Protein 3ZOB (pdb70)

Sequence (67 aa):
GPMASDKRPRTAFTAEQLQRLKAEFQTNRYLTEQRRQSLAQELGLNESQIKIWFQNKRAKIKKATQAGPMASDKRPRTAFTAEQLQRLKAEFQTNRYLTEQRRQSLAQELGLNESQIKIWFQNKRAKIKKATQAGPMASDKRPRTAFTAEQLQRLKAEFQTNRYLTEQRRQSLAQELGLNESQIKIWFQNKRAKIKKATQAGPMASDKRPRTAFTAEQLQRLKAEFQTNRYLTEQRRQSLAQELGLNESQIKIWFQNKRAKIKKATQAGPMASDKRPRTAFTAEQLQRLKAEFQTNRYLTEQRRQSLAQELGLNESQIKIWFQNKRAKIKKATQAGPMASDKRPRTAFTAEQLQRLKAEFQTNRYLTEQRRQSLAQELGLNESQIKIWFQNKRAKIKKATQAGPMASDKRPRTAFTAEQLQRLKAEFQTNRYLTEQRRQSLAQELGLNESQIKIWFQNKRAKIKKATQAGPMASDKRPRTAFTAEQLQRLKAEFQTNRYLTEQRRQSLAQELGLNESQIKIWFQNKRAKIKKATQAGPMASDKRPRTAFTAEQLQRLKAEFQTNRYLTEQRRQSLAQELGLNESQIKIWFQNKRAKIKKATQAGPMASDKRPRTAFTAEQLQRLKAEFQTNRYLTEQRRQSLAQELGLNESQIKIWFQNKRAKIKKATQAGPMASDKRPRTAFTAEQLQRLKAEFQTNRYLTEQRRQSLAQELGLNESQIKIWFQNKRAKIKKATQAGPMASDKRPRTAFTAEQLQRLKAEFQTNRYLTEQRRQSLAQELGLNESQIKIWFQNKRAKIKKATQAGPMASDKRPRTAFTAEQLQRLKAEFQTNRYLTEQRRQSLAQELGLNESQIKIWFQNKRAKIKKATQAGPMASDKRPRTAFTAEQLQRLKAEFQTNRYLTEQRRQSLAQELGLNESQIKIWFQNKRAKIKKATQAGPMASDKRPRTAFTAEQLQRLKAEFQTNRYLTEQRRQSLAQELGLNESQIKIWFQNKRAKIKKATQAGPMASDKRPRTAFTAEQLQRLKAEFQTNRYLTEQRRQSLAQELGLNESQIKIWFQNKRAKIKKATQAGPMASDKRPRTAFTAEQLQRLKAEFQTNRYLTEQRRQSLAQELGLNESQIKIWFQNKRAKIKKATQAGPMASDKRPRTAFTAEQLQRLKAEFQTNRYLTEQRRQSLAQELGLNESQIKIWFQNKRAKIKKATQAGPMASDKRPRTAFTAEQLQRLKAEFQTNRYLTEQRRQSLAQELGLNESQIKIWFQNKRAKIKKATQAGPMASDKRPRTAFTAEQLQRLKAEFQTNRYLTEQRRQSLAQELGLNESQIKIWFQNKRAKIKKATQA

Radius of gyration: 12.46 Å; Cα contacts (8 Å, |Δi|>4): 57; chains: 1; bounding box: 28×33×26 Å

CATH classification: 1.10.10.60

Organism: Gallus gallus (NCBI:txid9031)

Structure (mmCIF, N/CA/C/O backbone):
data_3ZOB
#
_entry.id   3ZOB
#
_cell.length_a   1.000
_cell.length_b   1.000
_cell.length_c   1.000
_cell.angle_alpha   90.00
_cell.angle_beta   90.00
_cell.angle_gamma   90.00
#
_symmetry.space_group_name_H-M   'P 1'
#
loop_
_atom_site.group_PDB
_atom_site.id
_atom_site.type_symbol
_atom_site.label_atom_id
_atom_site.label_alt_id
_atom_site.label_comp_id
_atom_site.label_asym_id
_atom_site.label_entity_id
_atom_site.label_seq_id
_atom_site.pdbx_PDB_ins_code
_atom_site.Cartn_x
_atom_site.Cartn_y
_atom_site.Cartn_z
_atom_site.occupancy
_atom_site.B_iso_or_equiv
_atom_site.auth_seq_id
_atom_site.auth_comp_id
_atom_site.auth_asym_id
_atom_site.auth_atom_id
_atom_site.pdbx_PDB_model_num
ATOM 1 N N . GLY A 1 1 ? 10.586 9.022 -11.248 1.00 0.00 1 GLY A N 1
ATOM 2 C CA . GLY A 1 1 ? 9.611 8.772 -10.159 1.00 0.00 1 GLY A CA 1
ATOM 3 C C . GLY A 1 1 ? 9.522 9.935 -9.210 1.00 0.00 1 GLY A C 1
ATOM 4 O O . GLY A 1 1 ? 9.882 11.054 -9.577 1.00 0.00 1 GLY A O 1
ATOM 10 N N . PRO A 1 2 ? 9.031 9.734 -7.986 1.00 0.00 2 PRO A N 1
ATOM 11 C CA . PRO A 1 2 ? 8.706 10.820 -7.070 1.00 0.00 2 PRO A CA 1
ATOM 12 C C . PRO A 1 2 ? 9.930 11.371 -6.374 1.00 0.00 2 PRO A C 1
ATOM 13 O O . PRO A 1 2 ? 9.771 12.312 -5.598 1.00 0.00 2 PRO A O 1
ATOM 24 N N . MET A 1 3 ? 11.141 10.816 -6.628 1.00 0.00 3 MET A N 1
ATOM 25 C CA . MET A 1 3 ? 12.377 11.297 -6.055 1.00 0.00 3 MET A CA 1
ATOM 26 C C . MET A 1 3 ? 13.094 12.045 -7.149 1.00 0.00 3 MET A C 1
ATOM 27 O O . MET A 1 3 ? 12.460 12.613 -8.037 1.00 0.00 3 MET A O 1
ATOM 41 N N . ALA A 1 4 ? 14.448 12.060 -7.103 1.00 0.00 4 ALA A N 1
ATOM 42 C CA . ALA A 1 4 ? 15.287 12.695 -8.090 1.00 0.00 4 ALA A CA 1
ATOM 43 C C . ALA A 1 4 ? 15.543 11.693 -9.185 1.00 0.00 4 ALA A C 1
ATOM 44 O O . ALA A 1 4 ? 14.696 11.498 -10.056 1.00 0.00 4 ALA A O 1
ATOM 51 N N . SER A 1 5 ? 16.719 11.022 -9.152 1.00 0.00 5 SER A N 1
ATOM 52 C CA . SER A 1 5 ? 17.062 9.957 -10.061 1.00 0.00 5 SER A CA 1
ATOM 53 C C . SER A 1 5 ? 16.690 8.690 -9.344 1.00 0.00 5 SER A C 1
ATOM 54 O O . SER A 1 5 ? 17.276 8.355 -8.315 1.00 0.00 5 SER A O 1
ATOM 62 N N . ASP A 1 6 ? 15.667 7.983 -9.870 1.00 0.00 6 ASP A N 1
ATOM 63 C CA . ASP A 1 6 ? 15.104 6.834 -9.211 1.00 0.00 6 ASP A CA 1
ATOM 64 C C . ASP A 1 6 ? 14.341 6.060 -10.250 1.00 0.00 6 ASP A C 1
ATOM 65 O O . ASP A 1 6 ? 14.389 6.379 -11.438 1.00 0.00 6 ASP A O 1
ATOM 74 N N . LYS A 1 7 ? 13.614 5.007 -9.806 1.00 0.00 7 LYS A N 1
ATOM 75 C CA . LYS A 1 7 ? 12.790 4.187 -10.660 1.00 0.00 7 LYS A CA 1
ATOM 76 C C . LYS A 1 7 ? 11.439 4.830 -10.749 1.00 0.00 7 LYS A C 1
ATOM 77 O O . LYS A 1 7 ? 11.061 5.627 -9.893 1.00 0.00 7 LYS A O 1
ATOM 96 N N . ARG A 1 8 ? 10.674 4.484 -11.807 1.00 0.00 8 ARG A N 1
ATOM 97 C CA . ARG A 1 8 ? 9.350 5.010 -12.023 1.00 0.00 8 ARG A CA 1
ATOM 98 C C . ARG A 1 8 ? 8.384 4.156 -11.235 1.00 0.00 8 ARG A C 1
ATOM 99 O O . ARG A 1 8 ? 8.703 2.996 -10.972 1.00 0.00 8 ARG A O 1
ATOM 120 N N . PRO A 1 9 ? 7.216 4.656 -10.833 1.00 0.00 9 PRO A N 1
ATOM 121 C CA . PRO A 1 9 ? 6.174 3.859 -10.209 1.00 0.00 9 PRO A CA 1
ATOM 122 C C . PRO A 1 9 ? 5.502 2.993 -11.251 1.00 0.00 9 PRO A C 1
ATOM 123 O O . PRO A 1 9 ? 4.595 3.458 -11.941 1.00 0.00 9 PRO A O 1
ATOM 134 N N . ARG A 1 10 ? 5.949 1.723 -11.368 1.00 0.00 10 ARG A N 1
ATOM 135 C CA . ARG A 1 10 ? 5.454 0.769 -12.325 1.00 0.00 10 ARG A CA 1
ATOM 136 C C . ARG A 1 10 ? 4.816 -0.301 -11.485 1.00 0.00 10 ARG A C 1
ATOM 137 O O . ARG A 1 10 ? 3.647 -0.196 -11.117 1.00 0.00 10 ARG A O 1
ATOM 158 N N . THR A 1 11 ? 5.607 -1.339 -11.139 1.00 0.00 11 THR A N 1
ATOM 159 C CA . THR A 1 11 ? 5.305 -2.334 -10.144 1.00 0.00 11 THR A CA 1
ATOM 160 C C . THR A 1 11 ? 6.162 -1.954 -8.976 1.00 0.00 11 THR A C 1
ATOM 161 O O . THR A 1 11 ? 5.707 -1.919 -7.833 1.00 0.00 11 THR A O 1
ATOM 172 N N . ALA A 1 12 ? 7.445 -1.653 -9.279 1.00 0.00 12 ALA A N 1
ATOM 173 C CA . ALA A 1 12 ? 8.483 -1.400 -8.317 1.00 0.00 12 ALA A CA 1
ATOM 174 C C . ALA A 1 12 ? 8.270 -0.081 -7.634 1.00 0.00 12 ALA A C 1
ATOM 175 O O . ALA A 1 12 ? 7.846 0.900 -8.246 1.00 0.00 12 ALA A O 1
ATOM 182 N N . PHE A 1 13 ? 8.560 -0.071 -6.316 1.00 0.00 13 PHE A N 1
ATOM 183 C CA . PHE A 1 13 ? 8.399 1.068 -5.453 1.00 0.00 13 PHE A CA 1
ATOM 184 C C . PHE A 1 13 ? 9.752 1.695 -5.310 1.00 0.00 13 PHE A C 1
ATOM 185 O O . PHE A 1 13 ? 10.768 1.087 -5.643 1.00 0.00 13 PHE A O 1
ATOM 202 N N . THR A 1 14 ? 9.779 2.939 -4.787 1.00 0.00 14 THR A N 1
ATOM 203 C CA . THR A 1 14 ? 10.994 3.623 -4.419 1.00 0.00 14 THR A CA 1
ATOM 204 C C . THR A 1 14 ? 10.874 3.875 -2.946 1.00 0.00 14 THR A C 1
ATOM 205 O O . THR A 1 14 ? 9.934 3.407 -2.310 1.00 0.00 14 THR A O 1
ATOM 216 N N . ALA A 1 15 ? 11.850 4.601 -2.358 1.00 0.00 15 ALA A N 1
ATOM 217 C CA . ALA A 1 15 ? 11.973 4.765 -0.929 1.00 0.00 15 ALA A CA 1
ATOM 218 C C . ALA A 1 15 ? 10.883 5.633 -0.364 1.00 0.00 15 ALA A C 1
ATOM 219 O O . ALA A 1 15 ? 10.514 5.483 0.798 1.00 0.00 15 ALA A O 1
ATOM 226 N N . GLU A 1 16 ? 10.337 6.554 -1.192 1.00 0.00 16 GLU A N 1
ATOM 227 C CA . GLU A 1 16 ? 9.326 7.496 -0.792 1.00 0.00 16 GLU A CA 1
ATOM 228 C C . GLU A 1 16 ? 7.956 6.892 -0.927 1.00 0.00 16 GLU A C 1
ATOM 229 O O . GLU A 1 16 ? 7.014 7.346 -0.277 1.00 0.00 16 GLU A O 1
ATOM 241 N N . GLN A 1 17 ? 7.818 5.840 -1.766 1.00 0.00 17 GLN A N 1
ATOM 242 C CA . GLN A 1 17 ? 6.561 5.173 -1.995 1.00 0.00 17 GLN A CA 1
ATOM 243 C C . GLN A 1 17 ? 6.335 4.209 -0.863 1.00 0.00 17 GLN A C 1
ATOM 244 O O . GLN A 1 17 ? 5.275 4.222 -0.241 1.00 0.00 17 GLN A O 1
ATOM 258 N N . LEU A 1 18 ? 7.372 3.394 -0.542 1.00 0.00 18 LEU A N 1
ATOM 259 C CA . LEU A 1 18 ? 7.431 2.472 0.569 1.00 0.00 18 LEU A CA 1
ATOM 260 C C . LEU A 1 18 ? 7.186 3.143 1.897 1.00 0.00 18 LEU A C 1
ATOM 261 O O . LEU A 1 18 ? 6.498 2.576 2.739 1.00 0.00 18 LEU A O 1
ATOM 277 N N . GLN A 1 19 ? 7.733 4.371 2.097 1.00 0.00 19 GLN A N 1
ATOM 278 C CA . GLN A 1 19 ? 7.646 5.162 3.311 1.00 0.00 19 GLN A CA 1
ATOM 279 C C . GLN A 1 19 ? 6.221 5.399 3.724 1.00 0.00 19 GLN A C 1
ATOM 280 O O . GLN A 1 19 ? 5.855 5.195 4.881 1.00 0.00 19 GLN A O 1
ATOM 294 N N . ARG A 1 20 ? 5.392 5.814 2.745 1.00 0.00 20 ARG A N 1
ATOM 295 C CA . ARG A 1 20 ? 3.982 6.091 2.889 1.00 0.00 20 ARG A CA 1
ATOM 296 C C . ARG A 1 20 ? 3.218 4.865 3.320 1.00 0.00 20 ARG A C 1
ATOM 297 O O . ARG A 1 20 ? 2.377 4.942 4.213 1.00 0.00 20 ARG A O 1
ATOM 318 N N . LEU A 1 21 ? 3.509 3.698 2.696 1.00 0.00 21 LEU A N 1
ATOM 319 C CA . LEU A 1 21 ? 2.793 2.464 2.940 1.00 0.00 21 LEU A CA 1
ATOM 320 C C . LEU A 1 21 ? 3.089 1.879 4.292 1.00 0.00 21 LEU A C 1
ATOM 321 O O . LEU A 1 21 ? 2.233 1.205 4.856 1.00 0.00 21 LEU A O 1
ATOM 337 N N . LYS A 1 22 ? 4.304 2.124 4.841 1.00 0.00 22 LYS A N 1
ATOM 338 C CA . LYS A 1 22 ? 4.726 1.636 6.137 1.00 0.00 22 LYS A CA 1
ATOM 339 C C . LYS A 1 22 ? 4.064 2.417 7.236 1.00 0.00 22 LYS A C 1
ATOM 340 O O . LYS A 1 22 ? 3.837 1.894 8.325 1.00 0.00 22 LYS A O 1
ATOM 359 N N . ALA A 1 23 ? 3.726 3.694 6.950 1.00 0.00 23 ALA A N 1
ATOM 360 C CA . ALA A 1 23 ? 3.059 4.584 7.872 1.00 0.00 23 ALA A CA 1
ATOM 361 C C . ALA A 1 23 ? 1.607 4.201 8.005 1.00 0.00 23 ALA A C 1
ATOM 362 O O . ALA A 1 23 ? 1.025 4.321 9.082 1.00 0.00 23 ALA A O 1
ATOM 369 N N . GLU A 1 24 ? 1.002 3.700 6.899 1.00 0.00 24 GLU A N 1
ATOM 370 C CA . GLU A 1 24 ? -0.362 3.229 6.859 1.00 0.00 24 GLU A CA 1
ATOM 371 C C . GLU A 1 24 ? -0.458 1.898 7.551 1.00 0.00 24 GLU A C 1
ATOM 372 O O . GLU A 1 24 ? -1.364 1.698 8.353 1.00 0.00 24 GLU A O 1
ATOM 384 N N . PHE A 1 25 ? 0.500 0.981 7.259 1.00 0.00 25 PHE A N 1
ATOM 385 C CA . PHE A 1 25 ? 0.588 -0.388 7.730 1.00 0.00 25 PHE A CA 1
ATOM 386 C C . PHE A 1 25 ? 0.650 -0.458 9.237 1.00 0.00 25 PHE A C 1
ATOM 387 O O . PHE A 1 25 ? 0.093 -1.375 9.840 1.00 0.00 25 PHE A O 1
ATOM 404 N N . GLN A 1 26 ? 1.332 0.529 9.866 1.00 0.00 26 GLN A N 1
ATOM 405 C CA . GLN A 1 26 ? 1.571 0.609 11.285 1.00 0.00 26 GLN A CA 1
ATOM 406 C C . GLN A 1 26 ? 0.284 0.715 12.058 1.00 0.00 26 GLN A C 1
ATOM 407 O O . GLN A 1 26 ? 0.101 0.030 13.064 1.00 0.00 26 GLN A O 1
ATOM 421 N N . THR A 1 27 ? -0.651 1.563 11.570 1.00 0.00 27 THR A N 1
ATOM 422 C CA . THR A 1 27 ? -1.948 1.756 12.171 1.00 0.00 27 THR A CA 1
ATOM 423 C C . THR A 1 27 ? -2.834 0.621 11.737 1.00 0.00 27 THR A C 1
ATOM 424 O O . THR A 1 27 ? -3.167 -0.266 12.522 1.00 0.00 27 THR A O 1
ATOM 435 N N . ASN A 1 28 ? -3.221 0.654 10.451 1.00 0.00 28 ASN A N 1
ATOM 436 C CA . ASN A 1 28 ? -4.154 -0.231 9.833 1.00 0.00 28 ASN A CA 1
ATOM 437 C C . ASN A 1 28 ? -3.404 -1.059 8.836 1.00 0.00 28 ASN A C 1
ATOM 438 O O . ASN A 1 28 ? -2.926 -0.556 7.821 1.00 0.00 28 ASN A O 1
ATOM 449 N N . ARG A 1 29 ? -3.335 -2.384 9.087 1.00 0.00 29 ARG A N 1
ATOM 450 C CA . ARG A 1 29 ? -2.851 -3.338 8.116 1.00 0.00 29 ARG A CA 1
ATOM 451 C C . ARG A 1 29 ? -3.931 -3.613 7.108 1.00 0.00 29 ARG A C 1
ATOM 452 O O . ARG A 1 29 ? -3.652 -4.065 5.999 1.00 0.00 29 ARG A O 1
ATOM 473 N N . TYR A 1 30 ? -5.197 -3.343 7.500 1.00 0.00 30 TYR A N 1
ATOM 474 C CA . TYR A 1 30 ? -6.382 -3.579 6.732 1.00 0.00 30 TYR A CA 1
ATOM 475 C C . TYR A 1 30 ? -6.527 -2.475 5.728 1.00 0.00 30 TYR A C 1
ATOM 476 O O . TYR A 1 30 ? -7.171 -1.456 5.980 1.00 0.00 30 TYR A O 1
ATOM 494 N N . LEU A 1 31 ? -5.918 -2.686 4.541 1.00 0.00 31 LEU A N 1
ATOM 495 C CA . LEU A 1 31 ? -6.072 -1.827 3.397 1.00 0.00 31 LEU A CA 1
ATOM 496 C C . LEU A 1 31 ? -7.346 -2.249 2.718 1.00 0.00 31 LEU A C 1
ATOM 497 O O . LEU A 1 31 ? -7.686 -3.431 2.681 1.00 0.00 31 LEU A O 1
ATOM 513 N N . THR A 1 32 ? -8.089 -1.249 2.203 1.00 0.00 32 THR A N 1
ATOM 514 C CA . THR A 1 32 ? -9.400 -1.414 1.622 1.00 0.00 32 THR A CA 1
ATOM 515 C C . THR A 1 32 ? -9.218 -1.235 0.155 1.00 0.00 32 THR A C 1
ATOM 516 O O . THR A 1 32 ? -8.202 -0.702 -0.267 1.00 0.00 32 THR A O 1
ATOM 527 N N . GLU A 1 33 ? -10.206 -1.660 -0.660 1.00 0.00 33 GLU A N 1
ATOM 528 C CA . GLU A 1 33 ? -10.160 -1.528 -2.098 1.00 0.00 33 GLU A CA 1
ATOM 529 C C . GLU A 1 33 ? -10.359 -0.093 -2.525 1.00 0.00 33 GLU A C 1
ATOM 530 O O . GLU A 1 33 ? -10.029 0.269 -3.652 1.00 0.00 33 GLU A O 1
ATOM 542 N N . GLN A 1 34 ? -10.911 0.752 -1.619 1.00 0.00 34 GLN A N 1
ATOM 543 C CA . GLN A 1 34 ? -11.293 2.110 -1.904 1.00 0.00 34 GLN A CA 1
ATOM 544 C C . GLN A 1 34 ? -10.142 3.036 -1.628 1.00 0.00 34 GLN A C 1
ATOM 545 O O . GLN A 1 34 ? -9.885 3.962 -2.395 1.00 0.00 34 GLN A O 1
ATOM 559 N N . ARG A 1 35 ? -9.408 2.798 -0.518 1.00 0.00 35 ARG A N 1
ATOM 560 C CA . ARG A 1 35 ? -8.267 3.594 -0.136 1.00 0.00 35 ARG A CA 1
ATOM 561 C C . ARG A 1 35 ? -7.083 3.208 -0.965 1.00 0.00 35 ARG A C 1
ATOM 562 O O . ARG A 1 35 ? -6.284 4.070 -1.313 1.00 0.00 35 ARG A O 1
ATOM 583 N N . ARG A 1 36 ? -6.980 1.905 -1.324 1.00 0.00 36 ARG A N 1
ATOM 584 C CA . ARG A 1 36 ? -6.009 1.348 -2.253 1.00 0.00 36 ARG A CA 1
ATOM 585 C C . ARG A 1 36 ? -6.048 2.012 -3.602 1.00 0.00 36 ARG A C 1
ATOM 586 O O . ARG A 1 36 ? -5.023 2.154 -4.266 1.00 0.00 36 ARG A O 1
ATOM 607 N N . GLN A 1 37 ? -7.259 2.450 -4.015 1.00 0.00 37 GLN A N 1
ATOM 608 C CA . GLN A 1 37 ? -7.531 3.093 -5.270 1.00 0.00 37 GLN A CA 1
ATOM 609 C C . GLN A 1 37 ? -6.933 4.472 -5.325 1.00 0.00 37 GLN A C 1
ATOM 610 O O . GLN A 1 37 ? -6.605 4.990 -6.392 1.00 0.00 37 GLN A O 1
ATOM 624 N N . SER A 1 38 ? -6.782 5.086 -4.134 1.00 0.00 38 SER A N 1
ATOM 625 C CA . SER A 1 38 ? -6.275 6.424 -3.967 1.00 0.00 38 SER A CA 1
ATOM 626 C C . SER A 1 38 ? -4.779 6.392 -3.858 1.00 0.00 38 SER A C 1
ATOM 627 O O . SER A 1 38 ? -4.114 7.350 -4.241 1.00 0.00 38 SER A O 1
ATOM 635 N N . LEU A 1 39 ? -4.204 5.275 -3.344 1.00 0.00 39 LEU A N 1
ATOM 636 C CA . LEU A 1 39 ? -2.771 5.105 -3.242 1.00 0.00 39 LEU A CA 1
ATOM 637 C C . LEU A 1 39 ? -2.223 4.848 -4.622 1.00 0.00 39 LEU A C 1
ATOM 638 O O . LEU A 1 39 ? -1.090 5.197 -4.938 1.00 0.00 39 LEU A O 1
ATOM 654 N N . ALA A 1 40 ? -3.067 4.228 -5.478 1.00 0.00 40 ALA A N 1
ATOM 655 C CA . ALA A 1 40 ? -2.771 3.889 -6.844 1.00 0.00 40 ALA A CA 1
ATOM 656 C C . ALA A 1 40 ? -2.740 5.119 -7.700 1.00 0.00 40 ALA A C 1
ATOM 657 O O . ALA A 1 40 ? -2.016 5.181 -8.689 1.00 0.00 40 ALA A O 1
ATOM 664 N N . GLN A 1 41 ? -3.540 6.143 -7.332 1.00 0.00 41 GLN A N 1
ATOM 665 C CA . GLN A 1 41 ? -3.647 7.363 -8.086 1.00 0.00 41 GLN A CA 1
ATOM 666 C C . GLN A 1 41 ? -2.425 8.211 -7.846 1.00 0.00 41 GLN A C 1
ATOM 667 O O . GLN A 1 41 ? -1.896 8.831 -8.768 1.00 0.00 41 GLN A O 1
ATOM 681 N N . GLU A 1 42 ? -1.973 8.262 -6.572 1.00 0.00 42 GLU A N 1
ATOM 682 C CA . GLU A 1 42 ? -1.085 9.302 -6.098 1.00 0.00 42 GLU A CA 1
ATOM 683 C C . GLU A 1 42 ? 0.357 8.922 -6.172 1.00 0.00 42 GLU A C 1
ATOM 684 O O . GLU A 1 42 ? 1.191 9.749 -6.539 1.00 0.00 42 GLU A O 1
ATOM 696 N N . LEU A 1 43 ? 0.689 7.648 -5.857 1.00 0.00 43 LEU A N 1
ATOM 697 C CA . LEU A 1 43 ? 2.017 7.107 -6.058 1.00 0.00 43 LEU A CA 1
ATOM 698 C C . LEU A 1 43 ? 2.212 6.928 -7.533 1.00 0.00 43 LEU A C 1
ATOM 699 O O . LEU A 1 43 ? 3.313 7.092 -8.052 1.00 0.00 43 LEU A O 1
ATOM 715 N N . GLY A 1 44 ? 1.091 6.624 -8.223 1.00 0.00 44 GLY A N 1
ATOM 716 C CA . GLY A 1 44 ? 1.036 6.523 -9.661 1.00 0.00 44 GLY A CA 1
ATOM 717 C C . GLY A 1 44 ? 1.260 5.100 -10.057 1.00 0.00 44 GLY A C 1
ATOM 718 O O . GLY A 1 44 ? 1.852 4.817 -11.097 1.00 0.00 44 GLY A O 1
ATOM 722 N N . LEU A 1 45 ? 0.763 4.174 -9.210 1.00 0.00 45 LEU A N 1
ATOM 723 C CA . LEU A 1 45 ? 0.845 2.747 -9.424 1.00 0.00 45 LEU A CA 1
ATOM 724 C C . LEU A 1 45 ? -0.490 2.305 -9.962 1.00 0.00 45 LEU A C 1
ATOM 725 O O . LEU A 1 45 ? -1.254 3.103 -10.504 1.00 0.00 45 LEU A O 1
ATOM 741 N N . ASN A 1 46 ? -0.796 0.998 -9.817 1.00 0.00 46 ASN A N 1
ATOM 742 C CA . ASN A 1 46 ? -2.117 0.455 -9.994 1.00 0.00 46 ASN A CA 1
ATOM 743 C C . ASN A 1 46 ? -2.491 -0.031 -8.625 1.00 0.00 46 ASN A C 1
ATOM 744 O O . ASN A 1 46 ? -1.723 0.101 -7.672 1.00 0.00 46 ASN A O 1
ATOM 755 N N . GLU A 1 47 ? -3.710 -0.597 -8.492 1.00 0.00 47 GLU A N 1
ATOM 756 C CA . GLU A 1 47 ? -4.226 -1.114 -7.246 1.00 0.00 47 GLU A CA 1
ATOM 757 C C . GLU A 1 47 ? -3.522 -2.384 -6.891 1.00 0.00 47 GLU A C 1
ATOM 758 O O . GLU A 1 47 ? -3.178 -2.627 -5.738 1.00 0.00 47 GLU A O 1
ATOM 770 N N . SER A 1 48 ? -3.300 -3.202 -7.936 1.00 0.00 48 SER A N 1
ATOM 771 C CA . SER A 1 48 ? -2.808 -4.560 -7.879 1.00 0.00 48 SER A CA 1
ATOM 772 C C . SER A 1 48 ? -1.405 -4.667 -7.339 1.00 0.00 48 SER A C 1
ATOM 773 O O . SER A 1 48 ? -1.041 -5.698 -6.779 1.00 0.00 48 SER A O 1
ATOM 781 N N . GLN A 1 49 ? -0.584 -3.601 -7.487 1.00 0.00 49 GLN A N 1
ATOM 782 C CA . GLN A 1 49 ? 0.798 -3.581 -7.082 1.00 0.00 49 GLN A CA 1
ATOM 783 C C . GLN A 1 49 ? 0.911 -3.493 -5.583 1.00 0.00 49 GLN A C 1
ATOM 784 O O . GLN A 1 49 ? 1.768 -4.131 -4.972 1.00 0.00 49 GLN A O 1
ATOM 798 N N . ILE A 1 50 ? 0.020 -2.681 -4.970 1.00 0.00 50 ILE A N 1
ATOM 799 C CA . ILE A 1 50 ? 0.016 -2.350 -3.567 1.00 0.00 50 ILE A CA 1
ATOM 800 C C . ILE A 1 50 ? -0.786 -3.384 -2.816 1.00 0.00 50 ILE A C 1
ATOM 801 O O . ILE A 1 50 ? -0.626 -3.556 -1.611 1.00 0.00 50 ILE A O 1
ATOM 817 N N . LYS A 1 51 ? -1.659 -4.129 -3.537 1.00 0.00 51 LYS A N 1
ATOM 818 C CA . LYS A 1 51 ? -2.458 -5.213 -3.014 1.00 0.00 51 LYS A CA 1
ATOM 819 C C . LYS A 1 51 ? -1.549 -6.315 -2.563 1.00 0.00 51 LYS A C 1
ATOM 820 O O . LYS A 1 51 ? -1.642 -6.800 -1.439 1.00 0.00 51 LYS A O 1
ATOM 839 N N . ILE A 1 52 ? -0.610 -6.673 -3.465 1.00 0.00 52 ILE A N 1
ATOM 840 C CA . ILE A 1 52 ? 0.435 -7.644 -3.318 1.00 0.00 52 ILE A CA 1
ATOM 841 C C . ILE A 1 52 ? 1.345 -7.280 -2.175 1.00 0.00 52 ILE A C 1
ATOM 842 O O . ILE A 1 52 ? 1.681 -8.136 -1.362 1.00 0.00 52 ILE A O 1
ATOM 858 N N . TRP A 1 53 ? 1.730 -5.987 -2.087 1.00 0.00 53 TRP A N 1
ATOM 859 C CA . TRP A 1 53 ? 2.591 -5.430 -1.058 1.00 0.00 53 TRP A CA 1
ATOM 860 C C . TRP A 1 53 ? 2.021 -5.660 0.324 1.00 0.00 53 TRP A C 1
ATOM 861 O O . TRP A 1 53 ? 2.738 -6.100 1.218 1.00 0.00 53 TRP A O 1
ATOM 882 N N . PHE A 1 54 ? 0.709 -5.378 0.519 1.00 0.00 54 PHE A N 1
ATOM 883 C CA . PHE A 1 54 ? 0.043 -5.464 1.801 1.00 0.00 54 PHE A CA 1
ATOM 884 C C . PHE A 1 54 ? -0.146 -6.903 2.216 1.00 0.00 54 PHE A C 1
ATOM 885 O O . PHE A 1 54 ? -0.074 -7.207 3.402 1.00 0.00 54 PHE A O 1
ATOM 902 N N . GLN A 1 55 ? -0.358 -7.832 1.252 1.00 0.00 55 GLN A N 1
ATOM 903 C CA . GLN A 1 55 ? -0.564 -9.238 1.512 1.00 0.00 55 GLN A CA 1
ATOM 90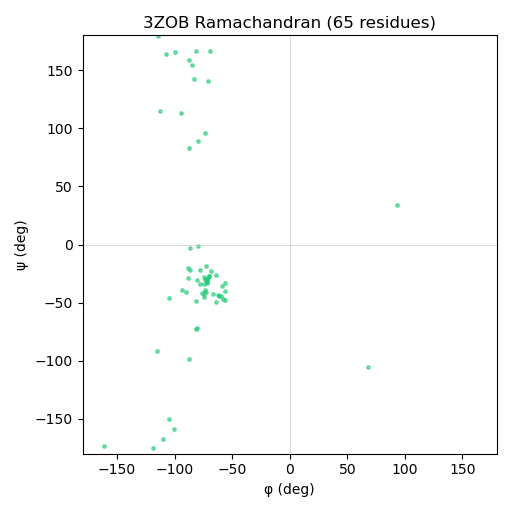4 C C . GLN A 1 55 ? 0.708 -9.925 1.936 1.00 0.00 55 GLN A C 1
ATOM 905 O O . GLN A 1 55 ? 0.672 -10.874 2.717 1.00 0.00 55 GLN A O 1
ATOM 919 N N . ASN A 1 56 ? 1.864 -9.439 1.434 1.00 0.00 56 ASN A N 1
ATOM 920 C CA . ASN A 1 56 ? 3.177 -9.977 1.691 1.00 0.00 56 ASN A CA 1
ATOM 921 C C . ASN A 1 56 ? 3.616 -9.607 3.079 1.00 0.00 56 ASN A C 1
ATOM 922 O O . ASN A 1 56 ? 4.173 -10.436 3.794 1.00 0.00 56 ASN A O 1
ATOM 933 N N . LYS A 1 57 ? 3.358 -8.340 3.475 1.00 0.00 57 LYS A N 1
ATOM 934 C CA . LYS A 1 57 ? 3.746 -7.751 4.736 1.00 0.00 57 LYS A CA 1
ATOM 935 C C . LYS A 1 57 ? 3.041 -8.376 5.904 1.00 0.00 57 LYS A C 1
ATOM 936 O O . LYS A 1 57 ? 3.644 -8.647 6.941 1.00 0.00 57 LYS A O 1
ATOM 955 N N . ARG A 1 58 ? 1.732 -8.624 5.732 1.00 0.00 58 ARG A N 1
ATOM 956 C CA . ARG A 1 58 ? 0.886 -9.301 6.692 1.00 0.00 58 ARG A CA 1
ATOM 957 C C . ARG A 1 58 ? 1.237 -10.760 6.842 1.00 0.00 58 ARG A C 1
ATOM 958 O O . ARG A 1 58 ? 0.936 -11.359 7.872 1.00 0.00 58 ARG A O 1
ATOM 979 N N . ALA A 1 59 ? 1.890 -11.363 5.822 1.00 0.00 59 ALA A N 1
ATOM 980 C CA . ALA A 1 59 ? 2.279 -12.755 5.828 1.00 0.00 59 ALA A CA 1
ATOM 981 C C . ALA A 1 59 ? 3.626 -12.958 6.482 1.00 0.00 59 ALA A C 1
ATOM 982 O O . ALA A 1 59 ? 4.065 -14.098 6.629 1.00 0.00 59 ALA A O 1
ATOM 989 N N . LYS A 1 60 ? 4.312 -11.865 6.908 1.00 0.00 60 LYS A N 1
ATOM 990 C CA . LYS A 1 60 ? 5.607 -11.935 7.553 1.00 0.00 60 LYS A CA 1
ATOM 991 C C . LYS A 1 60 ? 5.451 -12.286 9.009 1.00 0.00 60 LYS A C 1
ATOM 992 O O . LYS A 1 60 ? 6.332 -12.917 9.591 1.00 0.00 60 LYS A O 1
ATOM 1011 N N . ILE A 1 61 ? 4.317 -11.870 9.629 1.00 0.00 61 ILE A N 1
ATOM 1012 C CA . ILE A 1 61 ? 4.047 -11.970 11.037 1.00 0.00 61 ILE A CA 1
ATOM 1013 C C . ILE A 1 61 ? 3.851 -13.407 11.445 1.00 0.00 61 ILE A C 1
ATOM 1014 O O . ILE A 1 61 ? 3.689 -14.291 10.605 1.00 0.00 61 ILE A O 1
ATOM 1030 N N . LYS A 1 62 ? 3.875 -13.656 12.772 1.00 0.00 62 LYS A N 1
ATOM 1031 C CA . LYS A 1 62 ? 3.672 -14.955 13.357 1.00 0.00 62 LYS A CA 1
ATOM 1032 C C . LYS A 1 62 ? 2.191 -15.135 13.562 1.00 0.00 62 LYS A C 1
ATOM 1033 O O . LYS A 1 62 ? 1.654 -14.902 14.645 1.00 0.00 62 LYS A O 1
ATOM 1052 N N . LYS A 1 63 ? 1.508 -15.546 12.473 1.00 0.00 63 LYS A N 1
ATOM 1053 C CA . LYS A 1 63 ? 0.095 -15.822 12.429 1.00 0.00 63 LYS A CA 1
ATOM 1054 C C . LYS A 1 63 ? -0.051 -17.314 12.270 1.00 0.00 63 LYS A C 1
ATOM 1055 O O . LYS A 1 63 ? 0.905 -18.063 12.474 1.00 0.00 63 LYS A O 1
ATOM 1074 N N . ALA A 1 64 ? -1.278 -17.784 11.937 1.00 0.00 64 ALA A N 1
ATOM 1075 C CA . ALA A 1 64 ? -1.623 -19.186 11.901 1.00 0.00 64 ALA A CA 1
ATOM 1076 C C . ALA A 1 64 ? -1.161 -19.795 10.605 1.00 0.00 64 ALA A C 1
ATOM 1077 O O . ALA A 1 64 ? -0.192 -20.552 10.583 1.00 0.00 64 ALA A O 1
ATOM 1084 N N . THR A 1 65 ? -1.852 -19.459 9.488 1.00 0.00 65 THR A N 1
ATOM 1085 C CA . THR A 1 65 ? -1.560 -19.963 8.165 1.00 0.00 65 THR A CA 1
ATOM 1086 C C . THR A 1 65 ? -0.418 -19.141 7.606 1.00 0.00 65 THR A C 1
ATOM 1087 O O . THR A 1 65 ? -0.062 -18.115 8.179 1.00 0.00 65 THR A O 1
ATOM 1098 N N . GLN A 1 66 ? 0.203 -19.609 6.493 1.00 0.00 66 GLN A N 1
ATOM 1099 C CA . GLN A 1 66 ? 1.362 -19.012 5.861 1.00 0.00 66 GLN A CA 1
ATOM 1100 C C . GLN A 1 66 ? 2.561 -19.168 6.763 1.00 0.00 66 GLN A C 1
ATOM 1101 O O . GLN A 1 66 ? 3.090 -20.270 6.899 1.00 0.00 66 GLN A O 1
ATOM 1115 N N . ALA A 1 67 ? 2.994 -18.065 7.421 1.00 0.00 67 ALA A N 1
ATOM 1116 C CA . ALA A 1 67 ? 4.039 -18.085 8.414 1.00 0.00 67 ALA A CA 1
ATOM 1117 C C . ALA A 1 67 ? 3.372 -18.276 9.787 1.00 0.00 67 ALA A C 1
ATOM 1118 O O . ALA A 1 67 ? 2.742 -19.350 9.989 1.00 0.00 67 ALA A O 1
ATOM 1126 N N . GLY A 1 1 ? -0.948 -14.307 16.682 1.00 0.00 1 GLY A N 2
ATOM 1127 C CA . GLY A 1 1 ? 0.214 -14.690 15.847 1.00 0.00 1 GLY A CA 2
ATOM 1128 C C . GLY A 1 1 ? 1.472 -14.074 16.381 1.00 0.00 1 GLY A C 2
ATOM 1129 O O . GLY A 1 1 ? 1.881 -13.038 15.857 1.00 0.00 1 GLY A O 2
ATOM 1135 N N . PRO A 1 2 ? 2.123 -14.629 17.407 1.00 0.00 2 PRO A N 2
ATOM 1136 C CA . PRO A 1 2 ? 3.211 -13.962 18.105 1.00 0.00 2 PRO A CA 2
ATOM 1137 C C . PRO A 1 2 ? 4.505 -14.062 17.335 1.00 0.00 2 PRO A C 2
ATOM 1138 O O . PRO A 1 2 ? 5.422 -13.300 17.640 1.00 0.00 2 PRO A O 2
ATOM 1149 N N . MET A 1 3 ? 4.606 -15.003 16.367 1.00 0.00 3 MET A N 2
ATOM 1150 C CA . MET A 1 3 ? 5.795 -15.219 15.581 1.00 0.00 3 MET A CA 2
ATOM 1151 C C . MET A 1 3 ? 5.542 -14.625 14.228 1.00 0.00 3 MET A C 2
ATOM 1152 O O . MET A 1 3 ? 4.437 -14.167 13.938 1.00 0.00 3 MET A O 2
ATOM 1166 N N . ALA A 1 4 ? 6.587 -14.601 13.370 1.00 0.00 4 ALA A N 2
ATOM 1167 C CA . ALA A 1 4 ? 6.463 -14.062 12.044 1.00 0.00 4 ALA A CA 2
ATOM 1168 C C . ALA A 1 4 ? 7.410 -14.788 11.139 1.00 0.00 4 ALA A C 2
ATOM 1169 O O . ALA A 1 4 ? 8.380 -15.399 11.590 1.00 0.00 4 ALA A O 2
ATOM 1176 N N . SER A 1 5 ? 7.121 -14.723 9.818 1.00 0.00 5 SER A N 2
ATOM 1177 C CA . SER A 1 5 ? 7.944 -15.262 8.764 1.00 0.00 5 SER A CA 2
ATOM 1178 C C . SER A 1 5 ? 8.437 -14.083 7.968 1.00 0.00 5 SER A C 2
ATOM 1179 O O . SER A 1 5 ? 7.958 -12.964 8.142 1.00 0.00 5 SER A O 2
ATOM 1187 N N . ASP A 1 6 ? 9.443 -14.320 7.090 1.00 0.00 6 ASP A N 2
ATOM 1188 C CA . ASP A 1 6 ? 10.117 -13.276 6.353 1.00 0.00 6 ASP A CA 2
ATOM 1189 C C . ASP A 1 6 ? 9.618 -13.238 4.933 1.00 0.00 6 ASP A C 2
ATOM 1190 O O . ASP A 1 6 ? 9.525 -14.263 4.258 1.00 0.00 6 ASP A O 2
ATOM 1199 N N . LYS A 1 7 ? 9.295 -12.012 4.466 1.00 0.00 7 LYS A N 2
ATOM 1200 C CA . LYS A 1 7 ? 9.029 -11.684 3.088 1.00 0.00 7 LYS A CA 2
ATOM 1201 C C . LYS A 1 7 ? 9.888 -10.469 2.864 1.00 0.00 7 LYS A C 2
ATOM 1202 O O . LYS A 1 7 ? 10.934 -10.329 3.496 1.00 0.00 7 LYS A O 2
ATOM 1221 N N . ARG A 1 8 ? 9.487 -9.570 1.939 1.00 0.00 8 ARG A N 2
ATOM 1222 C CA . ARG A 1 8 ? 10.263 -8.398 1.623 1.00 0.00 8 ARG A CA 2
ATOM 1223 C C . ARG A 1 8 ? 9.318 -7.317 1.162 1.00 0.00 8 ARG A C 2
ATOM 1224 O O . ARG A 1 8 ? 8.222 -7.636 0.702 1.00 0.00 8 ARG A O 2
ATOM 1245 N N . PRO A 1 9 ? 9.680 -6.033 1.226 1.00 0.00 9 PRO A N 2
ATOM 1246 C CA . PRO A 1 9 ? 9.089 -4.998 0.393 1.00 0.00 9 PRO A CA 2
ATOM 1247 C C . PRO A 1 9 ? 9.632 -5.147 -1.010 1.00 0.00 9 PRO A C 2
ATOM 1248 O O . PRO A 1 9 ? 10.753 -5.633 -1.169 1.00 0.00 9 PRO A O 2
ATOM 1259 N N . ARG A 1 10 ? 8.845 -4.767 -2.044 1.00 0.00 10 ARG A N 2
ATOM 1260 C CA . ARG A 1 10 ? 9.201 -5.028 -3.417 1.00 0.00 10 ARG A CA 2
ATOM 1261 C C . ARG A 1 10 ? 9.961 -3.867 -3.985 1.00 0.00 10 ARG A C 2
ATOM 1262 O O . ARG A 1 10 ? 9.988 -2.771 -3.428 1.00 0.00 10 ARG A O 2
ATOM 1283 N N . THR A 1 11 ? 10.632 -4.144 -5.126 1.00 0.00 11 THR A N 2
ATOM 1284 C CA . THR A 1 11 ? 11.545 -3.258 -5.807 1.00 0.00 11 THR A CA 2
ATOM 1285 C C . THR A 1 11 ? 10.814 -2.557 -6.933 1.00 0.00 11 THR A C 2
ATOM 1286 O O . THR A 1 11 ? 11.408 -1.770 -7.671 1.00 0.00 11 THR A O 2
ATOM 1297 N N . ALA A 1 12 ? 9.485 -2.800 -7.068 1.00 0.00 12 ALA A N 2
ATOM 1298 C CA . ALA A 1 12 ? 8.642 -2.186 -8.069 1.00 0.00 12 ALA A CA 2
ATOM 1299 C C . ALA A 1 12 ? 8.067 -0.892 -7.544 1.00 0.00 12 ALA A C 2
ATOM 1300 O O . ALA A 1 12 ? 7.017 -0.435 -7.992 1.00 0.00 12 ALA A O 2
ATOM 1307 N N . PHE A 1 13 ? 8.774 -0.278 -6.572 1.00 0.00 13 PHE A N 2
ATOM 1308 C CA . PHE A 1 13 ? 8.408 0.952 -5.927 1.00 0.00 13 PHE A CA 2
ATOM 1309 C C . PHE A 1 13 ? 9.665 1.774 -5.915 1.00 0.00 13 PHE A C 2
ATOM 1310 O O . PHE A 1 13 ? 10.732 1.295 -6.300 1.00 0.00 13 PHE A O 2
ATOM 1327 N N . THR A 1 14 ? 9.561 3.041 -5.447 1.00 0.00 14 THR A N 2
ATOM 1328 C CA . THR A 1 14 ? 10.706 3.875 -5.158 1.00 0.00 14 THR A CA 2
ATOM 1329 C C . THR A 1 14 ? 10.781 3.941 -3.655 1.00 0.00 14 THR A C 2
ATOM 1330 O O . THR A 1 14 ? 9.941 3.373 -2.961 1.00 0.00 14 THR A O 2
ATOM 1341 N N . ALA A 1 15 ? 11.804 4.640 -3.115 1.00 0.00 15 ALA A N 2
ATOM 1342 C CA . ALA A 1 15 ? 12.042 4.755 -1.694 1.00 0.00 15 ALA A CA 2
ATOM 1343 C C . ALA A 1 15 ? 11.007 5.629 -1.035 1.00 0.00 15 ALA A C 2
ATOM 1344 O O . ALA A 1 15 ? 10.664 5.426 0.127 1.00 0.00 15 ALA A O 2
ATOM 1351 N N . GLU A 1 16 ? 10.479 6.620 -1.795 1.00 0.00 16 GLU A N 2
ATOM 1352 C CA . GLU A 1 16 ? 9.508 7.583 -1.351 1.00 0.00 16 GLU A CA 2
ATOM 1353 C C . GLU A 1 16 ? 8.147 6.961 -1.217 1.00 0.00 16 GLU A C 2
ATOM 1354 O O . GLU A 1 16 ? 7.345 7.380 -0.384 1.00 0.00 16 GLU A O 2
ATOM 1366 N N . GLN A 1 17 ? 7.869 5.929 -2.047 1.00 0.00 17 GLN A N 2
ATOM 1367 C CA . GLN A 1 17 ? 6.596 5.257 -2.088 1.00 0.00 17 GLN A CA 2
ATOM 1368 C C . GLN A 1 17 ? 6.514 4.285 -0.948 1.00 0.00 17 GLN A C 2
ATOM 1369 O O . GLN A 1 17 ? 5.542 4.309 -0.198 1.00 0.00 17 GLN A O 2
ATOM 1383 N N . LEU A 1 18 ? 7.563 3.441 -0.778 1.00 0.00 18 LEU A N 2
ATOM 1384 C CA . LEU A 1 18 ? 7.705 2.437 0.255 1.00 0.00 18 LEU A CA 2
ATOM 1385 C C . LEU A 1 18 ? 7.567 3.001 1.645 1.00 0.00 18 LEU A C 2
ATOM 1386 O O . LEU A 1 18 ? 6.939 2.378 2.499 1.00 0.00 18 LEU A O 2
ATOM 1402 N N . GLN A 1 19 ? 8.142 4.207 1.876 1.00 0.00 19 GLN A N 2
ATOM 1403 C CA . GLN A 1 19 ? 8.155 4.939 3.125 1.00 0.00 19 GLN A CA 2
ATOM 1404 C C . GLN 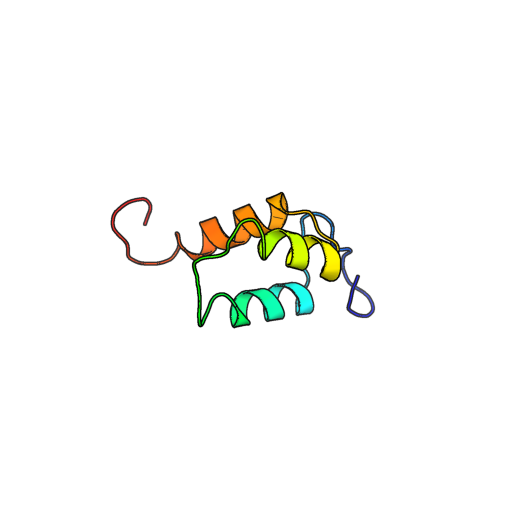A 1 19 ? 6.770 5.146 3.668 1.00 0.00 19 GLN A C 2
ATOM 1405 O O . GLN A 1 19 ? 6.497 4.863 4.834 1.00 0.00 19 GLN A O 2
ATOM 1419 N N . ARG A 1 20 ? 5.867 5.636 2.794 1.00 0.00 20 ARG A N 2
ATOM 1420 C CA . ARG A 1 20 ? 4.494 5.948 3.101 1.00 0.00 20 ARG A CA 2
ATOM 1421 C C . ARG A 1 20 ? 3.709 4.716 3.482 1.00 0.00 20 ARG A C 2
ATOM 1422 O O . ARG A 1 20 ? 2.939 4.752 4.435 1.00 0.00 20 ARG A O 2
ATOM 1443 N N . LEU A 1 21 ? 3.904 3.593 2.746 1.00 0.00 21 LEU A N 2
ATOM 1444 C CA . LEU A 1 21 ? 3.150 2.365 2.906 1.00 0.00 21 LEU A CA 2
ATOM 1445 C C . LEU A 1 21 ? 3.402 1.675 4.217 1.00 0.00 21 LEU A C 2
ATOM 1446 O O . LEU A 1 21 ? 2.539 0.953 4.710 1.00 0.00 21 LEU A O 2
ATOM 1462 N N . LYS A 1 22 ? 4.607 1.872 4.797 1.00 0.00 22 LYS A N 2
ATOM 1463 C CA . LYS A 1 22 ? 5.040 1.257 6.031 1.00 0.00 22 LYS A CA 2
ATOM 1464 C C . LYS A 1 22 ? 4.377 1.923 7.203 1.00 0.00 22 LYS A C 2
ATOM 1465 O O . LYS A 1 22 ? 4.116 1.285 8.222 1.00 0.00 22 LYS A O 2
ATOM 1484 N N . ALA A 1 23 ? 4.058 3.229 7.056 1.00 0.00 23 ALA A N 2
ATOM 1485 C CA . ALA A 1 23 ? 3.352 4.007 8.044 1.00 0.00 23 ALA A CA 2
ATOM 1486 C C . ALA A 1 23 ? 1.872 3.729 7.953 1.00 0.00 23 ALA A C 2
ATOM 1487 O O . ALA A 1 23 ? 1.154 3.842 8.944 1.00 0.00 23 ALA A O 2
ATOM 1494 N N . GLU A 1 24 ? 1.391 3.352 6.745 1.00 0.00 24 GLU A N 2
ATOM 1495 C CA . GLU A 1 24 ? -0.002 3.118 6.460 1.00 0.00 24 GLU A CA 2
ATOM 1496 C C . GLU A 1 24 ? -0.389 1.694 6.743 1.00 0.00 24 GLU A C 2
ATOM 1497 O O . GLU A 1 24 ? -1.579 1.409 6.831 1.00 0.00 24 GLU A O 2
ATOM 1509 N N . PHE A 1 25 ? 0.585 0.762 6.915 1.00 0.00 25 PHE A N 2
ATOM 1510 C CA . PHE A 1 25 ? 0.302 -0.599 7.322 1.00 0.00 25 PHE A CA 2
ATOM 1511 C C . PHE A 1 25 ? 0.077 -0.603 8.815 1.00 0.00 25 PHE A C 2
ATOM 1512 O O . PHE A 1 25 ? -0.781 -1.323 9.323 1.00 0.00 25 PHE A O 2
ATOM 1529 N N . GLN A 1 26 ? 0.854 0.243 9.532 1.00 0.00 26 GLN A N 2
ATOM 1530 C CA . GLN A 1 26 ? 0.830 0.405 10.964 1.00 0.00 26 GLN A CA 2
ATOM 1531 C C . GLN A 1 26 ? -0.495 0.961 11.413 1.00 0.00 26 GLN A C 2
ATOM 1532 O O . GLN A 1 26 ? -1.081 0.477 12.380 1.00 0.00 26 GLN A O 2
ATOM 1546 N N . THR A 1 27 ? -0.999 1.988 10.687 1.00 0.00 27 THR A N 2
ATOM 1547 C CA . THR A 1 27 ? -2.242 2.660 10.985 1.00 0.00 27 THR A CA 2
ATOM 1548 C C . THR A 1 27 ? -3.376 1.782 10.540 1.00 0.00 27 THR A C 2
ATOM 1549 O O . THR A 1 27 ? -4.104 1.223 11.360 1.00 0.00 27 THR A O 2
ATOM 1560 N N . ASN A 1 28 ? -3.527 1.648 9.212 1.00 0.00 28 ASN A N 2
ATOM 1561 C CA . ASN A 1 28 ? -4.585 0.919 8.576 1.00 0.00 28 ASN A CA 2
ATOM 1562 C C . ASN A 1 28 ? -4.096 -0.467 8.290 1.00 0.00 28 ASN A C 2
ATOM 1563 O O . ASN A 1 28 ? -3.424 -0.730 7.293 1.00 0.00 28 ASN A O 2
ATOM 1574 N N . ARG A 1 29 ? -4.473 -1.398 9.187 1.00 0.00 29 ARG A N 2
ATOM 1575 C CA . ARG A 1 29 ? -4.250 -2.809 9.054 1.00 0.00 29 ARG A CA 2
ATOM 1576 C C . ARG A 1 29 ? -5.353 -3.345 8.196 1.00 0.00 29 ARG A C 2
ATOM 1577 O O . ARG A 1 29 ? -5.128 -4.192 7.334 1.00 0.00 29 ARG A O 2
ATOM 1598 N N . TYR A 1 30 ? -6.576 -2.796 8.416 1.00 0.00 30 TYR A N 2
ATOM 1599 C CA . TYR A 1 30 ? -7.774 -3.030 7.659 1.00 0.00 30 TYR A CA 2
ATOM 1600 C C . TYR A 1 30 ? -7.742 -2.076 6.493 1.00 0.00 30 TYR A C 2
ATOM 1601 O O . TYR A 1 30 ? -8.550 -1.155 6.379 1.00 0.00 30 TYR A O 2
ATOM 1619 N N . LEU A 1 31 ? -6.761 -2.315 5.599 1.00 0.00 31 LEU A N 2
ATOM 1620 C CA . LEU A 1 31 ? -6.502 -1.585 4.386 1.00 0.00 31 LEU A CA 2
ATOM 1621 C C . LEU A 1 31 ? -7.512 -2.090 3.379 1.00 0.00 31 LEU A C 2
ATOM 1622 O O . LEU A 1 31 ? -7.575 -3.289 3.108 1.00 0.00 31 LEU A O 2
ATOM 1638 N N . THR A 1 32 ? -8.354 -1.176 2.836 1.00 0.00 32 THR A N 2
ATOM 1639 C CA . THR A 1 32 ? -9.474 -1.510 1.989 1.00 0.00 32 THR A CA 2
ATOM 1640 C C . THR A 1 32 ? -9.014 -1.423 0.569 1.00 0.00 32 THR A C 2
ATOM 1641 O O . THR A 1 32 ? -7.955 -0.878 0.296 1.00 0.00 32 THR A O 2
ATOM 1652 N N . GLU A 1 33 ? -9.823 -1.944 -0.376 1.00 0.00 33 GLU A N 2
ATOM 1653 C CA . GLU A 1 33 ? -9.548 -1.869 -1.793 1.00 0.00 33 GLU A CA 2
ATOM 1654 C C . GLU A 1 33 ? -9.811 -0.481 -2.334 1.00 0.00 33 GLU A C 2
ATOM 1655 O O . GLU A 1 33 ? -9.345 -0.144 -3.420 1.00 0.00 33 GLU A O 2
ATOM 1667 N N . GLN A 1 34 ? -10.567 0.348 -1.572 1.00 0.00 34 GLN A N 2
ATOM 1668 C CA . GLN A 1 34 ? -11.009 1.666 -1.965 1.00 0.00 34 GLN A CA 2
ATOM 1669 C C . GLN A 1 34 ? -9.938 2.665 -1.608 1.00 0.00 34 GLN A C 2
ATOM 1670 O O . GLN A 1 34 ? -9.689 3.630 -2.325 1.00 0.00 34 GLN A O 2
ATOM 1684 N N . ARG A 1 35 ? -9.258 2.418 -0.473 1.00 0.00 35 ARG A N 2
ATOM 1685 C CA . ARG A 1 35 ? -8.167 3.211 0.022 1.00 0.00 35 ARG A CA 2
ATOM 1686 C C . ARG A 1 35 ? -6.920 2.847 -0.703 1.00 0.00 35 ARG A C 2
ATOM 1687 O O . ARG A 1 35 ? -6.102 3.711 -0.991 1.00 0.00 35 ARG A O 2
ATOM 1708 N N . ARG A 1 36 ? -6.751 1.535 -0.992 1.00 0.00 36 ARG A N 2
ATOM 1709 C CA . ARG A 1 36 ? -5.611 0.987 -1.700 1.00 0.00 36 ARG A CA 2
ATOM 1710 C C . ARG A 1 36 ? -5.494 1.544 -3.091 1.00 0.00 36 ARG A C 2
ATOM 1711 O O . ARG A 1 36 ? -4.391 1.750 -3.593 1.00 0.00 36 ARG A O 2
ATOM 1732 N N . GLN A 1 37 ? -6.654 1.819 -3.735 1.00 0.00 37 GLN A N 2
ATOM 1733 C CA . GLN A 1 37 ? -6.690 2.384 -5.065 1.00 0.00 37 GLN A CA 2
ATOM 1734 C C . GLN A 1 37 ? -6.636 3.887 -4.990 1.00 0.00 37 GLN A C 2
ATOM 1735 O O . GLN A 1 37 ? -6.540 4.554 -6.018 1.00 0.00 37 GLN A O 2
ATOM 1749 N N . SER A 1 38 ? -6.668 4.460 -3.759 1.00 0.00 38 SER A N 2
ATOM 1750 C CA . SER A 1 38 ? -6.422 5.873 -3.566 1.00 0.00 38 SER A CA 2
ATOM 1751 C C . SER A 1 38 ? -4.947 6.064 -3.324 1.00 0.00 38 SER A C 2
ATOM 1752 O O . SER A 1 38 ? -4.413 7.143 -3.559 1.00 0.00 38 SER A O 2
ATOM 1760 N N . LEU A 1 39 ? -4.238 4.993 -2.884 1.00 0.00 39 LEU A N 2
ATOM 1761 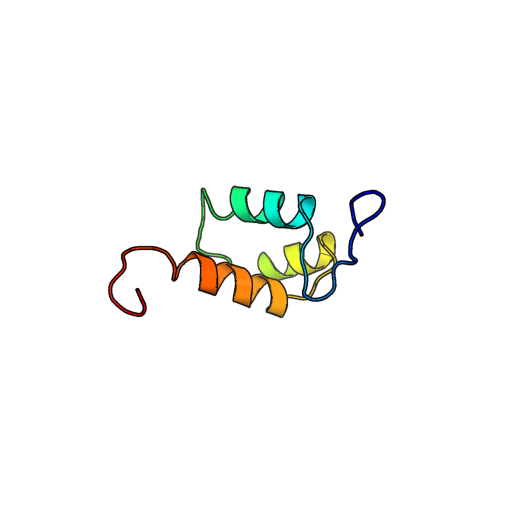C CA . LEU A 1 39 ? -2.796 4.990 -2.778 1.00 0.00 39 LEU A CA 2
ATOM 1762 C C . LEU A 1 39 ? -2.261 4.793 -4.172 1.00 0.00 39 LEU A C 2
ATOM 1763 O O . LEU A 1 39 ? -1.156 5.222 -4.489 1.00 0.00 39 LEU A O 2
ATOM 1779 N N . ALA A 1 40 ? -3.073 4.150 -5.047 1.00 0.00 40 ALA A N 2
ATOM 1780 C CA . ALA A 1 40 ? -2.760 3.970 -6.441 1.00 0.00 40 ALA A CA 2
ATOM 1781 C C . ALA A 1 40 ? -2.923 5.257 -7.195 1.00 0.00 40 ALA A C 2
ATOM 1782 O O . ALA A 1 40 ? -2.277 5.466 -8.216 1.00 0.00 40 ALA A O 2
ATOM 1789 N N . GLN A 1 41 ? -3.803 6.164 -6.707 1.00 0.00 41 GLN A N 2
ATOM 1790 C CA . GLN A 1 41 ? -4.037 7.427 -7.352 1.00 0.00 41 GLN A CA 2
ATOM 1791 C C . GLN A 1 41 ? -2.872 8.350 -7.102 1.00 0.00 41 GLN A C 2
ATOM 1792 O O . GLN A 1 41 ? -2.471 9.111 -7.983 1.00 0.00 41 GLN A O 2
ATOM 1806 N N . GLU A 1 42 ? -2.315 8.297 -5.871 1.00 0.00 42 GLU A N 2
ATOM 1807 C CA . GLU A 1 42 ? -1.432 9.325 -5.363 1.00 0.00 42 GLU A CA 2
ATOM 1808 C C . GLU A 1 42 ? 0.011 9.042 -5.610 1.00 0.00 42 GLU A C 2
ATOM 1809 O O . GLU A 1 42 ? 0.744 9.920 -6.063 1.00 0.00 42 GLU A O 2
ATOM 1821 N N . LEU A 1 43 ? 0.451 7.795 -5.339 1.00 0.00 43 LEU A N 2
ATOM 1822 C CA . LEU A 1 43 ? 1.791 7.336 -5.633 1.00 0.00 43 LEU A CA 2
ATOM 1823 C C . LEU A 1 43 ? 1.916 7.200 -7.123 1.00 0.00 43 LEU A C 2
ATOM 1824 O O . LEU A 1 43 ? 2.989 7.387 -7.697 1.00 0.00 43 LEU A O 2
ATOM 1840 N N . GLY A 1 44 ? 0.767 6.900 -7.766 1.00 0.00 44 GLY A N 2
ATOM 1841 C CA . GLY A 1 44 ? 0.644 6.845 -9.203 1.00 0.00 44 GLY A CA 2
ATOM 1842 C C . GLY A 1 44 ? 0.935 5.451 -9.649 1.00 0.00 44 GLY A C 2
ATOM 1843 O O . GLY A 1 44 ? 1.553 5.235 -10.691 1.00 0.00 44 GLY A O 2
ATOM 1847 N N . LEU A 1 45 ? 0.479 4.474 -8.837 1.00 0.00 45 LEU A N 2
ATOM 1848 C CA . LEU A 1 45 ? 0.672 3.062 -9.089 1.00 0.00 45 LEU A CA 2
ATOM 1849 C C . LEU A 1 45 ? -0.637 2.511 -9.584 1.00 0.00 45 LEU A C 2
ATOM 1850 O O . LEU A 1 45 ? -1.523 3.257 -9.999 1.00 0.00 45 LEU A O 2
ATOM 1866 N N . ASN A 1 46 ? -0.773 1.165 -9.557 1.00 0.00 46 ASN A N 2
ATOM 1867 C CA . ASN A 1 46 ? -2.007 0.470 -9.823 1.00 0.00 46 ASN A CA 2
ATOM 1868 C C . ASN A 1 46 ? -2.446 -0.057 -8.490 1.00 0.00 46 ASN A C 2
ATOM 1869 O O . ASN A 1 46 ? -1.797 0.179 -7.471 1.00 0.00 46 ASN A O 2
ATOM 1880 N N . GLU A 1 47 ? -3.577 -0.797 -8.469 1.00 0.00 47 GLU A N 2
ATOM 1881 C CA . GLU A 1 47 ? -4.085 -1.464 -7.292 1.00 0.00 47 GLU A CA 2
ATOM 1882 C C . GLU A 1 47 ? -3.226 -2.651 -6.991 1.00 0.00 47 GLU A C 2
ATOM 1883 O O . GLU A 1 47 ? -2.934 -2.952 -5.838 1.00 0.00 47 GLU A O 2
ATOM 1895 N N . SER A 1 48 ? -2.831 -3.332 -8.088 1.00 0.00 48 SER A N 2
ATOM 1896 C CA . SER A 1 48 ? -2.190 -4.625 -8.131 1.00 0.00 48 SER A CA 2
ATOM 1897 C C . SER A 1 48 ? -0.777 -4.594 -7.601 1.00 0.00 48 SER A C 2
ATOM 1898 O O . SER A 1 48 ? -0.292 -5.601 -7.088 1.00 0.00 48 SER A O 2
ATOM 1906 N N . GLN A 1 49 ? -0.080 -3.436 -7.697 1.00 0.00 49 GLN A N 2
ATOM 1907 C CA . GLN A 1 49 ? 1.277 -3.270 -7.239 1.00 0.00 49 GLN A CA 2
ATOM 1908 C C . GLN A 1 49 ? 1.319 -3.301 -5.737 1.00 0.00 49 GLN A C 2
ATOM 1909 O O . GLN A 1 49 ? 2.154 -3.973 -5.135 1.00 0.00 49 GLN A O 2
ATOM 1923 N N . ILE A 1 50 ? 0.382 -2.551 -5.116 1.00 0.00 50 ILE A N 2
ATOM 1924 C CA . ILE A 1 50 ? 0.309 -2.302 -3.701 1.00 0.00 50 ILE A CA 2
ATOM 1925 C C . ILE A 1 50 ? -0.385 -3.466 -3.027 1.00 0.00 50 ILE A C 2
ATOM 1926 O O . ILE A 1 50 ? -0.222 -3.683 -1.831 1.00 0.00 50 ILE A O 2
ATOM 1942 N N . LYS A 1 51 ? -1.146 -4.276 -3.806 1.00 0.00 51 LYS A N 2
ATOM 1943 C CA . LYS A 1 51 ? -1.853 -5.460 -3.364 1.00 0.00 51 LYS A CA 2
ATOM 1944 C C . LYS A 1 51 ? -0.882 -6.497 -2.901 1.00 0.00 51 LYS A C 2
ATOM 1945 O O . LYS A 1 51 ? -1.017 -7.055 -1.816 1.00 0.00 51 LYS A O 2
ATOM 1964 N N . ILE A 1 52 ? 0.140 -6.727 -3.751 1.00 0.00 52 ILE A N 2
ATOM 1965 C CA . ILE A 1 52 ? 1.257 -7.613 -3.583 1.00 0.00 52 ILE A CA 2
ATOM 1966 C C . ILE A 1 52 ? 2.069 -7.212 -2.385 1.00 0.00 52 ILE A C 2
ATOM 1967 O O . ILE A 1 52 ? 2.469 -8.060 -1.590 1.00 0.00 52 ILE A O 2
ATOM 1983 N N . TRP A 1 53 ? 2.306 -5.892 -2.234 1.00 0.00 53 TRP A N 2
ATOM 1984 C CA . TRP A 1 53 ? 3.056 -5.309 -1.143 1.00 0.00 53 TRP A CA 2
ATOM 1985 C C . TRP A 1 53 ? 2.393 -5.553 0.188 1.00 0.00 53 TRP A C 2
ATOM 1986 O O . TRP A 1 53 ? 3.073 -5.913 1.142 1.00 0.00 53 TRP A O 2
ATOM 2007 N N . PHE A 1 54 ? 1.054 -5.390 0.280 1.00 0.00 54 PHE A N 2
ATOM 2008 C CA . PHE A 1 54 ? 0.315 -5.587 1.502 1.00 0.00 54 PHE A CA 2
ATOM 2009 C C . PHE A 1 54 ? 0.165 -7.054 1.799 1.00 0.00 54 PHE A C 2
ATOM 2010 O O . PHE A 1 54 ? 0.050 -7.415 2.964 1.00 0.00 54 PHE A O 2
ATOM 2027 N N . GLN A 1 55 ? 0.206 -7.939 0.771 1.00 0.00 55 GLN A N 2
ATOM 2028 C CA . GLN A 1 55 ? 0.140 -9.375 0.934 1.00 0.00 55 GLN A CA 2
ATOM 2029 C C . GLN A 1 55 ? 1.397 -9.909 1.562 1.00 0.00 55 GLN A C 2
ATOM 2030 O O . GLN A 1 55 ? 1.349 -10.926 2.249 1.00 0.00 55 GLN A O 2
ATOM 2044 N N . ASN A 1 56 ? 2.542 -9.219 1.367 1.00 0.00 56 ASN A N 2
ATOM 2045 C CA . ASN A 1 56 ? 3.803 -9.549 1.977 1.00 0.00 56 ASN A CA 2
ATOM 2046 C C . ASN A 1 56 ? 3.757 -9.214 3.442 1.00 0.00 56 ASN A C 2
ATOM 2047 O O . ASN A 1 56 ? 4.149 -10.031 4.272 1.00 0.00 56 ASN A O 2
ATOM 2058 N N . LYS A 1 57 ? 3.266 -7.994 3.779 1.00 0.00 57 LYS A N 2
ATOM 2059 C CA . LYS A 1 57 ? 3.231 -7.484 5.139 1.00 0.00 57 LYS A CA 2
ATOM 2060 C C . LYS A 1 57 ? 2.231 -8.191 6.017 1.00 0.00 57 LYS A C 2
ATOM 2061 O O . LYS A 1 57 ? 2.435 -8.316 7.223 1.00 0.00 57 LYS A O 2
ATOM 2080 N N . ARG A 1 58 ? 1.123 -8.673 5.418 1.00 0.00 58 ARG A N 2
ATOM 2081 C CA . ARG A 1 58 ? 0.069 -9.383 6.109 1.00 0.00 58 ARG A CA 2
ATOM 2082 C C . ARG A 1 58 ? 0.470 -10.814 6.327 1.00 0.00 58 ARG A C 2
ATOM 2083 O O . ARG A 1 58 ? 0.000 -11.447 7.270 1.00 0.00 58 ARG A O 2
ATOM 2104 N N . ALA A 1 59 ? 1.363 -11.344 5.460 1.00 0.00 59 ALA A N 2
ATOM 2105 C CA . ALA A 1 59 ? 1.831 -12.707 5.523 1.00 0.00 59 ALA A CA 2
ATOM 2106 C C . ALA A 1 59 ? 3.023 -12.836 6.436 1.00 0.00 59 ALA A C 2
ATOM 2107 O O . ALA A 1 59 ? 3.451 -13.954 6.719 1.00 0.00 59 ALA A O 2
ATOM 2114 N N . LYS A 1 60 ? 3.556 -11.701 6.971 1.00 0.00 60 LYS A N 2
ATOM 2115 C CA . LYS A 1 60 ? 4.504 -11.686 8.066 1.00 0.00 60 LYS A CA 2
ATOM 2116 C C . LYS A 1 60 ? 3.824 -12.269 9.273 1.00 0.00 60 LYS A C 2
ATOM 2117 O O . LYS A 1 60 ? 4.267 -13.267 9.832 1.00 0.00 60 LYS A O 2
ATOM 2136 N N . ILE A 1 61 ? 2.680 -11.653 9.653 1.00 0.00 61 ILE A N 2
ATOM 2137 C CA . ILE A 1 61 ? 1.864 -12.005 10.778 1.00 0.00 61 ILE A CA 2
ATOM 2138 C C . ILE A 1 61 ? 1.123 -13.257 10.380 1.00 0.00 61 ILE A C 2
ATOM 2139 O O . ILE A 1 61 ? 0.788 -13.454 9.213 1.00 0.00 61 ILE A O 2
ATOM 2155 N N . LYS A 1 62 ? 0.887 -14.149 11.363 1.00 0.00 62 LYS A N 2
ATOM 2156 C CA . LYS A 1 62 ? 0.262 -15.435 11.162 1.00 0.00 62 LYS A CA 2
ATOM 2157 C C . LYS A 1 62 ? -1.206 -15.248 10.884 1.00 0.00 62 LYS A C 2
ATOM 2158 O O . LYS A 1 62 ? -1.753 -15.873 9.977 1.00 0.00 62 LYS A O 2
ATOM 2177 N N . LYS A 1 63 ? -1.860 -14.333 11.642 1.00 0.00 63 LYS A N 2
ATOM 2178 C CA . LYS A 1 63 ? -3.217 -13.915 11.389 1.00 0.00 63 LYS A CA 2
ATOM 2179 C C . LYS A 1 63 ? -3.194 -12.792 10.383 1.00 0.00 63 LYS A C 2
ATOM 2180 O O . LYS A 1 63 ? -2.159 -12.168 10.152 1.00 0.00 63 LYS A O 2
ATOM 2199 N N . ALA A 1 64 ? -4.360 -12.517 9.760 1.00 0.00 64 ALA A N 2
ATOM 2200 C CA . ALA A 1 64 ? -4.509 -11.404 8.863 1.00 0.00 64 ALA A CA 2
ATOM 2201 C C . ALA A 1 64 ? -5.986 -11.186 8.756 1.00 0.00 64 ALA A C 2
ATOM 2202 O O . ALA A 1 64 ? -6.627 -11.658 7.818 1.00 0.00 64 ALA A O 2
ATOM 2209 N N . THR A 1 65 ? -6.561 -10.460 9.743 1.00 0.00 65 THR A N 2
ATOM 2210 C CA . THR A 1 65 ? -7.979 -10.191 9.800 1.00 0.00 65 THR A CA 2
ATOM 2211 C C . THR A 1 65 ? -8.196 -8.894 9.075 1.00 0.00 65 THR A C 2
ATOM 2212 O O . THR A 1 65 ? -7.680 -7.852 9.480 1.00 0.00 65 THR A O 2
ATOM 2223 N N . GLN A 1 66 ? -8.953 -8.962 7.956 1.00 0.00 66 GLN A N 2
ATOM 2224 C CA . GLN A 1 66 ? -9.235 -7.842 7.095 1.00 0.00 66 GLN A CA 2
ATOM 2225 C C . GLN A 1 66 ? -10.727 -7.669 7.090 1.00 0.00 66 GLN A C 2
ATOM 2226 O O . GLN A 1 66 ? -11.454 -8.403 7.756 1.00 0.00 66 GLN A O 2
ATOM 2240 N N . ALA A 1 67 ? -11.209 -6.654 6.335 1.00 0.00 67 ALA A N 2
ATOM 2241 C CA . ALA A 1 67 ? -12.609 -6.322 6.248 1.00 0.00 67 ALA A CA 2
ATOM 2242 C C . ALA A 1 67 ? -13.261 -7.222 5.189 1.00 0.00 67 ALA A C 2
ATOM 2243 O O . ALA A 1 67 ? -12.836 -7.155 4.005 1.00 0.00 67 ALA A O 2
ATOM 2251 N N . GLY A 1 1 ? 10.821 -7.222 1.641 1.00 0.00 1 GLY A N 3
ATOM 2252 C CA . GLY A 1 1 ? 12.097 -6.644 2.125 1.00 0.00 1 GLY A CA 3
ATOM 2253 C C . GLY A 1 1 ? 12.194 -6.769 3.617 1.00 0.00 1 GLY A C 3
ATOM 2254 O O . GLY A 1 1 ? 11.841 -5.814 4.306 1.00 0.00 1 GLY A O 3
ATOM 2260 N N . PRO A 1 2 ? 12.656 -7.889 4.185 1.00 0.00 2 PRO A N 3
ATOM 2261 C CA . PRO A 1 2 ? 12.768 -8.066 5.626 1.00 0.00 2 PRO A CA 3
ATOM 2262 C C . PRO A 1 2 ? 13.993 -7.363 6.154 1.00 0.00 2 PRO A C 3
ATOM 2263 O O . PRO A 1 2 ? 14.128 -7.247 7.372 1.00 0.00 2 PRO A O 3
ATOM 2274 N N . MET A 1 3 ? 14.894 -6.914 5.252 1.00 0.00 3 MET A N 3
ATOM 2275 C CA . MET A 1 3 ? 16.099 -6.198 5.572 1.00 0.00 3 MET A CA 3
ATOM 2276 C C . MET A 1 3 ? 15.902 -4.806 5.043 1.00 0.00 3 MET A C 3
ATOM 2277 O O . MET A 1 3 ? 14.786 -4.422 4.691 1.00 0.00 3 MET A O 3
ATOM 2291 N N . ALA A 1 4 ? 16.996 -4.009 4.978 1.00 0.00 4 ALA A N 3
ATOM 2292 C CA . ALA A 1 4 ? 16.978 -2.680 4.420 1.00 0.00 4 ALA A CA 3
ATOM 2293 C C . ALA A 1 4 ? 17.196 -2.815 2.940 1.00 0.00 4 ALA A C 3
ATOM 2294 O O . ALA A 1 4 ? 18.328 -2.910 2.468 1.00 0.00 4 ALA A O 3
ATOM 2301 N N . SER A 1 5 ? 16.080 -2.850 2.181 1.00 0.00 5 SER A N 3
ATOM 2302 C CA . SER A 1 5 ? 16.101 -2.997 0.751 1.00 0.00 5 SER A CA 3
ATOM 2303 C C . SER A 1 5 ? 14.850 -2.341 0.250 1.00 0.00 5 SER A C 3
ATOM 2304 O O . SER A 1 5 ? 13.865 -2.221 0.977 1.00 0.00 5 SER A O 3
ATOM 2312 N N . ASP A 1 6 ? 14.886 -1.886 -1.022 1.00 0.00 6 ASP A N 3
ATOM 2313 C CA . ASP A 1 6 ? 13.779 -1.209 -1.649 1.00 0.00 6 ASP A CA 3
ATOM 2314 C C . ASP A 1 6 ? 13.623 -1.816 -3.010 1.00 0.00 6 ASP A C 3
ATOM 2315 O O . ASP A 1 6 ? 14.528 -2.477 -3.518 1.00 0.00 6 ASP A O 3
ATOM 2324 N N . LYS A 1 7 ? 12.447 -1.578 -3.637 1.00 0.00 7 LYS A N 3
ATOM 2325 C CA . LYS A 1 7 ? 12.188 -1.920 -5.015 1.00 0.00 7 LYS A CA 3
ATOM 2326 C C . LYS A 1 7 ? 12.446 -0.659 -5.786 1.00 0.00 7 LYS A C 3
ATOM 2327 O O . LYS A 1 7 ? 12.380 0.439 -5.232 1.00 0.00 7 LYS A O 3
ATOM 2346 N N . ARG A 1 8 ? 12.782 -0.810 -7.088 1.00 0.00 8 ARG A N 3
ATOM 2347 C CA . ARG A 1 8 ? 13.147 0.280 -7.959 1.00 0.00 8 ARG A CA 3
ATOM 2348 C C . ARG A 1 8 ? 12.117 0.319 -9.060 1.00 0.00 8 ARG A C 3
ATOM 2349 O O . ARG A 1 8 ? 11.530 -0.718 -9.364 1.00 0.00 8 ARG A O 3
ATOM 2370 N N . PRO A 1 9 ? 11.818 1.487 -9.642 1.00 0.00 9 PRO A N 3
ATOM 2371 C CA . PRO A 1 9 ? 10.582 1.710 -10.372 1.00 0.00 9 PRO A CA 3
ATOM 2372 C C . PRO A 1 9 ? 10.651 1.120 -11.756 1.00 0.00 9 PRO A C 3
ATOM 2373 O O . PRO A 1 9 ? 11.361 1.646 -12.613 1.00 0.00 9 PRO A O 3
ATOM 2384 N N . ARG A 1 10 ? 9.885 0.033 -11.981 1.00 0.00 10 ARG A N 3
ATOM 2385 C CA . ARG A 1 10 ? 9.662 -0.549 -13.277 1.00 0.00 10 ARG A CA 3
ATOM 2386 C C . ARG A 1 10 ? 8.172 -0.483 -13.400 1.00 0.00 10 ARG A C 3
ATOM 2387 O O . ARG A 1 10 ? 7.629 0.365 -14.108 1.00 0.00 10 ARG A O 3
ATOM 2408 N N . THR A 1 11 ? 7.487 -1.368 -12.643 1.00 0.00 11 THR A N 3
ATOM 2409 C CA . THR A 1 11 ? 6.074 -1.325 -12.372 1.00 0.00 11 THR A CA 3
ATOM 2410 C C . THR A 1 11 ? 5.943 -0.916 -10.920 1.00 0.00 11 THR A C 3
ATOM 2411 O O . THR A 1 11 ? 4.877 -0.489 -10.476 1.00 0.00 11 THR A O 3
ATOM 2422 N N . ALA A 1 12 ? 7.046 -1.085 -10.151 1.00 0.00 12 ALA A N 3
ATOM 2423 C CA . ALA A 1 12 ? 7.030 -1.178 -8.720 1.00 0.00 12 ALA A CA 3
ATOM 2424 C C . ALA A 1 12 ? 7.277 0.168 -8.088 1.00 0.00 12 ALA A C 3
ATOM 2425 O O . ALA A 1 12 ? 6.843 1.204 -8.589 1.00 0.00 12 ALA A O 3
ATOM 2432 N N . PHE A 1 13 ? 7.944 0.140 -6.919 1.00 0.00 13 PHE A N 3
ATOM 2433 C CA . PHE A 1 13 ? 7.986 1.216 -5.959 1.00 0.00 13 PHE A CA 3
ATOM 2434 C C . PHE A 1 13 ? 9.294 1.946 -6.084 1.00 0.00 13 PHE A C 3
ATOM 2435 O O . PHE A 1 13 ? 10.152 1.571 -6.876 1.00 0.00 13 PHE A O 3
ATOM 2452 N N . THR A 1 14 ? 9.463 3.011 -5.266 1.00 0.00 14 THR A N 3
ATOM 2453 C CA . THR A 1 14 ? 10.739 3.630 -4.977 1.00 0.00 14 THR A CA 3
ATOM 2454 C C . THR A 1 14 ? 10.883 3.464 -3.485 1.00 0.00 14 THR A C 3
ATOM 2455 O O . THR A 1 14 ? 10.085 2.780 -2.852 1.00 0.00 14 THR A O 3
ATOM 2466 N N . ALA A 1 15 ? 11.904 4.107 -2.876 1.00 0.00 15 ALA A N 3
ATOM 2467 C CA . ALA A 1 15 ? 12.112 4.100 -1.447 1.00 0.00 15 ALA A CA 3
ATOM 2468 C C . ALA A 1 15 ? 11.083 4.960 -0.756 1.00 0.00 15 ALA A C 3
ATOM 2469 O O . ALA A 1 15 ? 10.658 4.656 0.358 1.00 0.00 15 ALA A O 3
ATOM 2476 N N . GLU A 1 16 ? 10.660 6.055 -1.432 1.00 0.00 16 GLU A N 3
ATOM 2477 C CA . GLU A 1 16 ? 9.750 7.051 -0.925 1.00 0.00 16 GLU A CA 3
ATOM 2478 C C . GLU A 1 16 ? 8.324 6.573 -0.960 1.00 0.00 16 GLU A C 3
ATOM 2479 O O . GLU A 1 16 ? 7.487 7.047 -0.191 1.00 0.00 16 GLU A O 3
ATOM 2491 N N . GLN A 1 17 ? 8.014 5.611 -1.856 1.00 0.00 17 GLN A N 3
ATOM 2492 C CA . GLN A 1 17 ? 6.691 5.056 -1.995 1.00 0.00 17 GLN A CA 3
ATOM 2493 C C . GLN A 1 17 ? 6.453 4.045 -0.907 1.00 0.00 17 GLN A C 3
ATOM 2494 O O . GLN A 1 17 ? 5.380 4.026 -0.309 1.00 0.00 17 GLN A O 3
ATOM 2508 N N . LEU A 1 18 ? 7.471 3.203 -0.608 1.00 0.00 18 LEU A N 3
ATOM 2509 C CA . LEU A 1 18 ? 7.412 2.164 0.391 1.00 0.00 18 LEU A CA 3
ATOM 2510 C C . LEU A 1 18 ? 7.223 2.687 1.789 1.00 0.00 18 LEU A C 3
ATOM 2511 O O . LEU A 1 18 ? 6.437 2.119 2.538 1.00 0.00 18 LEU A O 3
ATOM 2527 N N . GLN A 1 19 ? 7.935 3.776 2.174 1.00 0.00 19 GLN A N 3
ATOM 2528 C CA . GLN A 1 19 ? 7.940 4.296 3.527 1.00 0.00 19 GLN A CA 3
ATOM 2529 C C . GLN A 1 19 ? 6.636 4.951 3.892 1.00 0.00 19 GLN A C 3
ATOM 2530 O O . GLN A 1 19 ? 6.233 4.959 5.053 1.00 0.00 19 GLN A O 3
ATOM 2544 N N . ARG A 1 20 ? 5.948 5.495 2.869 1.00 0.00 20 ARG A N 3
ATOM 2545 C CA . ARG A 1 20 ? 4.649 6.117 2.981 1.00 0.00 20 ARG A CA 3
ATOM 2546 C C . ARG A 1 20 ? 3.582 5.073 3.204 1.00 0.00 20 ARG A C 3
ATOM 2547 O O . ARG A 1 20 ? 2.606 5.309 3.917 1.00 0.00 20 ARG A O 3
ATOM 2568 N N . LEU A 1 21 ? 3.772 3.863 2.626 1.00 0.00 21 LEU A N 3
ATOM 2569 C CA . LEU A 1 21 ? 2.882 2.743 2.828 1.00 0.00 21 LEU A CA 3
ATOM 2570 C C . LEU A 1 21 ? 3.067 2.136 4.186 1.00 0.00 21 LEU A C 3
ATOM 2571 O O . LEU A 1 21 ? 2.141 1.500 4.671 1.00 0.00 21 LEU A O 3
ATOM 2587 N N . LYS A 1 22 ? 4.244 2.320 4.836 1.00 0.00 22 LYS A N 3
ATOM 2588 C CA . LYS A 1 22 ? 4.488 1.832 6.177 1.00 0.00 22 LYS A CA 3
ATOM 2589 C C . LYS A 1 22 ? 3.834 2.747 7.182 1.00 0.00 22 LYS A C 3
ATOM 2590 O O . LYS A 1 22 ? 3.518 2.327 8.294 1.00 0.00 22 LYS A O 3
ATOM 2609 N N . ALA A 1 23 ? 3.595 4.020 6.785 1.00 0.00 23 ALA A N 3
ATOM 2610 C CA . ALA A 1 23 ? 2.920 5.009 7.595 1.00 0.00 23 ALA A CA 3
ATOM 2611 C C . ALA A 1 23 ? 1.427 4.803 7.524 1.00 0.00 23 ALA A C 3
ATOM 2612 O O . ALA A 1 23 ? 0.694 5.211 8.422 1.00 0.00 23 ALA A O 3
ATOM 2619 N N . GLU A 1 24 ? 0.954 4.132 6.448 1.00 0.00 24 GLU A N 3
ATOM 2620 C CA . GLU A 1 24 ? -0.414 3.702 6.293 1.00 0.00 24 GLU A CA 3
ATOM 2621 C C . GLU A 1 24 ? -0.604 2.387 7.012 1.00 0.00 24 GLU A C 3
ATOM 2622 O O . GLU A 1 24 ? -1.646 2.176 7.625 1.00 0.00 24 GLU A O 3
ATOM 2634 N N . PHE A 1 25 ? 0.408 1.484 6.972 1.00 0.00 25 PHE A N 3
ATOM 2635 C CA . PHE A 1 25 ? 0.325 0.101 7.400 1.00 0.00 25 PHE A CA 3
ATOM 2636 C C . PHE A 1 25 ? 0.181 -0.032 8.893 1.00 0.00 25 PHE A C 3
ATOM 2637 O O . PHE A 1 25 ? -0.442 -0.978 9.371 1.00 0.00 25 PHE A O 3
ATOM 2654 N N . GLN A 1 26 ? 0.755 0.922 9.659 1.00 0.00 26 GLN A N 3
ATOM 2655 C CA . GLN A 1 26 ? 0.826 0.871 11.100 1.00 0.00 26 GLN A CA 3
ATOM 2656 C C . GLN A 1 26 ? -0.519 0.907 11.778 1.00 0.00 26 GLN A C 3
ATOM 2657 O O . GLN A 1 26 ? -0.741 0.192 12.754 1.00 0.00 26 GLN A O 3
ATOM 2671 N N . THR A 1 27 ? -1.447 1.742 11.267 1.00 0.00 27 THR A N 3
ATOM 2672 C CA . THR A 1 27 ? -2.769 1.892 11.818 1.00 0.00 27 THR A CA 3
ATOM 2673 C C . THR A 1 27 ? -3.642 0.920 11.090 1.00 0.00 27 THR A C 3
ATOM 2674 O O . THR A 1 27 ? -4.425 0.182 11.687 1.00 0.00 27 THR A O 3
ATOM 2685 N N . ASN A 1 28 ? -3.511 0.945 9.753 1.00 0.00 28 ASN A N 3
ATOM 2686 C CA . ASN A 1 28 ? -4.454 0.372 8.844 1.00 0.00 28 ASN A CA 3
ATOM 2687 C C . ASN A 1 28 ? -3.771 -0.697 8.050 1.00 0.00 28 ASN A C 3
ATOM 2688 O O . ASN A 1 28 ? -2.950 -0.415 7.186 1.00 0.00 28 ASN A O 3
ATOM 2699 N N . ARG A 1 29 ? -4.158 -1.966 8.301 1.00 0.00 29 ARG A N 3
ATOM 2700 C CA . ARG A 1 29 ? -3.811 -3.085 7.457 1.00 0.00 29 ARG A CA 3
ATOM 2701 C C . ARG A 1 29 ? -4.802 -3.075 6.338 1.00 0.00 29 ARG A C 3
ATOM 2702 O O . ARG A 1 29 ? -4.468 -2.726 5.206 1.00 0.00 29 ARG A O 3
ATOM 2723 N N . TYR A 1 30 ? -6.046 -3.497 6.665 1.00 0.00 30 TYR A N 3
ATOM 2724 C CA . TYR A 1 30 ? -7.072 -3.834 5.729 1.00 0.00 30 TYR A CA 3
ATOM 2725 C C . TYR A 1 30 ? -7.697 -2.575 5.228 1.00 0.00 30 TYR A C 3
ATOM 2726 O O . TYR A 1 30 ? -8.546 -1.965 5.876 1.00 0.00 30 TYR A O 3
ATOM 2744 N N . LEU A 1 31 ? -7.240 -2.182 4.023 1.00 0.00 31 LEU A N 3
ATOM 2745 C CA . LEU A 1 31 ? -7.705 -1.034 3.295 1.00 0.00 31 LEU A CA 3
ATOM 2746 C C . LEU A 1 31 ? -9.054 -1.325 2.705 1.00 0.00 31 LEU A C 3
ATOM 2747 O O . LEU A 1 31 ? -9.516 -2.465 2.672 1.00 0.00 31 LEU A O 3
ATOM 2763 N N . THR A 1 32 ? -9.691 -0.254 2.199 1.00 0.00 32 THR A N 3
ATOM 2764 C CA . THR A 1 32 ? -10.914 -0.321 1.440 1.00 0.00 32 THR A CA 3
ATOM 2765 C C . THR A 1 32 ? -10.503 -0.360 0.002 1.00 0.00 32 THR A C 3
ATOM 2766 O O . THR A 1 32 ? -9.319 -0.297 -0.313 1.00 0.00 32 THR A O 3
ATOM 2777 N N . GLU A 1 33 ? -11.485 -0.464 -0.919 1.00 0.00 33 GLU A N 3
ATOM 2778 C CA . GLU A 1 33 ? -11.234 -0.377 -2.336 1.00 0.00 33 GLU A CA 3
ATOM 2779 C C . GLU A 1 33 ? -10.919 1.057 -2.674 1.00 0.00 33 GLU A C 3
ATOM 2780 O O . GLU A 1 33 ? -10.158 1.331 -3.598 1.00 0.00 33 GLU A O 3
ATOM 2792 N N . GLN A 1 34 ? -11.499 1.998 -1.888 1.00 0.00 34 GLN A N 3
ATOM 2793 C CA . GLN A 1 34 ? -11.488 3.412 -2.153 1.00 0.00 34 GLN A CA 3
ATOM 2794 C C . GLN A 1 34 ? -10.209 4.047 -1.680 1.00 0.00 34 GLN A C 3
ATOM 2795 O O . GLN A 1 34 ? -9.648 4.900 -2.366 1.00 0.00 34 GLN A O 3
ATOM 2809 N N . ARG A 1 35 ? -9.707 3.622 -0.499 1.00 0.00 35 ARG A N 3
ATOM 2810 C CA . ARG A 1 35 ? -8.455 4.067 0.067 1.00 0.00 35 ARG A CA 3
ATOM 2811 C C . ARG A 1 35 ? -7.325 3.563 -0.765 1.00 0.00 35 ARG A C 3
ATOM 2812 O O . ARG A 1 35 ? -6.413 4.315 -1.087 1.00 0.00 35 ARG A O 3
ATOM 2833 N N . ARG A 1 36 ? -7.380 2.255 -1.096 1.00 0.00 36 ARG A N 3
ATOM 2834 C CA . ARG A 1 36 ? -6.325 1.530 -1.770 1.00 0.00 36 ARG A CA 3
ATOM 2835 C C . ARG A 1 36 ? -6.082 2.045 -3.160 1.00 0.00 36 ARG A C 3
ATOM 2836 O O . ARG A 1 36 ? -4.939 2.168 -3.597 1.00 0.00 36 ARG A O 3
ATOM 2857 N N . GLN A 1 37 ? -7.177 2.385 -3.871 1.00 0.00 37 GLN A N 3
ATOM 2858 C CA . GLN A 1 37 ? -7.106 2.929 -5.213 1.00 0.00 37 GLN A CA 3
ATOM 2859 C C . GLN A 1 37 ? -6.770 4.399 -5.204 1.00 0.00 37 GLN A C 3
ATOM 2860 O O . GLN A 1 37 ? -6.515 4.970 -6.260 1.00 0.00 37 GLN A O 3
ATOM 2874 N N . SER A 1 38 ? -6.752 5.047 -4.014 1.00 0.00 38 SER A N 3
ATOM 2875 C CA . SER A 1 38 ? -6.354 6.431 -3.883 1.00 0.00 38 SER A CA 3
ATOM 2876 C C . SER A 1 38 ? -4.884 6.469 -3.574 1.00 0.00 38 SER A C 3
ATOM 2877 O O . SER A 1 38 ? -4.238 7.491 -3.791 1.00 0.00 38 SER A O 3
ATOM 2885 N N . LEU A 1 39 ? -4.311 5.331 -3.095 1.00 0.00 39 LEU A N 3
ATOM 2886 C CA . LEU A 1 39 ? -2.882 5.168 -2.945 1.00 0.00 39 LEU A CA 3
ATOM 2887 C C . LEU A 1 39 ? -2.329 4.853 -4.313 1.00 0.00 39 LEU A C 3
ATOM 2888 O O . LEU A 1 39 ? -1.156 5.091 -4.593 1.00 0.00 39 LEU A O 3
ATOM 2904 N N . ALA A 1 40 ? -3.211 4.319 -5.203 1.00 0.00 40 ALA A N 3
ATOM 2905 C CA . ALA A 1 40 ? -2.908 4.071 -6.589 1.00 0.00 40 ALA A CA 3
ATOM 2906 C C . ALA A 1 40 ? -2.861 5.361 -7.368 1.00 0.00 40 ALA A C 3
ATOM 2907 O O . ALA A 1 40 ? -2.158 5.447 -8.371 1.00 0.00 40 ALA A O 3
ATOM 2914 N N . GLN A 1 41 ? -3.588 6.414 -6.910 1.00 0.00 41 GLN A N 3
ATOM 2915 C CA . GLN A 1 41 ? -3.508 7.718 -7.532 1.00 0.00 41 GLN A CA 3
ATOM 2916 C C . GLN A 1 41 ? -2.302 8.462 -7.018 1.00 0.00 41 GLN A C 3
ATOM 2917 O O . GLN A 1 41 ? -1.757 9.319 -7.711 1.00 0.00 41 GLN A O 3
ATOM 2931 N N . GLU A 1 42 ? -1.879 8.157 -5.769 1.00 0.00 42 GLU A N 3
ATOM 2932 C CA . GLU A 1 42 ? -0.970 8.974 -5.007 1.00 0.00 42 GLU A CA 3
ATOM 2933 C C . GLU A 1 42 ? 0.453 8.739 -5.386 1.00 0.00 42 GLU A C 3
ATOM 2934 O O . GLU A 1 42 ? 1.106 9.590 -5.985 1.00 0.00 42 GLU A O 3
ATOM 2946 N N . LEU A 1 43 ? 0.947 7.540 -5.025 1.00 0.00 43 LEU A N 3
ATOM 2947 C CA . LEU A 1 43 ? 2.295 7.084 -5.215 1.00 0.00 43 LEU A CA 3
ATOM 2948 C C . LEU A 1 43 ? 2.467 6.742 -6.662 1.00 0.00 43 LEU A C 3
ATOM 2949 O O . LEU A 1 43 ? 3.564 6.817 -7.214 1.00 0.00 43 LEU A O 3
ATOM 2965 N N . GLY A 1 44 ? 1.327 6.396 -7.293 1.00 0.00 44 GLY A N 3
ATOM 2966 C CA . GLY A 1 44 ? 1.222 6.196 -8.715 1.00 0.00 44 GLY A CA 3
ATOM 2967 C C . GLY A 1 44 ? 1.299 4.732 -8.962 1.00 0.00 44 GLY A C 3
ATOM 2968 O O . GLY A 1 44 ? 1.976 4.277 -9.883 1.00 0.00 44 GLY A O 3
ATOM 2972 N N . LEU A 1 45 ? 0.589 3.96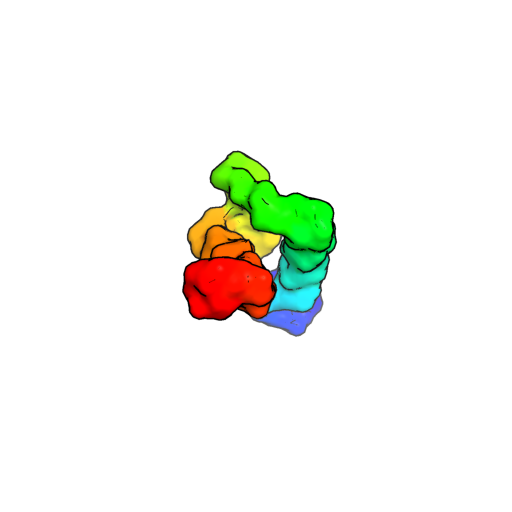4 -8.109 1.00 0.00 45 LEU A N 3
ATOM 2973 C CA . LEU A 1 45 ? 0.588 2.518 -8.167 1.00 0.00 45 LEU A CA 3
ATOM 2974 C C . LEU A 1 45 ? -0.663 2.077 -8.875 1.00 0.00 45 LEU A C 3
ATOM 2975 O O . LEU A 1 45 ? -1.330 2.869 -9.538 1.00 0.00 45 LEU A O 3
ATOM 2991 N N . ASN A 1 46 ? -0.997 0.773 -8.746 1.00 0.00 46 ASN A N 3
ATOM 2992 C CA . ASN A 1 46 ? -2.291 0.230 -9.072 1.00 0.00 46 ASN A CA 3
ATOM 2993 C C . ASN A 1 46 ? -2.809 -0.236 -7.743 1.00 0.00 46 ASN A C 3
ATOM 2994 O O . ASN A 1 46 ? -2.184 -0.002 -6.711 1.00 0.00 46 ASN A O 3
ATOM 3005 N N . GLU A 1 47 ? -3.978 -0.915 -7.731 1.00 0.00 47 GLU A N 3
ATOM 3006 C CA . GLU A 1 47 ? -4.490 -1.584 -6.556 1.00 0.00 47 GLU A CA 3
ATOM 3007 C C . GLU A 1 47 ? -3.708 -2.844 -6.346 1.00 0.00 47 GLU A C 3
ATOM 3008 O O . GLU A 1 47 ? -3.345 -3.200 -5.229 1.00 0.00 47 GLU A O 3
ATOM 3020 N N . SER A 1 48 ? -3.443 -3.519 -7.484 1.00 0.00 48 SER A N 3
ATOM 3021 C CA . SER A 1 48 ? -2.824 -4.819 -7.613 1.00 0.00 48 SER A CA 3
ATOM 3022 C C . SER A 1 48 ? -1.396 -4.848 -7.135 1.00 0.00 48 SER A C 3
ATOM 3023 O O . SER A 1 48 ? -0.932 -5.881 -6.659 1.00 0.00 48 SER A O 3
ATOM 3031 N N . GLN A 1 49 ? -0.669 -3.708 -7.239 1.00 0.00 49 GLN A N 3
ATOM 3032 C CA . GLN A 1 49 ? 0.705 -3.581 -6.820 1.00 0.00 49 GLN A CA 3
ATOM 3033 C C . GLN A 1 49 ? 0.818 -3.641 -5.323 1.00 0.00 49 GLN A C 3
ATOM 3034 O O . GLN A 1 49 ? 1.783 -4.189 -4.794 1.00 0.00 49 GLN A O 3
ATOM 3048 N N . ILE A 1 50 ? -0.181 -3.073 -4.609 1.00 0.00 50 ILE A N 3
ATOM 3049 C CA . ILE A 1 50 ? -0.166 -2.964 -3.174 1.00 0.00 50 ILE A CA 3
ATOM 3050 C C . ILE A 1 50 ? -0.667 -4.249 -2.567 1.00 0.00 50 ILE A C 3
ATOM 3051 O O . ILE A 1 50 ? -0.348 -4.545 -1.424 1.00 0.00 50 ILE A O 3
ATOM 3067 N N . LYS A 1 51 ? -1.449 -5.061 -3.319 1.00 0.00 51 LYS A N 3
ATOM 3068 C CA . LYS A 1 51 ? -1.963 -6.331 -2.861 1.00 0.00 51 LYS A CA 3
ATOM 3069 C C . LYS A 1 51 ? -0.855 -7.349 -2.759 1.00 0.00 51 LYS A C 3
ATOM 3070 O O . LYS A 1 51 ? -0.876 -8.194 -1.869 1.00 0.00 51 LYS A O 3
ATOM 3089 N N . ILE A 1 52 ? 0.163 -7.252 -3.648 1.00 0.00 52 ILE A N 3
ATOM 3090 C CA . ILE A 1 52 ? 1.383 -8.015 -3.648 1.00 0.00 52 ILE A CA 3
ATOM 3091 C C . ILE A 1 52 ? 2.221 -7.618 -2.463 1.00 0.00 52 ILE A C 3
ATOM 3092 O O . ILE A 1 52 ? 2.782 -8.466 -1.773 1.00 0.00 52 ILE A O 3
ATOM 3108 N N . TRP A 1 53 ? 2.290 -6.297 -2.202 1.00 0.00 53 TRP A N 3
ATOM 3109 C CA . TRP A 1 53 ? 2.979 -5.688 -1.088 1.00 0.00 53 TRP A CA 3
ATOM 3110 C C . TRP A 1 53 ? 2.389 -6.105 0.245 1.00 0.00 53 TRP A C 3
ATOM 3111 O O . TRP A 1 53 ? 3.108 -6.193 1.234 1.00 0.00 53 TRP A O 3
ATOM 3132 N N . PHE A 1 54 ? 1.065 -6.391 0.301 1.00 0.00 54 PHE A N 3
ATOM 3133 C CA . PHE A 1 54 ? 0.381 -6.816 1.495 1.00 0.00 54 PHE A CA 3
ATOM 3134 C C . PHE A 1 54 ? 0.610 -8.283 1.731 1.00 0.00 54 PHE A C 3
ATOM 3135 O O . PHE A 1 54 ? 0.618 -8.716 2.878 1.00 0.00 54 PHE A O 3
ATOM 3152 N N . GLN A 1 55 ? 0.837 -9.090 0.669 1.00 0.00 55 GLN A N 3
ATOM 3153 C CA . GLN A 1 55 ? 1.147 -10.494 0.794 1.00 0.00 55 GLN A CA 3
ATOM 3154 C C . GLN A 1 55 ? 2.543 -10.685 1.324 1.00 0.00 55 GLN A C 3
ATOM 3155 O O . GLN A 1 55 ? 2.828 -11.685 1.978 1.00 0.00 55 GLN A O 3
ATOM 3169 N N . ASN A 1 56 ? 3.434 -9.700 1.072 1.00 0.00 56 ASN A N 3
ATOM 3170 C CA . ASN A 1 56 ? 4.794 -9.682 1.543 1.00 0.00 56 ASN A CA 3
ATOM 3171 C C . ASN A 1 56 ? 4.831 -9.326 3.009 1.00 0.00 56 ASN A C 3
ATOM 3172 O O . ASN A 1 56 ? 5.354 -10.089 3.819 1.00 0.00 56 ASN A O 3
ATOM 3183 N N . LYS A 1 57 ? 4.272 -8.146 3.373 1.00 0.00 57 LYS A N 3
ATOM 3184 C CA . LYS A 1 57 ? 4.338 -7.556 4.694 1.00 0.00 57 LYS A CA 3
ATOM 3185 C C . LYS A 1 57 ? 3.598 -8.354 5.737 1.00 0.00 57 LYS A C 3
ATOM 3186 O O . LYS A 1 57 ? 4.092 -8.505 6.852 1.00 0.00 57 LYS A O 3
ATOM 3205 N N . ARG A 1 58 ? 2.400 -8.881 5.403 1.00 0.00 58 ARG A N 3
ATOM 3206 C CA . ARG A 1 58 ? 1.567 -9.601 6.343 1.00 0.00 58 ARG A CA 3
ATOM 3207 C C . ARG A 1 58 ? 2.066 -11.002 6.576 1.00 0.00 58 ARG A C 3
ATOM 3208 O O . ARG A 1 58 ? 1.705 -11.615 7.578 1.00 0.00 58 ARG A O 3
ATOM 3229 N N . ALA A 1 59 ? 2.911 -11.536 5.663 1.00 0.00 59 ALA A N 3
ATOM 3230 C CA . ALA A 1 59 ? 3.516 -12.844 5.787 1.00 0.00 59 ALA A CA 3
ATOM 3231 C C . ALA A 1 59 ? 4.714 -12.819 6.706 1.00 0.00 59 ALA A C 3
ATOM 3232 O O . ALA A 1 59 ? 5.129 -13.860 7.208 1.00 0.00 59 ALA A O 3
ATOM 3239 N N . LYS A 1 60 ? 5.296 -11.625 6.971 1.00 0.00 60 LYS A N 3
ATOM 3240 C CA . LYS A 1 60 ? 6.388 -11.468 7.906 1.00 0.00 60 LYS A CA 3
ATOM 3241 C C . LYS A 1 60 ? 5.852 -11.491 9.314 1.00 0.00 60 LYS A C 3
ATOM 3242 O O . LYS A 1 60 ? 6.502 -12.005 10.225 1.00 0.00 60 LYS A O 3
ATOM 3261 N N . ILE A 1 61 ? 4.624 -10.951 9.503 1.00 0.00 61 ILE A N 3
ATOM 3262 C CA . ILE A 1 61 ? 3.916 -10.917 10.755 1.00 0.00 61 ILE A CA 3
ATOM 3263 C C . ILE A 1 61 ? 3.166 -12.228 10.813 1.00 0.00 61 ILE A C 3
ATOM 3264 O O . ILE A 1 61 ? 2.836 -12.809 9.782 1.00 0.00 61 ILE A O 3
ATOM 3280 N N . LYS A 1 62 ? 2.907 -12.741 12.034 1.00 0.00 62 LYS A N 3
ATOM 3281 C CA . LYS A 1 62 ? 2.134 -13.941 12.246 1.00 0.00 62 LYS A CA 3
ATOM 3282 C C . LYS A 1 62 ? 0.727 -13.486 12.517 1.00 0.00 62 LYS A C 3
ATOM 3283 O O . LYS A 1 62 ? 0.306 -13.360 13.666 1.00 0.00 62 LYS A O 3
ATOM 3302 N N . LYS A 1 63 ? -0.021 -13.220 11.420 1.00 0.00 63 LYS A N 3
ATOM 3303 C CA . LYS A 1 63 ? -1.391 -12.773 11.449 1.00 0.00 63 LYS A CA 3
ATOM 3304 C C . LYS A 1 63 ? -2.256 -13.959 11.133 1.00 0.00 63 LYS A C 3
ATOM 3305 O O . LYS A 1 63 ? -2.713 -14.662 12.032 1.00 0.00 63 LYS A O 3
ATOM 3324 N N . ALA A 1 64 ? -2.502 -14.187 9.825 1.00 0.00 64 ALA A N 3
ATOM 3325 C CA . ALA A 1 64 ? -3.339 -15.239 9.318 1.00 0.00 64 ALA A CA 3
ATOM 3326 C C . ALA A 1 64 ? -2.702 -15.716 8.046 1.00 0.00 64 ALA A C 3
ATOM 3327 O O . ALA A 1 64 ? -2.909 -16.855 7.630 1.00 0.00 64 ALA A O 3
ATOM 3334 N N . THR A 1 65 ? -1.892 -14.832 7.408 1.00 0.00 65 THR A N 3
ATOM 3335 C CA . THR A 1 65 ? -1.195 -15.066 6.164 1.00 0.00 65 THR A CA 3
ATOM 3336 C C . THR A 1 65 ? -0.109 -16.082 6.407 1.00 0.00 65 THR A C 3
ATOM 3337 O O . THR A 1 65 ? -0.007 -17.074 5.687 1.00 0.00 65 THR A O 3
ATOM 3348 N N . GLN A 1 66 ? 0.705 -15.860 7.468 1.00 0.00 66 GLN A N 3
ATOM 3349 C CA . GLN A 1 66 ? 1.737 -16.775 7.884 1.00 0.00 66 GLN A CA 3
ATOM 3350 C C . GLN A 1 66 ? 1.110 -17.810 8.777 1.00 0.00 66 GLN A C 3
ATOM 3351 O O . GLN A 1 66 ? 0.898 -18.945 8.351 1.00 0.00 66 GLN A O 3
ATOM 3365 N N . ALA A 1 67 ? 0.795 -17.433 10.036 1.00 0.00 67 ALA A N 3
ATOM 3366 C CA . ALA A 1 67 ? 0.217 -18.332 11.000 1.00 0.00 67 ALA A CA 3
ATOM 3367 C C . ALA A 1 67 ? -0.825 -17.530 11.779 1.00 0.00 67 ALA A C 3
ATOM 3368 O O . ALA A 1 67 ? -2.037 -17.856 11.659 1.00 0.00 67 ALA A O 3
ATOM 3376 N N . GLY A 1 1 ? -8.272 5.892 -14.841 1.00 0.00 1 GLY A N 4
ATOM 3377 C CA . GLY A 1 1 ? -7.971 4.652 -14.085 1.00 0.00 1 GLY A CA 4
ATOM 3378 C C . GLY A 1 1 ? -7.179 4.938 -12.841 1.00 0.00 1 GLY A C 4
ATOM 3379 O O . GLY A 1 1 ? -6.914 6.095 -12.517 1.00 0.00 1 GLY A O 4
ATOM 3385 N N . PRO A 1 2 ? -6.774 3.902 -12.106 1.00 0.00 2 PRO A N 4
ATOM 3386 C CA . PRO A 1 2 ? -5.976 4.032 -10.896 1.00 0.00 2 PRO A CA 4
ATOM 3387 C C . PRO A 1 2 ? -4.537 4.328 -11.243 1.00 0.00 2 PRO A C 4
ATOM 3388 O O . PRO A 1 2 ? -3.777 4.679 -10.345 1.00 0.00 2 PRO A O 4
ATOM 3399 N N . MET A 1 3 ? -4.153 4.163 -12.529 1.00 0.00 3 MET A N 4
ATOM 3400 C CA . MET A 1 3 ? -2.800 4.248 -13.009 1.00 0.00 3 MET A CA 4
ATOM 3401 C C . MET A 1 3 ? -2.462 5.671 -13.351 1.00 0.00 3 MET A C 4
ATOM 3402 O O . MET A 1 3 ? -3.327 6.544 -13.393 1.00 0.00 3 MET A O 4
ATOM 3416 N N . ALA A 1 4 ? -1.151 5.917 -13.583 1.00 0.00 4 ALA A N 4
ATOM 3417 C CA . ALA A 1 4 ? -0.608 7.207 -13.915 1.00 0.00 4 ALA A CA 4
ATOM 3418 C C . ALA A 1 4 ? -0.473 7.263 -15.412 1.00 0.00 4 ALA A C 4
ATOM 3419 O O . ALA A 1 4 ? -1.431 7.587 -16.111 1.00 0.00 4 ALA A O 4
ATOM 3426 N N . SER A 1 5 ? 0.736 6.946 -15.927 1.00 0.00 5 SER A N 4
ATOM 3427 C CA . SER A 1 5 ? 1.051 6.945 -17.336 1.00 0.00 5 SER A CA 4
ATOM 3428 C C . SER A 1 5 ? 1.616 5.582 -17.617 1.00 0.00 5 SER A C 4
ATOM 3429 O O . SER A 1 5 ? 1.193 4.594 -17.019 1.00 0.00 5 SER A O 4
ATOM 3437 N N . ASP A 1 6 ? 2.596 5.507 -18.549 1.00 0.00 6 ASP A N 4
ATOM 3438 C CA . ASP A 1 6 ? 3.326 4.302 -18.870 1.00 0.00 6 ASP A CA 4
ATOM 3439 C C . ASP A 1 6 ? 4.461 4.225 -17.888 1.00 0.00 6 ASP A C 4
ATOM 3440 O O . ASP A 1 6 ? 5.161 5.211 -17.658 1.00 0.00 6 ASP A O 4
ATOM 3449 N N . LYS A 1 7 ? 4.621 3.042 -17.251 1.00 0.00 7 LYS A N 4
ATOM 3450 C CA . LYS A 1 7 ? 5.453 2.874 -16.087 1.00 0.00 7 LYS A CA 4
ATOM 3451 C C . LYS A 1 7 ? 6.582 1.939 -16.415 1.00 0.00 7 LYS A C 4
ATOM 3452 O O . LYS A 1 7 ? 6.810 1.584 -17.570 1.00 0.00 7 LYS A O 4
ATOM 3471 N N . ARG A 1 8 ? 7.310 1.527 -15.354 1.00 0.00 8 ARG A N 4
ATOM 3472 C CA . ARG A 1 8 ? 8.385 0.567 -15.378 1.00 0.00 8 ARG A CA 4
ATOM 3473 C C . ARG A 1 8 ? 7.775 -0.817 -15.276 1.00 0.00 8 ARG A C 4
ATOM 3474 O O . ARG A 1 8 ? 6.641 -0.931 -14.808 1.00 0.00 8 ARG A O 4
ATOM 3495 N N . PRO A 1 9 ? 8.435 -1.901 -15.684 1.00 0.00 9 PRO A N 4
ATOM 3496 C CA . PRO A 1 9 ? 7.931 -3.251 -15.483 1.00 0.00 9 PRO A CA 4
ATOM 3497 C C . PRO A 1 9 ? 8.142 -3.670 -14.047 1.00 0.00 9 PRO A C 4
ATOM 3498 O O . PRO A 1 9 ? 9.040 -3.140 -13.393 1.00 0.00 9 PRO A O 4
ATOM 3509 N N . ARG A 1 10 ? 7.307 -4.621 -13.560 1.00 0.00 10 ARG A N 4
ATOM 3510 C CA . ARG A 1 10 ? 7.363 -5.223 -12.250 1.00 0.00 10 ARG A CA 4
ATOM 3511 C C . ARG A 1 10 ? 6.916 -4.278 -11.162 1.00 0.00 10 ARG A C 4
ATOM 3512 O O . ARG A 1 10 ? 6.488 -3.154 -11.422 1.00 0.00 10 ARG A O 4
ATOM 3533 N N . THR A 1 11 ? 6.997 -4.762 -9.901 1.00 0.00 11 THR A N 4
ATOM 3534 C CA . THR A 1 11 ? 6.626 -4.045 -8.705 1.00 0.00 11 THR A CA 4
ATOM 3535 C C . THR A 1 11 ? 7.924 -3.549 -8.119 1.00 0.00 11 THR A C 4
ATOM 3536 O O . THR A 1 11 ? 8.465 -4.120 -7.173 1.00 0.00 11 THR A O 4
ATOM 3547 N N . ALA A 1 12 ? 8.462 -2.464 -8.717 1.00 0.00 12 ALA A N 4
ATOM 3548 C CA . ALA A 1 12 ? 9.682 -1.827 -8.288 1.00 0.00 12 ALA A CA 4
ATOM 3549 C C . ALA A 1 12 ? 9.311 -0.483 -7.737 1.00 0.00 12 ALA A C 4
ATOM 3550 O O . ALA A 1 12 ? 9.107 0.468 -8.488 1.00 0.00 12 ALA A O 4
ATOM 3557 N N . PHE A 1 13 ? 9.215 -0.372 -6.390 1.00 0.00 13 PHE A N 4
ATOM 3558 C CA . PHE A 1 13 ? 8.846 0.859 -5.733 1.00 0.00 13 PHE A CA 4
ATOM 3559 C C . PHE A 1 13 ? 10.105 1.609 -5.413 1.00 0.00 13 PHE A C 4
ATOM 3560 O O . PHE A 1 13 ? 11.206 1.065 -5.479 1.00 0.00 13 PHE A O 4
ATOM 3577 N N . THR A 1 14 ? 9.939 2.902 -5.058 1.00 0.00 14 THR A N 4
ATOM 3578 C CA . THR A 1 14 ? 11.016 3.773 -4.653 1.00 0.00 14 THR A CA 4
ATOM 3579 C C . THR A 1 14 ? 10.928 3.876 -3.153 1.00 0.00 14 THR A C 4
ATOM 3580 O O . THR A 1 14 ? 10.062 3.263 -2.533 1.00 0.00 14 THR A O 4
ATOM 3591 N N . ALA A 1 15 ? 11.836 4.666 -2.536 1.00 0.00 15 ALA A N 4
ATOM 3592 C CA . ALA A 1 15 ? 11.906 4.861 -1.107 1.00 0.00 15 ALA A CA 4
ATOM 3593 C C . ALA A 1 15 ? 10.748 5.690 -0.619 1.00 0.00 15 ALA A C 4
ATOM 3594 O O . ALA A 1 15 ? 10.277 5.506 0.500 1.00 0.00 15 ALA A O 4
ATOM 3601 N N . GLU A 1 16 ? 10.264 6.618 -1.478 1.00 0.00 16 GLU A N 4
ATOM 3602 C CA . GLU A 1 16 ? 9.199 7.541 -1.194 1.00 0.00 16 GLU A CA 4
ATOM 3603 C C . GLU A 1 16 ? 7.863 6.854 -1.222 1.00 0.00 16 GLU A C 4
ATOM 3604 O O . GLU A 1 16 ? 6.937 7.258 -0.517 1.00 0.00 16 GLU A O 4
ATOM 3616 N N . GLN A 1 17 ? 7.743 5.786 -2.044 1.00 0.00 17 GLN A N 4
ATOM 3617 C CA . GLN A 1 17 ? 6.513 5.058 -2.226 1.00 0.00 17 GLN A CA 4
ATOM 3618 C C . GLN A 1 17 ? 6.329 4.106 -1.086 1.00 0.00 17 GLN A C 4
ATOM 3619 O O . GLN A 1 17 ? 5.274 4.109 -0.459 1.00 0.00 17 GLN A O 4
ATOM 3633 N N . LEU A 1 18 ? 7.383 3.316 -0.761 1.00 0.00 18 LEU A N 4
ATOM 3634 C CA . LEU A 1 18 ? 7.458 2.411 0.364 1.00 0.00 18 LEU A CA 4
ATOM 3635 C C . LEU A 1 18 ? 7.100 3.072 1.672 1.00 0.00 18 LEU A C 4
ATOM 3636 O O . LEU A 1 18 ? 6.334 2.505 2.445 1.00 0.00 18 LEU A O 4
ATOM 3652 N N . GLN A 1 19 ? 7.629 4.297 1.918 1.00 0.00 19 GLN A N 4
ATOM 3653 C CA . GLN A 1 19 ? 7.453 5.096 3.117 1.00 0.00 19 GLN A CA 4
ATOM 3654 C C . GLN A 1 19 ? 6.007 5.311 3.464 1.00 0.00 19 GLN A C 4
ATOM 3655 O O . GLN A 1 19 ? 5.590 5.101 4.602 1.00 0.00 19 GLN A O 4
ATOM 3669 N N . ARG A 1 20 ? 5.221 5.732 2.453 1.00 0.00 20 ARG A N 4
ATOM 3670 C CA . ARG A 1 20 ? 3.814 6.050 2.536 1.00 0.00 20 ARG A CA 4
ATOM 3671 C C . ARG A 1 20 ? 2.988 4.843 2.906 1.00 0.00 20 ARG A C 4
ATOM 3672 O O . ARG A 1 20 ? 2.058 4.949 3.703 1.00 0.00 20 ARG A O 4
ATOM 3693 N N . LEU A 1 21 ? 3.332 3.660 2.344 1.00 0.00 21 LEU A N 4
ATOM 3694 C CA . LEU A 1 21 ? 2.623 2.415 2.549 1.00 0.00 21 LEU A CA 4
ATOM 3695 C C . LEU A 1 21 ? 2.880 1.843 3.916 1.00 0.00 21 LEU A C 4
ATOM 3696 O O . LEU A 1 21 ? 2.030 1.151 4.471 1.00 0.00 21 LEU A O 4
ATOM 3712 N N . LYS A 1 22 ? 4.075 2.121 4.482 1.00 0.00 22 LYS A N 4
ATOM 3713 C CA . LYS A 1 22 ? 4.520 1.624 5.763 1.00 0.00 22 LYS A CA 4
ATOM 3714 C C . LYS A 1 22 ? 3.957 2.471 6.867 1.00 0.00 22 LYS A C 4
ATOM 3715 O O . LYS A 1 22 ? 3.847 2.012 8.000 1.00 0.00 22 LYS A O 4
ATOM 3734 N N . ALA A 1 23 ? 3.564 3.726 6.554 1.00 0.00 23 ALA A N 4
ATOM 3735 C CA . ALA A 1 23 ? 2.903 4.614 7.477 1.00 0.00 23 ALA A CA 4
ATOM 3736 C C . ALA A 1 23 ? 1.441 4.259 7.540 1.00 0.00 23 ALA A C 4
ATOM 3737 O O . ALA A 1 23 ? 0.815 4.359 8.594 1.00 0.00 23 ALA A O 4
ATOM 3744 N N . GLU A 1 24 ? 0.879 3.823 6.386 1.00 0.00 24 GLU A N 4
ATOM 3745 C CA . GLU A 1 24 ? -0.520 3.524 6.213 1.00 0.00 24 GLU A CA 4
ATOM 3746 C C . GLU A 1 24 ? -0.864 2.230 6.896 1.00 0.00 24 GLU A C 4
ATOM 3747 O O . GLU A 1 24 ? -1.771 2.208 7.726 1.00 0.00 24 GLU A O 4
ATOM 3759 N N . PHE A 1 25 ? -0.141 1.132 6.562 1.00 0.00 25 PHE A N 4
ATOM 3760 C CA . PHE A 1 25 ? -0.470 -0.221 6.954 1.00 0.00 25 PHE A CA 4
ATOM 3761 C C . PHE A 1 25 ? -0.174 -0.472 8.417 1.00 0.00 25 PHE A C 4
ATOM 3762 O O . PHE A 1 25 ? -0.788 -1.341 9.033 1.00 0.00 25 PHE A O 4
ATOM 3779 N N . GLN A 1 26 ? 0.776 0.296 9.006 1.00 0.00 26 GLN A N 4
ATOM 3780 C CA . GLN A 1 26 ? 1.206 0.135 10.378 1.00 0.00 26 GLN A CA 4
ATOM 3781 C C . GLN A 1 26 ? 0.133 0.589 11.328 1.00 0.00 26 GLN A C 4
ATOM 3782 O O . GLN A 1 26 ? -0.203 -0.121 12.274 1.00 0.00 26 GLN A O 4
ATOM 3796 N N . THR A 1 27 ? -0.431 1.795 11.076 1.00 0.00 27 THR A N 4
ATOM 3797 C CA . THR A 1 27 ? -1.421 2.422 11.920 1.00 0.00 27 THR A CA 4
ATOM 3798 C C . THR A 1 27 ? -2.721 1.695 11.750 1.00 0.00 27 THR A C 4
ATOM 3799 O O . THR A 1 27 ? -3.184 0.989 12.644 1.00 0.00 27 THR A O 4
ATOM 3810 N N . ASN A 1 28 ? -3.315 1.862 10.557 1.00 0.00 28 ASN A N 4
ATOM 3811 C CA . ASN A 1 28 ? -4.559 1.282 10.166 1.00 0.00 28 ASN A CA 4
ATOM 3812 C C . ASN A 1 28 ? -4.209 0.100 9.319 1.00 0.00 28 ASN A C 4
ATOM 3813 O O . ASN A 1 28 ? -3.674 0.245 8.222 1.00 0.00 28 ASN A O 4
ATOM 3824 N N . ARG A 1 29 ? -4.502 -1.120 9.819 1.00 0.00 29 ARG A N 4
ATOM 3825 C CA . ARG A 1 29 ? -4.186 -2.341 9.114 1.00 0.00 29 ARG A CA 4
ATOM 3826 C C . ARG A 1 29 ? -5.151 -2.519 7.986 1.00 0.00 29 ARG A C 4
ATOM 3827 O O . ARG A 1 29 ? -4.736 -2.786 6.861 1.00 0.00 29 ARG A O 4
ATOM 3848 N N . TYR A 1 30 ? -6.463 -2.383 8.301 1.00 0.00 30 TYR A N 4
ATOM 3849 C CA . TYR A 1 30 ? -7.568 -2.779 7.472 1.00 0.00 30 TYR A CA 4
ATOM 3850 C C . TYR A 1 30 ? -7.664 -1.902 6.262 1.00 0.00 30 TYR A C 4
ATOM 3851 O O . TYR A 1 30 ? -8.183 -0.787 6.288 1.00 0.00 30 TYR A O 4
ATOM 3869 N N . LEU A 1 31 ? -7.091 -2.448 5.174 1.00 0.00 31 LEU A N 4
ATOM 3870 C CA . LEU A 1 31 ? -6.861 -1.802 3.915 1.00 0.00 31 LEU A CA 4
ATOM 3871 C C . LEU A 1 31 ? -8.036 -2.146 3.041 1.00 0.00 31 LEU A C 4
ATOM 3872 O O . LEU A 1 31 ? -8.359 -3.321 2.870 1.00 0.00 31 LEU A O 4
ATOM 3888 N N . THR A 1 32 ? -8.723 -1.115 2.493 1.00 0.00 32 THR A N 4
ATOM 3889 C CA . THR A 1 32 ? -9.934 -1.282 1.723 1.00 0.00 32 THR A CA 4
ATOM 3890 C C . THR A 1 32 ? -9.572 -1.173 0.277 1.00 0.00 32 THR A C 4
ATOM 3891 O O . THR A 1 32 ? -8.419 -0.938 -0.060 1.00 0.00 32 THR A O 4
ATOM 3902 N N . GLU A 1 33 ? -10.573 -1.336 -0.611 1.00 0.00 33 GLU A N 4
ATOM 3903 C CA . GLU A 1 33 ? -10.449 -1.132 -2.034 1.00 0.00 33 GLU A CA 4
ATOM 3904 C C . GLU A 1 33 ? -10.357 0.349 -2.300 1.00 0.00 33 GLU A C 4
ATOM 3905 O O . GLU A 1 33 ? -9.687 0.791 -3.230 1.00 0.00 33 GLU A O 4
ATOM 3917 N N . GLN A 1 34 ? -11.036 1.137 -1.436 1.00 0.00 34 GLN A N 4
ATOM 3918 C CA . GLN A 1 34 ? -11.223 2.561 -1.570 1.00 0.00 34 GLN A CA 4
ATOM 3919 C C . GLN A 1 34 ? -9.967 3.293 -1.181 1.00 0.00 34 GLN A C 4
ATOM 3920 O O . GLN A 1 34 ? -9.581 4.272 -1.815 1.00 0.00 34 GLN A O 4
ATOM 3934 N N . ARG A 1 35 ? -9.285 2.794 -0.129 1.00 0.00 35 ARG A N 4
ATOM 3935 C CA . ARG A 1 35 ? -8.020 3.291 0.342 1.00 0.00 35 ARG A CA 4
ATOM 3936 C C . ARG A 1 35 ? -6.947 2.902 -0.615 1.00 0.00 35 ARG A C 4
ATOM 3937 O O . ARG A 1 35 ? -6.091 3.721 -0.920 1.00 0.00 35 ARG A O 4
ATOM 3958 N N . ARG A 1 36 ? -6.976 1.631 -1.088 1.00 0.00 36 ARG A N 4
ATOM 3959 C CA . ARG A 1 36 ? -5.951 1.056 -1.945 1.00 0.00 36 ARG A CA 4
ATOM 3960 C C . ARG A 1 36 ? -5.773 1.788 -3.247 1.00 0.00 36 ARG A C 4
ATOM 3961 O O . ARG A 1 36 ? -4.662 1.890 -3.764 1.00 0.00 36 ARG A O 4
ATOM 3982 N N . GLN A 1 37 ? -6.884 2.330 -3.794 1.00 0.00 37 GLN A N 4
ATOM 3983 C CA . GLN A 1 37 ? -6.868 3.020 -5.065 1.00 0.00 37 GLN A CA 4
ATOM 3984 C C . GLN A 1 37 ? -6.551 4.477 -4.878 1.00 0.00 37 GLN A C 4
ATOM 3985 O O . GLN A 1 37 ? -6.376 5.200 -5.856 1.00 0.00 37 GLN A O 4
ATOM 3999 N N . SER A 1 38 ? -6.452 4.940 -3.608 1.00 0.00 38 SER A N 4
ATOM 4000 C CA . SER A 1 38 ? -6.034 6.287 -3.299 1.00 0.00 38 SER A CA 4
ATOM 4001 C C . SER A 1 38 ? -4.541 6.283 -3.156 1.00 0.00 38 SER A C 4
ATOM 4002 O O . SER A 1 38 ? -3.889 7.300 -3.373 1.00 0.00 38 SER A O 4
ATOM 4010 N N . LEU A 1 39 ? -3.955 5.107 -2.821 1.00 0.00 39 LEU A N 4
ATOM 4011 C CA . LEU A 1 39 ? -2.524 4.915 -2.786 1.00 0.00 39 LEU A CA 4
ATOM 4012 C C . LEU A 1 39 ? -2.066 4.777 -4.212 1.00 0.00 39 LEU A C 4
ATOM 4013 O O . LEU A 1 39 ? -0.949 5.144 -4.562 1.00 0.00 39 LEU A O 4
ATOM 4029 N N . ALA A 1 40 ? -2.966 4.237 -5.072 1.00 0.00 40 ALA A N 4
ATOM 4030 C CA . ALA A 1 40 ? -2.706 4.029 -6.473 1.00 0.00 40 ALA A CA 4
ATOM 4031 C C . ALA A 1 40 ? -2.723 5.337 -7.207 1.00 0.00 40 ALA A C 4
ATOM 4032 O O . ALA A 1 40 ? -2.002 5.528 -8.181 1.00 0.00 40 ALA A O 4
ATOM 4039 N N . GLN A 1 41 ? -3.561 6.287 -6.739 1.00 0.00 41 GLN A N 4
ATOM 4040 C CA . GLN A 1 41 ? -3.746 7.563 -7.377 1.00 0.00 41 GLN A CA 4
ATOM 4041 C C . GLN A 1 41 ? -2.533 8.425 -7.154 1.00 0.00 41 GLN A C 4
ATOM 4042 O O . GLN A 1 41 ? -2.093 9.137 -8.056 1.00 0.00 41 GLN A O 4
ATOM 4056 N N . GLU A 1 42 ? -1.983 8.380 -5.918 1.00 0.00 42 GLU A N 4
ATOM 4057 C CA . GLU A 1 42 ? -1.075 9.405 -5.443 1.00 0.00 42 GLU A CA 4
ATOM 4058 C C . GLU A 1 42 ? 0.350 9.072 -5.701 1.00 0.00 42 GLU A C 4
ATOM 4059 O O . GLU A 1 42 ? 1.109 9.913 -6.181 1.00 0.00 42 GLU A O 4
ATOM 4071 N N . LEU A 1 43 ? 0.742 7.816 -5.409 1.00 0.00 43 LEU A N 4
ATOM 4072 C CA . LEU A 1 43 ? 2.065 7.308 -5.676 1.00 0.00 43 LEU A CA 4
ATOM 4073 C C . LEU A 1 43 ? 2.203 7.115 -7.156 1.00 0.00 43 LEU A C 4
ATOM 4074 O O . LEU A 1 43 ? 3.285 7.258 -7.723 1.00 0.00 43 LEU A O 4
ATOM 4090 N N . GLY A 1 44 ? 1.056 6.809 -7.800 1.00 0.00 44 GLY A N 4
ATOM 4091 C CA . GLY A 1 44 ? 0.965 6.638 -9.229 1.00 0.00 44 GLY A CA 4
ATOM 4092 C C . GLY A 1 44 ? 1.218 5.200 -9.534 1.00 0.00 44 GLY A C 4
ATOM 4093 O O . GLY A 1 44 ? 1.881 4.865 -10.515 1.00 0.00 44 GLY A O 4
ATOM 4097 N N . LEU A 1 45 ? 0.677 4.323 -8.662 1.00 0.00 45 LEU A N 4
ATOM 4098 C CA . LEU A 1 45 ? 0.788 2.888 -8.777 1.00 0.00 45 LEU A CA 4
ATOM 4099 C C . LEU A 1 45 ? -0.549 2.373 -9.238 1.00 0.00 45 LEU A C 4
ATOM 4100 O O . LEU A 1 45 ? -1.409 3.144 -9.655 1.00 0.00 45 LEU A O 4
ATOM 4116 N N . ASN A 1 46 ? -0.741 1.035 -9.194 1.00 0.00 46 ASN A N 4
ATOM 4117 C CA . ASN A 1 46 ? -2.014 0.396 -9.418 1.00 0.00 46 ASN A CA 4
ATOM 4118 C C . ASN A 1 46 ? -2.442 -0.077 -8.063 1.00 0.00 46 ASN A C 4
ATOM 4119 O O . ASN A 1 46 ? -1.747 0.126 -7.073 1.00 0.00 46 ASN A O 4
ATOM 4130 N N . GLU A 1 47 ? -3.619 -0.735 -7.992 1.00 0.00 47 GLU A N 4
ATOM 4131 C CA . GLU A 1 47 ? -4.062 -1.465 -6.827 1.00 0.00 47 GLU A CA 4
ATOM 4132 C C . GLU A 1 47 ? -3.328 -2.770 -6.752 1.00 0.00 47 GLU A C 4
ATOM 4133 O O . GLU A 1 47 ? -3.036 -3.283 -5.677 1.00 0.00 47 GLU A O 4
ATOM 4145 N N . SER A 1 48 ? -3.048 -3.314 -7.955 1.00 0.00 48 SER A N 4
ATOM 4146 C CA . SER A 1 48 ? -2.552 -4.643 -8.223 1.00 0.00 48 SER A CA 4
ATOM 4147 C C . SER A 1 48 ? -1.116 -4.835 -7.785 1.00 0.00 48 SER A C 4
ATOM 4148 O O . SER A 1 48 ? -0.722 -5.943 -7.426 1.00 0.00 48 SER A O 4
ATOM 4156 N N . GLN A 1 49 ? -0.294 -3.762 -7.808 1.00 0.00 49 GLN A N 4
ATOM 4157 C CA . GLN A 1 49 ? 1.103 -3.829 -7.470 1.00 0.00 49 GLN A CA 4
ATOM 4158 C C . GLN A 1 49 ? 1.278 -3.758 -5.979 1.00 0.00 49 GLN A C 4
ATOM 4159 O O . GLN A 1 49 ? 2.205 -4.350 -5.428 1.00 0.00 49 GLN A O 4
ATOM 4173 N N . ILE A 1 50 ? 0.367 -3.031 -5.291 1.00 0.00 50 ILE A N 4
ATOM 4174 C CA . ILE A 1 50 ? 0.384 -2.860 -3.860 1.00 0.00 50 ILE A CA 4
ATOM 4175 C C . ILE A 1 50 ? -0.316 -4.049 -3.229 1.00 0.00 50 ILE A C 4
ATOM 4176 O O . ILE A 1 50 ? -0.156 -4.302 -2.041 1.00 0.00 50 ILE A O 4
ATOM 4192 N N . LYS A 1 51 ? -1.078 -4.845 -4.025 1.00 0.00 51 LYS A N 4
ATOM 4193 C CA . LYS A 1 51 ? -1.756 -6.062 -3.613 1.00 0.00 51 LYS A CA 4
ATOM 4194 C C . LYS A 1 51 ? -0.730 -7.052 -3.148 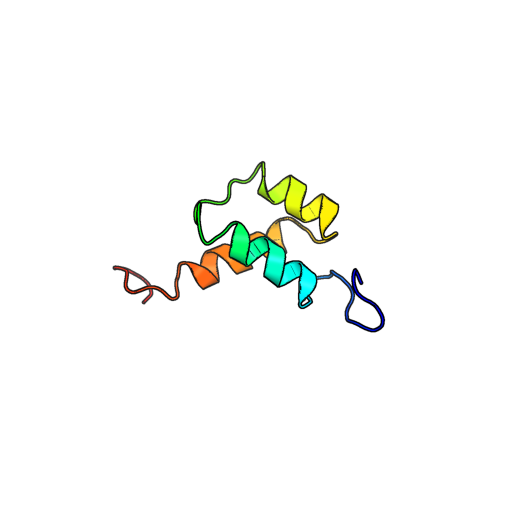1.00 0.00 51 LYS A C 4
ATOM 4195 O O . LYS A 1 51 ? -0.832 -7.615 -2.060 1.00 0.00 51 LYS A O 4
ATOM 4214 N N . ILE A 1 52 ? 0.318 -7.217 -3.984 1.00 0.00 52 ILE A N 4
ATOM 4215 C CA . ILE A 1 52 ? 1.487 -8.029 -3.795 1.00 0.00 52 ILE A CA 4
ATOM 4216 C C . ILE A 1 52 ? 2.221 -7.591 -2.560 1.00 0.00 52 ILE A C 4
ATOM 4217 O O . ILE A 1 52 ? 2.588 -8.419 -1.728 1.00 0.00 52 ILE A O 4
ATOM 4233 N N . TRP A 1 53 ? 2.413 -6.263 -2.416 1.00 0.00 53 TRP A N 4
ATOM 4234 C CA . TRP A 1 53 ? 3.077 -5.648 -1.287 1.00 0.00 53 TRP A CA 4
ATOM 4235 C C . TRP A 1 53 ? 2.379 -5.922 0.029 1.00 0.00 53 TRP A C 4
ATOM 4236 O O . TRP A 1 53 ? 3.052 -6.169 1.025 1.00 0.00 53 TRP A O 4
ATOM 4257 N N . PHE A 1 54 ? 1.026 -5.902 0.073 1.00 0.00 54 PHE A N 4
ATOM 4258 C CA . PHE A 1 54 ? 0.255 -6.103 1.274 1.00 0.00 54 PHE A CA 4
ATOM 4259 C C . PHE A 1 54 ? 0.255 -7.548 1.681 1.00 0.00 54 PHE A C 4
ATOM 4260 O O . PHE A 1 54 ? 0.226 -7.835 2.873 1.00 0.00 54 PHE A O 4
ATOM 4277 N N . GLN A 1 55 ? 0.318 -8.494 0.713 1.00 0.00 55 GLN A N 4
ATOM 4278 C CA . GLN A 1 55 ? 0.351 -9.913 0.975 1.00 0.00 55 GLN A CA 4
ATOM 4279 C C . GLN A 1 55 ? 1.674 -10.333 1.554 1.00 0.00 55 GLN A C 4
ATOM 4280 O O . GLN A 1 55 ? 1.741 -11.317 2.287 1.00 0.00 55 GLN A O 4
ATOM 4294 N N . ASN A 1 56 ? 2.750 -9.565 1.263 1.00 0.00 56 ASN A N 4
ATOM 4295 C CA . ASN A 1 56 ? 4.067 -9.755 1.815 1.00 0.00 56 ASN A CA 4
ATOM 4296 C C . ASN A 1 56 ? 4.077 -9.374 3.275 1.00 0.00 56 ASN A C 4
ATOM 4297 O O . ASN A 1 56 ? 4.623 -10.106 4.097 1.00 0.00 56 ASN A O 4
ATOM 4308 N N . LYS A 1 57 ? 3.448 -8.220 3.619 1.00 0.00 57 LYS A N 4
ATOM 4309 C CA . LYS A 1 57 ? 3.352 -7.705 4.975 1.00 0.00 57 LYS A CA 4
ATOM 4310 C C . LYS A 1 57 ? 2.493 -8.563 5.867 1.00 0.00 57 LYS A C 4
ATOM 4311 O O . LYS A 1 57 ? 2.711 -8.632 7.076 1.00 0.00 57 LYS A O 4
ATOM 4330 N N . ARG A 1 58 ? 1.495 -9.243 5.268 1.00 0.00 58 ARG A N 4
ATOM 4331 C CA . ARG A 1 58 ? 0.556 -10.100 5.958 1.00 0.00 58 ARG A CA 4
ATOM 4332 C C . ARG A 1 58 ? 1.143 -11.472 6.163 1.00 0.00 58 ARG A C 4
ATOM 4333 O O . ARG A 1 58 ? 0.656 -12.231 6.997 1.00 0.00 58 ARG A O 4
ATOM 4354 N N . ALA A 1 59 ? 2.213 -11.812 5.409 1.00 0.00 59 ALA A N 4
ATOM 4355 C CA . ALA A 1 59 ? 2.896 -13.080 5.499 1.00 0.00 59 ALA A CA 4
ATOM 4356 C C . ALA A 1 59 ? 4.005 -13.047 6.521 1.00 0.00 59 ALA A C 4
ATOM 4357 O O . ALA A 1 59 ? 4.608 -14.083 6.798 1.00 0.00 59 ALA A O 4
ATOM 4364 N N . LYS A 1 60 ? 4.297 -11.861 7.115 1.00 0.00 60 LYS A N 4
ATOM 4365 C CA . LYS A 1 60 ? 5.374 -11.684 8.069 1.00 0.00 60 LYS A CA 4
ATOM 4366 C C . LYS A 1 60 ? 5.046 -12.364 9.370 1.00 0.00 60 LYS A C 4
ATOM 4367 O O . LYS A 1 60 ? 5.885 -13.063 9.936 1.00 0.00 60 LYS A O 4
ATOM 4386 N N . ILE A 1 61 ? 3.795 -12.178 9.858 1.00 0.00 61 ILE A N 4
ATOM 4387 C CA . ILE A 1 61 ? 3.303 -12.701 11.098 1.00 0.00 61 ILE A CA 4
ATOM 4388 C C . ILE A 1 61 ? 3.102 -14.195 11.052 1.00 0.00 61 ILE A C 4
ATOM 4389 O O . ILE A 1 61 ? 3.127 -14.847 12.093 1.00 0.00 61 ILE A O 4
ATOM 4405 N N . LYS A 1 62 ? 2.905 -14.773 9.841 1.00 0.00 62 LYS A N 4
ATOM 4406 C CA . LYS A 1 62 ? 2.532 -16.156 9.668 1.00 0.00 62 LYS A CA 4
ATOM 4407 C C . LYS A 1 62 ? 3.676 -17.069 10.005 1.00 0.00 62 LYS A C 4
ATOM 4408 O O . LYS A 1 62 ? 4.583 -17.280 9.200 1.00 0.00 62 LYS A O 4
ATOM 4427 N N . LYS A 1 63 ? 3.632 -17.628 11.238 1.00 0.00 63 LYS A N 4
ATOM 4428 C CA . LYS A 1 63 ? 4.597 -18.586 11.722 1.00 0.00 63 LYS A CA 4
ATOM 4429 C C . LYS A 1 63 ? 3.996 -19.957 11.557 1.00 0.00 63 LYS A C 4
ATOM 4430 O O . LYS A 1 63 ? 2.940 -20.118 10.947 1.00 0.00 63 LYS A O 4
ATOM 4449 N N . ALA A 1 64 ? 4.677 -20.985 12.118 1.00 0.00 64 ALA A N 4
ATOM 4450 C CA . ALA A 1 64 ? 4.203 -22.348 12.165 1.00 0.00 64 ALA A CA 4
ATOM 4451 C C . ALA A 1 64 ? 3.231 -22.430 13.307 1.00 0.00 64 ALA A C 4
ATOM 4452 O O . ALA A 1 64 ? 2.042 -22.665 13.100 1.00 0.00 64 ALA A O 4
ATOM 4459 N N . THR A 1 65 ? 3.729 -22.177 14.541 1.00 0.00 65 THR A N 4
ATOM 4460 C CA . THR A 1 65 ? 2.908 -21.989 15.713 1.00 0.00 65 THR A CA 4
ATOM 4461 C C . THR A 1 65 ? 2.726 -20.497 15.801 1.00 0.00 65 THR A C 4
ATOM 4462 O O . THR A 1 65 ? 3.573 -19.780 16.331 1.00 0.00 65 THR A O 4
ATOM 4473 N N . GLN A 1 66 ? 1.602 -20.007 15.228 1.00 0.00 66 GLN A N 4
ATOM 4474 C CA . GLN A 1 66 ? 1.302 -18.602 15.115 1.00 0.00 66 GLN A CA 4
ATOM 4475 C C . GLN A 1 66 ? 0.408 -18.243 16.265 1.00 0.00 66 GLN A C 4
ATOM 4476 O O . GLN A 1 66 ? -0.504 -18.994 16.611 1.00 0.00 66 GLN A O 4
ATOM 4490 N N . ALA A 1 67 ? 0.670 -17.071 16.887 1.00 0.00 67 ALA A N 4
ATOM 4491 C CA . ALA A 1 67 ? -0.119 -16.552 17.977 1.00 0.00 67 ALA A CA 4
ATOM 4492 C C . ALA A 1 67 ? -1.334 -15.824 17.385 1.00 0.00 67 ALA A C 4
ATOM 4493 O O . ALA A 1 67 ? -2.482 -16.249 17.684 1.00 0.00 67 ALA A O 4
ATOM 4501 N N . GLY A 1 1 ? 12.299 13.744 3.307 1.00 0.00 1 GLY A N 5
ATOM 4502 C CA . GLY A 1 1 ? 12.378 13.695 4.787 1.00 0.00 1 GLY A CA 5
ATOM 4503 C C . GLY A 1 1 ? 13.513 14.532 5.309 1.00 0.00 1 GLY A C 5
ATOM 4504 O O . GLY A 1 1 ? 14.110 15.309 4.563 1.00 0.00 1 GLY A O 5
ATOM 4510 N N . PRO A 1 2 ? 13.850 14.406 6.593 1.00 0.00 2 PRO A N 5
ATOM 4511 C CA . PRO A 1 2 ? 14.961 15.116 7.213 1.00 0.00 2 PRO A CA 5
ATOM 4512 C C . PRO A 1 2 ? 16.273 14.464 6.847 1.00 0.00 2 PRO A C 5
ATOM 4513 O O . PRO A 1 2 ? 17.322 15.017 7.174 1.00 0.00 2 PRO A O 5
ATOM 4524 N N . MET A 1 3 ? 16.218 13.287 6.184 1.00 0.00 3 MET A N 5
ATOM 4525 C CA . MET A 1 3 ? 17.349 12.535 5.715 1.00 0.00 3 MET A CA 5
ATOM 4526 C C . MET A 1 3 ? 17.544 12.881 4.264 1.00 0.00 3 MET A C 5
ATOM 4527 O O . MET A 1 3 ? 16.814 13.699 3.704 1.00 0.00 3 MET A O 5
ATOM 4541 N N . ALA A 1 4 ? 18.552 12.248 3.615 1.00 0.00 4 ALA A N 5
ATOM 4542 C CA . ALA A 1 4 ? 18.782 12.373 2.197 1.00 0.00 4 ALA A CA 5
ATOM 4543 C C . ALA A 1 4 ? 17.873 11.388 1.523 1.00 0.00 4 ALA A C 5
ATOM 4544 O O . ALA A 1 4 ? 17.850 10.211 1.879 1.00 0.00 4 ALA A O 5
ATOM 4551 N N . SER A 1 5 ? 17.073 11.877 0.545 1.00 0.00 5 SER A N 5
ATOM 4552 C CA . SER A 1 5 ? 16.032 11.102 -0.083 1.00 0.00 5 SER A CA 5
ATOM 4553 C C . SER A 1 5 ? 16.650 10.265 -1.170 1.00 0.00 5 SER A C 5
ATOM 4554 O O . SER A 1 5 ? 17.342 10.780 -2.048 1.00 0.00 5 SER A O 5
ATOM 4562 N N . ASP A 1 6 ? 16.404 8.936 -1.105 1.00 0.00 6 ASP A N 5
ATOM 4563 C CA . ASP A 1 6 ? 16.904 7.976 -2.054 1.00 0.00 6 ASP A CA 5
ATOM 4564 C C . ASP A 1 6 ? 15.790 7.719 -3.027 1.00 0.00 6 ASP A C 5
ATOM 4565 O O . ASP A 1 6 ? 14.611 7.823 -2.689 1.00 0.00 6 ASP A O 5
ATOM 4574 N N . LYS A 1 7 ? 16.170 7.378 -4.274 1.00 0.00 7 LYS A N 5
ATOM 4575 C CA . LYS A 1 7 ? 15.259 6.944 -5.297 1.00 0.00 7 LYS A CA 5
ATOM 4576 C C . LYS A 1 7 ? 15.933 5.744 -5.881 1.00 0.00 7 LYS A C 5
ATOM 4577 O O . LYS A 1 7 ? 17.143 5.755 -6.108 1.00 0.00 7 LYS A O 5
ATOM 4596 N N . ARG A 1 8 ? 15.156 4.662 -6.114 1.00 0.00 8 ARG A N 5
ATOM 4597 C CA . ARG A 1 8 ? 15.686 3.411 -6.591 1.00 0.00 8 ARG A CA 5
ATOM 4598 C C . ARG A 1 8 ? 15.582 3.395 -8.098 1.00 0.00 8 ARG A C 5
ATOM 4599 O O . ARG A 1 8 ? 14.540 3.805 -8.613 1.00 0.00 8 ARG A O 5
ATOM 4620 N N . PRO A 1 9 ? 16.579 2.940 -8.858 1.00 0.00 9 PRO A N 5
ATOM 4621 C CA . PRO A 1 9 ? 16.419 2.569 -10.255 1.00 0.00 9 PRO A CA 5
ATOM 4622 C C . PRO A 1 9 ? 15.800 1.186 -10.324 1.00 0.00 9 PRO A C 5
ATOM 4623 O O . PRO A 1 9 ? 16.514 0.209 -10.550 1.00 0.00 9 PRO A O 5
ATOM 4634 N N . ARG A 1 10 ? 14.468 1.092 -10.113 1.00 0.00 10 ARG A N 5
ATOM 4635 C CA . ARG A 1 10 ? 13.764 -0.160 -9.997 1.00 0.00 10 ARG A CA 5
ATOM 4636 C C . ARG A 1 10 ? 12.772 -0.210 -11.126 1.00 0.00 10 ARG A C 5
ATOM 4637 O O . ARG A 1 10 ? 12.651 0.721 -11.920 1.00 0.00 10 ARG A O 5
ATOM 4658 N N . THR A 1 11 ? 12.016 -1.326 -11.180 1.00 0.00 11 THR A N 5
ATOM 4659 C CA . THR A 1 11 ? 10.817 -1.508 -11.957 1.00 0.00 11 THR A CA 5
ATOM 4660 C C . THR A 1 11 ? 9.722 -0.780 -11.233 1.00 0.00 11 THR A C 5
ATOM 4661 O O . THR A 1 11 ? 8.943 -0.031 -11.822 1.00 0.00 11 THR A O 5
ATOM 4672 N N . ALA A 1 12 ? 9.653 -1.039 -9.914 1.00 0.00 12 ALA A N 5
ATOM 4673 C CA . ALA A 1 12 ? 8.514 -0.756 -9.096 1.00 0.00 12 ALA A CA 5
ATOM 4674 C C . ALA A 1 12 ? 8.806 0.479 -8.309 1.00 0.00 12 ALA A C 5
ATOM 4675 O O . ALA A 1 12 ? 9.122 1.536 -8.853 1.00 0.00 12 ALA A O 5
ATOM 4682 N N . PHE A 1 13 ? 8.664 0.337 -6.987 1.00 0.00 13 PHE A N 5
ATOM 4683 C CA . PHE A 1 13 ? 8.715 1.359 -5.979 1.00 0.00 13 PHE A CA 5
ATOM 4684 C C . PHE A 1 13 ? 10.083 1.968 -5.862 1.00 0.00 13 PHE A C 5
ATOM 4685 O O . PHE A 1 13 ? 11.087 1.415 -6.307 1.00 0.00 13 PHE A O 5
ATOM 4702 N N . THR A 1 14 ? 10.120 3.148 -5.217 1.00 0.00 14 THR A N 5
ATOM 4703 C CA . THR A 1 14 ? 11.329 3.817 -4.801 1.00 0.00 14 THR A CA 5
ATOM 4704 C C . THR A 1 14 ? 11.291 3.784 -3.297 1.00 0.00 14 THR A C 5
ATOM 4705 O O . THR A 1 14 ? 10.380 3.211 -2.708 1.00 0.00 14 THR A O 5
ATOM 4716 N N . ALA A 1 15 ? 12.290 4.409 -2.632 1.00 0.00 15 ALA A N 5
ATOM 4717 C CA . ALA A 1 15 ? 12.367 4.473 -1.189 1.00 0.00 15 ALA A CA 5
ATOM 4718 C C . ALA A 1 15 ? 11.328 5.414 -0.634 1.00 0.00 15 ALA A C 5
ATOM 4719 O O . ALA A 1 15 ? 10.882 5.249 0.499 1.00 0.00 15 ALA A O 5
ATOM 4726 N N . GLU A 1 16 ? 10.907 6.412 -1.452 1.00 0.00 16 GLU A N 5
ATOM 4727 C CA . GLU A 1 16 ? 9.921 7.411 -1.129 1.00 0.00 16 GLU A CA 5
ATOM 4728 C C . GLU A 1 16 ? 8.534 6.831 -1.111 1.00 0.00 16 GLU A C 5
ATOM 4729 O O . GLU A 1 16 ? 7.647 7.339 -0.427 1.00 0.00 16 GLU A O 5
ATOM 4741 N N . GLN A 1 17 ? 8.320 5.750 -1.891 1.00 0.00 17 GLN A N 5
ATOM 4742 C CA . GLN A 1 17 ? 7.030 5.146 -2.078 1.00 0.00 17 GLN A CA 5
ATOM 4743 C C . GLN A 1 17 ? 6.796 4.126 -0.999 1.00 0.00 17 GLN A C 5
ATOM 4744 O O . GLN A 1 17 ? 5.726 4.108 -0.393 1.00 0.00 17 GLN A O 5
ATOM 4758 N N . LEU A 1 18 ? 7.811 3.272 -0.721 1.00 0.00 18 LEU A N 5
ATOM 4759 C CA . LEU A 1 18 ? 7.783 2.212 0.262 1.00 0.00 18 LEU A CA 5
ATOM 4760 C C . LEU A 1 18 ? 7.553 2.708 1.667 1.00 0.00 18 LEU A C 5
ATOM 4761 O O . LEU A 1 18 ? 6.805 2.084 2.415 1.00 0.00 18 LEU A O 5
ATOM 4777 N N . GLN A 1 19 ? 8.186 3.847 2.052 1.00 0.00 19 GLN A N 5
ATOM 4778 C CA . GLN A 1 19 ? 8.117 4.402 3.392 1.00 0.00 19 GLN A CA 5
ATOM 4779 C C . GLN A 1 19 ? 6.746 4.915 3.715 1.00 0.00 19 GLN A C 5
ATOM 4780 O O . GLN A 1 19 ? 6.314 4.910 4.868 1.00 0.00 19 GLN A O 5
ATOM 4794 N N . ARG A 1 20 ? 6.033 5.355 2.661 1.00 0.00 20 ARG A N 5
ATOM 4795 C CA . ARG A 1 20 ? 4.701 5.894 2.719 1.00 0.00 20 ARG A CA 5
ATOM 4796 C C . ARG A 1 20 ? 3.695 4.798 2.955 1.00 0.00 20 ARG A C 5
ATOM 4797 O O . ARG A 1 20 ? 2.712 5.004 3.663 1.00 0.00 20 ARG A O 5
ATOM 4818 N N . LEU A 1 21 ? 3.938 3.591 2.388 1.00 0.00 21 LEU A N 5
ATOM 4819 C CA . LEU A 1 21 ? 3.079 2.434 2.543 1.00 0.00 21 LEU A CA 5
ATOM 4820 C C . LEU A 1 21 ? 3.219 1.815 3.903 1.00 0.00 21 LEU A C 5
ATOM 4821 O O . LEU A 1 21 ? 2.311 1.125 4.359 1.00 0.00 21 LEU A O 5
ATOM 4837 N N . LYS A 1 22 ? 4.367 2.050 4.578 1.00 0.00 22 LYS A N 5
ATOM 4838 C CA . LYS A 1 22 ? 4.653 1.548 5.900 1.00 0.00 22 LYS A CA 5
ATOM 4839 C C . LYS A 1 22 ? 4.013 2.442 6.927 1.00 0.00 22 LYS A C 5
ATOM 4840 O O . LYS A 1 22 ? 3.748 2.007 8.045 1.00 0.00 22 LYS A O 5
ATOM 4859 N N . ALA A 1 23 ? 3.716 3.707 6.543 1.00 0.00 23 ALA A N 5
ATOM 4860 C CA . ALA A 1 23 ? 2.977 4.647 7.352 1.00 0.00 23 ALA A CA 5
ATOM 4861 C C . ALA A 1 23 ? 1.502 4.341 7.270 1.00 0.00 23 ALA A C 5
ATOM 4862 O O . ALA A 1 23 ? 0.767 4.554 8.234 1.00 0.00 23 ALA A O 5
ATOM 4869 N N . GLU A 1 24 ? 1.044 3.795 6.111 1.00 0.00 24 GLU A N 5
ATOM 4870 C CA . GLU A 1 24 ? -0.319 3.359 5.902 1.00 0.00 24 GLU A CA 5
ATOM 4871 C C . GLU A 1 24 ? -0.550 2.073 6.652 1.00 0.00 24 GLU A C 5
ATOM 4872 O O . GLU A 1 24 ? -1.615 1.903 7.236 1.00 0.00 24 GLU A O 5
ATOM 4884 N N . PHE A 1 25 ? 0.449 1.154 6.661 1.00 0.00 25 PHE A N 5
ATOM 4885 C CA . PHE A 1 25 ? 0.391 -0.152 7.285 1.00 0.00 25 PHE A CA 5
ATOM 4886 C C . PHE A 1 25 ? 0.363 -0.020 8.790 1.00 0.00 25 PHE A C 5
ATOM 4887 O O . PHE A 1 25 ? -0.226 -0.851 9.477 1.00 0.00 25 PHE A O 5
ATOM 4904 N N . GLN A 1 26 ? 0.988 1.052 9.329 1.00 0.00 26 GLN A N 5
ATOM 4905 C CA . GLN A 1 26 ? 1.073 1.321 10.744 1.00 0.00 26 GLN A CA 5
ATOM 4906 C C . GLN A 1 26 ? -0.278 1.675 11.303 1.00 0.00 26 GLN A C 5
ATOM 4907 O O . GLN A 1 26 ? -0.683 1.151 12.340 1.00 0.00 26 GLN A O 5
ATOM 4921 N N . THR A 1 27 ? -1.009 2.573 10.600 1.00 0.00 27 THR A N 5
ATOM 4922 C CA . THR A 1 27 ? -2.293 3.080 11.024 1.00 0.00 27 THR A CA 5
ATOM 4923 C C . THR A 1 27 ? -3.337 2.030 10.763 1.00 0.00 27 THR A C 5
ATOM 4924 O O . THR A 1 27 ? -3.877 1.423 11.687 1.00 0.00 27 THR A O 5
ATOM 4935 N N . ASN A 1 28 ? -3.615 1.802 9.469 1.00 0.00 28 ASN A N 5
ATOM 4936 C CA . ASN A 1 28 ? -4.590 0.875 8.973 1.00 0.00 28 ASN A CA 5
ATOM 4937 C C . ASN A 1 28 ? -3.841 -0.363 8.597 1.00 0.00 28 ASN A C 5
ATOM 4938 O O . ASN A 1 28 ? -3.129 -0.405 7.596 1.00 0.00 28 ASN A O 5
ATOM 4949 N N . ARG A 1 29 ? -3.989 -1.415 9.427 1.00 0.00 29 ARG A N 5
ATOM 4950 C CA . ARG A 1 29 ? -3.207 -2.615 9.345 1.00 0.00 29 ARG A CA 5
ATOM 4951 C C . ARG A 1 29 ? -3.661 -3.451 8.189 1.00 0.00 29 ARG A C 5
ATOM 4952 O O . ARG A 1 29 ? -2.891 -3.735 7.272 1.00 0.00 29 ARG A O 5
ATOM 4973 N N . TYR A 1 30 ? -4.956 -3.839 8.215 1.00 0.00 30 TYR A N 5
ATOM 4974 C CA . TYR A 1 30 ? -5.595 -4.621 7.205 1.00 0.00 30 TYR A CA 5
ATOM 4975 C C . TYR A 1 30 ? -6.269 -3.639 6.293 1.00 0.00 30 TYR A C 5
ATOM 4976 O O . TYR A 1 30 ? -7.494 -3.517 6.252 1.00 0.00 30 TYR A O 5
ATOM 4994 N N . LEU A 1 31 ? -5.411 -2.920 5.529 1.00 0.00 31 LEU A N 5
ATOM 4995 C CA . LEU A 1 31 ? -5.721 -1.948 4.515 1.00 0.00 31 LEU A CA 5
ATOM 4996 C C . LEU A 1 31 ? -6.487 -2.625 3.417 1.00 0.00 31 LEU A C 5
ATOM 4997 O O . LEU A 1 31 ? -6.205 -3.764 3.051 1.00 0.00 31 LEU A O 5
ATOM 5013 N N . THR A 1 32 ? -7.527 -1.926 2.921 1.00 0.00 32 THR A N 5
ATOM 5014 C CA . THR A 1 32 ? -8.549 -2.478 2.078 1.00 0.00 32 THR A CA 5
ATOM 5015 C C . THR A 1 32 ? -8.149 -2.289 0.656 1.00 0.00 32 THR A C 5
ATOM 5016 O O . THR A 1 32 ? -7.242 -1.524 0.361 1.00 0.00 32 THR A O 5
ATOM 5027 N N . GLU A 1 33 ? -8.865 -2.976 -0.252 1.00 0.00 33 GLU A N 5
ATOM 5028 C CA . GLU A 1 33 ? -8.711 -2.884 -1.683 1.00 0.00 33 GLU A CA 5
ATOM 5029 C C . GLU A 1 33 ? -9.256 -1.576 -2.176 1.0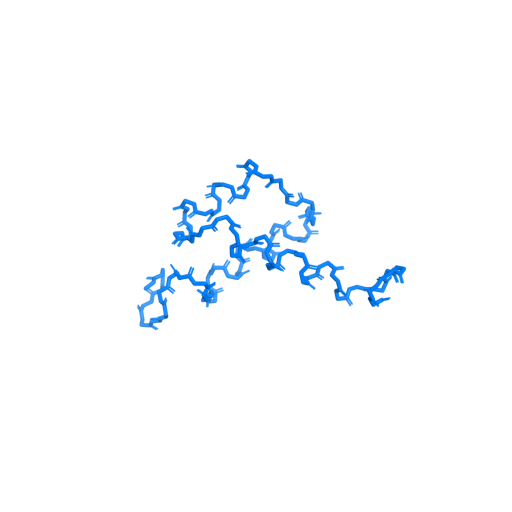0 0.00 33 GLU A C 5
ATOM 5030 O O . GLU A 1 33 ? -8.906 -1.115 -3.261 1.00 0.00 33 GLU A O 5
ATOM 5042 N N . GLN A 1 34 ? -10.149 -0.976 -1.363 1.00 0.00 34 GLN A N 5
ATOM 5043 C CA . GLN A 1 34 ? -10.904 0.209 -1.696 1.00 0.00 34 GLN A CA 5
ATOM 5044 C C . GLN A 1 34 ? -10.080 1.441 -1.412 1.00 0.00 34 GLN A C 5
ATOM 5045 O O . GLN A 1 34 ? -10.024 2.359 -2.225 1.00 0.00 34 GLN A O 5
ATOM 5059 N N . ARG A 1 35 ? -9.396 1.478 -0.244 1.00 0.00 35 ARG A N 5
ATOM 5060 C CA . ARG A 1 35 ? -8.525 2.565 0.147 1.00 0.00 35 ARG A CA 5
ATOM 5061 C C . ARG A 1 35 ? -7.213 2.445 -0.571 1.00 0.00 35 ARG A C 5
ATOM 5062 O O . ARG A 1 35 ? -6.524 3.439 -0.785 1.00 0.00 35 ARG A O 5
ATOM 5083 N N . ARG A 1 36 ? -6.863 1.212 -0.998 1.00 0.00 36 ARG A N 5
ATOM 5084 C CA . ARG A 1 36 ? -5.800 0.950 -1.953 1.00 0.00 36 ARG A CA 5
ATOM 5085 C C . ARG A 1 36 ? -5.965 1.643 -3.297 1.00 0.00 36 ARG A C 5
ATOM 5086 O O . ARG A 1 36 ? -4.985 1.844 -4.012 1.00 0.00 36 ARG A O 5
ATOM 5107 N N . GLN A 1 37 ? -7.206 2.058 -3.663 1.00 0.00 37 GLN A N 5
ATOM 5108 C CA . GLN A 1 37 ? -7.472 2.782 -4.894 1.00 0.00 37 GLN A CA 5
ATOM 5109 C C . GLN A 1 37 ? -7.112 4.231 -4.759 1.00 0.00 37 GLN A C 5
ATOM 5110 O O . GLN A 1 37 ? -6.968 4.933 -5.756 1.00 0.00 37 GLN A O 5
ATOM 5124 N N . SER A 1 38 ? -6.952 4.703 -3.504 1.00 0.00 38 SER A N 5
ATOM 5125 C CA . SER A 1 38 ? -6.558 6.058 -3.206 1.00 0.00 38 SER A CA 5
ATOM 5126 C C . SER A 1 38 ? -5.061 6.106 -3.196 1.00 0.00 38 SER A C 5
ATOM 5127 O O . SER A 1 38 ? -4.470 7.140 -3.501 1.00 0.00 38 SER A O 5
ATOM 5135 N N . LEU A 1 39 ? -4.417 4.955 -2.868 1.00 0.00 39 LEU A N 5
ATOM 5136 C CA . LEU A 1 39 ? -2.981 4.806 -2.905 1.00 0.00 39 LEU A CA 5
ATOM 5137 C C . LEU A 1 39 ? -2.527 4.668 -4.338 1.00 0.00 39 LEU A C 5
ATOM 5138 O O . LEU A 1 39 ? -1.367 4.926 -4.658 1.00 0.00 39 LEU A O 5
ATOM 5154 N N . ALA A 1 40 ? -3.462 4.266 -5.237 1.00 0.00 40 ALA A N 5
ATOM 5155 C CA . ALA A 1 40 ? -3.237 4.185 -6.660 1.00 0.00 40 ALA A CA 5
ATOM 5156 C C . ALA A 1 40 ? -3.163 5.563 -7.269 1.00 0.00 40 ALA A C 5
ATOM 5157 O O . ALA A 1 40 ? -2.503 5.760 -8.286 1.00 0.00 40 ALA A O 5
ATOM 5164 N N . GLN A 1 41 ? -3.826 6.566 -6.645 1.00 0.00 41 GLN A N 5
ATOM 5165 C CA . GLN A 1 41 ? -3.764 7.939 -7.097 1.00 0.00 41 GLN A CA 5
ATOM 5166 C C . GLN A 1 41 ? -2.566 8.620 -6.485 1.00 0.00 41 GLN A C 5
ATOM 5167 O O . GLN A 1 41 ? -2.089 9.626 -7.006 1.00 0.00 41 GLN A O 5
ATOM 5181 N N . GLU A 1 42 ? -2.074 8.079 -5.345 1.00 0.00 42 GLU A N 5
ATOM 5182 C CA . GLU A 1 42 ? -1.130 8.728 -4.473 1.00 0.00 42 GLU A CA 5
ATOM 5183 C C . GLU A 1 42 ? 0.258 8.709 -5.021 1.00 0.00 42 GLU A C 5
ATOM 5184 O O . GLU A 1 42 ? 0.806 9.742 -5.402 1.00 0.00 42 GLU A O 5
ATOM 5196 N N . LEU A 1 43 ? 0.846 7.498 -5.072 1.00 0.00 43 LEU A N 5
ATOM 5197 C CA . LEU A 1 43 ? 2.176 7.243 -5.553 1.00 0.00 43 LEU A CA 5
ATOM 5198 C C . LEU A 1 43 ? 2.131 7.279 -7.050 1.00 0.00 43 LEU A C 5
ATOM 5199 O O . LEU A 1 43 ? 3.111 7.614 -7.714 1.00 0.00 43 LEU A O 5
ATOM 5215 N N . GLY A 1 44 ? 0.936 6.954 -7.589 1.00 0.00 44 GLY A N 5
ATOM 5216 C CA . GLY A 1 44 ? 0.628 7.039 -8.991 1.00 0.00 44 GLY A CA 5
ATOM 5217 C C . GLY A 1 44 ? 0.756 5.667 -9.555 1.00 0.00 44 GLY A C 5
ATOM 5218 O O . GLY A 1 44 ? 1.226 5.487 -10.679 1.00 0.00 44 GLY A O 5
ATOM 5222 N N . LEU A 1 45 ? 0.336 4.664 -8.753 1.00 0.00 45 LEU A N 5
ATOM 5223 C CA . LEU A 1 45 ? 0.444 3.266 -9.121 1.00 0.00 45 LEU A CA 5
ATOM 5224 C C . LEU A 1 45 ? -0.914 2.792 -9.562 1.00 0.00 45 LEU A C 5
ATOM 5225 O O . LEU A 1 45 ? -1.762 3.584 -9.966 1.00 0.00 45 LEU A O 5
ATOM 5241 N N . ASN A 1 46 ? -1.138 1.460 -9.509 1.00 0.00 46 ASN A N 5
ATOM 5242 C CA . ASN A 1 46 ? -2.409 0.833 -9.752 1.00 0.00 46 ASN A CA 5
ATOM 5243 C C . ASN A 1 46 ? -2.831 0.315 -8.408 1.00 0.00 46 ASN A C 5
ATOM 5244 O O . ASN A 1 46 ? -2.240 0.652 -7.384 1.00 0.00 46 ASN A O 5
ATOM 5255 N N . GLU A 1 47 ? -3.876 -0.543 -8.384 1.00 0.00 47 GLU A N 5
ATOM 5256 C CA . GLU A 1 47 ? -4.249 -1.315 -7.223 1.00 0.00 47 GLU A CA 5
ATOM 5257 C C . GLU A 1 47 ? -3.259 -2.426 -7.065 1.00 0.00 47 GLU A C 5
ATOM 5258 O O . GLU A 1 47 ? -2.766 -2.688 -5.974 1.00 0.00 47 GLU A O 5
ATOM 5270 N N . SER A 1 48 ? -2.986 -3.077 -8.217 1.00 0.00 48 SER A N 5
ATOM 5271 C CA . SER A 1 48 ? -2.279 -4.325 -8.415 1.00 0.00 48 SER A CA 5
ATOM 5272 C C . SER A 1 48 ? -0.888 -4.373 -7.840 1.00 0.00 48 SER A C 5
ATOM 5273 O O . SER A 1 48 ? -0.479 -5.405 -7.310 1.00 0.00 48 SER A O 5
ATOM 5281 N N . GLN A 1 49 ? -0.123 -3.259 -7.935 1.00 0.00 49 GLN A N 5
ATOM 5282 C CA . GLN A 1 49 ? 1.256 -3.179 -7.517 1.00 0.00 49 GLN A CA 5
ATOM 5283 C C . GLN A 1 49 ? 1.355 -3.226 -6.018 1.00 0.00 49 GLN A C 5
ATOM 5284 O O . GLN A 1 49 ? 2.225 -3.884 -5.449 1.00 0.00 49 GLN A O 5
ATOM 5298 N N . ILE A 1 50 ? 0.423 -2.499 -5.365 1.00 0.00 50 ILE A N 5
ATOM 5299 C CA . ILE A 1 50 ? 0.364 -2.275 -3.946 1.00 0.00 50 ILE A CA 5
ATOM 5300 C C . ILE A 1 50 ? -0.374 -3.435 -3.309 1.00 0.00 50 ILE A C 5
ATOM 5301 O O . ILE A 1 50 ? -0.321 -3.624 -2.097 1.00 0.00 50 ILE A O 5
ATOM 5317 N N . LYS A 1 51 ? -1.075 -4.257 -4.132 1.00 0.00 51 LYS A N 5
ATOM 5318 C CA . LYS A 1 51 ? -1.874 -5.382 -3.702 1.00 0.00 51 LYS A CA 5
ATOM 5319 C C . LYS A 1 51 ? -0.943 -6.457 -3.232 1.00 0.00 51 LYS A C 5
ATOM 5320 O O . LYS A 1 51 ? -1.154 -7.053 -2.183 1.00 0.00 51 LYS A O 5
ATOM 5339 N N . ILE A 1 52 ? 0.153 -6.668 -3.999 1.00 0.00 52 ILE A N 5
ATOM 5340 C CA . ILE A 1 52 ? 1.226 -7.585 -3.744 1.00 0.00 52 ILE A CA 5
ATOM 5341 C C . ILE A 1 52 ? 1.929 -7.195 -2.477 1.00 0.00 52 ILE A C 5
ATOM 5342 O O . ILE A 1 52 ? 2.179 -8.042 -1.622 1.00 0.00 52 ILE A O 5
ATOM 5358 N N . TRP A 1 53 ? 2.235 -5.886 -2.340 1.00 0.00 53 TRP A N 5
ATOM 5359 C CA . TRP A 1 53 ? 2.929 -5.307 -1.211 1.00 0.00 53 TRP A CA 5
ATOM 5360 C C . TRP A 1 53 ? 2.213 -5.559 0.095 1.00 0.00 53 TRP A C 5
ATOM 5361 O O . TRP A 1 53 ? 2.839 -5.957 1.073 1.00 0.00 53 TRP A O 5
ATOM 5382 N N . PHE A 1 54 ? 0.877 -5.348 0.136 1.00 0.00 54 PHE A N 5
ATOM 5383 C CA . PHE A 1 54 ? 0.093 -5.505 1.336 1.00 0.00 54 PHE A CA 5
ATOM 5384 C C . PHE A 1 54 ? -0.203 -6.955 1.605 1.00 0.00 54 PHE A C 5
ATOM 5385 O O . PHE A 1 54 ? -0.390 -7.320 2.758 1.00 0.00 54 PHE A O 5
ATOM 5402 N N . GLN A 1 55 ? -0.209 -7.840 0.577 1.00 0.00 55 GLN A N 5
ATOM 5403 C CA . GLN A 1 55 ? -0.405 -9.261 0.761 1.00 0.00 55 GLN A CA 5
ATOM 5404 C C . GLN A 1 55 ? 0.782 -9.893 1.435 1.00 0.00 55 GLN A C 5
ATOM 5405 O O . GLN A 1 55 ? 0.638 -10.919 2.097 1.00 0.00 55 GLN A O 5
ATOM 5419 N N . ASN A 1 56 ? 1.976 -9.272 1.310 1.00 0.00 56 ASN A N 5
ATOM 5420 C CA . ASN A 1 56 ? 3.172 -9.684 1.989 1.00 0.00 56 ASN A CA 5
ATOM 5421 C C . ASN A 1 56 ? 3.078 -9.283 3.439 1.00 0.00 56 ASN A C 5
ATOM 5422 O O . ASN A 1 56 ? 3.188 -10.130 4.319 1.00 0.00 56 ASN A O 5
ATOM 5433 N N . LYS A 1 57 ? 2.856 -7.972 3.707 1.00 0.00 57 LYS A N 5
ATOM 5434 C CA . LYS A 1 57 ? 2.874 -7.379 5.030 1.00 0.00 57 LYS A CA 5
ATOM 5435 C C . LYS A 1 57 ? 1.798 -7.904 5.954 1.00 0.00 57 LYS A C 5
ATOM 5436 O O . LYS A 1 57 ? 2.078 -8.194 7.116 1.00 0.00 57 LYS A O 5
ATOM 5455 N N . ARG A 1 58 ? 0.544 -8.042 5.459 1.00 0.00 58 ARG A N 5
ATOM 5456 C CA . ARG A 1 58 ? -0.598 -8.475 6.240 1.00 0.00 58 ARG A CA 5
ATOM 5457 C C . ARG A 1 58 ? -0.510 -9.937 6.592 1.00 0.00 58 ARG A C 5
ATOM 5458 O O . ARG A 1 58 ? -1.034 -10.362 7.621 1.00 0.00 58 ARG A O 5
ATOM 5479 N N . ALA A 1 59 ? 0.173 -10.739 5.739 1.00 0.00 59 ALA A N 5
ATOM 5480 C CA . ALA A 1 59 ? 0.327 -12.165 5.924 1.00 0.00 59 ALA A CA 5
ATOM 5481 C C . ALA A 1 59 ? 1.353 -12.462 6.983 1.00 0.00 59 ALA A C 5
ATOM 5482 O O . ALA A 1 59 ? 1.209 -13.432 7.726 1.00 0.00 59 ALA A O 5
ATOM 5489 N N . LYS A 1 60 ? 2.409 -11.616 7.080 1.00 0.00 60 LYS A N 5
ATOM 5490 C CA . LYS A 1 60 ? 3.489 -11.766 8.025 1.00 0.00 60 LYS A CA 5
ATOM 5491 C C . LYS A 1 60 ? 3.002 -11.530 9.426 1.00 0.00 60 LYS A C 5
ATOM 5492 O O . LYS A 1 60 ? 3.215 -12.376 10.293 1.00 0.00 60 LYS A O 5
ATOM 5511 N N . ILE A 1 61 ? 2.322 -10.383 9.682 1.00 0.00 61 ILE A N 5
ATOM 5512 C CA . ILE A 1 61 ? 1.846 -10.019 10.984 1.00 0.00 61 ILE A CA 5
ATOM 5513 C C . ILE A 1 61 ? 0.681 -10.870 11.405 1.00 0.00 61 ILE A C 5
ATOM 5514 O O . ILE A 1 61 ? -0.124 -11.318 10.589 1.00 0.00 61 ILE A O 5
ATOM 5530 N N . LYS A 1 62 ? 0.623 -11.127 12.726 1.00 0.00 62 LYS A N 5
ATOM 5531 C CA . LYS A 1 62 ? -0.383 -11.922 13.370 1.00 0.00 62 LYS A CA 5
ATOM 5532 C C . LYS A 1 62 ? -1.172 -10.930 14.168 1.00 0.00 62 LYS A C 5
ATOM 5533 O O . LYS A 1 62 ? -2.272 -10.541 13.773 1.00 0.00 62 LYS A O 5
ATOM 5552 N N . LYS A 1 63 ? -0.595 -10.486 15.307 1.00 0.00 63 LYS A N 5
ATOM 5553 C CA . LYS A 1 63 ? -1.171 -9.509 16.189 1.00 0.00 63 LYS A CA 5
ATOM 5554 C C . LYS A 1 63 ? -0.192 -8.372 16.208 1.00 0.00 63 LYS A C 5
ATOM 5555 O O . LYS A 1 63 ? -0.337 -7.413 15.452 1.00 0.00 63 LYS A O 5
ATOM 5574 N N . ALA A 1 64 ? 0.842 -8.469 17.077 1.00 0.00 64 ALA A N 5
ATOM 5575 C CA . ALA A 1 64 ? 1.861 -7.467 17.247 1.00 0.00 64 ALA A CA 5
ATOM 5576 C C . ALA A 1 64 ? 3.067 -7.889 16.461 1.00 0.00 64 ALA A C 5
ATOM 5577 O O . ALA A 1 64 ? 3.562 -7.138 15.621 1.00 0.00 64 ALA A O 5
ATOM 5584 N N . THR A 1 65 ? 3.568 -9.121 16.728 1.00 0.00 65 THR A N 5
ATOM 5585 C CA . THR A 1 65 ? 4.777 -9.649 16.142 1.00 0.00 65 THR A CA 5
ATOM 5586 C C . THR A 1 65 ? 4.478 -10.123 14.741 1.00 0.00 65 THR A C 5
ATOM 5587 O O . THR A 1 65 ? 3.353 -10.515 14.433 1.00 0.00 65 THR A O 5
ATOM 5598 N N . GLN A 1 66 ? 5.504 -10.063 13.860 1.00 0.00 66 GLN A N 5
ATOM 5599 C CA . GLN A 1 66 ? 5.395 -10.463 12.483 1.00 0.00 66 GLN A CA 5
ATOM 5600 C C . GLN A 1 66 ? 6.540 -11.376 12.174 1.00 0.00 66 GLN A C 5
ATOM 5601 O O . GLN A 1 66 ? 7.443 -11.565 12.989 1.00 0.00 66 GLN A O 5
ATOM 5615 N N . ALA A 1 67 ? 6.503 -11.976 10.964 1.00 0.00 67 ALA A N 5
ATOM 5616 C CA . ALA A 1 67 ? 7.524 -12.864 10.475 1.00 0.00 67 ALA A CA 5
ATOM 5617 C C . ALA A 1 67 ? 8.607 -12.013 9.800 1.00 0.00 67 ALA A C 5
ATOM 5618 O O . ALA A 1 67 ? 8.276 -11.297 8.817 1.00 0.00 67 ALA A O 5
ATOM 5626 N N . GLY A 1 1 ? 23.340 -2.648 -13.626 1.00 0.00 1 GLY A N 6
ATOM 5627 C CA . GLY A 1 1 ? 22.409 -2.911 -12.505 1.00 0.00 1 GLY A CA 6
ATOM 5628 C C . GLY A 1 1 ? 23.131 -3.632 -11.407 1.00 0.00 1 GLY A C 6
ATOM 5629 O O . GLY A 1 1 ? 23.542 -2.980 -10.449 1.00 0.00 1 GLY A O 6
ATOM 5635 N N . PRO A 1 2 ? 23.329 -4.950 -11.469 1.00 0.00 2 PRO A N 6
ATOM 5636 C CA . PRO A 1 2 ? 24.092 -5.689 -10.475 1.00 0.00 2 PRO A CA 6
ATOM 5637 C C . PRO A 1 2 ? 25.576 -5.507 -10.699 1.00 0.00 2 PRO A C 6
ATOM 5638 O O . PRO A 1 2 ? 26.353 -5.967 -9.863 1.00 0.00 2 PRO A O 6
ATOM 5649 N N . MET A 1 3 ? 25.974 -4.866 -11.823 1.00 0.00 3 MET A N 6
ATOM 5650 C CA . MET A 1 3 ? 27.347 -4.623 -12.189 1.00 0.00 3 MET A CA 6
ATOM 5651 C C . MET A 1 3 ? 27.570 -3.138 -12.240 1.00 0.00 3 MET A C 6
ATOM 5652 O O . MET A 1 3 ? 28.541 -2.661 -12.826 1.00 0.00 3 MET A O 6
ATOM 5666 N N . ALA A 1 4 ? 26.662 -2.379 -11.594 1.00 0.00 4 ALA A N 6
ATOM 5667 C CA . ALA A 1 4 ? 26.724 -0.945 -11.535 1.00 0.00 4 ALA A CA 6
ATOM 5668 C C . ALA A 1 4 ? 26.020 -0.570 -10.263 1.00 0.00 4 ALA A C 6
ATOM 5669 O O . ALA A 1 4 ? 26.081 -1.303 -9.276 1.00 0.00 4 ALA A O 6
ATOM 5676 N N . SER A 1 5 ? 25.333 0.597 -10.259 1.00 0.00 5 SER A N 6
ATOM 5677 C CA . SER A 1 5 ? 24.585 1.098 -9.130 1.00 0.00 5 SER A CA 6
ATOM 5678 C C . SER A 1 5 ? 23.162 0.616 -9.259 1.00 0.00 5 SER A C 6
ATOM 5679 O O . SER A 1 5 ? 22.824 -0.111 -10.193 1.00 0.00 5 SER A O 6
ATOM 5687 N N . ASP A 1 6 ? 22.285 1.029 -8.311 1.00 0.00 6 ASP A N 6
ATOM 5688 C CA . ASP A 1 6 ? 20.877 0.714 -8.350 1.00 0.00 6 ASP A CA 6
ATOM 5689 C C . ASP A 1 6 ? 20.238 1.692 -9.298 1.00 0.00 6 ASP A C 6
ATOM 5690 O O . ASP A 1 6 ? 20.654 2.847 -9.395 1.00 0.00 6 ASP A O 6
ATOM 5699 N N . LYS A 1 7 ? 19.226 1.206 -10.045 1.00 0.00 7 LYS A N 6
ATOM 5700 C CA . LYS A 1 7 ? 18.607 1.931 -11.125 1.00 0.00 7 LYS A CA 6
ATOM 5701 C C . LYS A 1 7 ? 17.201 2.251 -10.704 1.00 0.00 7 LYS A C 6
ATOM 5702 O O . LYS A 1 7 ? 16.836 2.084 -9.540 1.00 0.00 7 LYS A O 6
ATOM 5721 N N . ARG A 1 8 ? 16.385 2.753 -11.658 1.00 0.00 8 ARG A N 6
ATOM 5722 C CA . ARG A 1 8 ? 15.042 3.213 -11.410 1.00 0.00 8 ARG A CA 6
ATOM 5723 C C . ARG A 1 8 ? 14.128 2.034 -11.660 1.00 0.00 8 ARG A C 6
ATOM 5724 O O . ARG A 1 8 ? 14.441 1.219 -12.528 1.00 0.00 8 ARG A O 6
ATOM 5745 N N . PRO A 1 9 ? 13.013 1.874 -10.947 1.00 0.00 9 PRO A N 6
ATOM 5746 C CA . PRO A 1 9 ? 12.088 0.772 -11.155 1.00 0.00 9 PRO A CA 6
ATOM 5747 C C . PRO A 1 9 ? 11.221 1.045 -12.356 1.00 0.00 9 PRO A C 6
ATOM 5748 O O . PRO A 1 9 ? 11.255 2.151 -12.896 1.00 0.00 9 PRO A O 6
ATOM 5759 N N . ARG A 1 10 ? 10.430 0.032 -12.775 1.00 0.00 10 ARG A N 6
ATOM 5760 C CA . ARG A 1 10 ? 9.493 0.140 -13.862 1.00 0.00 10 ARG A CA 6
ATOM 5761 C C . ARG A 1 10 ? 8.158 0.455 -13.245 1.00 0.00 10 ARG A C 6
ATOM 5762 O O . ARG A 1 10 ? 7.739 1.612 -13.217 1.00 0.00 10 ARG A O 6
ATOM 5783 N N . THR A 1 11 ? 7.473 -0.586 -12.718 1.00 0.00 11 THR A N 6
ATOM 5784 C CA . THR A 1 11 ? 6.176 -0.490 -12.094 1.00 0.00 11 THR A CA 6
ATOM 5785 C C . THR A 1 11 ? 6.361 -0.309 -10.605 1.00 0.00 11 THR A C 6
ATOM 5786 O O . THR A 1 11 ? 5.457 0.160 -9.915 1.00 0.00 11 THR A O 6
ATOM 5797 N N . ALA A 1 12 ? 7.543 -0.721 -10.084 1.00 0.00 12 ALA A N 6
ATOM 5798 C CA . ALA A 1 12 ? 7.745 -0.983 -8.684 1.00 0.00 12 ALA A CA 6
ATOM 5799 C C . ALA A 1 12 ? 8.062 0.276 -7.925 1.00 0.00 12 ALA A C 6
ATOM 5800 O O . ALA A 1 12 ? 7.888 1.393 -8.412 1.00 0.00 12 ALA A O 6
ATOM 5807 N N . PHE A 1 13 ? 8.496 0.085 -6.664 1.00 0.00 13 PHE A N 6
ATOM 5808 C CA . PHE A 1 13 ? 8.590 1.113 -5.664 1.00 0.00 13 PHE A CA 6
ATOM 5809 C C . PHE A 1 13 ? 9.988 1.654 -5.628 1.00 0.00 13 PHE A C 6
ATOM 5810 O O . PHE A 1 13 ? 10.934 1.021 -6.097 1.00 0.00 13 PHE A O 6
ATOM 5827 N N . THR A 1 14 ? 10.121 2.854 -5.023 1.00 0.00 14 THR A N 6
ATOM 5828 C CA . THR A 1 14 ? 11.376 3.454 -4.639 1.00 0.00 14 THR A CA 6
ATOM 5829 C C . THR A 1 14 ? 11.315 3.515 -3.133 1.00 0.00 14 THR A C 6
ATOM 5830 O O . THR A 1 14 ? 10.396 2.978 -2.523 1.00 0.00 14 THR A O 6
ATOM 5841 N N . ALA A 1 15 ? 12.298 4.192 -2.496 1.00 0.00 15 ALA A N 6
ATOM 5842 C CA . ALA A 1 15 ? 12.346 4.388 -1.064 1.00 0.00 15 ALA A CA 6
ATOM 5843 C C . ALA A 1 15 ? 11.298 5.377 -0.621 1.00 0.00 15 ALA A C 6
ATOM 5844 O O . ALA A 1 15 ? 10.808 5.309 0.504 1.00 0.00 15 ALA A O 6
ATOM 5851 N N . GLU A 1 16 ? 10.934 6.317 -1.526 1.00 0.00 16 GLU A N 6
ATOM 5852 C CA . GLU A 1 16 ? 10.002 7.386 -1.293 1.00 0.00 16 GLU A CA 6
ATOM 5853 C C . GLU A 1 16 ? 8.580 6.904 -1.376 1.00 0.00 16 GLU A C 6
ATOM 5854 O O . GLU A 1 16 ? 7.678 7.517 -0.807 1.00 0.00 16 GLU A O 6
ATOM 5866 N N . GLN A 1 17 ? 8.352 5.784 -2.097 1.00 0.00 17 GLN A N 6
ATOM 5867 C CA . GLN A 1 17 ? 7.044 5.207 -2.282 1.00 0.00 17 GLN A CA 6
ATOM 5868 C C . GLN A 1 17 ? 6.733 4.346 -1.090 1.00 0.00 17 GLN A C 6
ATOM 5869 O O . GLN A 1 17 ? 5.672 4.477 -0.479 1.00 0.00 17 GLN A O 6
ATOM 5883 N N . LEU A 1 18 ? 7.703 3.488 -0.697 1.00 0.00 18 LEU A N 6
ATOM 5884 C CA . LEU A 1 18 ? 7.678 2.662 0.485 1.00 0.00 18 LEU A CA 6
ATOM 5885 C C . LEU A 1 18 ? 7.528 3.451 1.765 1.00 0.00 18 LEU A C 6
ATOM 5886 O O . LEU A 1 18 ? 7.006 2.924 2.742 1.00 0.00 18 LEU A O 6
ATOM 5902 N N . GLN A 1 19 ? 7.953 4.741 1.786 1.00 0.00 19 GLN A N 6
ATOM 5903 C CA . GLN A 1 19 ? 7.864 5.639 2.922 1.00 0.00 19 GLN A CA 6
ATOM 5904 C C . GLN A 1 19 ? 6.444 5.792 3.393 1.00 0.00 19 GLN A C 6
ATOM 5905 O O . GLN A 1 19 ? 6.143 5.579 4.566 1.00 0.00 19 GLN A O 6
ATOM 5919 N N . ARG A 1 20 ? 5.544 6.137 2.447 1.00 0.00 20 ARG A N 6
ATOM 5920 C CA . ARG A 1 20 ? 4.127 6.322 2.653 1.00 0.00 20 ARG A CA 6
ATOM 5921 C C . ARG A 1 20 ? 3.469 5.047 3.113 1.00 0.00 20 ARG A C 6
ATOM 5922 O O . ARG A 1 20 ? 2.690 5.062 4.065 1.00 0.00 20 ARG A O 6
ATOM 5943 N N . LEU A 1 21 ? 3.773 3.922 2.428 1.00 0.00 21 LEU A N 6
ATOM 5944 C CA . LEU A 1 21 ? 3.080 2.662 2.585 1.00 0.00 21 LEU A CA 6
ATOM 5945 C C . LEU A 1 21 ? 3.337 1.994 3.907 1.00 0.00 21 LEU A C 6
ATOM 5946 O O . LEU A 1 21 ? 2.457 1.318 4.432 1.00 0.00 21 LEU A O 6
ATOM 5962 N N . LYS A 1 22 ? 4.557 2.164 4.462 1.00 0.00 22 LYS A N 6
ATOM 5963 C CA . LYS A 1 22 ? 4.992 1.527 5.686 1.00 0.00 22 LYS A CA 6
ATOM 5964 C C . LYS A 1 22 ? 4.543 2.338 6.866 1.00 0.00 22 LYS A C 6
ATOM 5965 O O . LYS A 1 22 ? 4.374 1.805 7.962 1.00 0.00 22 LYS A O 6
ATOM 5984 N N . ALA A 1 23 ? 4.312 3.653 6.646 1.00 0.00 23 ALA A N 6
ATOM 5985 C CA . ALA A 1 23 ? 3.794 4.557 7.643 1.00 0.00 23 ALA A CA 6
ATOM 5986 C C . ALA A 1 23 ? 2.334 4.277 7.882 1.00 0.00 23 ALA A C 6
ATOM 5987 O O . ALA A 1 23 ? 1.865 4.376 9.015 1.00 0.00 23 ALA A O 6
ATOM 5994 N N . GLU A 1 24 ? 1.586 3.898 6.813 1.00 0.00 24 GLU A N 6
ATOM 5995 C CA . GLU A 1 24 ? 0.178 3.596 6.920 1.00 0.00 24 GLU A CA 6
ATOM 5996 C C . GLU A 1 24 ? -0.033 2.133 7.208 1.00 0.00 24 GLU A C 6
ATOM 5997 O O . GLU A 1 24 ? -1.141 1.755 7.578 1.00 0.00 24 GLU A O 6
ATOM 6009 N N . PHE A 1 25 ? 1.020 1.274 7.078 1.00 0.00 25 PHE A N 6
ATOM 6010 C CA . PHE A 1 25 ? 0.943 -0.131 7.427 1.00 0.00 25 PHE A CA 6
ATOM 6011 C C . PHE A 1 25 ? 0.884 -0.265 8.934 1.00 0.00 25 PHE A C 6
ATOM 6012 O O . PHE A 1 25 ? 0.229 -1.166 9.456 1.00 0.00 25 PHE A O 6
ATOM 6029 N N . GLN A 1 26 ? 1.568 0.659 9.652 1.00 0.00 26 GLN A N 6
ATOM 6030 C CA . GLN A 1 26 ? 1.674 0.703 11.091 1.00 0.00 26 GLN A CA 6
ATOM 6031 C C . GLN A 1 26 ? 0.319 0.824 11.742 1.00 0.00 26 GLN A C 6
ATOM 6032 O O . GLN A 1 26 ? 0.036 0.146 12.730 1.00 0.00 26 GLN A O 6
ATOM 6046 N N . THR A 1 27 ? -0.557 1.678 11.165 1.00 0.00 27 THR A N 6
ATOM 6047 C CA . THR A 1 27 ? -1.902 1.892 11.638 1.00 0.00 27 THR A CA 6
ATOM 6048 C C . THR A 1 27 ? -2.767 0.781 11.110 1.00 0.00 27 THR A C 6
ATOM 6049 O O . THR A 1 27 ? -3.200 -0.102 11.848 1.00 0.00 27 THR A O 6
ATOM 6060 N N . ASN A 1 28 ? -3.031 0.842 9.793 1.00 0.00 28 ASN A N 6
ATOM 6061 C CA . ASN A 1 28 ? -4.008 0.063 9.104 1.00 0.00 28 ASN A CA 6
ATOM 6062 C C . ASN A 1 28 ? -3.327 -1.065 8.400 1.00 0.00 28 ASN A C 6
ATOM 6063 O O . ASN A 1 28 ? -2.354 -0.877 7.674 1.00 0.00 28 ASN A O 6
ATOM 6074 N N . ARG A 1 29 ? -3.876 -2.277 8.591 1.00 0.00 29 ARG A N 6
ATOM 6075 C CA . ARG A 1 29 ? -3.551 -3.447 7.815 1.00 0.00 29 ARG A CA 6
ATOM 6076 C C . ARG A 1 29 ? -4.579 -3.542 6.742 1.00 0.00 29 ARG A C 6
ATOM 6077 O O . ARG A 1 29 ? -4.254 -3.534 5.557 1.00 0.00 29 ARG A O 6
ATOM 6098 N N . TYR A 1 30 ? -5.854 -3.679 7.164 1.00 0.00 30 TYR A N 6
ATOM 6099 C CA . TYR A 1 30 ? -6.934 -4.084 6.318 1.00 0.00 30 TYR A CA 6
ATOM 6100 C C . TYR A 1 30 ? -7.403 -2.920 5.503 1.00 0.00 30 TYR A C 6
ATOM 6101 O O . TYR A 1 30 ? -8.155 -2.064 5.968 1.00 0.00 30 TYR A O 6
ATOM 6119 N N . LEU A 1 31 ? -6.943 -2.900 4.232 1.00 0.00 31 LEU A N 6
ATOM 6120 C CA . LEU A 1 31 ? -7.374 -1.964 3.231 1.00 0.00 31 LEU A CA 6
ATOM 6121 C C . LEU A 1 31 ? -8.695 -2.427 2.694 1.00 0.00 31 LEU A C 6
ATOM 6122 O O . LEU A 1 31 ? -9.069 -3.594 2.812 1.00 0.00 31 LEU A O 6
ATOM 6138 N N . THR A 1 32 ? -9.407 -1.480 2.053 1.00 0.00 32 THR A N 6
ATOM 6139 C CA . THR A 1 32 ? -10.565 -1.752 1.242 1.00 0.00 32 THR A CA 6
ATOM 6140 C C . THR A 1 32 ? -10.072 -1.684 -0.167 1.00 0.00 32 THR A C 6
ATOM 6141 O O . THR A 1 32 ? -8.908 -1.381 -0.407 1.00 0.00 32 THR A O 6
ATOM 6152 N N . GLU A 1 33 ? -10.956 -1.970 -1.146 1.00 0.00 33 GLU A N 6
ATOM 6153 C CA . GLU A 1 33 ? -10.636 -1.835 -2.545 1.00 0.00 33 GLU A CA 6
ATOM 6154 C C . GLU A 1 33 ? -10.596 -0.367 -2.896 1.00 0.00 33 GLU A C 6
ATOM 6155 O O . GLU A 1 33 ? -9.900 0.031 -3.824 1.00 0.00 33 GLU A O 6
ATOM 6167 N N . GLN A 1 34 ? -11.340 0.466 -2.127 1.00 0.00 34 GLN A N 6
ATOM 6168 C CA . GLN A 1 34 ? -11.545 1.866 -2.396 1.00 0.00 34 GLN A CA 6
ATOM 6169 C C . GLN A 1 34 ? -10.437 2.699 -1.799 1.00 0.00 34 GLN A C 6
ATOM 6170 O O . GLN A 1 34 ? -10.017 3.690 -2.392 1.00 0.00 34 GLN A O 6
ATOM 6184 N N . ARG A 1 35 ? -9.913 2.293 -0.616 1.00 0.00 35 ARG A N 6
ATOM 6185 C CA . ARG A 1 35 ? -8.770 2.905 0.030 1.00 0.00 35 ARG A CA 6
ATOM 6186 C C . ARG A 1 35 ? -7.560 2.655 -0.809 1.00 0.00 35 ARG A C 6
ATOM 6187 O O . ARG A 1 35 ? -6.791 3.568 -1.077 1.00 0.00 35 ARG A O 6
ATOM 6208 N N . ARG A 1 36 ? -7.402 1.381 -1.225 1.00 0.00 36 ARG A N 6
ATOM 6209 C CA . ARG A 1 36 ? -6.323 0.883 -2.050 1.00 0.00 36 ARG A CA 6
ATOM 6210 C C . ARG A 1 36 ? -6.229 1.585 -3.383 1.00 0.00 36 ARG A C 6
ATOM 6211 O O . ARG A 1 36 ? -5.134 1.837 -3.885 1.00 0.00 36 ARG A O 6
ATOM 6232 N N . GLN A 1 37 ? -7.400 1.943 -3.963 1.00 0.00 37 GLN A N 6
ATOM 6233 C CA . GLN A 1 37 ? -7.547 2.679 -5.188 1.00 0.00 37 GLN A CA 6
ATOM 6234 C C . GLN A 1 37 ? -7.023 4.080 -5.072 1.00 0.00 37 GLN A C 6
ATOM 6235 O O . GLN A 1 37 ? -6.600 4.677 -6.059 1.00 0.00 37 GLN A O 6
ATOM 6249 N N . SER A 1 38 ? -7.042 4.629 -3.840 1.00 0.00 38 SER A N 6
ATOM 6250 C CA . SER A 1 38 ? -6.642 5.993 -3.579 1.00 0.00 38 SER A CA 6
ATOM 6251 C C . SER A 1 38 ? -5.151 6.055 -3.431 1.00 0.00 38 SER A C 6
ATOM 6252 O O . SER A 1 38 ? -4.532 7.028 -3.852 1.00 0.00 38 SER A O 6
ATOM 6260 N N . LEU A 1 39 ? -4.541 4.986 -2.855 1.00 0.00 39 LEU A N 6
ATOM 6261 C CA . LEU A 1 39 ? -3.112 4.868 -2.649 1.00 0.00 39 LEU A CA 6
ATOM 6262 C C . LEU A 1 39 ? -2.415 4.732 -3.982 1.00 0.00 39 LEU A C 6
ATOM 6263 O O . LEU A 1 39 ? -1.253 5.105 -4.135 1.00 0.00 39 LEU A O 6
ATOM 6279 N N . ALA A 1 40 ? -3.160 4.195 -4.979 1.00 0.00 40 ALA A N 6
ATOM 6280 C CA . ALA A 1 40 ? -2.733 4.011 -6.342 1.00 0.00 40 ALA A CA 6
ATOM 6281 C C . ALA A 1 40 ? -2.648 5.326 -7.069 1.00 0.00 40 ALA A C 6
ATOM 6282 O O . ALA A 1 40 ? -1.843 5.485 -7.982 1.00 0.00 40 ALA A O 6
ATOM 6289 N N . GLN A 1 41 ? -3.476 6.322 -6.671 1.00 0.00 41 GLN A N 6
ATOM 6290 C CA . GLN A 1 41 ? -3.458 7.638 -7.265 1.00 0.00 41 GLN A CA 6
ATOM 6291 C C . GLN A 1 41 ? -2.275 8.421 -6.760 1.00 0.00 41 GLN A C 6
ATOM 6292 O O . GLN A 1 41 ? -1.753 9.270 -7.483 1.00 0.00 41 GLN A O 6
ATOM 6306 N N . GLU A 1 42 ? -1.832 8.152 -5.504 1.00 0.00 42 GLU A N 6
ATOM 6307 C CA . GLU A 1 42 ? -0.837 8.969 -4.836 1.00 0.00 42 GLU A CA 6
ATOM 6308 C C . GLU A 1 42 ? 0.529 8.884 -5.443 1.00 0.00 42 GLU A C 6
ATOM 6309 O O . GLU A 1 42 ? 1.012 9.833 -6.057 1.00 0.00 42 GLU A O 6
ATOM 6321 N N . LEU A 1 43 ? 1.182 7.721 -5.254 1.00 0.00 43 LEU A N 6
ATOM 6322 C CA . LEU A 1 43 ? 2.550 7.463 -5.613 1.00 0.00 43 LEU A CA 6
ATOM 6323 C C . LEU A 1 43 ? 2.622 7.240 -7.089 1.00 0.00 43 LEU A C 6
ATOM 6324 O O . LEU A 1 43 ? 3.631 7.521 -7.734 1.00 0.00 43 LEU A O 6
ATOM 6340 N N . GLY A 1 44 ? 1.492 6.751 -7.638 1.00 0.00 44 GLY A N 6
ATOM 6341 C CA . GLY A 1 44 ? 1.290 6.581 -9.055 1.00 0.00 44 GLY A CA 6
ATOM 6342 C C . GLY A 1 44 ? 1.439 5.131 -9.346 1.00 0.00 44 GLY A C 6
ATOM 6343 O O . GLY A 1 44 ? 2.041 4.738 -10.344 1.00 0.00 44 GLY A O 6
ATOM 6347 N N . LEU A 1 45 ? 0.871 4.303 -8.444 1.00 0.00 45 LEU A N 6
ATOM 6348 C CA . LEU A 1 45 ? 0.916 2.860 -8.547 1.00 0.00 45 LEU A CA 6
ATOM 6349 C C . LEU A 1 45 ? -0.379 2.392 -9.151 1.00 0.00 45 LEU A C 6
ATOM 6350 O O . LEU A 1 45 ? -1.172 3.186 -9.654 1.00 0.00 45 LEU A O 6
ATOM 6366 N N . ASN A 1 46 ? -0.605 1.061 -9.117 1.00 0.00 46 ASN A N 6
ATOM 6367 C CA . ASN A 1 46 ? -1.855 0.442 -9.480 1.00 0.00 46 ASN A CA 6
ATOM 6368 C C . ASN A 1 46 ? -2.445 -0.030 -8.185 1.00 0.00 46 ASN A C 6
ATOM 6369 O O . ASN A 1 46 ? -1.841 0.113 -7.123 1.00 0.00 46 ASN A O 6
ATOM 6380 N N . GLU A 1 47 ? -3.660 -0.619 -8.249 1.00 0.00 47 GLU A N 6
ATOM 6381 C CA . GLU A 1 47 ? -4.295 -1.265 -7.123 1.00 0.00 47 GLU A CA 6
ATOM 6382 C C . GLU A 1 47 ? -3.609 -2.567 -6.860 1.00 0.00 47 GLU A C 6
ATOM 6383 O O . GLU A 1 47 ? -3.425 -2.975 -5.719 1.00 0.00 47 GLU A O 6
ATOM 6395 N N . SER A 1 48 ? -3.211 -3.222 -7.971 1.00 0.00 48 SER A N 6
ATOM 6396 C CA . SER A 1 48 ? -2.631 -4.543 -8.039 1.00 0.00 48 SER A CA 6
ATOM 6397 C C . SER A 1 48 ? -1.277 -4.594 -7.370 1.00 0.00 48 SER A C 6
ATOM 6398 O O . SER A 1 48 ? -0.928 -5.600 -6.755 1.00 0.00 48 SER A O 6
ATOM 6406 N N . GLN A 1 49 ? -0.494 -3.492 -7.462 1.00 0.00 49 GLN A N 6
ATOM 6407 C CA . GLN A 1 49 ? 0.822 -3.366 -6.888 1.00 0.00 49 GLN A CA 6
ATOM 6408 C C . GLN A 1 49 ? 0.759 -3.374 -5.384 1.00 0.00 49 GLN A C 6
ATOM 6409 O O . GLN A 1 49 ? 1.550 -4.049 -4.729 1.00 0.00 49 GLN A O 6
ATOM 6423 N N . ILE A 1 50 ? -0.200 -2.608 -4.818 1.00 0.00 50 ILE A N 6
ATOM 6424 C CA . ILE A 1 50 ? -0.310 -2.348 -3.404 1.00 0.00 50 ILE A CA 6
ATOM 6425 C C . ILE A 1 50 ? -1.102 -3.456 -2.745 1.00 0.00 50 ILE A C 6
ATOM 6426 O O . ILE A 1 50 ? -1.034 -3.643 -1.534 1.00 0.00 50 ILE A O 6
ATOM 6442 N N . LYS A 1 51 ? -1.839 -4.268 -3.542 1.00 0.00 51 LYS A N 6
ATOM 6443 C CA . LYS A 1 51 ? -2.586 -5.415 -3.071 1.00 0.00 51 LYS A CA 6
ATOM 6444 C C . LYS A 1 51 ? -1.625 -6.463 -2.603 1.00 0.00 51 LYS A C 6
ATOM 6445 O O . LYS A 1 51 ? -1.703 -6.946 -1.476 1.00 0.00 51 LYS A O 6
ATOM 6464 N N . ILE A 1 52 ? -0.664 -6.783 -3.496 1.00 0.00 52 ILE A N 6
ATOM 6465 C CA . ILE A 1 52 ? 0.413 -7.717 -3.340 1.00 0.00 52 ILE A CA 6
ATOM 6466 C C . ILE A 1 52 ? 1.312 -7.293 -2.214 1.00 0.00 52 ILE A C 6
ATOM 6467 O O . ILE A 1 52 ? 1.693 -8.112 -1.381 1.00 0.00 52 ILE A O 6
ATOM 6483 N N . TRP A 1 53 ? 1.649 -5.987 -2.171 1.00 0.00 53 TRP A N 6
ATOM 6484 C CA . TRP A 1 53 ? 2.539 -5.388 -1.202 1.00 0.00 53 TRP A CA 6
ATOM 6485 C C . TRP A 1 53 ? 2.017 -5.525 0.209 1.00 0.00 53 TRP A C 6
ATOM 6486 O O . TRP A 1 53 ? 2.783 -5.868 1.103 1.00 0.00 53 TRP A O 6
ATOM 6507 N N . PHE A 1 54 ? 0.705 -5.279 0.443 1.00 0.00 54 PHE A N 6
ATOM 6508 C CA . PHE A 1 54 ? 0.103 -5.365 1.759 1.00 0.00 54 PHE A CA 6
ATOM 6509 C C . PHE A 1 54 ? 0.015 -6.801 2.203 1.00 0.00 54 PHE A C 6
ATOM 6510 O O . PHE A 1 54 ? 0.190 -7.076 3.383 1.00 0.00 54 PHE A O 6
ATOM 6527 N N . GLN A 1 55 ? -0.221 -7.752 1.268 1.00 0.00 55 GLN A N 6
ATOM 6528 C CA . GLN A 1 55 ? -0.316 -9.164 1.557 1.00 0.00 55 GLN A CA 6
ATOM 6529 C C . GLN A 1 55 ? 1.013 -9.755 1.950 1.00 0.00 55 GLN A C 6
ATOM 6530 O O . GLN A 1 55 ? 1.053 -10.758 2.660 1.00 0.00 55 GLN A O 6
ATOM 6544 N N . ASN A 1 56 ? 2.131 -9.127 1.520 1.00 0.00 56 ASN A N 6
ATOM 6545 C CA . ASN A 1 56 ? 3.477 -9.511 1.863 1.00 0.00 56 ASN A CA 6
ATOM 6546 C C . ASN A 1 56 ? 3.772 -9.119 3.288 1.00 0.00 56 ASN A C 6
ATOM 6547 O O . ASN A 1 56 ? 4.322 -9.914 4.044 1.00 0.00 56 ASN A O 6
ATOM 6558 N N . LYS A 1 57 ? 3.390 -7.879 3.682 1.00 0.00 57 LYS A N 6
ATOM 6559 C CA . LYS A 1 57 ? 3.593 -7.333 5.011 1.00 0.00 57 LYS A CA 6
ATOM 6560 C C . LYS A 1 57 ? 2.800 -8.064 6.057 1.00 0.00 57 LYS A C 6
ATOM 6561 O O . LYS A 1 57 ? 3.251 -8.250 7.185 1.00 0.00 57 LYS A O 6
ATOM 6580 N N . ARG A 1 58 ? 1.584 -8.495 5.673 1.00 0.00 58 ARG A N 6
ATOM 6581 C CA . ARG A 1 58 ? 0.639 -9.180 6.523 1.00 0.00 58 ARG A CA 6
ATOM 6582 C C . ARG A 1 58 ? 0.998 -10.634 6.680 1.00 0.00 58 ARG A C 6
ATOM 6583 O O . ARG A 1 58 ? 0.576 -11.271 7.644 1.00 0.00 58 ARG A O 6
ATOM 6604 N N . ALA A 1 59 ? 1.808 -11.184 5.744 1.00 0.00 59 ALA A N 6
ATOM 6605 C CA . ALA A 1 59 ? 2.286 -12.549 5.781 1.00 0.00 59 ALA A CA 6
ATOM 6606 C C . ALA A 1 59 ? 3.435 -12.687 6.746 1.00 0.00 59 ALA A C 6
ATOM 6607 O O . ALA A 1 59 ? 3.628 -13.755 7.328 1.00 0.00 59 ALA A O 6
ATOM 6614 N N . LYS A 1 60 ? 4.216 -11.595 6.953 1.00 0.00 60 LYS A N 6
ATOM 6615 C CA . LYS A 1 60 ? 5.345 -11.554 7.857 1.00 0.00 60 LYS A CA 6
ATOM 6616 C C . LYS A 1 60 ? 4.877 -11.598 9.288 1.00 0.00 60 LYS A C 6
ATOM 6617 O O . LYS A 1 60 ? 5.543 -12.184 10.142 1.00 0.00 60 LYS A O 6
ATOM 6636 N N . ILE A 1 61 ? 3.689 -11.006 9.569 1.00 0.00 61 ILE A N 6
ATOM 6637 C CA . ILE A 1 61 ? 3.044 -11.083 10.857 1.00 0.00 61 ILE A CA 6
ATOM 6638 C C . ILE A 1 61 ? 2.347 -12.418 10.892 1.00 0.00 61 ILE A C 6
ATOM 6639 O O . ILE A 1 61 ? 1.702 -12.824 9.926 1.00 0.00 61 ILE A O 6
ATOM 6655 N N . LYS A 1 62 ? 2.510 -13.140 12.022 1.00 0.00 62 LYS A N 6
ATOM 6656 C CA . LYS A 1 62 ? 2.035 -14.495 12.191 1.00 0.00 62 LYS A CA 6
ATOM 6657 C C . LYS A 1 62 ? 0.584 -14.488 12.599 1.00 0.00 62 LYS A C 6
ATOM 6658 O O . LYS A 1 62 ? -0.194 -15.316 12.128 1.00 0.00 62 LYS A O 6
ATOM 6677 N N . LYS A 1 63 ? 0.185 -13.518 13.459 1.00 0.00 63 LYS A N 6
ATOM 6678 C CA . LYS A 1 63 ? -1.187 -13.288 13.845 1.00 0.00 63 LYS A CA 6
ATOM 6679 C C . LYS A 1 63 ? -1.682 -12.153 12.978 1.00 0.00 63 LYS A C 6
ATOM 6680 O O . LYS A 1 63 ? -1.311 -12.044 11.810 1.00 0.00 63 LYS A O 6
ATOM 6699 N N . ALA A 1 64 ? -2.537 -11.274 13.549 1.00 0.00 64 ALA A N 6
ATOM 6700 C CA . ALA A 1 64 ? -2.993 -10.056 12.931 1.00 0.00 64 ALA A CA 6
ATOM 6701 C C . ALA A 1 64 ? -2.214 -8.949 13.574 1.00 0.00 64 ALA A C 6
ATOM 6702 O O . ALA A 1 64 ? -1.612 -8.116 12.898 1.00 0.00 64 ALA A O 6
ATOM 6709 N N . THR A 1 65 ? -2.202 -8.949 14.927 1.00 0.00 65 THR A N 6
ATOM 6710 C CA . THR A 1 65 ? -1.530 -7.979 15.760 1.00 0.00 65 THR A CA 6
ATOM 6711 C C . THR A 1 65 ? -0.126 -8.509 15.966 1.00 0.00 65 THR A C 6
ATOM 6712 O O . THR A 1 65 ? 0.144 -9.672 15.670 1.00 0.00 65 THR A O 6
ATOM 6723 N N . GLN A 1 66 ? 0.801 -7.646 16.458 1.00 0.00 66 GLN A N 6
ATOM 6724 C CA . GLN A 1 66 ? 2.175 -7.964 16.789 1.00 0.00 66 GLN A CA 6
ATOM 6725 C C . GLN A 1 66 ? 2.990 -8.056 15.523 1.00 0.00 66 GLN A C 6
ATOM 6726 O O . GLN A 1 66 ? 2.641 -7.442 14.517 1.00 0.00 66 GLN A O 6
ATOM 6740 N N . ALA A 1 67 ? 4.112 -8.808 15.555 1.00 0.00 67 ALA A N 6
ATOM 6741 C CA . ALA A 1 67 ? 4.981 -8.952 14.416 1.00 0.00 67 ALA A CA 6
ATOM 6742 C C . ALA A 1 67 ? 5.681 -10.306 14.553 1.00 0.00 67 ALA A C 6
ATOM 6743 O O . ALA A 1 67 ? 5.455 -11.180 13.673 1.00 0.00 67 ALA A O 6
ATOM 6751 N N . GLY A 1 1 ? 6.467 -12.247 -18.638 1.00 0.00 1 GLY A N 7
ATOM 6752 C CA . GLY A 1 1 ? 5.267 -11.553 -19.166 1.00 0.00 1 GLY A CA 7
ATOM 6753 C C . GLY A 1 1 ? 5.631 -10.324 -19.949 1.00 0.00 1 GLY A C 7
ATOM 6754 O O . GLY A 1 1 ? 6.811 -10.018 -20.125 1.00 0.00 1 GLY A O 7
ATOM 6760 N N . PRO A 1 2 ? 4.641 -9.585 -20.445 1.00 0.00 2 PRO A N 7
ATOM 6761 C CA . PRO A 1 2 ? 4.849 -8.382 -21.234 1.00 0.00 2 PRO A CA 7
ATOM 6762 C C . PRO A 1 2 ? 5.184 -7.208 -20.344 1.00 0.00 2 PRO A C 7
ATOM 6763 O O . PRO A 1 2 ? 5.485 -6.141 -20.878 1.00 0.00 2 PRO A O 7
ATOM 6774 N N . MET A 1 3 ? 5.126 -7.377 -19.002 1.00 0.00 3 MET A N 7
ATOM 6775 C CA . MET A 1 3 ? 5.413 -6.331 -18.057 1.00 0.00 3 MET A CA 7
ATOM 6776 C C . MET A 1 3 ? 6.884 -6.354 -17.768 1.00 0.00 3 MET A C 7
ATOM 6777 O O . MET A 1 3 ? 7.385 -7.246 -17.084 1.00 0.00 3 MET A O 7
ATOM 6791 N N . ALA A 1 4 ? 7.600 -5.351 -18.315 1.00 0.00 4 ALA A N 7
ATOM 6792 C CA . ALA A 1 4 ? 9.003 -5.148 -18.089 1.00 0.00 4 ALA A CA 7
ATOM 6793 C C . ALA A 1 4 ? 9.127 -3.659 -17.988 1.00 0.00 4 ALA A C 7
ATOM 6794 O O . ALA A 1 4 ? 8.639 -3.061 -17.029 1.00 0.00 4 ALA A O 7
ATOM 6801 N N . SER A 1 5 ? 9.765 -3.013 -18.994 1.00 0.00 5 SER A N 7
ATOM 6802 C CA . SER A 1 5 ? 9.875 -1.579 -19.077 1.00 0.00 5 SER A CA 7
ATOM 6803 C C . SER A 1 5 ? 8.622 -1.087 -19.740 1.00 0.00 5 SER A C 7
ATOM 6804 O O . SER A 1 5 ? 8.429 -1.276 -20.940 1.00 0.00 5 SER A O 7
ATOM 6812 N N . ASP A 1 6 ? 7.728 -0.472 -18.935 1.00 0.00 6 ASP A N 7
ATOM 6813 C CA . ASP A 1 6 ? 6.443 0.007 -19.380 1.00 0.00 6 ASP A CA 7
ATOM 6814 C C . ASP A 1 6 ? 6.388 1.437 -18.924 1.00 0.00 6 ASP A C 7
ATOM 6815 O O . ASP A 1 6 ? 7.423 2.076 -18.734 1.00 0.00 6 ASP A O 7
ATOM 6824 N N . LYS A 1 7 ? 5.156 1.963 -18.714 1.00 0.00 7 LYS A N 7
ATOM 6825 C CA . LYS A 1 7 ? 4.912 3.227 -18.052 1.00 0.00 7 LYS A CA 7
ATOM 6826 C C . LYS A 1 7 ? 4.405 2.925 -16.664 1.00 0.00 7 LYS A C 7
ATOM 6827 O O . LYS A 1 7 ? 3.887 3.796 -15.966 1.00 0.00 7 LYS A O 7
ATOM 6846 N N . ARG A 1 8 ? 4.585 1.655 -16.251 1.00 0.00 8 ARG A N 7
ATOM 6847 C CA . ARG A 1 8 ? 4.250 1.096 -14.971 1.00 0.00 8 ARG A CA 7
ATOM 6848 C C . ARG A 1 8 ? 5.577 0.608 -14.441 1.00 0.00 8 ARG A C 7
ATOM 6849 O O . ARG A 1 8 ? 6.321 0.014 -15.222 1.00 0.00 8 ARG A O 7
ATOM 6870 N N . PRO A 1 9 ? 5.958 0.819 -13.180 1.00 0.00 9 PRO A N 7
ATOM 6871 C CA . PRO A 1 9 ? 7.239 0.374 -12.653 1.00 0.00 9 PRO A CA 7
ATOM 6872 C C . PRO A 1 9 ? 7.135 -1.050 -12.138 1.00 0.00 9 PRO A C 7
ATOM 6873 O O . PRO A 1 9 ? 7.581 -1.302 -11.020 1.00 0.00 9 PRO A O 7
ATOM 6884 N N . ARG A 1 10 ? 6.579 -1.992 -12.945 1.00 0.00 10 ARG A N 7
ATOM 6885 C CA . ARG A 1 10 ? 6.447 -3.402 -12.651 1.00 0.00 10 ARG A CA 7
ATOM 6886 C C . ARG A 1 10 ? 5.574 -3.630 -11.440 1.00 0.00 10 ARG A C 7
ATOM 6887 O O . ARG A 1 10 ? 4.364 -3.426 -11.500 1.00 0.00 10 ARG A O 7
ATOM 6908 N N . THR A 1 11 ? 6.194 -4.049 -10.315 1.00 0.00 11 THR A N 7
ATOM 6909 C CA . THR A 1 11 ? 5.572 -4.193 -9.024 1.00 0.00 11 THR A CA 7
ATOM 6910 C C . THR A 1 11 ? 6.389 -3.340 -8.094 1.00 0.00 11 THR A C 7
ATOM 6911 O O . THR A 1 11 ? 5.863 -2.761 -7.145 1.00 0.00 11 THR A O 7
ATOM 6922 N N . ALA A 1 12 ? 7.714 -3.250 -8.369 1.00 0.00 12 ALA A N 7
ATOM 6923 C CA . ALA A 1 12 ? 8.704 -2.650 -7.507 1.00 0.00 12 ALA A CA 7
ATOM 6924 C C . ALA A 1 12 ? 8.504 -1.169 -7.327 1.00 0.00 12 ALA A C 7
ATOM 6925 O O . ALA A 1 12 ? 8.099 -0.456 -8.243 1.00 0.00 12 ALA A O 7
ATOM 6932 N N . PHE A 1 13 ? 8.772 -0.704 -6.088 1.00 0.00 13 PHE A N 7
ATOM 6933 C CA . PHE A 1 13 ? 8.547 0.651 -5.648 1.00 0.00 13 PHE A CA 7
ATOM 6934 C C . PHE A 1 13 ? 9.876 1.331 -5.502 1.00 0.00 13 PHE A C 7
ATOM 6935 O O . PHE A 1 13 ? 10.926 0.707 -5.656 1.00 0.00 13 PHE A O 7
ATOM 6952 N N . THR A 1 14 ? 9.840 2.653 -5.197 1.00 0.00 14 THR A N 7
ATOM 6953 C CA . THR A 1 14 ? 11.011 3.451 -4.919 1.00 0.00 14 THR A CA 7
ATOM 6954 C C . THR A 1 14 ? 11.040 3.649 -3.426 1.00 0.00 14 THR A C 7
ATOM 6955 O O . THR A 1 14 ? 10.174 3.151 -2.712 1.00 0.00 14 THR A O 7
ATOM 6966 N N . ALA A 1 15 ? 12.051 4.390 -2.922 1.00 0.00 15 ALA A N 7
ATOM 6967 C CA . ALA A 1 15 ? 12.269 4.626 -1.513 1.00 0.00 15 ALA A CA 7
ATOM 6968 C C . ALA A 1 15 ? 11.224 5.548 -0.944 1.00 0.00 15 ALA A C 7
ATOM 6969 O O . ALA A 1 15 ? 10.847 5.417 0.219 1.00 0.00 15 ALA A O 7
ATOM 6976 N N . GLU A 1 16 ? 10.729 6.495 -1.774 1.00 0.00 16 GLU A N 7
ATOM 6977 C CA . GLU A 1 16 ? 9.770 7.504 -1.411 1.00 0.00 16 GLU A CA 7
ATOM 6978 C C . GLU A 1 16 ? 8.389 6.917 -1.293 1.00 0.00 16 GLU A C 7
ATOM 6979 O O . GLU A 1 16 ? 7.566 7.392 -0.511 1.00 0.00 16 GLU A O 7
ATOM 6991 N N . GLN A 1 17 ? 8.120 5.854 -2.084 1.00 0.00 17 GLN A N 7
ATOM 6992 C CA . GLN A 1 17 ? 6.846 5.185 -2.146 1.00 0.00 17 GLN A CA 7
ATOM 6993 C C . GLN A 1 17 ? 6.697 4.279 -0.956 1.00 0.00 17 GLN A C 7
ATOM 6994 O O . GLN A 1 17 ? 5.714 4.387 -0.225 1.00 0.00 17 GLN A O 7
ATOM 7008 N N . LEU A 1 18 ? 7.706 3.398 -0.715 1.00 0.00 18 LEU A N 7
ATOM 7009 C CA . LEU A 1 18 ? 7.812 2.494 0.409 1.00 0.00 18 LEU A CA 7
ATOM 7010 C C . LEU A 1 18 ? 7.611 3.180 1.734 1.00 0.00 18 LEU A C 7
ATOM 7011 O O . LEU A 1 18 ? 6.839 2.695 2.554 1.00 0.00 18 LEU A O 7
ATOM 7027 N N . GLN A 1 19 ? 8.289 4.338 1.938 1.00 0.00 19 GLN A N 7
ATOM 7028 C CA . GLN A 1 19 ? 8.286 5.173 3.125 1.00 0.00 19 GLN A CA 7
ATOM 7029 C C . GLN A 1 19 ? 6.910 5.398 3.696 1.00 0.00 19 GLN A C 7
ATOM 7030 O O . GLN A 1 19 ? 6.635 5.045 4.843 1.00 0.00 19 GLN A O 7
ATOM 7044 N N . ARG A 1 20 ? 6.026 5.991 2.868 1.00 0.00 20 ARG A N 7
ATOM 7045 C CA . ARG A 1 20 ? 4.671 6.355 3.208 1.00 0.00 20 ARG A CA 7
ATOM 7046 C C . ARG A 1 20 ? 3.826 5.155 3.555 1.00 0.00 20 ARG A C 7
ATOM 7047 O O . ARG A 1 20 ? 3.067 5.199 4.521 1.00 0.00 20 ARG A O 7
ATOM 7068 N N . LEU A 1 21 ? 3.947 4.054 2.771 1.00 0.00 21 LEU A N 7
ATOM 7069 C CA . LEU A 1 21 ? 3.141 2.857 2.910 1.00 0.00 21 LEU A CA 7
ATOM 7070 C C . LEU A 1 21 ? 3.389 2.128 4.200 1.00 0.00 21 LEU A C 7
ATOM 7071 O O . LEU A 1 21 ? 2.485 1.485 4.724 1.00 0.00 21 LEU A O 7
ATOM 7087 N N . LYS A 1 22 ? 4.626 2.204 4.738 1.00 0.00 22 LYS A N 7
ATOM 7088 C CA . LYS A 1 22 ? 5.039 1.505 5.934 1.00 0.00 22 LYS A CA 7
ATOM 7089 C C . LYS A 1 22 ? 4.459 2.167 7.152 1.00 0.00 22 LYS A C 7
ATOM 7090 O O . LYS A 1 22 ? 4.159 1.502 8.142 1.00 0.00 22 LYS A O 7
ATOM 7109 N N . ALA A 1 23 ? 4.267 3.502 7.080 1.00 0.00 23 ALA A N 7
ATOM 7110 C CA . ALA A 1 23 ? 3.713 4.299 8.148 1.00 0.00 23 ALA A CA 7
ATOM 7111 C C . ALA A 1 23 ? 2.210 4.197 8.154 1.00 0.00 23 ALA A C 7
ATOM 7112 O O . ALA A 1 23 ? 1.585 4.217 9.214 1.00 0.00 23 ALA A O 7
ATOM 7119 N N . GLU A 1 24 ? 1.600 4.095 6.950 1.00 0.00 24 GLU A N 7
ATOM 7120 C CA . GLU A 1 24 ? 0.174 4.175 6.755 1.00 0.00 24 GLU A CA 7
ATOM 7121 C C . GLU A 1 24 ? -0.475 2.841 7.018 1.00 0.00 24 GLU A C 7
ATOM 7122 O O . GLU A 1 24 ? -1.570 2.790 7.573 1.00 0.00 24 GLU A O 7
ATOM 7134 N N . PHE A 1 25 ? 0.198 1.725 6.637 1.00 0.00 25 PHE A N 7
ATOM 7135 C CA . PHE A 1 25 ? -0.313 0.380 6.784 1.00 0.00 25 PHE A CA 7
ATOM 7136 C C . PHE A 1 25 ? -0.195 -0.082 8.221 1.00 0.00 25 PHE A C 7
ATOM 7137 O O . PHE A 1 25 ? -0.889 -1.009 8.637 1.00 0.00 25 PHE A O 7
ATOM 7154 N N . GLN A 1 26 ? 0.672 0.588 9.018 1.00 0.00 26 GLN A N 7
ATOM 7155 C CA . GLN A 1 26 ? 0.855 0.330 10.427 1.00 0.00 26 GLN A CA 7
ATOM 7156 C C . GLN A 1 26 ? -0.398 0.694 11.183 1.00 0.00 26 GLN A C 7
ATOM 7157 O O . GLN A 1 26 ? -0.836 -0.041 12.067 1.00 0.00 26 GLN A O 7
ATOM 7171 N N . THR A 1 27 ? -1.018 1.838 10.803 1.00 0.00 27 THR A N 7
ATOM 7172 C CA . THR A 1 27 ? -2.247 2.337 11.377 1.00 0.00 27 THR A CA 7
ATOM 7173 C C . THR A 1 27 ? -3.391 1.534 10.824 1.00 0.00 27 THR A C 7
ATOM 7174 O O . THR A 1 27 ? -4.058 0.795 11.546 1.00 0.00 27 THR A O 7
ATOM 7185 N N . ASN A 1 28 ? -3.618 1.680 9.506 1.00 0.00 28 ASN A N 7
ATOM 7186 C CA . ASN A 1 28 ? -4.693 1.086 8.765 1.00 0.00 28 ASN A CA 7
ATOM 7187 C C . ASN A 1 28 ? -4.241 -0.261 8.289 1.00 0.00 28 ASN A C 7
ATOM 7188 O O . ASN A 1 28 ? -3.658 -0.401 7.215 1.00 0.00 28 ASN A O 7
ATOM 7199 N N . ARG A 1 29 ? -4.513 -1.292 9.112 1.00 0.00 29 ARG A N 7
ATOM 7200 C CA . ARG A 1 29 ? -4.122 -2.653 8.871 1.00 0.00 29 ARG A CA 7
ATOM 7201 C C . ARG A 1 29 ? -5.123 -3.273 7.948 1.00 0.00 29 ARG A C 7
ATOM 7202 O O . ARG A 1 29 ? -4.752 -3.892 6.954 1.00 0.00 29 ARG A O 7
ATOM 7223 N N . TYR A 1 30 ? -6.428 -3.088 8.272 1.00 0.00 30 TYR A N 7
ATOM 7224 C CA . TYR A 1 30 ? -7.558 -3.580 7.533 1.00 0.00 30 TYR A CA 7
ATOM 7225 C C . TYR A 1 30 ? -7.857 -2.560 6.474 1.00 0.00 30 TYR A C 7
ATOM 7226 O O . TYR A 1 30 ? -8.833 -1.812 6.525 1.00 0.00 30 TYR A O 7
ATOM 7244 N N . LEU A 1 31 ? -6.941 -2.538 5.489 1.00 0.00 31 LEU A N 7
ATOM 7245 C CA . LEU A 1 31 ? -6.865 -1.641 4.375 1.00 0.00 31 LEU A CA 7
ATOM 7246 C C . LEU A 1 31 ? -7.754 -2.183 3.294 1.00 0.00 31 LEU A C 7
ATOM 7247 O O . LEU A 1 31 ? -7.778 -3.385 3.034 1.00 0.00 31 LEU A O 7
ATOM 7263 N N . THR A 1 32 ? -8.545 -1.276 2.679 1.00 0.00 32 THR A N 7
ATOM 7264 C CA . THR A 1 32 ? -9.648 -1.613 1.813 1.00 0.00 32 THR A CA 7
ATOM 7265 C C . THR A 1 32 ? -9.198 -1.481 0.392 1.00 0.00 32 THR A C 7
ATOM 7266 O O . THR A 1 32 ? -8.113 -0.976 0.128 1.00 0.00 32 THR A O 7
ATOM 7277 N N . GLU A 1 33 ? -10.052 -1.916 -0.557 1.00 0.00 33 GLU A N 7
ATOM 7278 C CA . GLU A 1 33 ? -9.852 -1.747 -1.978 1.00 0.00 33 GLU A CA 7
ATOM 7279 C C . GLU A 1 33 ? -10.106 -0.318 -2.400 1.00 0.00 33 GLU A C 7
ATOM 7280 O O . GLU A 1 33 ? -9.647 0.108 -3.457 1.00 0.00 33 GLU A O 7
ATOM 7292 N N . GLN A 1 34 ? -10.853 0.446 -1.563 1.00 0.00 34 GLN A N 7
ATOM 7293 C CA . GLN A 1 34 ? -11.277 1.803 -1.824 1.00 0.00 34 GLN A CA 7
ATOM 7294 C C . GLN A 1 34 ? -10.163 2.740 -1.444 1.00 0.00 34 GLN A C 7
ATOM 7295 O O . GLN A 1 34 ? -9.909 3.739 -2.114 1.00 0.00 34 GLN A O 7
ATOM 7309 N N . ARG A 1 35 ? -9.436 2.398 -0.359 1.00 0.00 35 ARG A N 7
ATOM 7310 C CA . ARG A 1 35 ? -8.239 3.075 0.067 1.00 0.00 35 ARG A CA 7
ATOM 7311 C C . ARG A 1 35 ? -7.139 2.774 -0.897 1.00 0.00 35 ARG A C 7
ATOM 7312 O O . ARG A 1 35 ? -6.428 3.678 -1.312 1.00 0.00 35 ARG A O 7
ATOM 7333 N N . ARG A 1 36 ? -6.989 1.473 -1.240 1.00 0.00 36 ARG A N 7
ATOM 7334 C CA . ARG A 1 36 ? -5.926 0.939 -2.076 1.00 0.00 36 ARG A CA 7
ATOM 7335 C C . ARG A 1 36 ? -5.852 1.575 -3.442 1.00 0.00 36 ARG A C 7
ATOM 7336 O O . ARG A 1 36 ? -4.765 1.773 -3.983 1.00 0.00 36 ARG A O 7
ATOM 7357 N N . GLN A 1 37 ? -7.025 1.920 -4.021 1.00 0.00 37 GLN A N 7
ATOM 7358 C CA . GLN A 1 37 ? -7.119 2.490 -5.347 1.00 0.00 37 GLN A CA 7
ATOM 7359 C C . GLN A 1 37 ? -6.937 3.982 -5.305 1.00 0.00 37 GLN A C 7
ATOM 7360 O O . GLN A 1 37 ? -6.850 4.621 -6.350 1.00 0.00 37 GLN A O 7
ATOM 7374 N N . SER A 1 38 ? -6.867 4.569 -4.088 1.00 0.00 38 SER A N 7
ATOM 7375 C CA . SER A 1 38 ? -6.620 5.978 -3.897 1.00 0.00 38 SER A CA 7
ATOM 7376 C C . SER A 1 38 ? -5.155 6.146 -3.602 1.00 0.00 38 SER A C 7
ATOM 7377 O O . SER A 1 38 ? -4.608 7.232 -3.772 1.00 0.00 38 SER A O 7
ATOM 7385 N N . LEU A 1 39 ? -4.477 5.044 -3.189 1.00 0.00 39 LEU A N 7
ATOM 7386 C CA . LEU A 1 39 ? -3.041 4.991 -3.051 1.00 0.00 39 LEU A CA 7
ATOM 7387 C C . LEU A 1 39 ? -2.469 4.792 -4.431 1.00 0.00 39 LEU A C 7
ATOM 7388 O O . LEU A 1 39 ? -1.320 5.145 -4.696 1.00 0.00 39 LEU A O 7
ATOM 7404 N N . ALA A 1 40 ? -3.302 4.231 -5.348 1.00 0.00 40 ALA A N 7
ATOM 7405 C CA . ALA A 1 40 ? -2.995 4.085 -6.746 1.00 0.00 40 ALA A CA 7
ATOM 7406 C C . ALA A 1 40 ? -3.064 5.422 -7.440 1.00 0.00 40 ALA A C 7
ATOM 7407 O O . ALA A 1 40 ? -2.379 5.638 -8.437 1.00 0.00 40 ALA A O 7
ATOM 7414 N N . GLN A 1 41 ? -3.878 6.370 -6.916 1.00 0.00 41 GLN A N 7
ATOM 7415 C CA . GLN A 1 41 ? -3.936 7.712 -7.452 1.00 0.00 41 GLN A CA 7
ATOM 7416 C C . GLN A 1 41 ? -2.791 8.533 -6.915 1.00 0.00 41 GLN A C 7
ATOM 7417 O O . GLN A 1 41 ? -2.369 9.498 -7.550 1.00 0.00 41 GLN A O 7
ATOM 7431 N N . GLU A 1 42 ? -2.280 8.175 -5.713 1.00 0.00 42 GLU A N 7
ATOM 7432 C CA . GLU A 1 42 ? -1.439 9.030 -4.916 1.00 0.00 42 GLU A CA 7
ATOM 7433 C C . GLU A 1 42 ? -0.011 9.018 -5.350 1.00 0.00 42 GLU A C 7
ATOM 7434 O O . GLU A 1 42 ? 0.506 10.020 -5.846 1.00 0.00 42 GLU A O 7
ATOM 7446 N N . LEU A 1 43 ? 0.655 7.858 -5.180 1.00 0.00 43 LEU A N 7
ATOM 7447 C CA . LEU A 1 43 ? 2.032 7.633 -5.554 1.00 0.00 43 LEU A CA 7
ATOM 7448 C C . LEU A 1 43 ? 2.091 7.496 -7.043 1.00 0.00 43 LEU A C 7
ATOM 7449 O O . LEU A 1 43 ? 3.091 7.819 -7.680 1.00 0.00 43 LEU A O 7
ATOM 7465 N N . GLY A 1 44 ? 0.960 7.026 -7.602 1.00 0.00 44 GLY A N 7
ATOM 7466 C CA . GLY A 1 44 ? 0.739 6.939 -9.024 1.00 0.00 44 GLY A CA 7
ATOM 7467 C C . GLY A 1 44 ? 1.008 5.530 -9.427 1.00 0.00 44 GLY A C 7
ATOM 7468 O O . GLY A 1 44 ? 1.632 5.270 -10.453 1.00 0.00 44 GLY A O 7
ATOM 7472 N N . LEU A 1 45 ? 0.523 4.588 -8.589 1.00 0.00 45 LEU A N 7
ATOM 7473 C CA . LEU A 1 45 ? 0.709 3.169 -8.790 1.00 0.00 45 LEU A CA 7
ATOM 7474 C C . LEU A 1 45 ? -0.567 2.615 -9.364 1.00 0.00 45 LEU A C 7
ATOM 7475 O O . LEU A 1 45 ? -1.394 3.355 -9.895 1.00 0.00 45 LEU A O 7
ATOM 7491 N N . ASN A 1 46 ? -0.746 1.276 -9.283 1.00 0.00 46 ASN A N 7
ATOM 7492 C CA . ASN A 1 46 ? -1.988 0.611 -9.593 1.00 0.00 46 ASN A CA 7
ATOM 7493 C C . ASN A 1 46 ? -2.438 0.067 -8.270 1.00 0.00 46 ASN A C 7
ATOM 7494 O O . ASN A 1 46 ? -1.785 0.268 -7.248 1.00 0.00 46 ASN A O 7
ATOM 7505 N N . GLU A 1 47 ? -3.592 -0.638 -8.257 1.00 0.00 47 GLU A N 7
ATOM 7506 C CA . GLU A 1 47 ? -4.100 -1.326 -7.092 1.00 0.00 47 GLU A CA 7
ATOM 7507 C C . GLU A 1 47 ? -3.271 -2.546 -6.854 1.00 0.00 47 GLU A C 7
ATOM 7508 O O . GLU A 1 47 ? -2.943 -2.893 -5.723 1.00 0.00 47 GLU A O 7
ATOM 7520 N N . SER A 1 48 ? -2.942 -3.204 -7.983 1.00 0.00 48 SER A N 7
ATOM 7521 C CA . SER A 1 48 ? -2.388 -4.532 -8.089 1.00 0.00 48 SER A CA 7
ATOM 7522 C C . SER A 1 48 ? -0.998 -4.628 -7.526 1.00 0.00 48 SER A C 7
ATOM 7523 O O . SER A 1 48 ? -0.639 -5.654 -6.954 1.00 0.00 48 SER A O 7
ATOM 7531 N N . GLN A 1 49 ? -0.185 -3.553 -7.666 1.00 0.00 49 GLN A N 7
ATOM 7532 C CA . GLN A 1 49 ? 1.184 -3.520 -7.227 1.00 0.00 49 GLN A CA 7
ATOM 7533 C C . GLN A 1 49 ? 1.274 -3.499 -5.725 1.00 0.00 49 GLN A C 7
ATOM 7534 O O . GLN A 1 49 ? 2.151 -4.132 -5.139 1.00 0.00 49 GLN A O 7
ATOM 7548 N N . ILE A 1 50 ? 0.351 -2.751 -5.076 1.00 0.00 50 ILE A N 7
ATOM 7549 C CA . ILE A 1 50 ? 0.349 -2.533 -3.652 1.00 0.00 50 ILE A CA 7
ATOM 7550 C C . ILE A 1 50 ? -0.391 -3.655 -2.980 1.00 0.00 50 ILE A C 7
ATOM 7551 O O . ILE A 1 50 ? -0.194 -3.896 -1.795 1.00 0.00 50 ILE A O 7
ATOM 7567 N N . LYS A 1 51 ? -1.243 -4.396 -3.728 1.00 0.00 51 LYS A N 7
ATOM 7568 C CA . LYS A 1 51 ? -2.019 -5.508 -3.225 1.00 0.00 51 LYS A CA 7
ATOM 7569 C C . LYS A 1 51 ? -1.104 -6.624 -2.825 1.00 0.00 51 LYS A C 7
ATOM 7570 O O . LYS A 1 51 ? -1.257 -7.225 -1.768 1.00 0.00 51 LYS A O 7
ATOM 7589 N N . ILE A 1 52 ? -0.092 -6.858 -3.689 1.00 0.00 52 ILE A N 7
ATOM 7590 C CA . ILE A 1 52 ? 1.007 -7.766 -3.528 1.00 0.00 52 ILE A CA 7
ATOM 7591 C C . ILE A 1 52 ? 1.800 -7.398 -2.303 1.00 0.00 52 ILE A C 7
ATOM 7592 O O . ILE A 1 52 ? 2.097 -8.258 -1.480 1.00 0.00 52 ILE A O 7
ATOM 7608 N N . TRP A 1 53 ? 2.130 -6.095 -2.162 1.00 0.00 53 TRP A N 7
ATOM 7609 C CA . TRP A 1 53 ? 2.902 -5.533 -1.071 1.00 0.00 53 TRP A CA 7
ATOM 7610 C C . TRP A 1 53 ? 2.231 -5.716 0.275 1.00 0.00 53 TRP A C 7
ATOM 7611 O O . TRP A 1 53 ? 2.907 -5.988 1.264 1.00 0.00 53 TRP A O 7
ATOM 7632 N N . PHE A 1 54 ? 0.883 -5.583 0.346 1.00 0.00 54 PHE A N 7
ATOM 7633 C CA . PHE A 1 54 ? 0.116 -5.706 1.561 1.00 0.00 54 PHE A CA 7
ATOM 7634 C C . PHE A 1 54 ? 0.037 -7.152 1.972 1.00 0.00 54 PHE A C 7
ATOM 7635 O O . PHE A 1 54 ? 0.085 -7.447 3.162 1.00 0.00 54 PHE A O 7
ATOM 7652 N N . GLN A 1 55 ? -0.050 -8.085 0.994 1.00 0.00 55 GLN A N 7
ATOM 7653 C CA . GLN A 1 55 ? -0.155 -9.506 1.216 1.00 0.00 55 GLN A CA 7
ATOM 7654 C C . GLN A 1 55 ? 1.176 -10.134 1.547 1.00 0.00 55 GLN A C 7
ATOM 7655 O O . GLN A 1 55 ? 1.216 -11.242 2.079 1.00 0.00 55 GLN A O 7
ATOM 7669 N N . ASN A 1 56 ? 2.299 -9.425 1.279 1.00 0.00 56 ASN A N 7
ATOM 7670 C CA . ASN A 1 56 ? 3.628 -9.829 1.664 1.00 0.00 56 ASN A CA 7
ATOM 7671 C C . ASN A 1 56 ? 3.770 -9.622 3.145 1.00 0.00 56 ASN A C 7
ATOM 7672 O O . ASN A 1 56 ? 4.269 -10.494 3.851 1.00 0.00 56 ASN A O 7
ATOM 7683 N N . LYS A 1 57 ? 3.292 -8.457 3.644 1.00 0.00 57 LYS A N 7
ATOM 7684 C CA . LYS A 1 57 ? 3.311 -8.092 5.043 1.00 0.00 57 LYS A CA 7
ATOM 7685 C C . LYS A 1 57 ? 2.369 -8.928 5.872 1.00 0.00 57 LYS A C 7
ATOM 7686 O O . LYS A 1 57 ? 2.599 -9.084 7.070 1.00 0.00 57 LYS A O 7
ATOM 7705 N N . ARG A 1 58 ? 1.301 -9.491 5.257 1.00 0.00 58 ARG A N 7
ATOM 7706 C CA . ARG A 1 58 ? 0.333 -10.334 5.931 1.00 0.00 58 ARG A CA 7
ATOM 7707 C C . ARG A 1 58 ? 0.941 -11.665 6.287 1.00 0.00 58 ARG A C 7
ATOM 7708 O O . ARG A 1 58 ? 0.571 -12.270 7.291 1.00 0.00 58 ARG A O 7
ATOM 7729 N N . ALA A 1 59 ? 1.911 -12.125 5.469 1.00 0.00 59 ALA A N 7
ATOM 7730 C CA . ALA A 1 59 ? 2.646 -13.348 5.685 1.00 0.00 59 ALA A CA 7
ATOM 7731 C C . ALA A 1 59 ? 3.711 -13.138 6.732 1.00 0.00 59 ALA A C 7
ATOM 7732 O O . ALA A 1 59 ? 4.047 -14.061 7.471 1.00 0.00 59 ALA A O 7
ATOM 7739 N N . LYS A 1 60 ? 4.253 -11.898 6.818 1.00 0.00 60 LYS A N 7
ATOM 7740 C CA . LYS A 1 60 ? 5.328 -11.532 7.710 1.00 0.00 60 LYS A CA 7
ATOM 7741 C C . LYS A 1 60 ? 4.794 -11.012 9.026 1.00 0.00 60 LYS A C 7
ATOM 7742 O O . LYS A 1 60 ? 5.446 -10.201 9.684 1.00 0.00 60 LYS A O 7
ATOM 7761 N N . ILE A 1 61 ? 3.608 -11.501 9.468 1.00 0.00 61 ILE A N 7
ATOM 7762 C CA . ILE A 1 61 ? 3.085 -11.249 10.793 1.00 0.00 61 ILE A CA 7
ATOM 7763 C C . ILE A 1 61 ? 3.648 -12.350 11.645 1.00 0.00 61 ILE A C 7
ATOM 7764 O O . ILE A 1 61 ? 4.600 -12.152 12.398 1.00 0.00 61 ILE A O 7
ATOM 7780 N N . LYS A 1 62 ? 3.051 -13.542 11.502 1.00 0.00 62 LYS A N 7
ATOM 7781 C CA . LYS A 1 62 ? 3.400 -14.731 12.221 1.00 0.00 62 LYS A CA 7
ATOM 7782 C C . LYS A 1 62 ? 2.798 -15.793 11.361 1.00 0.00 62 LYS A C 7
ATOM 7783 O O . LYS A 1 62 ? 3.455 -16.765 10.992 1.00 0.00 62 LYS A O 7
ATOM 7802 N N . LYS A 1 63 ? 1.507 -15.587 11.010 1.00 0.00 63 LYS A N 7
ATOM 7803 C CA . LYS A 1 63 ? 0.719 -16.489 10.213 1.00 0.00 63 LYS A CA 7
ATOM 7804 C C . LYS A 1 63 ? 0.616 -15.910 8.826 1.00 0.00 63 LYS A C 7
ATOM 7805 O O . LYS A 1 63 ? 1.248 -14.901 8.518 1.00 0.00 63 LYS A O 7
ATOM 7824 N N . ALA A 1 64 ? -0.176 -16.570 7.948 1.00 0.00 64 ALA A N 7
ATOM 7825 C CA . ALA A 1 64 ? -0.300 -16.235 6.549 1.00 0.00 64 ALA A CA 7
ATOM 7826 C C . ALA A 1 64 ? -1.324 -15.153 6.351 1.00 0.00 64 ALA A C 7
ATOM 7827 O O . ALA A 1 64 ? -1.127 -14.248 5.541 1.00 0.00 64 ALA A O 7
ATOM 7834 N N . THR A 1 65 ? -2.452 -15.232 7.099 1.00 0.00 65 THR A N 7
ATOM 7835 C CA . THR A 1 65 ? -3.586 -14.339 6.973 1.00 0.00 65 THR A CA 7
ATOM 7836 C C . THR A 1 65 ? -3.279 -13.108 7.804 1.00 0.00 65 THR A C 7
ATOM 7837 O O . THR A 1 65 ? -2.298 -13.077 8.545 1.00 0.00 65 THR A O 7
ATOM 7848 N N . GLN A 1 66 ? -4.115 -12.050 7.685 1.00 0.00 66 GLN A N 7
ATOM 7849 C CA . GLN A 1 66 ? -3.975 -10.824 8.428 1.00 0.00 66 GLN A CA 7
ATOM 7850 C C . GLN A 1 66 ? -4.555 -11.033 9.799 1.00 0.00 66 GLN A C 7
ATOM 7851 O O . GLN A 1 66 ? -3.851 -10.925 10.802 1.00 0.00 66 GLN A O 7
ATOM 7865 N N . ALA A 1 67 ? -5.863 -11.374 9.850 1.00 0.00 67 ALA A N 7
ATOM 7866 C CA . ALA A 1 67 ? -6.565 -11.685 11.069 1.00 0.00 67 ALA A CA 7
ATOM 7867 C C . ALA A 1 67 ? -6.235 -13.132 11.467 1.00 0.00 67 ALA A C 7
ATOM 7868 O O . ALA A 1 67 ? -6.532 -14.050 10.658 1.00 0.00 67 ALA A O 7
ATOM 7876 N N . GLY A 1 1 ? 14.753 8.069 10.709 1.00 0.00 1 GLY A N 8
ATOM 7877 C CA . GLY A 1 1 ? 15.418 9.334 10.321 1.00 0.00 1 GLY A CA 8
ATOM 7878 C C . GLY A 1 1 ? 16.903 9.141 10.319 1.00 0.00 1 GLY A C 8
ATOM 7879 O O . GLY A 1 1 ? 17.468 8.918 9.248 1.00 0.00 1 GLY A O 8
ATOM 7885 N N . PRO A 1 2 ? 17.599 9.197 11.459 1.00 0.00 2 PRO A N 8
ATOM 7886 C CA . PRO A 1 2 ? 19.024 8.913 11.550 1.00 0.00 2 PRO A CA 8
ATOM 7887 C C . PRO A 1 2 ? 19.271 7.420 11.560 1.00 0.00 2 PRO A C 8
ATOM 7888 O O . PRO A 1 2 ? 20.429 7.017 11.659 1.00 0.00 2 PRO A O 8
ATOM 7899 N N . MET A 1 3 ? 18.199 6.599 11.471 1.00 0.00 3 MET A N 8
ATOM 7900 C CA . MET A 1 3 ? 18.259 5.162 11.524 1.00 0.00 3 MET A CA 8
ATOM 7901 C C . MET A 1 3 ? 18.419 4.642 10.124 1.00 0.00 3 MET A C 8
ATOM 7902 O O . MET A 1 3 ? 18.346 5.396 9.153 1.00 0.00 3 MET A O 8
ATOM 7916 N N . ALA A 1 4 ? 18.654 3.314 10.002 1.00 0.00 4 ALA A N 8
ATOM 7917 C CA . ALA A 1 4 ? 18.847 2.648 8.737 1.00 0.00 4 ALA A CA 8
ATOM 7918 C C . ALA A 1 4 ? 17.512 2.190 8.220 1.00 0.00 4 ALA A C 8
ATOM 7919 O O . ALA A 1 4 ? 16.504 2.237 8.926 1.00 0.00 4 ALA A O 8
ATOM 7926 N N . SER A 1 5 ? 17.495 1.737 6.945 1.00 0.00 5 SER A N 8
ATOM 7927 C CA . SER A 1 5 ? 16.317 1.249 6.275 1.00 0.00 5 SER A CA 8
ATOM 7928 C C . SER A 1 5 ? 16.250 -0.236 6.524 1.00 0.00 5 SER A C 8
ATOM 7929 O O . SER A 1 5 ? 17.281 -0.904 6.606 1.00 0.00 5 SER A O 8
ATOM 7937 N N . ASP A 1 6 ? 15.013 -0.773 6.654 1.00 0.00 6 ASP A N 8
ATOM 7938 C CA . ASP A 1 6 ? 14.764 -2.185 6.842 1.00 0.00 6 ASP A CA 8
ATOM 7939 C C . ASP A 1 6 ? 14.506 -2.803 5.490 1.00 0.00 6 ASP A C 8
ATOM 7940 O O . ASP A 1 6 ? 14.784 -2.196 4.456 1.00 0.00 6 ASP A O 8
ATOM 7949 N N . LYS A 1 7 ? 13.973 -4.046 5.478 1.00 0.00 7 LYS A N 8
ATOM 7950 C CA . LYS A 1 7 ? 13.637 -4.757 4.270 1.00 0.00 7 LYS A CA 8
ATOM 7951 C C . LYS A 1 7 ? 12.182 -4.492 4.020 1.00 0.00 7 LYS A C 8
ATOM 7952 O O . LYS A 1 7 ? 11.361 -4.569 4.935 1.00 0.00 7 LYS A O 8
ATOM 7971 N N . ARG A 1 8 ? 11.851 -4.159 2.753 1.00 0.00 8 ARG A N 8
ATOM 7972 C CA . ARG A 1 8 ? 10.502 -3.924 2.308 1.00 0.00 8 ARG A CA 8
ATOM 7973 C C . ARG A 1 8 ? 10.315 -4.850 1.135 1.00 0.00 8 ARG A C 8
ATOM 7974 O O . ARG A 1 8 ? 11.290 -5.085 0.421 1.00 0.00 8 ARG A O 8
ATOM 7995 N N . PRO A 1 9 ? 9.137 -5.410 0.863 1.00 0.00 9 PRO A N 8
ATOM 7996 C CA . PRO A 1 9 ? 8.945 -6.311 -0.257 1.00 0.00 9 PRO A CA 8
ATOM 7997 C C . PRO A 1 9 ? 8.844 -5.534 -1.547 1.00 0.00 9 PRO A C 8
ATOM 7998 O O . PRO A 1 9 ? 8.401 -4.385 -1.525 1.00 0.00 9 PRO A O 8
ATOM 8009 N N . ARG A 1 10 ? 9.264 -6.175 -2.663 1.00 0.00 10 ARG A N 8
ATOM 8010 C CA . ARG A 1 10 ? 9.180 -5.710 -4.025 1.00 0.00 10 ARG A CA 8
ATOM 8011 C C . ARG A 1 10 ? 10.123 -4.585 -4.355 1.00 0.00 10 ARG A C 8
ATOM 8012 O O . ARG A 1 10 ? 10.494 -3.770 -3.510 1.00 0.00 10 ARG A O 8
ATOM 8033 N N . THR A 1 11 ? 10.547 -4.567 -5.639 1.00 0.00 11 THR A N 8
ATOM 8034 C CA . THR A 1 11 ? 11.513 -3.647 -6.187 1.00 0.00 11 THR A CA 8
ATOM 8035 C C . THR A 1 11 ? 10.829 -2.864 -7.290 1.00 0.00 11 THR A C 8
ATOM 8036 O O . THR A 1 11 ? 11.459 -2.049 -7.964 1.00 0.00 11 THR A O 8
ATOM 8047 N N . ALA A 1 12 ? 9.498 -3.075 -7.474 1.00 0.00 12 ALA A N 8
ATOM 8048 C CA . ALA A 1 12 ? 8.696 -2.400 -8.472 1.00 0.00 12 ALA A CA 8
ATOM 8049 C C . ALA A 1 12 ? 8.117 -1.128 -7.906 1.00 0.00 12 ALA A C 8
ATOM 8050 O O . ALA A 1 12 ? 7.131 -0.592 -8.410 1.00 0.00 12 ALA A O 8
ATOM 8057 N N . PHE A 1 13 ? 8.756 -0.619 -6.833 1.00 0.00 13 PHE A N 8
ATOM 8058 C CA . PHE A 1 13 ? 8.410 0.584 -6.132 1.00 0.00 13 PHE A CA 8
ATOM 8059 C C . PHE A 1 13 ? 9.692 1.374 -6.107 1.00 0.00 13 PHE A C 8
ATOM 8060 O O . PHE A 1 13 ? 10.736 0.884 -6.538 1.00 0.00 13 PHE A O 8
ATOM 8077 N N . THR A 1 14 ? 9.639 2.620 -5.579 1.00 0.00 14 THR A N 8
ATOM 8078 C CA . THR A 1 14 ? 10.817 3.400 -5.270 1.00 0.00 14 THR A CA 8
ATOM 8079 C C . THR A 1 14 ? 10.892 3.415 -3.768 1.00 0.00 14 THR A C 8
ATOM 8080 O O . THR A 1 14 ? 10.047 2.834 -3.094 1.00 0.00 14 THR A O 8
ATOM 8091 N N . ALA A 1 15 ? 11.925 4.082 -3.209 1.00 0.00 15 ALA A N 8
ATOM 8092 C CA . ALA A 1 15 ? 12.212 4.092 -1.795 1.00 0.00 15 ALA A CA 8
ATOM 8093 C C . ALA A 1 15 ? 11.172 4.860 -1.030 1.00 0.00 15 ALA A C 8
ATOM 8094 O O . ALA A 1 15 ? 10.865 4.521 0.110 1.00 0.00 15 ALA A O 8
ATOM 8101 N N . GLU A 1 16 ? 10.603 5.911 -1.663 1.00 0.00 16 GLU A N 8
ATOM 8102 C CA . GLU A 1 16 ? 9.670 6.823 -1.061 1.00 0.00 16 GLU A CA 8
ATOM 8103 C C . GLU A 1 16 ? 8.275 6.265 -1.068 1.00 0.00 16 GLU A C 8
ATOM 8104 O O . GLU A 1 16 ? 7.452 6.644 -0.237 1.00 0.00 16 GLU A O 8
ATOM 8116 N N . GLN A 1 17 ? 7.981 5.335 -2.008 1.00 0.00 17 GLN A N 8
ATOM 8117 C CA . GLN A 1 17 ? 6.684 4.712 -2.131 1.00 0.00 17 GLN A CA 8
ATOM 8118 C C . GLN A 1 17 ? 6.550 3.646 -1.080 1.00 0.00 17 GLN A C 8
ATOM 8119 O O . GLN A 1 17 ? 5.524 3.566 -0.407 1.00 0.00 17 GLN A O 8
ATOM 8133 N N . LEU A 1 18 ? 7.621 2.834 -0.887 1.00 0.00 18 LEU A N 8
ATOM 8134 C CA . LEU A 1 18 ? 7.703 1.783 0.098 1.00 0.00 18 LEU A CA 8
ATOM 8135 C C . LEU A 1 18 ? 7.550 2.342 1.493 1.00 0.00 18 LEU A C 8
ATOM 8136 O O . LEU A 1 18 ? 6.730 1.851 2.265 1.00 0.00 18 LEU A O 8
ATOM 8152 N N . GLN A 1 19 ? 8.329 3.412 1.793 1.00 0.00 19 GLN A N 8
ATOM 8153 C CA . GLN A 1 19 ? 8.428 4.148 3.039 1.00 0.00 19 GLN A CA 8
ATOM 8154 C C . GLN A 1 19 ? 7.096 4.586 3.580 1.00 0.00 19 GLN A C 8
ATOM 8155 O O . GLN A 1 19 ? 6.776 4.346 4.743 1.00 0.00 19 GLN A O 8
ATOM 8169 N N . ARG A 1 20 ? 6.303 5.255 2.719 1.00 0.00 20 ARG A N 8
ATOM 8170 C CA . ARG A 1 20 ? 5.000 5.814 3.018 1.00 0.00 20 ARG A CA 8
ATOM 8171 C C . ARG A 1 20 ? 4.029 4.741 3.454 1.00 0.00 20 ARG A C 8
ATOM 8172 O O . ARG A 1 20 ? 3.286 4.916 4.419 1.00 0.00 20 ARG A O 8
ATOM 8193 N N . LEU A 1 21 ? 4.049 3.578 2.760 1.00 0.00 21 LEU A N 8
ATOM 8194 C CA . LEU A 1 21 ? 3.171 2.464 3.035 1.00 0.00 21 LEU A CA 8
ATOM 8195 C C . LEU A 1 21 ? 3.507 1.734 4.307 1.00 0.00 21 LEU A C 8
ATOM 8196 O O . LEU A 1 21 ? 2.646 1.035 4.836 1.00 0.00 21 LEU A O 8
ATOM 8212 N N . LYS A 1 22 ? 4.751 1.871 4.841 1.00 0.00 22 LYS A N 8
ATOM 8213 C CA . LYS A 1 22 ? 5.150 1.269 6.104 1.00 0.00 22 LYS A CA 8
ATOM 8214 C C . LYS A 1 22 ? 4.407 1.901 7.253 1.00 0.00 22 LYS A C 8
ATOM 8215 O O . LYS A 1 22 ? 4.139 1.257 8.266 1.00 0.00 22 LYS A O 8
ATOM 8234 N N . ALA A 1 23 ? 4.064 3.199 7.091 1.00 0.00 23 ALA A N 8
ATOM 8235 C CA . ALA A 1 23 ? 3.406 3.999 8.100 1.00 0.00 23 ALA A CA 8
ATOM 8236 C C . ALA A 1 23 ? 1.934 3.696 8.094 1.00 0.00 23 ALA A C 8
ATOM 8237 O O . ALA A 1 23 ? 1.297 3.624 9.143 1.00 0.00 23 ALA A O 8
ATOM 8244 N N . GLU A 1 24 ? 1.381 3.484 6.876 1.00 0.00 24 GLU A N 8
ATOM 8245 C CA . GLU A 1 24 ? 0.001 3.145 6.628 1.00 0.00 24 GLU A CA 8
ATOM 8246 C C . GLU A 1 24 ? -0.305 1.745 7.104 1.00 0.00 24 GLU A C 8
ATOM 8247 O O . GLU A 1 24 ? -1.415 1.494 7.560 1.00 0.00 24 GLU A O 8
ATOM 8259 N N . PHE A 1 25 ? 0.678 0.810 7.036 1.00 0.00 25 PHE A N 8
ATOM 8260 C CA . PHE A 1 25 ? 0.537 -0.595 7.370 1.00 0.00 25 PHE A CA 8
ATOM 8261 C C . PHE A 1 25 ? 0.088 -0.795 8.801 1.00 0.00 25 PHE A C 8
ATOM 8262 O O . PHE A 1 25 ? -0.688 -1.705 9.088 1.00 0.00 25 PHE A O 8
ATOM 8279 N N . GLN A 1 26 ? 0.573 0.070 9.723 1.00 0.00 26 GLN A N 8
ATOM 8280 C CA . GLN A 1 26 ? 0.320 -0.019 11.138 1.00 0.00 26 GLN A CA 8
ATOM 8281 C C . GLN A 1 26 ? -1.127 0.247 11.459 1.00 0.00 26 GLN A C 8
ATOM 8282 O O . GLN A 1 26 ? -1.776 -0.563 12.121 1.00 0.00 26 GLN A O 8
ATOM 8296 N N . THR A 1 27 ? -1.662 1.396 10.985 1.00 0.00 27 THR A N 8
ATOM 8297 C CA . THR A 1 27 ? -2.998 1.846 11.301 1.00 0.00 27 THR A CA 8
ATOM 8298 C C . THR A 1 27 ? -3.979 1.128 10.417 1.00 0.00 27 THR A C 8
ATOM 8299 O O . THR A 1 27 ? -4.789 0.326 10.880 1.00 0.00 27 THR A O 8
ATOM 8310 N N . ASN A 1 28 ? -3.903 1.429 9.110 1.00 0.00 28 ASN A N 8
ATOM 8311 C CA . ASN A 1 28 ? -4.809 0.997 8.088 1.00 0.00 28 ASN A CA 8
ATOM 8312 C C . ASN A 1 28 ? -4.170 -0.154 7.367 1.00 0.00 28 ASN A C 8
ATOM 8313 O O . ASN A 1 28 ? -3.594 -0.002 6.290 1.00 0.00 28 ASN A O 8
ATOM 8324 N N . ARG A 1 29 ? -4.278 -1.355 7.969 1.00 0.00 29 ARG A N 8
ATOM 8325 C CA . ARG A 1 29 ? -3.739 -2.571 7.421 1.00 0.00 29 ARG A CA 8
ATOM 8326 C C . ARG A 1 29 ? -4.725 -3.117 6.438 1.00 0.00 29 ARG A C 8
ATOM 8327 O O . ARG A 1 29 ? -4.380 -3.459 5.308 1.00 0.00 29 ARG A O 8
ATOM 8348 N N . TYR A 1 30 ? -5.995 -3.213 6.898 1.00 0.00 30 TYR A N 8
ATOM 8349 C CA . TYR A 1 30 ? -7.089 -3.817 6.205 1.00 0.00 30 TYR A CA 8
ATOM 8350 C C . TYR A 1 30 ? -7.715 -2.747 5.368 1.00 0.00 30 TYR A C 8
ATOM 8351 O O . TYR A 1 30 ? -8.749 -2.172 5.706 1.00 0.00 30 TYR A O 8
ATOM 8369 N N . LEU A 1 31 ? -7.046 -2.483 4.227 1.00 0.00 31 LEU A N 8
ATOM 8370 C CA . LEU A 1 31 ? -7.427 -1.542 3.206 1.00 0.00 31 LEU A CA 8
ATOM 8371 C C . LEU A 1 31 ? -8.713 -1.954 2.557 1.00 0.00 31 LEU A C 8
ATOM 8372 O O . LEU A 1 31 ? -9.120 -3.115 2.590 1.00 0.00 31 LEU A O 8
ATOM 8388 N N . THR A 1 32 ? -9.361 -0.957 1.929 1.00 0.00 32 THR A N 8
ATOM 8389 C CA . THR A 1 32 ? -10.545 -1.121 1.131 1.00 0.00 32 THR A CA 8
ATOM 8390 C C . THR A 1 32 ? -10.073 -0.915 -0.269 1.00 0.00 32 THR A C 8
ATOM 8391 O O . THR A 1 32 ? -8.945 -0.489 -0.479 1.00 0.00 32 THR A O 8
ATOM 8402 N N . GLU A 1 33 ? -10.933 -1.203 -1.265 1.00 0.00 33 GLU A N 8
ATOM 8403 C CA . GLU A 1 33 ? -10.647 -0.970 -2.661 1.00 0.00 33 GLU A CA 8
ATOM 8404 C C . GLU A 1 33 ? -10.726 0.504 -2.947 1.00 0.00 33 GLU A C 8
ATOM 8405 O O . GLU A 1 33 ? -10.078 1.012 -3.857 1.00 0.00 33 GLU A O 8
ATOM 8417 N N . GLN A 1 34 ? -11.558 1.200 -2.143 1.00 0.00 34 GLN A N 8
ATOM 8418 C CA . GLN A 1 34 ? -11.936 2.579 -2.307 1.00 0.00 34 GLN A CA 8
ATOM 8419 C C . GLN A 1 34 ? -10.852 3.492 -1.802 1.00 0.00 34 GLN A C 8
ATOM 8420 O O . GLN A 1 34 ? -10.617 4.562 -2.364 1.00 0.00 34 GLN A O 8
ATOM 8434 N N . ARG A 1 35 ? -10.129 3.058 -0.746 1.00 0.00 35 ARG A N 8
ATOM 8435 C CA . ARG A 1 35 ? -8.930 3.705 -0.280 1.00 0.00 35 ARG A CA 8
ATOM 8436 C C . ARG A 1 35 ? -7.841 3.413 -1.254 1.00 0.00 35 ARG A C 8
ATOM 8437 O O . ARG A 1 35 ? -7.145 4.328 -1.670 1.00 0.00 35 ARG A O 8
ATOM 8458 N N . ARG A 1 36 ? -7.673 2.111 -1.588 1.00 0.00 36 ARG A N 8
ATOM 8459 C CA . ARG A 1 36 ? -6.537 1.577 -2.320 1.00 0.00 36 ARG A CA 8
ATOM 8460 C C . ARG A 1 36 ? -6.338 2.160 -3.700 1.00 0.00 36 ARG A C 8
ATOM 8461 O O . ARG A 1 36 ? -5.212 2.229 -4.192 1.00 0.00 36 ARG A O 8
ATOM 8482 N N . GLN A 1 37 ? -7.432 2.618 -4.346 1.00 0.00 37 GLN A N 8
ATOM 8483 C CA . GLN A 1 37 ? -7.403 3.205 -5.670 1.00 0.00 37 GLN A CA 8
ATOM 8484 C C . GLN A 1 37 ? -7.009 4.660 -5.611 1.00 0.00 37 GLN A C 8
ATOM 8485 O O . GLN A 1 37 ? -6.727 5.274 -6.638 1.00 0.00 37 GLN A O 8
ATOM 8499 N N . SER A 1 38 ? -6.984 5.240 -4.388 1.00 0.00 38 SER A N 8
ATOM 8500 C CA . SER A 1 38 ? -6.644 6.622 -4.151 1.00 0.00 38 SER A CA 8
ATOM 8501 C C . SER A 1 38 ? -5.230 6.659 -3.638 1.00 0.00 38 SER A C 8
ATOM 8502 O O . SER A 1 38 ? -4.586 7.703 -3.666 1.00 0.00 38 SER A O 8
ATOM 8510 N N . LEU A 1 39 ? -4.709 5.489 -3.190 1.00 0.00 39 LEU A N 8
ATOM 8511 C CA . LEU A 1 39 ? -3.315 5.290 -2.869 1.00 0.00 39 LEU A CA 8
ATOM 8512 C C . LEU A 1 39 ? -2.602 5.035 -4.169 1.00 0.00 39 LEU A C 8
ATOM 8513 O O . LEU A 1 39 ? -1.414 5.321 -4.314 1.00 0.00 39 LEU A O 8
ATOM 8529 N N . ALA A 1 40 ? -3.364 4.487 -5.150 1.00 0.00 40 ALA A N 8
ATOM 8530 C CA . ALA A 1 40 ? -2.922 4.248 -6.500 1.00 0.00 40 ALA A CA 8
ATOM 8531 C C . ALA A 1 40 ? -2.845 5.548 -7.254 1.00 0.00 40 ALA A C 8
ATOM 8532 O O . ALA A 1 40 ? -2.087 5.676 -8.212 1.00 0.00 40 ALA A O 8
ATOM 8539 N N . GLN A 1 41 ? -3.626 6.562 -6.815 1.00 0.00 41 GLN A N 8
ATOM 8540 C CA . GLN A 1 41 ? -3.585 7.890 -7.372 1.00 0.00 41 GLN A CA 8
ATOM 8541 C C . GLN A 1 41 ? -2.420 8.643 -6.775 1.00 0.00 41 GLN A C 8
ATOM 8542 O O . GLN A 1 41 ? -1.826 9.501 -7.430 1.00 0.00 41 GLN A O 8
ATOM 8556 N N . GLU A 1 42 ? -2.076 8.333 -5.500 1.00 0.00 42 GLU A N 8
ATOM 8557 C CA . GLU A 1 42 ? -1.222 9.148 -4.673 1.00 0.00 42 GLU A CA 8
ATOM 8558 C C . GLU A 1 42 ? 0.225 9.015 -5.011 1.00 0.00 42 GLU A C 8
ATOM 8559 O O . GLU A 1 42 ? 0.840 9.940 -5.544 1.00 0.00 42 GLU A O 8
ATOM 8571 N N . LEU A 1 43 ? 0.793 7.832 -4.703 1.00 0.00 43 LEU A N 8
ATOM 8572 C CA . LEU A 1 43 ? 2.171 7.480 -4.935 1.00 0.00 43 LEU A CA 8
ATOM 8573 C C . LEU A 1 43 ? 2.351 7.300 -6.408 1.00 0.00 43 LEU A C 8
ATOM 8574 O O . LEU A 1 43 ? 3.402 7.598 -6.972 1.00 0.00 43 LEU A O 8
ATOM 8590 N N . GLY A 1 44 ? 1.259 6.835 -7.046 1.00 0.00 44 GLY A N 8
ATOM 8591 C CA . GLY A 1 44 ? 1.170 6.668 -8.471 1.00 0.00 44 GLY A CA 8
ATOM 8592 C C . GLY A 1 44 ? 1.363 5.218 -8.749 1.00 0.00 44 GLY A C 8
ATOM 8593 O O . GLY A 1 44 ? 2.060 4.840 -9.687 1.00 0.00 44 GLY A O 8
ATOM 8597 N N . LEU A 1 45 ? 0.726 4.374 -7.906 1.00 0.00 45 LEU A N 8
ATOM 8598 C CA . LEU A 1 45 ? 0.803 2.932 -8.033 1.00 0.00 45 LEU A CA 8
ATOM 8599 C C . LEU A 1 45 ? -0.419 2.469 -8.781 1.00 0.00 45 LEU A C 8
ATOM 8600 O O . LEU A 1 45 ? -1.092 3.253 -9.450 1.00 0.00 45 LEU A O 8
ATOM 8616 N N . ASN A 1 46 ? -0.720 1.156 -8.686 1.00 0.00 46 ASN A N 8
ATOM 8617 C CA . ASN A 1 46 ? -1.960 0.572 -9.123 1.00 0.00 46 ASN A CA 8
ATOM 8618 C C . ASN A 1 46 ? -2.569 0.047 -7.857 1.00 0.00 46 ASN A C 8
ATOM 8619 O O . ASN A 1 46 ? -1.995 0.187 -6.778 1.00 0.00 46 ASN A O 8
ATOM 8630 N N . GLU A 1 47 ? -3.760 -0.584 -7.956 1.00 0.00 47 GLU A N 8
ATOM 8631 C CA . GLU A 1 47 ? -4.354 -1.314 -6.859 1.00 0.00 47 GLU A CA 8
ATOM 8632 C C . GLU A 1 47 ? -3.622 -2.605 -6.689 1.00 0.00 47 GLU A C 8
ATOM 8633 O O . GLU A 1 47 ? -3.393 -3.070 -5.578 1.00 0.00 47 GLU A O 8
ATOM 8645 N N . SER A 1 48 ? -3.226 -3.174 -7.846 1.00 0.00 48 SER A N 8
ATOM 8646 C CA . SER A 1 48 ? -2.567 -4.450 -8.019 1.00 0.00 48 SER A CA 8
ATOM 8647 C C . SER A 1 48 ? -1.239 -4.519 -7.308 1.00 0.00 48 SER A C 8
ATOM 8648 O O . SER A 1 48 ? -0.872 -5.568 -6.786 1.00 0.00 48 SER A O 8
ATOM 8656 N N . GLN A 1 49 ? -0.503 -3.384 -7.260 1.00 0.00 49 GLN A N 8
ATOM 8657 C CA . GLN A 1 49 ? 0.780 -3.255 -6.614 1.00 0.00 49 GLN A CA 8
ATOM 8658 C C . GLN A 1 49 ? 0.652 -3.396 -5.120 1.00 0.00 49 GLN A C 8
ATOM 8659 O O . GLN A 1 49 ? 1.468 -4.056 -4.481 1.00 0.00 49 GLN A O 8
ATOM 8673 N N . ILE A 1 50 ? -0.389 -2.757 -4.543 1.00 0.00 50 ILE A N 8
ATOM 8674 C CA . ILE A 1 50 ? -0.574 -2.594 -3.122 1.00 0.00 50 ILE A CA 8
ATOM 8675 C C . ILE A 1 50 ? -1.206 -3.843 -2.546 1.00 0.00 50 ILE A C 8
ATOM 8676 O O . ILE A 1 50 ? -0.985 -4.172 -1.384 1.00 0.00 50 ILE A O 8
ATOM 8692 N N . LYS A 1 51 ? -1.969 -4.617 -3.360 1.00 0.00 51 LYS A N 8
ATOM 8693 C CA . LYS A 1 51 ? -2.550 -5.886 -2.974 1.00 0.00 51 LYS A CA 8
ATOM 8694 C C . LYS A 1 51 ? -1.471 -6.892 -2.665 1.00 0.00 51 LYS A C 8
ATOM 8695 O O . LYS A 1 51 ? -1.577 -7.649 -1.703 1.00 0.00 51 LYS A O 8
ATOM 8714 N N . ILE A 1 52 ? -0.388 -6.893 -3.476 1.00 0.00 52 ILE A N 8
ATOM 8715 C CA . ILE A 1 52 ? 0.750 -7.754 -3.362 1.00 0.00 52 ILE A CA 8
ATOM 8716 C C . ILE A 1 52 ? 1.562 -7.368 -2.153 1.00 0.00 52 ILE A C 8
ATOM 8717 O O . ILE A 1 52 ? 1.906 -8.222 -1.339 1.00 0.00 52 ILE A O 8
ATOM 8733 N N . TRP A 1 53 ? 1.863 -6.057 -2.023 1.00 0.00 53 TRP A N 8
ATOM 8734 C CA . TRP A 1 53 ? 2.720 -5.467 -1.015 1.00 0.00 53 TRP A CA 8
ATOM 8735 C C . TRP A 1 53 ? 2.241 -5.742 0.391 1.00 0.00 53 TRP A C 8
ATOM 8736 O O . TRP A 1 53 ? 3.053 -6.038 1.266 1.00 0.00 53 TRP A O 8
ATOM 8757 N N . PHE A 1 54 ? 0.909 -5.647 0.635 1.00 0.00 54 PHE A N 8
ATOM 8758 C CA . PHE A 1 54 ? 0.313 -5.783 1.947 1.00 0.00 54 PHE A CA 8
ATOM 8759 C C . PHE A 1 54 ? 0.327 -7.213 2.401 1.00 0.00 54 PHE A C 8
ATOM 8760 O O . PHE A 1 54 ? 0.602 -7.465 3.570 1.00 0.00 54 PHE A O 8
ATOM 8777 N N . GLN A 1 55 ? 0.046 -8.176 1.490 1.00 0.00 55 GLN A N 8
ATOM 8778 C CA . GLN A 1 55 ? -0.033 -9.584 1.794 1.00 0.00 55 GLN A CA 8
ATOM 8779 C C . GLN A 1 55 ? 1.326 -10.188 2.037 1.00 0.00 55 GLN A C 8
ATOM 8780 O O . GLN A 1 55 ? 1.448 -11.182 2.754 1.00 0.00 55 GLN A O 8
ATOM 8794 N N . ASN A 1 56 ? 2.386 -9.570 1.469 1.00 0.00 56 ASN A N 8
ATOM 8795 C CA . ASN A 1 56 ? 3.765 -9.941 1.666 1.00 0.00 56 ASN A CA 8
ATOM 8796 C C . ASN A 1 56 ? 4.211 -9.472 3.025 1.00 0.00 56 ASN A C 8
ATOM 8797 O O . ASN A 1 56 ? 4.948 -10.167 3.721 1.00 0.00 56 ASN A O 8
ATOM 8808 N N . LYS A 1 57 ? 3.745 -8.267 3.417 1.00 0.00 57 LYS A N 8
ATOM 8809 C CA . LYS A 1 57 ? 4.034 -7.611 4.667 1.00 0.00 57 LYS A CA 8
ATOM 8810 C C . LYS A 1 57 ? 3.410 -8.243 5.882 1.00 0.00 57 LYS A C 8
ATOM 8811 O O . LYS A 1 57 ? 3.759 -7.879 7.003 1.00 0.00 57 LYS A O 8
ATOM 8830 N N . ARG A 1 58 ? 2.502 -9.220 5.686 1.00 0.00 58 ARG A N 8
ATOM 8831 C CA . ARG A 1 58 ? 1.863 -9.967 6.752 1.00 0.00 58 ARG A CA 8
ATOM 8832 C C . ARG A 1 58 ? 2.811 -11.005 7.287 1.00 0.00 58 ARG A C 8
ATOM 8833 O O . ARG A 1 58 ? 2.757 -11.355 8.463 1.00 0.00 58 ARG A O 8
ATOM 8854 N N . ALA A 1 59 ? 3.719 -11.499 6.414 1.00 0.00 59 ALA A N 8
ATOM 8855 C CA . ALA A 1 59 ? 4.728 -12.476 6.746 1.00 0.00 59 ALA A CA 8
ATOM 8856 C C . ALA A 1 59 ? 5.871 -11.831 7.487 1.00 0.00 59 ALA A C 8
ATOM 8857 O O . ALA A 1 59 ? 6.567 -12.495 8.253 1.00 0.00 59 ALA A O 8
ATOM 8864 N N . LYS A 1 60 ? 6.079 -10.508 7.276 1.00 0.00 60 LYS A N 8
ATOM 8865 C CA . LYS A 1 60 ? 7.142 -9.746 7.882 1.00 0.00 60 LYS A CA 8
ATOM 8866 C C . LYS A 1 60 ? 6.865 -9.498 9.342 1.00 0.00 60 LYS A C 8
ATOM 8867 O O . LYS A 1 60 ? 7.766 -9.644 10.166 1.00 0.00 60 LYS A O 8
ATOM 8886 N N . ILE A 1 61 ? 5.609 -9.121 9.699 1.00 0.00 61 ILE A N 8
ATOM 8887 C CA . ILE A 1 61 ? 5.220 -8.783 11.037 1.00 0.00 61 ILE A CA 8
ATOM 8888 C C . ILE A 1 61 ? 5.015 -10.058 11.806 1.00 0.00 61 ILE A C 8
ATOM 8889 O O . ILE A 1 61 ? 5.642 -10.268 12.844 1.00 0.00 61 ILE A O 8
ATOM 8905 N N . LYS A 1 62 ? 4.154 -10.950 11.278 1.00 0.00 62 LYS A N 8
ATOM 8906 C CA . LYS A 1 62 ? 3.849 -12.233 11.851 1.00 0.00 62 LYS A CA 8
ATOM 8907 C C . LYS A 1 62 ? 4.617 -13.239 11.053 1.00 0.00 62 LYS A C 8
ATOM 8908 O O . LYS A 1 62 ? 4.187 -13.681 9.990 1.00 0.00 62 LYS A O 8
ATOM 8927 N N . LYS A 1 63 ? 5.802 -13.609 11.583 1.00 0.00 63 LYS A N 8
ATOM 8928 C CA . LYS A 1 63 ? 6.669 -14.614 11.032 1.00 0.00 63 LYS A CA 8
ATOM 8929 C C . LYS A 1 63 ? 6.493 -15.837 11.893 1.00 0.00 63 LYS A C 8
ATOM 8930 O O . LYS A 1 63 ? 5.489 -15.969 12.594 1.00 0.00 63 LYS A O 8
ATOM 8949 N N . ALA A 1 64 ? 7.466 -16.780 11.845 1.00 0.00 64 ALA A N 8
ATOM 8950 C CA . ALA A 1 64 ? 7.427 -18.012 12.596 1.00 0.00 64 ALA A CA 8
ATOM 8951 C C . ALA A 1 64 ? 7.807 -17.713 14.021 1.00 0.00 64 ALA A C 8
ATOM 8952 O O . ALA A 1 64 ? 6.942 -17.652 14.893 1.00 0.00 64 ALA A O 8
ATOM 8959 N N . THR A 1 65 ? 9.119 -17.492 14.272 1.00 0.00 65 THR A N 8
ATOM 8960 C CA . THR A 1 65 ? 9.627 -17.118 15.569 1.00 0.00 65 THR A CA 8
ATOM 8961 C C . THR A 1 65 ? 9.740 -15.621 15.534 1.00 0.00 65 THR A C 8
ATOM 8962 O O . THR A 1 65 ? 10.612 -15.071 14.864 1.00 0.00 65 THR A O 8
ATOM 8973 N N . GLN A 1 66 ? 8.828 -14.935 16.262 1.00 0.00 66 GLN A N 8
ATOM 8974 C CA . GLN A 1 66 ? 8.769 -13.497 16.332 1.00 0.00 66 GLN A CA 8
ATOM 8975 C C . GLN A 1 66 ? 9.741 -13.059 17.390 1.00 0.00 66 GLN A C 8
ATOM 8976 O O . GLN A 1 66 ? 10.802 -12.518 17.081 1.00 0.00 66 GLN A O 8
ATOM 8990 N N . ALA A 1 67 ? 9.397 -13.315 18.674 1.00 0.00 67 ALA A N 8
ATOM 8991 C CA . ALA A 1 67 ? 10.233 -13.004 19.803 1.00 0.00 67 ALA A CA 8
ATOM 8992 C C . ALA A 1 67 ? 11.245 -14.145 19.981 1.00 0.00 67 ALA A C 8
ATOM 8993 O O . ALA A 1 67 ? 12.472 -13.866 19.889 1.00 0.00 67 ALA A O 8
ATOM 9001 N N . GLY A 1 1 ? 12.278 -22.961 -16.125 1.00 0.00 1 GLY A N 9
ATOM 9002 C CA . GLY A 1 1 ? 11.757 -21.592 -16.354 1.00 0.00 1 GLY A CA 9
ATOM 9003 C C . GLY A 1 1 ? 10.688 -21.291 -15.349 1.00 0.00 1 GLY A C 9
ATOM 9004 O O . GLY A 1 1 ? 10.985 -20.629 -14.357 1.00 0.00 1 GLY A O 9
ATOM 9010 N N . PRO A 1 2 ? 9.442 -21.743 -15.519 1.00 0.00 2 PRO A N 9
ATOM 9011 C CA . PRO A 1 2 ? 8.395 -21.594 -14.523 1.00 0.00 2 PRO A CA 9
ATOM 9012 C C . PRO A 1 2 ? 8.572 -22.602 -13.413 1.00 0.00 2 PRO A C 9
ATOM 9013 O O . PRO A 1 2 ? 7.871 -22.500 -12.407 1.00 0.00 2 PRO A O 9
ATOM 9024 N N . MET A 1 3 ? 9.488 -23.580 -13.597 1.00 0.00 3 MET A N 9
ATOM 9025 C CA . MET A 1 3 ? 9.807 -24.618 -12.650 1.00 0.00 3 MET A CA 9
ATOM 9026 C C . MET A 1 3 ? 11.176 -24.347 -12.091 1.00 0.00 3 MET A C 9
ATOM 9027 O O . MET A 1 3 ? 11.806 -25.215 -11.490 1.00 0.00 3 MET A O 9
ATOM 9041 N N . ALA A 1 4 ? 11.644 -23.095 -12.270 1.00 0.00 4 ALA A N 9
ATOM 9042 C CA . ALA A 1 4 ? 12.896 -22.603 -11.770 1.00 0.00 4 ALA A CA 9
ATOM 9043 C C . ALA A 1 4 ? 12.534 -21.301 -11.116 1.00 0.00 4 ALA A C 9
ATOM 9044 O O . ALA A 1 4 ? 11.750 -21.289 -10.167 1.00 0.00 4 ALA A O 9
ATOM 9051 N N . SER A 1 5 ? 13.084 -20.170 -11.618 1.00 0.00 5 SER A N 9
ATOM 9052 C CA . SER A 1 5 ? 12.765 -18.849 -11.138 1.00 0.00 5 SER A CA 9
ATOM 9053 C C . SER A 1 5 ? 11.652 -18.329 -12.000 1.00 0.00 5 SER A C 9
ATOM 9054 O O . SER A 1 5 ? 11.872 -17.930 -13.144 1.00 0.00 5 SER A O 9
ATOM 9062 N N . ASP A 1 6 ? 10.415 -18.340 -11.452 1.00 0.00 6 ASP A N 9
ATOM 9063 C CA . ASP A 1 6 ? 9.229 -17.881 -12.131 1.00 0.00 6 ASP A CA 9
ATOM 9064 C C . ASP A 1 6 ? 9.082 -16.419 -11.806 1.00 0.00 6 ASP A C 9
ATOM 9065 O O . ASP A 1 6 ? 9.521 -15.958 -10.752 1.00 0.00 6 ASP A O 9
ATOM 9074 N N . LYS A 1 7 ? 8.465 -15.658 -12.737 1.00 0.00 7 LYS A N 9
ATOM 9075 C CA . LYS A 1 7 ? 8.274 -14.237 -12.603 1.00 0.00 7 LYS A CA 9
ATOM 9076 C C . LYS A 1 7 ? 6.937 -13.994 -11.968 1.00 0.00 7 LYS A C 9
ATOM 9077 O O . LYS A 1 7 ? 6.008 -14.788 -12.106 1.00 0.00 7 LYS A O 9
ATOM 9096 N N . ARG A 1 8 ? 6.840 -12.861 -11.244 1.00 0.00 8 ARG A N 9
ATOM 9097 C CA . ARG A 1 8 ? 5.641 -12.401 -10.597 1.00 0.00 8 ARG A CA 9
ATOM 9098 C C . ARG A 1 8 ? 5.544 -10.937 -10.956 1.00 0.00 8 ARG A C 9
ATOM 9099 O O . ARG A 1 8 ? 6.524 -10.382 -11.454 1.00 0.00 8 ARG A O 9
ATOM 9120 N N . PRO A 1 9 ? 4.423 -10.254 -10.725 1.00 0.00 9 PRO A N 9
ATOM 9121 C CA . PRO A 1 9 ? 4.369 -8.800 -10.694 1.00 0.00 9 PRO A CA 9
ATOM 9122 C C . PRO A 1 9 ? 5.076 -8.314 -9.447 1.00 0.00 9 PRO A C 9
ATOM 9123 O O . PRO A 1 9 ? 4.501 -8.366 -8.360 1.00 0.00 9 PRO A O 9
ATOM 9134 N N . ARG A 1 10 ? 6.339 -7.856 -9.603 1.00 0.00 10 ARG A N 9
ATOM 9135 C CA . ARG A 1 10 ? 7.210 -7.494 -8.520 1.00 0.00 10 ARG A CA 9
ATOM 9136 C C . ARG A 1 10 ? 6.911 -6.094 -8.101 1.00 0.00 10 ARG A C 9
ATOM 9137 O O . ARG A 1 10 ? 6.497 -5.258 -8.903 1.00 0.00 10 ARG A O 9
ATOM 9158 N N . THR A 1 11 ? 7.133 -5.836 -6.797 1.00 0.00 11 THR A N 9
ATOM 9159 C CA . THR A 1 11 ? 6.974 -4.544 -6.182 1.00 0.00 11 THR A CA 9
ATOM 9160 C C . THR A 1 11 ? 8.332 -3.897 -6.176 1.00 0.00 11 THR A C 9
ATOM 9161 O O . THR A 1 11 ? 9.041 -3.898 -5.170 1.00 0.00 11 THR A O 9
ATOM 9172 N N . ALA A 1 12 ? 8.710 -3.321 -7.342 1.00 0.00 12 ALA A N 9
ATOM 9173 C CA . ALA A 1 12 ? 9.950 -2.609 -7.526 1.00 0.00 12 ALA A CA 9
ATOM 9174 C C . ALA A 1 12 ? 9.652 -1.154 -7.305 1.00 0.00 12 ALA A C 9
ATOM 9175 O O . ALA A 1 12 ? 9.647 -0.348 -8.235 1.00 0.00 12 ALA A O 9
ATOM 9182 N N . PHE A 1 13 ? 9.380 -0.801 -6.028 1.00 0.00 13 PHE A N 9
ATOM 9183 C CA . PHE A 1 13 ? 8.995 0.521 -5.609 1.00 0.00 13 PHE A CA 9
ATOM 9184 C C . PHE A 1 13 ? 10.245 1.298 -5.309 1.00 0.00 13 PHE A C 9
ATOM 9185 O O . PHE A 1 13 ? 11.343 0.744 -5.280 1.00 0.00 13 PHE A O 9
ATOM 9202 N N . THR A 1 14 ? 10.086 2.622 -5.081 1.00 0.00 14 THR A N 9
ATOM 9203 C CA . THR A 1 14 ? 11.176 3.511 -4.746 1.00 0.00 14 THR A CA 9
ATOM 9204 C C . THR A 1 14 ? 11.119 3.706 -3.257 1.00 0.00 14 THR A C 9
ATOM 9205 O O . THR A 1 14 ? 10.244 3.163 -2.587 1.00 0.00 14 THR A O 9
ATOM 9216 N N . ALA A 1 15 ? 12.067 4.494 -2.700 1.00 0.00 15 ALA A N 9
ATOM 9217 C CA . ALA A 1 15 ? 12.188 4.725 -1.280 1.00 0.00 15 ALA A CA 9
ATOM 9218 C C . ALA A 1 15 ? 11.061 5.581 -0.768 1.00 0.00 15 ALA A C 9
ATOM 9219 O O . ALA A 1 15 ? 10.614 5.403 0.362 1.00 0.00 15 ALA A O 9
ATOM 9226 N N . GLU A 1 16 ? 10.570 6.518 -1.616 1.00 0.00 16 GLU A N 9
ATOM 9227 C CA . GLU A 1 16 ? 9.530 7.461 -1.298 1.00 0.00 16 GLU A CA 9
ATOM 9228 C C . GLU A 1 16 ? 8.175 6.807 -1.320 1.00 0.00 16 GLU A C 9
ATOM 9229 O O . GLU A 1 16 ? 7.250 7.263 -0.649 1.00 0.00 16 GLU A O 9
ATOM 9241 N N . GLN A 1 17 ? 8.038 5.704 -2.093 1.00 0.00 17 GLN A N 9
ATOM 9242 C CA . GLN A 1 17 ? 6.817 4.948 -2.197 1.00 0.00 17 GLN A CA 9
ATOM 9243 C C . GLN A 1 17 ? 6.678 4.063 -0.991 1.00 0.00 17 GLN A C 9
ATOM 9244 O O . GLN A 1 17 ? 5.666 4.127 -0.295 1.00 0.00 17 GLN A O 9
ATOM 9258 N N . LEU A 1 18 ? 7.722 3.246 -0.706 1.00 0.00 18 LEU A N 9
ATOM 9259 C CA . LEU A 1 18 ? 7.809 2.311 0.390 1.00 0.00 18 LEU A CA 9
ATOM 9260 C C . LEU A 1 18 ? 7.502 2.928 1.728 1.00 0.00 18 LEU A C 9
ATOM 9261 O O . LEU A 1 18 ? 6.648 2.412 2.442 1.00 0.00 18 LEU A O 9
ATOM 9277 N N . GLN A 1 19 ? 8.182 4.045 2.089 1.00 0.00 19 GLN A N 9
ATOM 9278 C CA . GLN A 1 19 ? 8.130 4.660 3.403 1.00 0.00 19 GLN A CA 9
ATOM 9279 C C . GLN A 1 19 ? 6.757 5.129 3.798 1.00 0.00 19 GLN A C 9
ATOM 9280 O O . GLN A 1 19 ? 6.392 5.088 4.972 1.00 0.00 19 GLN A O 9
ATOM 9294 N N . ARG A 1 20 ? 5.970 5.575 2.799 1.00 0.00 20 ARG A N 9
ATOM 9295 C CA . ARG A 1 20 ? 4.643 6.114 2.967 1.00 0.00 20 ARG A CA 9
ATOM 9296 C C . ARG A 1 20 ? 3.658 5.015 3.276 1.00 0.00 20 ARG A C 9
ATOM 9297 O O . ARG A 1 20 ? 2.772 5.178 4.113 1.00 0.00 20 ARG A O 9
ATOM 9318 N N . LEU A 1 21 ? 3.822 3.849 2.605 1.00 0.00 21 LEU A N 9
ATOM 9319 C CA . LEU A 1 21 ? 2.969 2.694 2.767 1.00 0.00 21 LEU A CA 9
ATOM 9320 C C . LEU A 1 21 ? 3.248 1.964 4.053 1.00 0.00 21 LEU A C 9
ATOM 9321 O O . LEU A 1 21 ? 2.384 1.241 4.535 1.00 0.00 21 LEU A O 9
ATOM 9337 N N . LYS A 1 22 ? 4.466 2.127 4.621 1.00 0.00 22 LYS A N 9
ATOM 9338 C CA . LYS A 1 22 ? 4.906 1.486 5.841 1.00 0.00 22 LYS A CA 9
ATOM 9339 C C . LYS A 1 22 ? 4.442 2.294 7.016 1.00 0.00 22 LYS A C 9
ATOM 9340 O O . LYS A 1 22 ? 4.196 1.755 8.095 1.00 0.00 22 LYS A O 9
ATOM 9359 N N . ALA A 1 23 ? 4.283 3.620 6.803 1.00 0.00 23 ALA A N 9
ATOM 9360 C CA . ALA A 1 23 ? 3.758 4.541 7.781 1.00 0.00 23 ALA A CA 9
ATOM 9361 C C . ALA A 1 23 ? 2.257 4.458 7.806 1.00 0.00 23 ALA A C 9
ATOM 9362 O O . ALA A 1 23 ? 1.624 4.898 8.765 1.00 0.00 23 ALA A O 9
ATOM 9369 N N . GLU A 1 24 ? 1.657 3.862 6.749 1.00 0.00 24 GLU A N 9
ATOM 9370 C CA . GLU A 1 24 ? 0.255 3.549 6.708 1.00 0.00 24 GLU A CA 9
ATOM 9371 C C . GLU A 1 24 ? 0.047 2.218 7.380 1.00 0.00 24 GLU A C 9
ATOM 9372 O O . GLU A 1 24 ? -0.849 2.099 8.211 1.00 0.00 24 GLU A O 9
ATOM 9384 N N . PHE A 1 25 ? 0.897 1.205 7.044 1.00 0.00 25 PHE A N 9
ATOM 9385 C CA . PHE A 1 25 ? 0.794 -0.189 7.440 1.00 0.00 25 PHE A CA 9
ATOM 9386 C C . PHE A 1 25 ? 0.677 -0.383 8.933 1.00 0.00 25 PHE A C 9
ATOM 9387 O O . PHE A 1 25 ? -0.063 -1.260 9.374 1.00 0.00 25 PHE A O 9
ATOM 9404 N N . GLN A 1 26 ? 1.413 0.433 9.728 1.00 0.00 26 GLN A N 9
ATOM 9405 C CA . GLN A 1 26 ? 1.548 0.295 11.164 1.00 0.00 26 GLN A CA 9
ATOM 9406 C C . GLN A 1 26 ? 0.232 0.219 11.900 1.00 0.00 26 GLN A C 9
ATOM 9407 O O . GLN A 1 26 ? -0.010 -0.736 12.637 1.00 0.00 26 GLN A O 9
ATOM 9421 N N . THR A 1 27 ? -0.650 1.220 11.698 1.00 0.00 27 THR A N 9
ATOM 9422 C CA . THR A 1 27 ? -1.932 1.301 12.347 1.00 0.00 27 THR A CA 9
ATOM 9423 C C . THR A 1 27 ? -2.920 0.612 11.455 1.00 0.00 27 THR A C 9
ATOM 9424 O O . THR A 1 27 ? -3.643 -0.291 11.870 1.00 0.00 27 THR A O 9
ATOM 9435 N N . ASN A 1 28 ? -2.953 1.070 10.191 1.00 0.00 28 ASN A N 9
ATOM 9436 C CA . ASN A 1 28 ? -3.983 0.773 9.240 1.00 0.00 28 ASN A CA 9
ATOM 9437 C C . ASN A 1 28 ? -3.461 -0.215 8.239 1.00 0.00 28 ASN A C 9
ATOM 9438 O O . ASN A 1 28 ? -2.706 0.136 7.334 1.00 0.00 28 ASN A O 9
ATOM 9449 N N . ARG A 1 29 ? -3.881 -1.492 8.375 1.00 0.00 29 ARG A N 9
ATOM 9450 C CA . ARG A 1 29 ? -3.512 -2.540 7.458 1.00 0.00 29 ARG A CA 9
ATOM 9451 C C . ARG A 1 29 ? -4.568 -2.663 6.414 1.00 0.00 29 ARG A C 9
ATOM 9452 O O . ARG A 1 29 ? -4.342 -2.278 5.267 1.00 0.00 29 ARG A O 9
ATOM 9473 N N . TYR A 1 30 ? -5.734 -3.237 6.793 1.00 0.00 30 TYR A N 9
ATOM 9474 C CA . TYR A 1 30 ? -6.720 -3.763 5.889 1.00 0.00 30 TYR A CA 9
ATOM 9475 C C . TYR A 1 30 ? -7.368 -2.685 5.077 1.00 0.00 30 TYR A C 9
ATOM 9476 O O . TYR A 1 30 ? -8.221 -1.935 5.547 1.00 0.00 30 TYR A O 9
ATOM 9494 N N . LEU A 1 31 ? -6.926 -2.624 3.800 1.00 0.00 31 LEU A N 9
ATOM 9495 C CA . LEU A 1 31 ? -7.391 -1.713 2.794 1.00 0.00 31 LEU A CA 9
ATOM 9496 C C . LEU A 1 31 ? -8.759 -2.125 2.341 1.00 0.00 31 LEU A C 9
ATOM 9497 O O . LEU A 1 31 ? -9.153 -3.286 2.447 1.00 0.00 31 LEU A O 9
ATOM 9513 N N . THR A 1 32 ? -9.489 -1.138 1.789 1.00 0.00 32 THR A N 9
ATOM 9514 C CA . THR A 1 32 ? -10.720 -1.350 1.066 1.00 0.00 32 THR A CA 9
ATOM 9515 C C . THR A 1 32 ? -10.323 -1.353 -0.378 1.00 0.00 32 THR A C 9
ATOM 9516 O O . THR A 1 32 ? -9.163 -1.119 -0.702 1.00 0.00 32 THR A O 9
ATOM 9527 N N . GLU A 1 33 ? -11.278 -1.624 -1.292 1.00 0.00 33 GLU A N 9
ATOM 9528 C CA . GLU A 1 33 ? -11.032 -1.567 -2.714 1.00 0.00 33 GLU A CA 9
ATOM 9529 C C . GLU A 1 33 ? -10.935 -0.132 -3.169 1.00 0.00 33 GLU A C 9
ATOM 9530 O O . GLU A 1 33 ? -10.368 0.146 -4.222 1.00 0.00 33 GLU A O 9
ATOM 9542 N N . GLN A 1 34 ? -11.501 0.800 -2.365 1.00 0.00 34 GLN A N 9
ATOM 9543 C CA . GLN A 1 34 ? -11.632 2.200 -2.688 1.00 0.00 34 GLN A CA 9
ATOM 9544 C C . GLN A 1 34 ? -10.437 2.970 -2.195 1.00 0.00 34 GLN A C 9
ATOM 9545 O O . GLN A 1 34 ? -9.992 3.917 -2.838 1.00 0.00 34 GLN A O 9
ATOM 9559 N N . ARG A 1 35 ? -9.885 2.577 -1.027 1.00 0.00 35 ARG A N 9
ATOM 9560 C CA . ARG A 1 35 ? -8.775 3.244 -0.387 1.00 0.00 35 ARG A CA 9
ATOM 9561 C C . ARG A 1 35 ? -7.499 2.802 -1.019 1.00 0.00 35 ARG A C 9
ATOM 9562 O O . ARG A 1 35 ? -6.566 3.583 -1.154 1.00 0.00 35 ARG A O 9
ATOM 9583 N N . ARG A 1 36 ? -7.466 1.521 -1.444 1.00 0.00 36 ARG A N 9
ATOM 9584 C CA . ARG A 1 36 ? -6.426 0.920 -2.249 1.00 0.00 36 ARG A CA 9
ATOM 9585 C C . ARG A 1 36 ? -6.302 1.618 -3.577 1.00 0.00 36 ARG A C 9
ATOM 9586 O O . ARG A 1 36 ? -5.202 1.793 -4.101 1.00 0.00 36 ARG A O 9
ATOM 9607 N N . GLN A 1 37 ? -7.459 2.062 -4.127 1.00 0.00 37 GLN A N 9
ATOM 9608 C CA . GLN A 1 37 ? -7.555 2.811 -5.344 1.00 0.00 37 GLN A CA 9
ATOM 9609 C C . GLN A 1 37 ? -7.060 4.216 -5.157 1.00 0.00 37 GLN A C 9
ATOM 9610 O O . GLN A 1 37 ? -6.646 4.871 -6.109 1.00 0.00 37 GLN A O 9
ATOM 9624 N N . SER A 1 38 ? -7.080 4.705 -3.896 1.00 0.00 38 SER A N 9
ATOM 9625 C CA . SER A 1 38 ? -6.626 6.041 -3.579 1.00 0.00 38 SER A CA 9
ATOM 9626 C C . SER A 1 38 ? -5.130 6.053 -3.428 1.00 0.00 38 SER A C 9
ATOM 9627 O O . SER A 1 38 ? -4.500 7.075 -3.686 1.00 0.00 38 SER A O 9
ATOM 9635 N N . LEU A 1 39 ? -4.527 4.903 -3.028 1.00 0.00 39 LEU A N 9
ATOM 9636 C CA . LEU A 1 39 ? -3.093 4.751 -2.898 1.00 0.00 39 LEU A CA 9
ATOM 9637 C C . LEU A 1 39 ? -2.495 4.611 -4.279 1.00 0.00 39 LEU A C 9
ATOM 9638 O O . LEU A 1 39 ? -1.322 4.911 -4.500 1.00 0.00 39 LEU A O 9
ATOM 9654 N N . ALA A 1 40 ? -3.329 4.145 -5.241 1.00 0.00 40 ALA A N 9
ATOM 9655 C CA . ALA A 1 40 ? -2.990 3.989 -6.634 1.00 0.00 40 ALA A CA 9
ATOM 9656 C C . ALA A 1 40 ? -2.931 5.332 -7.316 1.00 0.00 40 ALA A C 9
ATOM 9657 O O . ALA A 1 40 ? -2.167 5.526 -8.256 1.00 0.00 40 ALA A O 9
ATOM 9664 N N . GLN A 1 41 ? -3.737 6.308 -6.839 1.00 0.00 41 GLN A N 9
ATOM 9665 C CA . GLN A 1 41 ? -3.750 7.655 -7.364 1.00 0.00 41 GLN A CA 9
ATOM 9666 C C . GLN A 1 41 ? -2.655 8.466 -6.718 1.00 0.00 41 GLN A C 9
ATOM 9667 O O . GLN A 1 41 ? -2.257 9.504 -7.248 1.00 0.00 41 GLN A O 9
ATOM 9681 N N . GLU A 1 42 ? -2.153 8.005 -5.547 1.00 0.00 42 GLU A N 9
ATOM 9682 C CA . GLU A 1 42 ? -1.275 8.753 -4.685 1.00 0.00 42 GLU A CA 9
ATOM 9683 C C . GLU A 1 42 ? 0.126 8.798 -5.202 1.00 0.00 42 GLU A C 9
ATOM 9684 O O . GLU A 1 42 ? 0.606 9.834 -5.661 1.00 0.00 42 GLU A O 9
ATOM 9696 N N . LEU A 1 43 ? 0.807 7.639 -5.131 1.00 0.00 43 LEU A N 9
ATOM 9697 C CA . LEU A 1 43 ? 2.180 7.446 -5.509 1.00 0.00 43 LEU A CA 9
ATOM 9698 C C . LEU A 1 43 ? 2.240 7.335 -6.997 1.00 0.00 43 LEU A C 9
ATOM 9699 O O . LEU A 1 43 ? 3.237 7.680 -7.629 1.00 0.00 43 LEU A O 9
ATOM 9715 N N . GLY A 1 44 ? 1.117 6.854 -7.565 1.00 0.00 44 GLY A N 9
ATOM 9716 C CA . GLY A 1 44 ? 0.925 6.723 -8.986 1.00 0.00 44 GLY A CA 9
ATOM 9717 C C . GLY A 1 44 ? 1.155 5.291 -9.326 1.00 0.00 44 GLY A C 9
ATOM 9718 O O . GLY A 1 44 ? 1.732 4.967 -10.363 1.00 0.00 44 GLY A O 9
ATOM 9722 N N . LEU A 1 45 ? 0.686 4.401 -8.425 1.00 0.00 45 LEU A N 9
ATOM 9723 C CA . LEU A 1 45 ? 0.819 2.967 -8.571 1.00 0.00 45 LEU A CA 9
ATOM 9724 C C . LEU A 1 45 ? -0.469 2.438 -9.147 1.00 0.00 45 LEU A C 9
ATOM 9725 O O . LEU A 1 45 ? -1.297 3.194 -9.652 1.00 0.00 45 LEU A O 9
ATOM 9741 N N . ASN A 1 46 ? -0.648 1.099 -9.106 1.00 0.00 46 ASN A N 9
ATOM 9742 C CA . ASN A 1 46 ? -1.870 0.433 -9.478 1.00 0.00 46 ASN A CA 9
ATOM 9743 C C . ASN A 1 46 ? -2.497 -0.002 -8.187 1.00 0.00 46 ASN A C 9
ATOM 9744 O O . ASN A 1 46 ? -1.953 0.228 -7.109 1.00 0.00 46 ASN A O 9
ATOM 9755 N N . GLU A 1 47 ? -3.680 -0.651 -8.270 1.00 0.00 47 GLU A N 9
ATOM 9756 C CA . GLU A 1 47 ? -4.336 -1.277 -7.146 1.00 0.00 47 GLU A CA 9
ATOM 9757 C C . GLU A 1 47 ? -3.616 -2.541 -6.799 1.00 0.00 47 GLU A C 9
ATOM 9758 O O . GLU A 1 47 ? -3.418 -2.877 -5.636 1.00 0.00 47 GLU A O 9
ATOM 9770 N N . SER A 1 48 ? -3.233 -3.249 -7.877 1.00 0.00 48 SER A N 9
ATOM 9771 C CA . SER A 1 48 ? -2.746 -4.609 -7.900 1.00 0.00 48 SER A CA 9
ATOM 9772 C C . SER A 1 48 ? -1.402 -4.722 -7.229 1.00 0.00 48 SER A C 9
ATOM 9773 O O . SER A 1 48 ? -1.151 -5.682 -6.503 1.00 0.00 48 SER A O 9
ATOM 9781 N N . GLN A 1 49 ? -0.519 -3.722 -7.453 1.00 0.00 49 GLN A N 9
ATOM 9782 C CA . GLN A 1 49 ? 0.826 -3.676 -6.936 1.00 0.00 49 GLN A CA 9
ATOM 9783 C C . GLN A 1 49 ? 0.836 -3.562 -5.437 1.00 0.00 49 GLN A C 9
ATOM 9784 O O . GLN A 1 49 ? 1.642 -4.203 -4.767 1.00 0.00 49 GLN A O 9
ATOM 9798 N N . ILE A 1 50 ? -0.073 -2.727 -4.890 1.00 0.00 50 ILE A N 9
ATOM 9799 C CA . ILE A 1 50 ? -0.096 -2.361 -3.496 1.00 0.00 50 ILE A CA 9
ATOM 9800 C C . ILE A 1 50 ? -0.871 -3.394 -2.715 1.00 0.00 50 ILE A C 9
ATOM 9801 O O . ILE A 1 50 ? -0.661 -3.557 -1.518 1.00 0.00 50 ILE A O 9
ATOM 9817 N N . LYS A 1 51 ? -1.768 -4.157 -3.386 1.00 0.00 51 LYS A N 9
ATOM 9818 C CA . LYS A 1 51 ? -2.550 -5.214 -2.783 1.00 0.00 51 LYS A CA 9
ATOM 9819 C C . LYS A 1 51 ? -1.640 -6.319 -2.336 1.00 0.00 51 LYS A C 9
ATOM 9820 O O . LYS A 1 51 ? -1.702 -6.782 -1.199 1.00 0.00 51 LYS A O 9
ATOM 9839 N N . ILE A 1 52 ? -0.739 -6.709 -3.261 1.00 0.00 52 ILE A N 9
ATOM 9840 C CA . ILE A 1 52 ? 0.300 -7.687 -3.124 1.00 0.00 52 ILE A CA 9
ATOM 9841 C C . ILE A 1 52 ? 1.269 -7.268 -2.053 1.00 0.00 52 ILE A C 9
ATOM 9842 O O . ILE A 1 52 ? 1.634 -8.075 -1.203 1.00 0.00 52 ILE A O 9
ATOM 9858 N N . TRP A 1 53 ? 1.678 -5.980 -2.074 1.00 0.00 53 TRP A N 9
ATOM 9859 C CA . TRP A 1 53 ? 2.623 -5.383 -1.152 1.00 0.00 53 TRP A CA 9
ATOM 9860 C C . TRP A 1 53 ? 2.152 -5.480 0.282 1.00 0.00 53 TRP A C 9
ATOM 9861 O O . TRP A 1 53 ? 2.934 -5.838 1.155 1.00 0.00 53 TRP A O 9
ATOM 9882 N N . PHE A 1 54 ? 0.862 -5.166 0.555 1.00 0.00 54 PHE A N 9
ATOM 9883 C CA . PHE A 1 54 ? 0.294 -5.162 1.888 1.00 0.00 54 PHE A CA 9
ATOM 9884 C C . PHE A 1 54 ? 0.222 -6.570 2.421 1.00 0.00 54 PHE A C 9
ATOM 9885 O O . PHE A 1 54 ? 0.513 -6.786 3.592 1.00 0.00 54 PHE A O 9
ATOM 9902 N N . GLN A 1 55 ? -0.127 -7.563 1.566 1.00 0.00 55 GLN A N 9
ATOM 9903 C CA . GLN A 1 55 ? -0.253 -8.955 1.932 1.00 0.00 55 GLN A CA 9
ATOM 9904 C C . GLN A 1 55 ? 1.078 -9.608 2.215 1.00 0.00 55 GLN A C 9
ATOM 9905 O O . GLN A 1 55 ? 1.127 -10.598 2.941 1.00 0.00 55 GLN A O 9
ATOM 9919 N N . ASN A 1 56 ? 2.185 -9.057 1.666 1.00 0.00 56 ASN A N 9
ATOM 9920 C CA . ASN A 1 56 ? 3.536 -9.525 1.872 1.00 0.00 56 ASN A CA 9
ATOM 9921 C C . ASN A 1 56 ? 4.013 -9.111 3.240 1.00 0.00 56 ASN A C 9
ATOM 9922 O O . ASN A 1 56 ? 4.686 -9.873 3.931 1.00 0.00 56 ASN A O 9
ATOM 9933 N N . LYS A 1 57 ? 3.648 -7.876 3.650 1.00 0.00 57 LYS A N 9
ATOM 9934 C CA . LYS A 1 57 ? 3.971 -7.288 4.932 1.00 0.00 57 LYS A CA 9
ATOM 9935 C C . LYS A 1 57 ? 3.170 -7.893 6.051 1.00 0.00 57 LYS A C 9
ATOM 9936 O O . LYS A 1 57 ? 3.550 -7.790 7.216 1.00 0.00 57 LYS A O 9
ATOM 9955 N N . ARG A 1 58 ? 2.053 -8.562 5.711 1.00 0.00 58 ARG A N 9
ATOM 9956 C CA . ARG A 1 58 ? 1.251 -9.300 6.663 1.00 0.00 58 ARG A CA 9
ATOM 9957 C C . ARG A 1 58 ? 1.773 -10.704 6.782 1.00 0.00 58 ARG A C 9
ATOM 9958 O O . ARG A 1 58 ? 1.586 -11.343 7.814 1.00 0.00 58 ARG A O 9
ATOM 9979 N N . ALA A 1 59 ? 2.438 -11.212 5.718 1.00 0.00 59 ALA A N 9
ATOM 9980 C CA . ALA A 1 59 ? 2.896 -12.581 5.613 1.00 0.00 59 ALA A CA 9
ATOM 9981 C C . ALA A 1 59 ? 4.264 -12.766 6.221 1.00 0.00 59 ALA A C 9
ATOM 9982 O O . ALA A 1 59 ? 5.013 -13.656 5.816 1.00 0.00 59 ALA A O 9
ATOM 9989 N N . LYS A 1 60 ? 4.608 -11.954 7.250 1.00 0.00 60 LYS A N 9
ATOM 9990 C CA . LYS A 1 60 ? 5.784 -12.123 8.063 1.00 0.00 60 LYS A CA 9
ATOM 9991 C C . LYS A 1 60 ? 5.519 -13.251 9.025 1.00 0.00 60 LYS A C 9
ATOM 9992 O O . LYS A 1 60 ? 6.337 -14.159 9.169 1.00 0.00 60 LYS A O 9
ATOM 10011 N N . ILE A 1 61 ? 4.325 -13.229 9.670 1.00 0.00 61 ILE A N 9
ATOM 10012 C CA . ILE A 1 61 ? 3.817 -14.269 10.525 1.00 0.00 61 ILE A CA 9
ATOM 10013 C C . ILE A 1 61 ? 3.244 -15.382 9.662 1.00 0.00 61 ILE A C 9
ATOM 10014 O O . ILE A 1 61 ? 3.428 -15.389 8.445 1.00 0.00 61 ILE A O 9
ATOM 10030 N N . LYS A 1 62 ? 2.557 -16.373 10.281 1.00 0.00 62 LYS A N 9
ATOM 10031 C CA . LYS A 1 62 ? 2.061 -17.569 9.639 1.00 0.00 62 LYS A CA 9
ATOM 10032 C C . LYS A 1 62 ? 0.969 -17.244 8.654 1.00 0.00 62 LYS A C 9
ATOM 10033 O O . LYS A 1 62 ? 1.017 -17.677 7.504 1.00 0.00 62 LYS A O 9
ATOM 10052 N N . LYS A 1 63 ? -0.028 -16.439 9.092 1.00 0.00 63 LYS A N 9
ATOM 10053 C CA . LYS A 1 63 ? -1.109 -15.977 8.259 1.00 0.00 63 LYS A CA 9
ATOM 10054 C C . LYS A 1 63 ? -0.683 -14.709 7.574 1.00 0.00 63 LYS A C 9
ATOM 10055 O O . LYS A 1 63 ? 0.418 -14.203 7.791 1.00 0.00 63 LYS A O 9
ATOM 10074 N N . ALA A 1 64 ? -1.582 -14.168 6.727 1.00 0.00 64 ALA A N 9
ATOM 10075 C CA . ALA A 1 64 ? -1.447 -12.863 6.151 1.00 0.00 64 ALA A CA 9
ATOM 10076 C C . ALA A 1 64 ? -2.768 -12.207 6.413 1.00 0.00 64 ALA A C 9
ATOM 10077 O O . ALA A 1 64 ? -2.910 -11.416 7.343 1.00 0.00 64 ALA A O 9
ATOM 10084 N N . THR A 1 65 ? -3.772 -12.567 5.590 1.00 0.00 65 THR A N 9
ATOM 10085 C CA . THR A 1 65 ? -5.118 -12.052 5.630 1.00 0.00 65 THR A CA 9
ATOM 10086 C C . THR A 1 65 ? -6.019 -13.223 5.965 1.00 0.00 65 THR A C 9
ATOM 10087 O O . THR A 1 65 ? -7.235 -13.073 6.085 1.00 0.00 65 THR A O 9
ATOM 10098 N N . GLN A 1 66 ? -5.415 -14.424 6.147 1.00 0.00 66 GLN A N 9
ATOM 10099 C CA . GLN A 1 66 ? -6.091 -15.665 6.425 1.00 0.00 66 GLN A CA 9
ATOM 10100 C C . GLN A 1 66 ? -6.559 -15.663 7.856 1.00 0.00 66 GLN A C 9
ATOM 10101 O O . GLN A 1 66 ? -5.853 -15.196 8.747 1.00 0.00 66 GLN A O 9
ATOM 10115 N N . ALA A 1 67 ? -7.787 -16.179 8.093 1.00 0.00 67 ALA A N 9
ATOM 10116 C CA . ALA A 1 67 ? -8.366 -16.277 9.409 1.00 0.00 67 ALA A CA 9
ATOM 10117 C C . ALA A 1 67 ? -7.864 -17.573 10.059 1.00 0.00 67 ALA A C 9
ATOM 10118 O O . ALA A 1 67 ? -8.126 -18.666 9.492 1.00 0.00 67 ALA A O 9
ATOM 10126 N N . GLY A 1 1 ? 23.377 5.382 -8.422 1.00 0.00 1 GLY A N 10
ATOM 10127 C CA . GLY A 1 1 ? 24.247 4.242 -8.796 1.00 0.00 1 GLY A CA 10
ATOM 10128 C C . GLY A 1 1 ? 24.122 3.948 -10.262 1.00 0.00 1 GLY A C 10
ATOM 10129 O O . GLY A 1 1 ? 23.334 3.073 -10.616 1.00 0.00 1 GLY A O 10
ATOM 10135 N N . PRO A 1 2 ? 24.851 4.618 -11.159 1.00 0.00 2 PRO A N 10
ATOM 10136 C CA . PRO A 1 2 ? 24.785 4.363 -12.591 1.00 0.00 2 PRO A CA 10
ATOM 10137 C C . PRO A 1 2 ? 25.594 3.140 -12.952 1.00 0.00 2 PRO A C 10
ATOM 10138 O O . PRO A 1 2 ? 25.491 2.689 -14.093 1.00 0.00 2 PRO A O 10
ATOM 10149 N N . MET A 1 3 ? 26.407 2.609 -12.006 1.00 0.00 3 MET A N 10
ATOM 10150 C CA . MET A 1 3 ? 27.212 1.425 -12.195 1.00 0.00 3 MET A CA 10
ATOM 10151 C C . MET A 1 3 ? 26.685 0.359 -11.275 1.00 0.00 3 MET A C 10
ATOM 10152 O O . MET A 1 3 ? 27.381 -0.602 -10.951 1.00 0.00 3 MET A O 10
ATOM 10166 N N . ALA A 1 4 ? 25.415 0.519 -10.851 1.00 0.00 4 ALA A N 10
ATOM 10167 C CA . ALA A 1 4 ? 24.725 -0.403 -9.994 1.00 0.00 4 ALA A CA 10
ATOM 10168 C C . ALA A 1 4 ? 23.306 -0.401 -10.485 1.00 0.00 4 ALA A C 10
ATOM 10169 O O . ALA A 1 4 ? 23.041 -0.046 -11.634 1.00 0.00 4 ALA A O 10
ATOM 10176 N N . SER A 1 5 ? 22.355 -0.808 -9.613 1.00 0.00 5 SER A N 10
ATOM 10177 C CA . SER A 1 5 ? 20.946 -0.823 -9.915 1.00 0.00 5 SER A CA 10
ATOM 10178 C C . SER A 1 5 ? 20.354 0.461 -9.406 1.00 0.00 5 SER A C 10
ATOM 10179 O O . SER A 1 5 ? 20.990 1.201 -8.655 1.00 0.00 5 SER A O 10
ATOM 10187 N N . ASP A 1 6 ? 19.104 0.749 -9.830 1.00 0.00 6 ASP A N 10
ATOM 10188 C CA . ASP A 1 6 ? 18.372 1.906 -9.392 1.00 0.00 6 ASP A CA 10
ATOM 10189 C C . ASP A 1 6 ? 16.938 1.464 -9.354 1.00 0.00 6 ASP A C 10
ATOM 10190 O O . ASP A 1 6 ? 16.527 0.582 -10.110 1.00 0.00 6 ASP A O 10
ATOM 10199 N N . LYS A 1 7 ? 16.144 2.082 -8.451 1.00 0.00 7 LYS A N 10
ATOM 10200 C CA . LYS A 1 7 ? 14.740 1.808 -8.301 1.00 0.00 7 LYS A CA 10
ATOM 10201 C C . LYS A 1 7 ? 14.003 2.774 -9.181 1.00 0.00 7 LYS A C 10
ATOM 10202 O O . LYS A 1 7 ? 14.315 3.965 -9.198 1.00 0.00 7 LYS A O 10
ATOM 10221 N N . ARG A 1 8 ? 13.012 2.263 -9.946 1.00 0.00 8 ARG A N 10
ATOM 10222 C CA . ARG A 1 8 ? 12.218 3.048 -10.858 1.00 0.00 8 ARG A CA 10
ATOM 10223 C C . ARG A 1 8 ? 10.785 2.865 -10.425 1.00 0.00 8 ARG A C 10
ATOM 10224 O O . ARG A 1 8 ? 10.443 1.753 -10.029 1.00 0.00 8 ARG A O 10
ATOM 10245 N N . PRO A 1 9 ? 9.914 3.879 -10.458 1.00 0.00 9 PRO A N 10
ATOM 10246 C CA . PRO A 1 9 ? 8.510 3.745 -10.101 1.00 0.00 9 PRO A CA 10
ATOM 10247 C C . PRO A 1 9 ? 7.737 3.131 -11.250 1.00 0.00 9 PRO A C 10
ATOM 10248 O O . PRO A 1 9 ? 7.246 3.860 -12.112 1.00 0.00 9 PRO A O 10
ATOM 10259 N N . ARG A 1 10 ? 7.623 1.785 -11.269 1.00 0.00 10 ARG A N 10
ATOM 10260 C CA . ARG A 1 10 ? 6.924 1.047 -12.287 1.00 0.00 10 ARG A CA 10
ATOM 10261 C C . ARG A 1 10 ? 6.042 0.119 -11.505 1.00 0.00 10 ARG A C 10
ATOM 10262 O O . ARG A 1 10 ? 5.118 0.569 -10.828 1.00 0.00 10 ARG A O 10
ATOM 10283 N N . THR A 1 11 ? 6.342 -1.204 -11.545 1.00 0.00 11 THR A N 10
ATOM 10284 C CA . THR A 1 11 ? 5.786 -2.197 -10.654 1.00 0.00 11 THR A CA 10
ATOM 10285 C C . THR A 1 11 ? 6.564 -2.084 -9.378 1.00 0.00 11 THR A C 10
ATOM 10286 O O . THR A 1 11 ? 6.004 -2.086 -8.282 1.00 0.00 11 THR A O 10
ATOM 10297 N N . ALA A 1 12 ? 7.900 -1.957 -9.531 1.00 0.00 12 ALA A N 10
ATOM 10298 C CA . ALA A 1 12 ? 8.835 -1.834 -8.449 1.00 0.00 12 ALA A CA 10
ATOM 10299 C C . ALA A 1 12 ? 8.641 -0.511 -7.773 1.00 0.00 12 ALA A C 10
ATOM 10300 O O . ALA A 1 12 ? 8.392 0.508 -8.413 1.00 0.00 12 ALA A O 10
ATOM 10307 N N . PHE A 1 13 ? 8.730 -0.532 -6.430 1.00 0.00 13 PHE A N 10
ATOM 10308 C CA . PHE A 1 13 ? 8.570 0.628 -5.595 1.00 0.00 13 PHE A CA 10
ATOM 10309 C C . PHE A 1 13 ? 9.909 1.303 -5.518 1.00 0.00 13 PHE A C 10
ATOM 10310 O O . PHE A 1 13 ? 10.939 0.716 -5.850 1.00 0.00 13 PHE A O 10
ATOM 10327 N N . THR A 1 14 ? 9.900 2.573 -5.066 1.00 0.00 14 THR A N 10
ATOM 10328 C CA . THR A 1 14 ? 11.084 3.356 -4.810 1.00 0.00 14 THR A CA 10
ATOM 10329 C C . THR A 1 14 ? 11.121 3.527 -3.318 1.00 0.00 14 THR A C 10
ATOM 10330 O O . THR A 1 14 ? 10.279 2.987 -2.609 1.00 0.00 14 THR A O 10
ATOM 10341 N N . ALA A 1 15 ? 12.099 4.301 -2.798 1.00 0.00 15 ALA A N 10
ATOM 10342 C CA . ALA A 1 15 ? 12.251 4.556 -1.383 1.00 0.00 15 ALA A CA 10
ATOM 10343 C C . ALA A 1 15 ? 11.146 5.452 -0.884 1.00 0.00 15 ALA A C 10
ATOM 10344 O O . ALA A 1 15 ? 10.724 5.345 0.266 1.00 0.00 15 ALA A O 10
ATOM 10351 N N . GLU A 1 16 ? 10.646 6.343 -1.773 1.00 0.00 16 GLU A N 10
ATOM 10352 C CA . GLU A 1 16 ? 9.616 7.311 -1.508 1.00 0.00 16 GLU A CA 10
ATOM 10353 C C . GLU A 1 16 ? 8.252 6.677 -1.473 1.00 0.00 16 GLU A C 10
ATOM 10354 O O . GLU A 1 16 ? 7.339 7.198 -0.835 1.00 0.00 16 GLU A O 10
ATOM 10366 N N . GLN A 1 17 ? 8.085 5.532 -2.172 1.00 0.00 17 GLN A N 10
ATOM 10367 C CA . GLN A 1 17 ? 6.814 4.865 -2.299 1.00 0.00 17 GLN A CA 10
ATOM 10368 C C . GLN A 1 17 ? 6.626 3.945 -1.126 1.00 0.00 17 GLN A C 10
ATOM 10369 O O . GLN A 1 17 ? 5.586 3.997 -0.473 1.00 0.00 17 GLN A O 10
ATOM 10383 N N . LEU A 1 18 ? 7.659 3.126 -0.801 1.00 0.00 18 LEU A N 10
ATOM 10384 C CA . LEU A 1 18 ? 7.704 2.213 0.321 1.00 0.00 18 LEU A CA 10
ATOM 10385 C C . LEU A 1 18 ? 7.358 2.866 1.638 1.00 0.00 18 LEU A C 10
ATOM 10386 O O . LEU A 1 18 ? 6.515 2.352 2.371 1.00 0.00 18 LEU A O 10
ATOM 10402 N N . GLN A 1 19 ? 8.007 4.017 1.956 1.00 0.00 19 GLN A N 10
ATOM 10403 C CA . GLN A 1 19 ? 7.958 4.665 3.251 1.00 0.00 19 GLN A CA 10
ATOM 10404 C C . GLN A 1 19 ? 6.585 5.128 3.645 1.00 0.00 19 GLN A C 10
ATOM 10405 O O . GLN A 1 19 ? 6.208 5.052 4.814 1.00 0.00 19 GLN A O 10
ATOM 10419 N N . ARG A 1 20 ? 5.804 5.603 2.655 1.00 0.00 20 ARG A N 10
ATOM 10420 C CA . ARG A 1 20 ? 4.477 6.123 2.856 1.00 0.00 20 ARG A CA 10
ATOM 10421 C C . ARG A 1 20 ? 3.495 5.008 3.107 1.00 0.00 20 ARG A C 10
ATOM 10422 O O . ARG A 1 20 ? 2.588 5.155 3.921 1.00 0.00 20 ARG A O 10
ATOM 10443 N N . LEU A 1 21 ? 3.671 3.851 2.422 1.00 0.00 21 LEU A N 10
ATOM 10444 C CA . LEU A 1 21 ? 2.800 2.696 2.537 1.00 0.00 21 LEU A CA 10
ATOM 10445 C C . LEU A 1 21 ? 2.942 1.994 3.859 1.00 0.00 21 LEU A C 10
ATOM 10446 O O . LEU A 1 21 ? 2.042 1.270 4.270 1.00 0.00 21 LEU A O 10
ATOM 10462 N N . LYS A 1 22 ? 4.085 2.197 4.553 1.00 0.00 22 LYS A N 10
ATOM 10463 C CA . LYS A 1 22 ? 4.361 1.632 5.855 1.00 0.00 22 LYS A CA 10
ATOM 10464 C C . LYS A 1 22 ? 3.668 2.427 6.927 1.00 0.00 22 LYS A C 10
ATOM 10465 O O . LYS A 1 22 ? 3.439 1.919 8.023 1.00 0.00 22 LYS A O 10
ATOM 10484 N N . ALA A 1 23 ? 3.281 3.687 6.612 1.00 0.00 23 ALA A N 10
ATOM 10485 C CA . ALA A 1 23 ? 2.477 4.522 7.475 1.00 0.00 23 ALA A CA 10
ATOM 10486 C C . ALA A 1 23 ? 1.023 4.144 7.333 1.00 0.00 23 ALA A C 10
ATOM 10487 O O . ALA A 1 23 ? 0.258 4.251 8.291 1.00 0.00 23 ALA A O 10
ATOM 10494 N N . GLU A 1 24 ? 0.619 3.666 6.127 1.00 0.00 24 GLU A N 10
ATOM 10495 C CA . GLU A 1 24 ? -0.723 3.202 5.847 1.00 0.00 24 GLU A CA 10
ATOM 10496 C C . GLU A 1 24 ? -0.948 1.859 6.491 1.00 0.00 24 GLU A C 10
ATOM 10497 O O . GLU A 1 24 ? -2.055 1.565 6.932 1.00 0.00 24 GLU A O 10
ATOM 10509 N N . PHE A 1 25 ? 0.127 1.030 6.572 1.00 0.00 25 PHE A N 10
ATOM 10510 C CA . PHE A 1 25 ? 0.134 -0.289 7.162 1.00 0.00 25 PHE A CA 10
ATOM 10511 C C . PHE A 1 25 ? -0.079 -0.183 8.650 1.00 0.00 25 PHE A C 10
ATOM 10512 O O . PHE A 1 25 ? -0.851 -0.944 9.232 1.00 0.00 25 PHE A O 10
ATOM 10529 N N . GLN A 1 26 ? 0.627 0.787 9.282 1.00 0.00 26 GLN A N 10
ATOM 10530 C CA . GLN A 1 26 ? 0.726 0.975 10.707 1.00 0.00 26 GLN A CA 10
ATOM 10531 C C . GLN A 1 26 ? -0.608 1.252 11.338 1.00 0.00 26 GLN A C 10
ATOM 10532 O O . GLN A 1 26 ? -0.945 0.668 12.368 1.00 0.00 26 GLN A O 10
ATOM 10546 N N . THR A 1 27 ? -1.400 2.153 10.714 1.00 0.00 27 THR A N 10
ATOM 10547 C CA . THR A 1 27 ? -2.667 2.599 11.243 1.00 0.00 27 THR A CA 10
ATOM 10548 C C . THR A 1 27 ? -3.698 1.538 10.996 1.00 0.00 27 THR A C 10
ATOM 10549 O O . THR A 1 27 ? -4.172 0.880 11.921 1.00 0.00 27 THR A O 10
ATOM 10560 N N . ASN A 1 28 ? -4.057 1.378 9.711 1.00 0.00 28 ASN A N 10
ATOM 10561 C CA . ASN A 1 28 ? -5.166 0.596 9.270 1.00 0.00 28 ASN A CA 10
ATOM 10562 C C . ASN A 1 28 ? -4.657 -0.616 8.561 1.00 0.00 28 ASN A C 10
ATOM 10563 O O . ASN A 1 28 ? -3.837 -0.538 7.650 1.00 0.00 28 ASN A O 10
ATOM 10574 N N . ARG A 1 29 ? -5.210 -1.772 8.973 1.00 0.00 29 ARG A N 10
ATOM 10575 C CA . ARG A 1 29 ? -5.189 -3.005 8.220 1.00 0.00 29 ARG A CA 10
ATOM 10576 C C . ARG A 1 29 ? -6.575 -3.229 7.691 1.00 0.00 29 ARG A C 10
ATOM 10577 O O . ARG A 1 29 ? -6.833 -4.200 6.981 1.00 0.00 29 ARG A O 10
ATOM 10598 N N . TYR A 1 30 ? -7.482 -2.272 7.995 1.00 0.00 30 TYR A N 10
ATOM 10599 C CA . TYR A 1 30 ? -8.784 -2.117 7.412 1.00 0.00 30 TYR A CA 10
ATOM 10600 C C . TYR A 1 30 ? -8.597 -1.316 6.147 1.00 0.00 30 TYR A C 10
ATOM 10601 O O . TYR A 1 30 ? -8.886 -0.122 6.089 1.00 0.00 30 TYR A O 10
ATOM 10619 N N . LEU A 1 31 ? -8.067 -1.993 5.108 1.00 0.00 31 LEU A N 10
ATOM 10620 C CA . LEU A 1 31 ? -7.665 -1.412 3.858 1.00 0.00 31 LEU A CA 10
ATOM 10621 C C . LEU A 1 31 ? -8.818 -1.641 2.920 1.00 0.00 31 LEU A C 10
ATOM 10622 O O . LEU A 1 31 ? -9.222 -2.781 2.695 1.00 0.00 31 LEU A O 10
ATOM 10638 N N . THR A 1 32 ? -9.397 -0.541 2.384 1.00 0.00 32 THR A N 10
ATOM 10639 C CA . THR A 1 32 ? -10.610 -0.579 1.598 1.00 0.00 32 THR A CA 10
ATOM 10640 C C . THR A 1 32 ? -10.217 -0.502 0.157 1.00 0.00 32 THR A C 10
ATOM 10641 O O . THR A 1 32 ? -9.050 -0.310 -0.159 1.00 0.00 32 THR A O 10
ATOM 10652 N N . GLU A 1 33 ? -11.203 -0.645 -0.756 1.00 0.00 33 GLU A N 10
ATOM 10653 C CA . GLU A 1 33 ? -11.003 -0.482 -2.177 1.00 0.00 33 GLU A CA 10
ATOM 10654 C C . GLU A 1 33 ? -10.848 0.979 -2.522 1.00 0.00 33 GLU A C 10
ATOM 10655 O O . GLU A 1 33 ? -10.263 1.315 -3.549 1.00 0.00 33 GLU A O 10
ATOM 10667 N N . GLN A 1 34 ? -11.374 1.872 -1.648 1.00 0.00 34 GLN A N 10
ATOM 10668 C CA . GLN A 1 34 ? -11.438 3.294 -1.862 1.00 0.00 34 GLN A CA 10
ATOM 10669 C C . GLN A 1 34 ? -10.157 3.936 -1.408 1.00 0.00 34 GLN A C 10
ATOM 10670 O O . GLN A 1 34 ? -9.681 4.898 -2.008 1.00 0.00 34 GLN A O 10
ATOM 10684 N N . ARG A 1 35 ? -9.547 3.375 -0.341 1.00 0.00 35 ARG A N 10
ATOM 10685 C CA . ARG A 1 35 ? -8.252 3.761 0.158 1.00 0.00 35 ARG A CA 10
ATOM 10686 C C . ARG A 1 35 ? -7.209 3.291 -0.797 1.00 0.00 35 ARG A C 10
ATOM 10687 O O . ARG A 1 35 ? -6.318 4.056 -1.142 1.00 0.00 35 ARG A O 10
ATOM 10708 N N . ARG A 1 36 ? -7.318 2.009 -1.218 1.00 0.00 36 ARG A N 10
ATOM 10709 C CA . ARG A 1 36 ? -6.366 1.316 -2.066 1.00 0.00 36 ARG A CA 10
ATOM 10710 C C . ARG A 1 36 ? -6.117 2.014 -3.376 1.00 0.00 36 ARG A C 10
ATOM 10711 O O . ARG A 1 36 ? -4.985 2.062 -3.856 1.00 0.00 36 ARG A O 10
ATOM 10732 N N . GLN A 1 37 ? -7.188 2.582 -3.974 1.00 0.00 37 GLN A N 10
ATOM 10733 C CA . GLN A 1 37 ? -7.115 3.230 -5.265 1.00 0.00 37 GLN A CA 10
ATOM 10734 C C . GLN A 1 37 ? -6.669 4.660 -5.124 1.00 0.00 37 GLN A C 10
ATOM 10735 O O . GLN A 1 37 ? -6.377 5.316 -6.121 1.00 0.00 37 GLN A O 10
ATOM 10749 N N . SER A 1 38 ? -6.604 5.171 -3.870 1.00 0.00 38 SER A N 10
ATOM 10750 C CA . SER A 1 38 ? -6.157 6.510 -3.576 1.00 0.00 38 SER A CA 10
ATOM 10751 C C . SER A 1 38 ? -4.689 6.442 -3.259 1.00 0.00 38 SER A C 10
ATOM 10752 O O . SER A 1 38 ? -3.980 7.437 -3.383 1.00 0.00 38 SER A O 10
ATOM 10760 N N . LEU A 1 39 ? -4.195 5.236 -2.877 1.00 0.00 39 LEU A N 10
ATOM 10761 C CA . LEU A 1 39 ? -2.786 4.969 -2.708 1.00 0.00 39 LEU A CA 10
ATOM 10762 C C . LEU A 1 39 ? -2.221 4.778 -4.090 1.00 0.00 39 LEU A C 10
ATOM 10763 O O . LEU A 1 39 ? -1.060 5.093 -4.353 1.00 0.00 39 LEU A O 10
ATOM 10779 N N . ALA A 1 40 ? -3.082 4.260 -5.006 1.00 0.00 40 ALA A N 10
ATOM 10780 C CA . ALA A 1 40 ? -2.765 4.051 -6.395 1.00 0.00 40 ALA A CA 10
ATOM 10781 C C . ALA A 1 40 ? -2.770 5.350 -7.149 1.00 0.00 40 ALA A C 10
ATOM 10782 O O . ALA A 1 40 ? -2.104 5.483 -8.172 1.00 0.00 40 ALA A O 10
ATOM 10789 N N . GLN A 1 41 ? -3.527 6.355 -6.651 1.00 0.00 41 GLN A N 10
ATOM 10790 C CA . GLN A 1 41 ? -3.616 7.652 -7.272 1.00 0.00 41 GLN A CA 10
ATOM 10791 C C . GLN A 1 41 ? -2.385 8.452 -6.932 1.00 0.00 41 GLN A C 10
ATOM 10792 O O . GLN A 1 41 ? -1.913 9.259 -7.732 1.00 0.00 41 GLN A O 10
ATOM 10806 N N . GLU A 1 42 ? -1.852 8.238 -5.706 1.00 0.00 42 GLU A N 10
ATOM 10807 C CA . GLU A 1 42 ? -0.959 9.164 -5.063 1.00 0.00 42 GLU A CA 10
ATOM 10808 C C . GLU A 1 42 ? 0.465 8.992 -5.473 1.00 0.00 42 GLU A C 10
ATOM 10809 O O . GLU A 1 42 ? 1.063 9.888 -6.067 1.00 0.00 42 GLU A O 10
ATOM 10821 N N . LEU A 1 43 ? 1.028 7.808 -5.164 1.00 0.00 43 LEU A N 10
ATOM 10822 C CA . LEU A 1 43 ? 2.380 7.432 -5.491 1.00 0.00 43 LEU A CA 10
ATOM 10823 C C . LEU A 1 43 ? 2.440 7.130 -6.950 1.00 0.00 43 LEU A C 10
ATOM 10824 O O . LEU A 1 43 ? 3.470 7.289 -7.604 1.00 0.00 43 LEU A O 10
ATOM 10840 N N . GLY A 1 44 ? 1.275 6.706 -7.472 1.00 0.00 44 GLY A N 10
ATOM 10841 C CA . GLY A 1 44 ? 1.072 6.456 -8.876 1.00 0.00 44 GLY A CA 10
ATOM 10842 C C . GLY A 1 44 ? 1.282 4.999 -9.102 1.00 0.00 44 GLY A C 10
ATOM 10843 O O . GLY A 1 44 ? 1.938 4.593 -10.060 1.00 0.00 44 GLY A O 10
ATOM 10847 N N . LEU A 1 45 ? 0.702 4.181 -8.196 1.00 0.00 45 LEU A N 10
ATOM 10848 C CA . LEU A 1 45 ? 0.759 2.736 -8.287 1.00 0.00 45 LEU A CA 10
ATOM 10849 C C . LEU A 1 45 ? -0.488 2.285 -9.004 1.00 0.00 45 LEU A C 10
ATOM 10850 O O . LEU A 1 45 ? -1.218 3.091 -9.580 1.00 0.00 45 LEU A O 10
ATOM 10866 N N . ASN A 1 46 ? -0.760 0.963 -8.975 1.00 0.00 46 ASN A N 10
ATOM 10867 C CA . ASN A 1 46 ? -2.049 0.406 -9.297 1.00 0.00 46 ASN A CA 10
ATOM 10868 C C . ASN A 1 46 ? -2.511 -0.177 -7.998 1.00 0.00 46 ASN A C 10
ATOM 10869 O O . ASN A 1 46 ? -1.825 -0.069 -6.984 1.00 0.00 46 ASN A O 10
ATOM 10880 N N . GLU A 1 47 ? -3.703 -0.810 -7.993 1.00 0.00 47 GLU A N 10
ATOM 10881 C CA . GLU A 1 47 ? -4.249 -1.503 -6.851 1.00 0.00 47 GLU A CA 10
ATOM 10882 C C . GLU A 1 47 ? -3.512 -2.787 -6.640 1.00 0.00 47 GLU A C 10
ATOM 10883 O O . GLU A 1 47 ? -3.203 -3.182 -5.517 1.00 0.00 47 GLU A O 10
ATOM 10895 N N . SER A 1 48 ? -3.228 -3.438 -7.782 1.00 0.00 48 SER A N 10
ATOM 10896 C CA . SER A 1 48 ? -2.694 -4.773 -7.922 1.00 0.00 48 SER A CA 10
ATOM 10897 C C . SER A 1 48 ? -1.297 -4.902 -7.377 1.00 0.00 48 SER A C 10
ATOM 10898 O O . SER A 1 48 ? -0.907 -5.972 -6.912 1.00 0.00 48 SER A O 10
ATOM 10906 N N . GLN A 1 49 ? -0.515 -3.797 -7.412 1.00 0.00 49 GLN A N 10
ATOM 10907 C CA . GLN A 1 49 ? 0.844 -3.746 -6.944 1.00 0.00 49 GLN A CA 10
ATOM 10908 C C . GLN A 1 49 ? 0.898 -3.788 -5.440 1.00 0.00 49 GLN A C 10
ATOM 10909 O O . GLN A 1 49 ? 1.826 -4.357 -4.866 1.00 0.00 49 GLN A O 10
ATOM 10923 N N . ILE A 1 50 ? -0.109 -3.178 -4.769 1.00 0.00 50 ILE A N 10
ATOM 10924 C CA . ILE A 1 50 ? -0.125 -3.011 -3.337 1.00 0.00 50 ILE A CA 10
ATOM 10925 C C . ILE A 1 50 ? -0.691 -4.251 -2.688 1.00 0.00 50 ILE A C 10
ATOM 10926 O O . ILE A 1 50 ? -0.419 -4.506 -1.520 1.00 0.00 50 ILE A O 10
ATOM 10942 N N . LYS A 1 51 ? -1.478 -5.072 -3.434 1.00 0.00 51 LYS A N 10
ATOM 10943 C CA . LYS A 1 51 ? -2.037 -6.320 -2.960 1.00 0.00 51 LYS A CA 10
ATOM 10944 C C . LYS A 1 51 ? -0.942 -7.302 -2.644 1.00 0.00 51 LYS A C 10
ATOM 10945 O O . LYS A 1 51 ? -1.015 -8.029 -1.657 1.00 0.00 51 LYS A O 10
ATOM 10964 N N . ILE A 1 52 ? 0.124 -7.299 -3.477 1.00 0.00 52 ILE A N 10
ATOM 10965 C CA . ILE A 1 52 ? 1.316 -8.084 -3.343 1.00 0.00 52 ILE A CA 10
ATOM 10966 C C . ILE A 1 52 ? 2.079 -7.605 -2.140 1.00 0.00 52 ILE A C 10
ATOM 10967 O O . ILE A 1 52 ? 2.483 -8.407 -1.304 1.00 0.00 52 ILE A O 10
ATOM 10983 N N . TRP A 1 53 ? 2.260 -6.273 -2.042 1.00 0.00 53 TRP A N 10
ATOM 10984 C CA . TRP A 1 53 ? 3.013 -5.575 -1.025 1.00 0.00 53 TRP A CA 10
ATOM 10985 C C . TRP A 1 53 ? 2.504 -5.809 0.379 1.00 0.00 53 TRP A C 10
ATOM 10986 O O . TRP A 1 53 ? 3.304 -5.961 1.298 1.00 0.00 53 TRP A O 10
ATOM 11007 N N . PHE A 1 54 ? 1.167 -5.856 0.589 1.00 0.00 54 PHE A N 10
ATOM 11008 C CA . PHE A 1 54 ? 0.566 -6.059 1.883 1.00 0.00 54 PHE A CA 10
ATOM 11009 C C . PHE A 1 54 ? 0.720 -7.493 2.304 1.00 0.00 54 PHE A C 10
ATOM 11010 O O . PHE A 1 54 ? 0.957 -7.756 3.478 1.00 0.00 54 PHE A O 10
ATOM 11027 N N . GLN A 1 55 ? 0.620 -8.450 1.350 1.00 0.00 55 GLN A N 10
ATOM 11028 C CA . GLN A 1 55 ? 0.738 -9.865 1.601 1.00 0.00 55 GLN A CA 10
ATOM 11029 C C . GLN A 1 55 ? 2.176 -10.288 1.786 1.00 0.00 55 GLN A C 10
ATOM 11030 O O . GLN A 1 55 ? 2.433 -11.368 2.315 1.00 0.00 55 GLN A O 10
ATOM 11044 N N . ASN A 1 56 ? 3.149 -9.432 1.388 1.00 0.00 56 ASN A N 10
ATOM 11045 C CA . ASN A 1 56 ? 4.561 -9.622 1.622 1.00 0.00 56 ASN A CA 10
ATOM 11046 C C . ASN A 1 56 ? 4.859 -9.350 3.070 1.00 0.00 56 ASN A C 10
ATOM 11047 O O . ASN A 1 56 ? 5.650 -10.058 3.686 1.00 0.00 56 ASN A O 10
ATOM 11058 N N . LYS A 1 57 ? 4.202 -8.317 3.649 1.00 0.00 57 LYS A N 10
ATOM 11059 C CA . LYS A 1 57 ? 4.294 -7.976 5.056 1.00 0.00 57 LYS A CA 10
ATOM 11060 C C . LYS A 1 57 ? 3.671 -9.044 5.917 1.00 0.00 57 LYS A C 10
ATOM 11061 O O . LYS A 1 57 ? 4.166 -9.319 7.007 1.00 0.00 57 LYS A O 10
ATOM 11080 N N . ARG A 1 58 ? 2.578 -9.683 5.436 1.00 0.00 58 ARG A N 10
ATOM 11081 C CA . ARG A 1 58 ? 1.913 -10.751 6.151 1.00 0.00 58 ARG A CA 10
ATOM 11082 C C . ARG A 1 58 ? 2.721 -12.028 6.101 1.00 0.00 58 ARG A C 10
ATOM 11083 O O . ARG A 1 58 ? 2.583 -12.881 6.973 1.00 0.00 58 ARG A O 10
ATOM 11104 N N . ALA A 1 59 ? 3.596 -12.176 5.080 1.00 0.00 59 ALA A N 10
ATOM 11105 C CA . ALA A 1 59 ? 4.465 -13.319 4.903 1.00 0.00 59 ALA A CA 10
ATOM 11106 C C . ALA A 1 59 ? 5.651 -13.233 5.830 1.00 0.00 59 ALA A C 10
ATOM 11107 O O . ALA A 1 59 ? 6.150 -14.258 6.294 1.00 0.00 59 ALA A O 10
ATOM 11114 N N . LYS A 1 60 ? 6.111 -11.994 6.140 1.00 0.00 60 LYS A N 10
ATOM 11115 C CA . LYS A 1 60 ? 7.197 -11.719 7.056 1.00 0.00 60 LYS A CA 10
ATOM 11116 C C . LYS A 1 60 ? 6.767 -11.971 8.479 1.00 0.00 60 LYS A C 10
ATOM 11117 O O . LYS A 1 60 ? 7.596 -12.287 9.330 1.00 0.00 60 LYS A O 10
ATOM 11136 N N . ILE A 1 61 ? 5.445 -11.857 8.755 1.00 0.00 61 ILE A N 10
ATOM 11137 C CA . ILE A 1 61 ? 4.850 -12.200 10.024 1.00 0.00 61 ILE A CA 10
ATOM 11138 C C . ILE A 1 61 ? 4.629 -13.688 9.979 1.00 0.00 61 ILE A C 10
ATOM 11139 O O . ILE A 1 61 ? 4.144 -14.231 8.988 1.00 0.00 61 ILE A O 10
ATOM 11155 N N . LYS A 1 62 ? 5.064 -14.379 11.055 1.00 0.00 62 LYS A N 10
ATOM 11156 C CA . LYS A 1 62 ? 5.241 -15.812 11.064 1.00 0.00 62 LYS A CA 10
ATOM 11157 C C . LYS A 1 62 ? 4.246 -16.464 11.979 1.00 0.00 62 LYS A C 10
ATOM 11158 O O . LYS A 1 62 ? 4.049 -17.676 11.900 1.00 0.00 62 LYS A O 10
ATOM 11177 N N . LYS A 1 63 ? 3.593 -15.680 12.871 1.00 0.00 63 LYS A N 10
ATOM 11178 C CA . LYS A 1 63 ? 2.693 -16.200 13.878 1.00 0.00 63 LYS A CA 10
ATOM 11179 C C . LYS A 1 63 ? 1.371 -16.598 13.268 1.00 0.00 63 LYS A C 10
ATOM 11180 O O . LYS A 1 63 ? 1.112 -16.367 12.087 1.00 0.00 63 LYS A O 10
ATOM 11199 N N . ALA A 1 64 ? 0.525 -17.268 14.084 1.00 0.00 64 ALA A N 10
ATOM 11200 C CA . ALA A 1 64 ? -0.681 -17.924 13.641 1.00 0.00 64 ALA A CA 10
ATOM 11201 C C . ALA A 1 64 ? -1.854 -16.993 13.722 1.00 0.00 64 ALA A C 10
ATOM 11202 O O . ALA A 1 64 ? -2.684 -16.967 12.814 1.00 0.00 64 ALA A O 10
ATOM 11209 N N . THR A 1 65 ? -1.953 -16.217 14.833 1.00 0.00 65 THR A N 10
ATOM 11210 C CA . THR A 1 65 ? -3.104 -15.398 15.163 1.00 0.00 65 THR A CA 10
ATOM 11211 C C . THR A 1 65 ? -3.219 -14.266 14.174 1.00 0.00 65 THR A C 10
ATOM 11212 O O . THR A 1 65 ? -4.224 -14.158 13.472 1.00 0.00 65 THR A O 10
ATOM 11223 N N . GLN A 1 66 ? -2.161 -13.426 14.070 1.00 0.00 66 GLN A N 10
ATOM 11224 C CA . GLN A 1 66 ? -2.055 -12.424 13.037 1.00 0.00 66 GLN A CA 10
ATOM 11225 C C . GLN A 1 66 ? -1.397 -13.134 11.885 1.00 0.00 66 GLN A C 10
ATOM 11226 O O . GLN A 1 66 ? -0.495 -13.941 12.091 1.00 0.00 66 GLN A O 10
ATOM 11240 N N . ALA A 1 67 ? -1.864 -12.878 10.642 1.00 0.00 67 ALA A N 10
ATOM 11241 C CA . ALA A 1 67 ? -1.404 -13.580 9.468 1.00 0.00 67 ALA A CA 10
ATOM 11242 C C . ALA A 1 67 ? 0.061 -13.223 9.173 1.00 0.00 67 ALA A C 10
ATOM 11243 O O . ALA A 1 67 ? 0.906 -14.157 9.164 1.00 0.00 67 ALA A O 10
ATOM 11251 N N . GLY A 1 1 ? 5.764 18.158 -6.793 1.00 0.00 1 GLY A N 11
ATOM 11252 C CA . GLY A 1 1 ? 4.318 18.046 -6.482 1.00 0.00 1 GLY A CA 11
ATOM 11253 C C . GLY A 1 1 ? 4.032 18.356 -5.039 1.00 0.00 1 GLY A C 11
ATOM 11254 O O . GLY A 1 1 ? 4.937 18.710 -4.282 1.00 0.00 1 GLY A O 11
ATOM 11260 N N . PRO A 1 2 ? 2.777 18.232 -4.611 1.00 0.00 2 PRO A N 11
ATOM 11261 C CA . PRO A 1 2 ? 2.359 18.481 -3.240 1.00 0.00 2 PRO A CA 11
ATOM 11262 C C . PRO A 1 2 ? 2.693 17.301 -2.357 1.00 0.00 2 PRO A C 11
ATOM 11263 O O . PRO A 1 2 ? 2.440 17.374 -1.155 1.00 0.00 2 PRO A O 11
ATOM 11274 N N . MET A 1 3 ? 3.243 16.211 -2.939 1.00 0.00 3 MET A N 11
ATOM 11275 C CA . MET A 1 3 ? 3.576 14.997 -2.244 1.00 0.00 3 MET A CA 11
ATOM 11276 C C . MET A 1 3 ? 5.017 15.050 -1.838 1.00 0.00 3 MET A C 11
ATOM 11277 O O . MET A 1 3 ? 5.789 15.889 -2.301 1.00 0.00 3 MET A O 11
ATOM 11291 N N . ALA A 1 4 ? 5.393 14.107 -0.944 1.00 0.00 4 ALA A N 11
ATOM 11292 C CA . ALA A 1 4 ? 6.744 13.886 -0.505 1.00 0.00 4 ALA A CA 11
ATOM 11293 C C . ALA A 1 4 ? 7.333 12.806 -1.362 1.00 0.00 4 ALA A C 11
ATOM 11294 O O . ALA A 1 4 ? 8.508 12.857 -1.722 1.00 0.00 4 ALA A O 11
ATOM 11301 N N . SER A 1 5 ? 6.497 11.799 -1.705 1.00 0.00 5 SER A N 11
ATOM 11302 C CA . SER A 1 5 ? 6.904 10.598 -2.390 1.00 0.00 5 SER A CA 11
ATOM 11303 C C . SER A 1 5 ? 7.010 10.829 -3.871 1.00 0.00 5 SER A C 11
ATOM 11304 O O . SER A 1 5 ? 6.578 11.855 -4.393 1.00 0.00 5 SER A O 11
ATOM 11312 N N . ASP A 1 6 ? 7.628 9.848 -4.570 1.00 0.00 6 ASP A N 11
ATOM 11313 C CA . ASP A 1 6 ? 7.912 9.922 -5.981 1.00 0.00 6 ASP A CA 11
ATOM 11314 C C . ASP A 1 6 ? 6.738 9.392 -6.750 1.00 0.00 6 ASP A C 11
ATOM 11315 O O . ASP A 1 6 ? 5.917 8.639 -6.227 1.00 0.00 6 ASP A O 11
ATOM 11324 N N . LYS A 1 7 ? 6.664 9.796 -8.037 1.00 0.00 7 LYS A N 11
ATOM 11325 C CA . LYS A 1 7 ? 5.719 9.298 -8.998 1.00 0.00 7 LYS A CA 11
ATOM 11326 C C . LYS A 1 7 ? 6.575 8.566 -9.987 1.00 0.00 7 LYS A C 11
ATOM 11327 O O . LYS A 1 7 ? 6.846 9.061 -11.081 1.00 0.00 7 LYS A O 11
ATOM 11346 N N . ARG A 1 8 ? 7.041 7.359 -9.596 1.00 0.00 8 ARG A N 11
ATOM 11347 C CA . ARG A 1 8 ? 7.908 6.572 -10.429 1.00 0.00 8 ARG A CA 11
ATOM 11348 C C . ARG A 1 8 ? 7.692 5.133 -10.039 1.00 0.00 8 ARG A C 11
ATOM 11349 O O . ARG A 1 8 ? 8.338 4.663 -9.104 1.00 0.00 8 ARG A O 11
ATOM 11370 N N . PRO A 1 9 ? 6.820 4.373 -10.697 1.00 0.00 9 PRO A N 11
ATOM 11371 C CA . PRO A 1 9 ? 6.781 2.927 -10.565 1.00 0.00 9 PRO A CA 11
ATOM 11372 C C . PRO A 1 9 ? 7.953 2.332 -11.316 1.00 0.00 9 PRO A C 11
ATOM 11373 O O . PRO A 1 9 ? 7.987 2.405 -12.544 1.00 0.00 9 PRO A O 11
ATOM 11384 N N . ARG A 1 10 ? 8.924 1.737 -10.583 1.00 0.00 10 ARG A N 11
ATOM 11385 C CA . ARG A 1 10 ? 10.118 1.146 -11.145 1.00 0.00 10 ARG A CA 11
ATOM 11386 C C . ARG A 1 10 ? 9.815 -0.307 -11.436 1.00 0.00 10 ARG A C 11
ATOM 11387 O O . ARG A 1 10 ? 8.713 -0.649 -11.863 1.00 0.00 10 ARG A O 11
ATOM 11408 N N . THR A 1 11 ? 10.801 -1.205 -11.189 1.00 0.00 11 THR A N 11
ATOM 11409 C CA . THR A 1 11 ? 10.638 -2.640 -11.230 1.00 0.00 11 THR A CA 11
ATOM 11410 C C . THR A 1 11 ? 9.991 -3.037 -9.925 1.00 0.00 11 THR A C 11
ATOM 11411 O O . THR A 1 11 ? 9.098 -3.883 -9.887 1.00 0.00 11 THR A O 11
ATOM 11422 N N . ALA A 1 12 ? 10.426 -2.367 -8.836 1.00 0.00 12 ALA A N 11
ATOM 11423 C CA . ALA A 1 12 ? 9.857 -2.436 -7.525 1.00 0.00 12 ALA A CA 11
ATOM 11424 C C . ALA A 1 12 ? 9.238 -1.085 -7.317 1.00 0.00 12 ALA A C 11
ATOM 11425 O O . ALA A 1 12 ? 8.686 -0.493 -8.242 1.00 0.00 12 ALA A O 11
ATOM 11432 N N . PHE A 1 13 ? 9.321 -0.580 -6.073 1.00 0.00 13 PHE A N 11
ATOM 11433 C CA . PHE A 1 13 ? 8.815 0.711 -5.672 1.00 0.00 13 PHE A CA 11
ATOM 11434 C C . PHE A 1 13 ? 10.031 1.569 -5.440 1.00 0.00 13 PHE A C 11
ATOM 11435 O O . PHE A 1 13 ? 11.161 1.094 -5.556 1.00 0.00 13 PHE A O 11
ATOM 11452 N N . THR A 1 14 ? 9.826 2.868 -5.099 1.00 0.00 14 THR A N 11
ATOM 11453 C CA . THR A 1 14 ? 10.901 3.761 -4.722 1.00 0.00 14 THR A CA 11
ATOM 11454 C C . THR A 1 14 ? 11.051 3.649 -3.226 1.00 0.00 14 THR A C 11
ATOM 11455 O O . THR A 1 14 ? 10.295 2.933 -2.577 1.00 0.00 14 THR A O 11
ATOM 11466 N N . ALA A 1 15 ? 12.027 4.380 -2.644 1.00 0.00 15 ALA A N 11
ATOM 11467 C CA . ALA A 1 15 ? 12.279 4.374 -1.222 1.00 0.00 15 ALA A CA 11
ATOM 11468 C C . ALA A 1 15 ? 11.186 5.095 -0.477 1.00 0.00 15 ALA A C 11
ATOM 11469 O O . ALA A 1 15 ? 10.822 4.700 0.629 1.00 0.00 15 ALA A O 11
ATOM 11476 N N . GLU A 1 16 ? 10.639 6.173 -1.086 1.00 0.00 16 GLU A N 11
ATOM 11477 C CA . GLU A 1 16 ? 9.663 7.035 -0.482 1.00 0.00 16 GLU A CA 11
ATOM 11478 C C . GLU A 1 16 ? 8.270 6.483 -0.627 1.00 0.00 16 GLU A C 11
ATOM 11479 O O . GLU A 1 16 ? 7.399 6.777 0.191 1.00 0.00 16 GLU A O 11
ATOM 11491 N N . GLN A 1 17 ? 8.036 5.645 -1.666 1.00 0.00 17 GLN A N 11
ATOM 11492 C CA . GLN A 1 17 ? 6.771 4.984 -1.903 1.00 0.00 17 GLN A CA 11
ATOM 11493 C C . GLN A 1 17 ? 6.561 3.929 -0.851 1.00 0.00 17 GLN A C 11
ATOM 11494 O O . GLN A 1 17 ? 5.493 3.866 -0.246 1.00 0.00 17 GLN A O 11
ATOM 11508 N N . LEU A 1 18 ? 7.613 3.114 -0.582 1.00 0.00 18 LEU A N 11
ATOM 11509 C CA . LEU A 1 18 ? 7.654 2.103 0.447 1.00 0.00 18 LEU A CA 11
ATOM 11510 C C . LEU A 1 18 ? 7.376 2.700 1.800 1.00 0.00 18 LEU A C 11
ATOM 11511 O O . LEU A 1 18 ? 6.536 2.181 2.527 1.00 0.00 18 LEU A O 11
ATOM 11527 N N . GLN A 1 19 ? 8.065 3.825 2.122 1.00 0.00 19 GLN A N 11
ATOM 11528 C CA . GLN A 1 19 ? 8.039 4.553 3.375 1.00 0.00 19 GLN A CA 11
ATOM 11529 C C . GLN A 1 19 ? 6.656 4.936 3.816 1.00 0.00 19 GLN A C 11
ATOM 11530 O O . GLN A 1 19 ? 6.280 4.710 4.966 1.00 0.00 19 GLN A O 11
ATOM 11544 N N . ARG A 1 20 ? 5.872 5.521 2.888 1.00 0.00 20 ARG A N 11
ATOM 11545 C CA . ARG A 1 20 ? 4.525 5.988 3.119 1.00 0.00 20 ARG A CA 11
ATOM 11546 C C . ARG A 1 20 ? 3.604 4.845 3.462 1.00 0.00 20 ARG A C 11
ATOM 11547 O O . ARG A 1 20 ? 2.771 4.962 4.358 1.00 0.00 20 ARG A O 11
ATOM 11568 N N . LEU A 1 21 ? 3.760 3.698 2.764 1.00 0.00 21 LEU A N 11
ATOM 11569 C CA . LEU A 1 21 ? 2.933 2.531 2.960 1.00 0.00 21 LEU A CA 11
ATOM 11570 C C . LEU A 1 21 ? 3.256 1.801 4.234 1.00 0.00 21 LEU A C 11
ATOM 11571 O O . LEU A 1 21 ? 2.405 1.063 4.719 1.00 0.00 21 LEU A O 11
ATOM 11587 N N . LYS A 1 22 ? 4.476 1.980 4.812 1.00 0.00 22 LYS A N 11
ATOM 11588 C CA . LYS A 1 22 ? 4.863 1.356 6.065 1.00 0.00 22 LYS A CA 11
ATOM 11589 C C . LYS A 1 22 ? 4.101 1.990 7.201 1.00 0.00 22 LYS A C 11
ATOM 11590 O O . LYS A 1 22 ? 3.812 1.345 8.208 1.00 0.00 22 LYS A O 11
ATOM 11609 N N . ALA A 1 23 ? 3.757 3.288 7.034 1.00 0.00 23 ALA A N 11
ATOM 11610 C CA . ALA A 1 23 ? 3.042 4.070 8.013 1.00 0.00 23 ALA A CA 11
ATOM 11611 C C . ALA A 1 23 ? 1.582 3.718 7.956 1.00 0.00 23 ALA A C 11
ATOM 11612 O O . ALA A 1 23 ? 0.913 3.642 8.986 1.00 0.00 23 ALA A O 11
ATOM 11619 N N . GLU A 1 24 ? 1.070 3.468 6.726 1.00 0.00 24 GLU A N 11
ATOM 11620 C CA . GLU A 1 24 ? -0.304 3.107 6.479 1.00 0.00 24 GLU A CA 11
ATOM 11621 C C . GLU A 1 24 ? -0.489 1.614 6.584 1.00 0.00 24 GLU A C 11
ATOM 11622 O O . GLU A 1 24 ? -1.593 1.128 6.374 1.00 0.00 24 GLU A O 11
ATOM 11634 N N . PHE A 1 25 ? 0.569 0.838 6.936 1.00 0.00 25 PHE A N 11
ATOM 11635 C CA . PHE A 1 25 ? 0.456 -0.576 7.214 1.00 0.00 25 PHE A CA 11
ATOM 11636 C C . PHE A 1 25 ? 0.001 -0.697 8.644 1.00 0.00 25 PHE A C 11
ATOM 11637 O O . PHE A 1 25 ? -0.905 -1.467 8.958 1.00 0.00 25 PHE A O 11
ATOM 11654 N N . GLN A 1 26 ? 0.642 0.092 9.537 1.00 0.00 26 GLN A N 11
ATOM 11655 C CA . GLN A 1 26 ? 0.415 0.090 10.959 1.00 0.00 26 GLN A CA 11
ATOM 11656 C C . GLN A 1 26 ? -0.953 0.633 11.273 1.00 0.00 26 GLN A C 11
ATOM 11657 O O . GLN A 1 26 ? -1.685 0.059 12.079 1.00 0.00 26 GLN A O 11
ATOM 11671 N N . THR A 1 27 ? -1.323 1.757 10.617 1.00 0.00 27 THR A N 11
ATOM 11672 C CA . THR A 1 27 ? -2.560 2.457 10.858 1.00 0.00 27 THR A CA 11
ATOM 11673 C C . THR A 1 27 ? -3.672 1.751 10.134 1.00 0.00 27 THR A C 11
ATOM 11674 O O . THR A 1 27 ? -4.558 1.162 10.752 1.00 0.00 27 THR A O 11
ATOM 11685 N N . ASN A 1 28 ? -3.632 1.820 8.792 1.00 0.00 28 ASN A N 11
ATOM 11686 C CA . ASN A 1 28 ? -4.695 1.427 7.910 1.00 0.00 28 ASN A CA 11
ATOM 11687 C C . ASN A 1 28 ? -4.375 0.076 7.330 1.00 0.00 28 ASN A C 11
ATOM 11688 O O . ASN A 1 28 ? -4.086 -0.063 6.144 1.00 0.00 28 ASN A O 11
ATOM 11699 N N . ARG A 1 29 ? -4.441 -0.963 8.191 1.00 0.00 29 ARG A N 11
ATOM 11700 C CA . ARG A 1 29 ? -4.067 -2.330 7.908 1.00 0.00 29 ARG A CA 11
ATOM 11701 C C . ARG A 1 29 ? -4.956 -2.923 6.855 1.00 0.00 29 ARG A C 11
ATOM 11702 O O . ARG A 1 29 ? -4.501 -3.267 5.765 1.00 0.00 29 ARG A O 11
ATOM 11723 N N . TYR A 1 30 ? -6.264 -3.042 7.177 1.00 0.00 30 TYR A N 11
ATOM 11724 C CA . TYR A 1 30 ? -7.254 -3.640 6.339 1.00 0.00 30 TYR A CA 11
ATOM 11725 C C . TYR A 1 30 ? -7.853 -2.539 5.523 1.00 0.00 30 TYR A C 11
ATOM 11726 O O . TYR A 1 30 ? -8.966 -2.076 5.775 1.00 0.00 30 TYR A O 11
ATOM 11744 N N . LEU A 1 31 ? -7.079 -2.124 4.492 1.00 0.00 31 LEU A N 11
ATOM 11745 C CA . LEU A 1 31 ? -7.443 -1.203 3.440 1.00 0.00 31 LEU A CA 11
ATOM 11746 C C . LEU A 1 31 ? -8.710 -1.629 2.757 1.00 0.00 31 LEU A C 11
ATOM 11747 O O . LEU A 1 31 ? -9.019 -2.814 2.635 1.00 0.00 31 LEU A O 11
ATOM 11763 N N . THR A 1 32 ? -9.452 -0.614 2.283 1.00 0.00 32 THR A N 11
ATOM 11764 C CA . THR A 1 32 ? -10.671 -0.782 1.537 1.00 0.00 32 THR A CA 11
ATOM 11765 C C . THR A 1 32 ? -10.300 -0.796 0.086 1.00 0.00 32 THR A C 11
ATOM 11766 O O . THR A 1 32 ? -9.149 -0.569 -0.277 1.00 0.00 32 THR A O 11
ATOM 11777 N N . GLU A 1 33 ? -11.295 -1.072 -0.783 1.00 0.00 33 GLU A N 11
ATOM 11778 C CA . GLU A 1 33 ? -11.131 -1.060 -2.214 1.00 0.00 33 GLU A CA 11
ATOM 11779 C C . GLU A 1 33 ? -11.028 0.355 -2.716 1.00 0.00 33 GLU A C 11
ATOM 11780 O O . GLU A 1 33 ? -10.532 0.580 -3.814 1.00 0.00 33 GLU A O 11
ATOM 11792 N N . GLN A 1 34 ? -11.503 1.333 -1.905 1.00 0.00 34 GLN A N 11
ATOM 11793 C CA . GLN A 1 34 ? -11.543 2.730 -2.264 1.00 0.00 34 GLN A CA 11
ATOM 11794 C C . GLN A 1 34 ? -10.275 3.402 -1.816 1.00 0.00 34 GLN A C 11
ATOM 11795 O O . GLN A 1 34 ? -9.689 4.187 -2.557 1.00 0.00 34 GLN A O 11
ATOM 11809 N N . ARG A 1 35 ? -9.811 3.090 -0.584 1.00 0.00 35 ARG A N 11
ATOM 11810 C CA . ARG A 1 35 ? -8.607 3.632 0.005 1.00 0.00 35 ARG A CA 11
ATOM 11811 C C . ARG A 1 35 ? -7.404 3.219 -0.776 1.00 0.00 35 ARG A C 11
ATOM 11812 O O . ARG A 1 35 ? -6.536 4.038 -1.048 1.00 0.00 35 ARG A O 11
ATOM 11833 N N . ARG A 1 36 ? -7.343 1.916 -1.120 1.00 0.00 36 ARG A N 11
ATOM 11834 C CA . ARG A 1 36 ? -6.234 1.301 -1.816 1.00 0.00 36 ARG A CA 11
ATOM 11835 C C . ARG A 1 36 ? -6.064 1.891 -3.192 1.00 0.00 36 ARG A C 11
ATOM 11836 O O . ARG A 1 36 ? -4.948 2.132 -3.648 1.00 0.00 36 ARG A O 11
ATOM 11857 N N . GLN A 1 37 ? -7.210 2.169 -3.852 1.00 0.00 37 GLN A N 11
ATOM 11858 C CA . GLN A 1 37 ? -7.325 2.833 -5.120 1.00 0.00 37 GLN A CA 11
ATOM 11859 C C . GLN A 1 37 ? -6.818 4.250 -5.087 1.00 0.00 37 GLN A C 11
ATOM 11860 O O . GLN A 1 37 ? -6.358 4.774 -6.096 1.00 0.00 37 GLN A O 11
ATOM 11874 N N . SER A 1 38 ? -6.884 4.900 -3.905 1.00 0.00 38 SER A N 11
ATOM 11875 C CA . SER A 1 38 ? -6.471 6.275 -3.736 1.00 0.00 38 SER A CA 11
ATOM 11876 C C . SER A 1 38 ? -4.980 6.345 -3.577 1.00 0.00 38 SER A C 11
ATOM 11877 O O . SER A 1 38 ? -4.359 7.299 -4.039 1.00 0.00 38 SER A O 11
ATOM 11885 N N . LEU A 1 39 ? -4.358 5.316 -2.943 1.00 0.00 39 LEU A N 11
ATOM 11886 C CA . LEU A 1 39 ? -2.924 5.249 -2.742 1.00 0.00 39 LEU A CA 11
ATOM 11887 C C . LEU A 1 39 ? -2.252 4.996 -4.072 1.00 0.00 39 LEU A C 11
ATOM 11888 O O . LEU A 1 39 ? -1.106 5.383 -4.295 1.00 0.00 39 LEU A O 11
ATOM 11904 N N . ALA A 1 40 ? -3.004 4.339 -4.988 1.00 0.00 40 ALA A N 11
ATOM 11905 C CA . ALA A 1 40 ? -2.615 4.020 -6.337 1.00 0.00 40 ALA A CA 11
ATOM 11906 C C . ALA A 1 40 ? -2.609 5.242 -7.214 1.00 0.00 40 ALA A C 11
ATOM 11907 O O . ALA A 1 40 ? -1.838 5.325 -8.164 1.00 0.00 40 ALA A O 11
ATOM 11914 N N . GLN A 1 41 ? -3.473 6.241 -6.916 1.00 0.00 41 GLN A N 11
ATOM 11915 C CA . GLN A 1 41 ? -3.540 7.470 -7.677 1.00 0.00 41 GLN A CA 11
ATOM 11916 C C . GLN A 1 41 ? -2.377 8.359 -7.325 1.00 0.00 41 GLN A C 11
ATOM 11917 O O . GLN A 1 41 ? -1.911 9.128 -8.164 1.00 0.00 41 GLN A O 11
ATOM 11931 N N . GLU A 1 42 ? -1.882 8.268 -6.065 1.00 0.00 42 GLU A N 11
ATOM 11932 C CA . GLU A 1 42 ? -0.884 9.176 -5.545 1.00 0.00 42 GLU A CA 11
ATOM 11933 C C . GLU A 1 42 ? 0.485 8.824 -6.005 1.00 0.00 42 GLU A C 11
ATOM 11934 O O . GLU A 1 42 ? 1.085 9.547 -6.800 1.00 0.00 42 GLU A O 11
ATOM 11946 N N . LEU A 1 43 ? 1.001 7.682 -5.509 1.00 0.00 43 LEU A N 11
ATOM 11947 C CA . LEU A 1 43 ? 2.321 7.165 -5.774 1.00 0.00 43 LEU A CA 11
ATOM 11948 C C . LEU A 1 43 ? 2.454 6.824 -7.224 1.00 0.00 43 LEU A C 11
ATOM 11949 O O . LEU A 1 43 ? 3.537 6.866 -7.800 1.00 0.00 43 LEU A O 11
ATOM 11965 N N . GLY A 1 44 ? 1.300 6.500 -7.839 1.00 0.00 44 GLY A N 11
ATOM 11966 C CA . GLY A 1 44 ? 1.203 6.268 -9.259 1.00 0.00 44 GLY A CA 11
ATOM 11967 C C . GLY A 1 44 ? 1.366 4.804 -9.476 1.00 0.00 44 GLY A C 11
ATOM 11968 O O . GLY A 1 44 ? 1.960 4.365 -10.460 1.00 0.00 44 GLY A O 11
ATOM 11972 N N . LEU A 1 45 ? 0.813 4.025 -8.523 1.00 0.00 45 LEU A N 11
ATOM 11973 C CA . LEU A 1 45 ? 0.829 2.580 -8.559 1.00 0.00 45 LEU A CA 11
ATOM 11974 C C . LEU A 1 45 ? -0.488 2.136 -9.138 1.00 0.00 45 LEU A C 11
ATOM 11975 O O . LEU A 1 45 ? -1.236 2.936 -9.695 1.00 0.00 45 LEU A O 11
ATOM 11991 N N . ASN A 1 46 ? -0.790 0.824 -9.027 1.00 0.00 46 ASN A N 11
ATOM 11992 C CA . ASN A 1 46 ? -2.083 0.272 -9.351 1.00 0.00 46 ASN A CA 11
ATOM 11993 C C . ASN A 1 46 ? -2.639 -0.174 -8.033 1.00 0.00 46 ASN A C 11
ATOM 11994 O O . ASN A 1 46 ? -1.994 -0.034 -6.995 1.00 0.00 46 ASN A O 11
ATOM 12005 N N . GLU A 1 47 ? -3.869 -0.733 -8.045 1.00 0.00 47 GLU A N 11
ATOM 12006 C CA . GLU A 1 47 ? -4.489 -1.321 -6.880 1.00 0.00 47 GLU A CA 11
ATOM 12007 C C . GLU A 1 47 ? -3.808 -2.616 -6.573 1.00 0.00 47 GLU A C 11
ATOM 12008 O O . GLU A 1 47 ? -3.601 -2.971 -5.419 1.00 0.00 47 GLU A O 11
ATOM 12020 N N . SER A 1 48 ? -3.444 -3.321 -7.664 1.00 0.00 48 SER A N 11
ATOM 12021 C CA . SER A 1 48 ? -2.895 -4.655 -7.691 1.00 0.00 48 SER A CA 11
ATOM 12022 C C . SER A 1 48 ? -1.514 -4.712 -7.094 1.00 0.00 48 SER A C 11
ATOM 12023 O O . SER A 1 48 ? -1.148 -5.711 -6.480 1.00 0.00 48 SER A O 11
ATOM 12031 N N . GLN A 1 49 ? -0.722 -3.624 -7.254 1.00 0.00 49 GLN A N 11
ATOM 12032 C CA . GLN A 1 49 ? 0.629 -3.513 -6.766 1.00 0.00 49 GLN A CA 11
ATOM 12033 C C . GLN A 1 49 ? 0.650 -3.470 -5.261 1.00 0.00 49 GLN A C 11
ATOM 12034 O O . GLN A 1 49 ? 1.460 -4.142 -4.627 1.00 0.00 49 GLN A O 11
ATOM 12048 N N . ILE A 1 50 ? -0.262 -2.664 -4.671 1.00 0.00 50 ILE A N 11
ATOM 12049 C CA . ILE A 1 50 ? -0.327 -2.397 -3.258 1.00 0.00 50 ILE A CA 11
ATOM 12050 C C . ILE A 1 50 ? -1.044 -3.532 -2.562 1.00 0.00 50 ILE A C 11
ATOM 12051 O O . ILE A 1 50 ? -0.817 -3.780 -1.384 1.00 0.00 50 ILE A O 11
ATOM 12067 N N . LYS A 1 51 ? -1.900 -4.291 -3.292 1.00 0.00 51 LYS A N 11
ATOM 12068 C CA . LYS A 1 51 ? -2.634 -5.429 -2.775 1.00 0.00 51 LYS A CA 11
ATOM 12069 C C . LYS A 1 51 ? -1.655 -6.491 -2.353 1.00 0.00 51 LYS A C 11
ATOM 12070 O O . LYS A 1 51 ? -1.683 -6.962 -1.220 1.00 0.00 51 LYS A O 11
ATOM 12089 N N . ILE A 1 52 ? -0.729 -6.826 -3.279 1.00 0.00 52 ILE A N 11
ATOM 12090 C CA . ILE A 1 52 ? 0.340 -7.777 -3.151 1.00 0.00 52 ILE A CA 11
ATOM 12091 C C . ILE A 1 52 ? 1.273 -7.385 -2.037 1.00 0.00 52 ILE A C 11
ATOM 12092 O O . ILE A 1 52 ? 1.668 -8.226 -1.234 1.00 0.00 52 ILE A O 11
ATOM 12108 N N . TRP A 1 53 ? 1.617 -6.083 -1.968 1.00 0.00 53 TRP A N 11
ATOM 12109 C CA . TRP A 1 53 ? 2.509 -5.495 -0.991 1.00 0.00 53 TRP A CA 11
ATOM 12110 C C . TRP A 1 53 ? 1.995 -5.654 0.427 1.00 0.00 53 TRP A C 11
ATOM 12111 O O . TRP A 1 53 ? 2.781 -5.888 1.339 1.00 0.00 53 TRP A O 11
ATOM 12132 N N . PHE A 1 54 ? 0.661 -5.537 0.649 1.00 0.00 54 PHE A N 11
ATOM 12133 C CA . PHE A 1 54 ? 0.061 -5.628 1.965 1.00 0.00 54 PHE A CA 11
ATOM 12134 C C . PHE A 1 54 ? 0.030 -7.065 2.438 1.00 0.00 54 PHE A C 11
ATOM 12135 O O . PHE A 1 54 ? 0.085 -7.310 3.641 1.00 0.00 54 PHE A O 11
ATOM 12152 N N . GLN A 1 55 ? -0.021 -8.053 1.506 1.00 0.00 55 GLN A N 11
ATOM 12153 C CA . GLN A 1 55 ? 0.003 -9.461 1.816 1.00 0.00 55 GLN A CA 11
ATOM 12154 C C . GLN A 1 55 ? 1.408 -9.938 2.098 1.00 0.00 55 GLN A C 11
ATOM 12155 O O . GLN A 1 55 ? 1.600 -10.925 2.805 1.00 0.00 55 GLN A O 11
ATOM 12169 N N . ASN A 1 56 ? 2.422 -9.233 1.548 1.00 0.00 56 ASN A N 11
ATOM 12170 C CA . ASN A 1 56 ? 3.829 -9.522 1.718 1.00 0.00 56 ASN A CA 11
ATOM 12171 C C . ASN A 1 56 ? 4.267 -9.114 3.097 1.00 0.00 56 ASN A C 11
ATOM 12172 O O . ASN A 1 56 ? 5.086 -9.785 3.722 1.00 0.00 56 ASN A O 11
ATOM 12183 N N . LYS A 1 57 ? 3.699 -7.991 3.592 1.00 0.00 57 LYS A N 11
ATOM 12184 C CA . LYS A 1 57 ? 3.947 -7.438 4.904 1.00 0.00 57 LYS A CA 11
ATOM 12185 C C . LYS A 1 57 ? 3.137 -8.122 5.980 1.00 0.00 57 LYS A C 11
ATOM 12186 O O . LYS A 1 57 ? 3.054 -7.639 7.109 1.00 0.00 57 LYS A O 11
ATOM 12205 N N . ARG A 1 58 ? 2.573 -9.306 5.660 1.00 0.00 58 ARG A N 11
ATOM 12206 C CA . ARG A 1 58 ? 2.027 -10.236 6.622 1.00 0.00 58 ARG A CA 11
ATOM 12207 C C . ARG A 1 58 ? 3.062 -11.302 6.811 1.00 0.00 58 ARG A C 11
ATOM 12208 O O . ARG A 1 58 ? 3.394 -11.683 7.933 1.00 0.00 58 ARG A O 11
ATOM 12229 N N . ALA A 1 59 ? 3.575 -11.808 5.667 1.00 0.00 59 ALA A N 11
ATOM 12230 C CA . ALA A 1 59 ? 4.423 -12.968 5.556 1.00 0.00 59 ALA A CA 11
ATOM 12231 C C . ALA A 1 59 ? 5.888 -12.609 5.631 1.00 0.00 59 ALA A C 11
ATOM 12232 O O . ALA A 1 59 ? 6.713 -13.254 4.987 1.00 0.00 59 ALA A O 11
ATOM 12239 N N . LYS A 1 60 ? 6.247 -11.576 6.434 1.00 0.00 60 LYS A N 11
ATOM 12240 C CA . LYS A 1 60 ? 7.596 -11.117 6.670 1.00 0.00 60 LYS A CA 11
ATOM 12241 C C . LYS A 1 60 ? 8.497 -12.199 7.202 1.00 0.00 60 LYS A C 11
ATOM 12242 O O . LYS A 1 60 ? 9.602 -12.398 6.698 1.00 0.00 60 LYS A O 11
ATOM 12261 N N . ILE A 1 61 ? 8.009 -12.948 8.224 1.00 0.00 61 ILE A N 11
ATOM 12262 C CA . ILE A 1 61 ? 8.690 -14.099 8.766 1.00 0.00 61 ILE A CA 11
ATOM 12263 C C . ILE A 1 61 ? 8.328 -15.246 7.858 1.00 0.00 61 ILE A C 11
ATOM 12264 O O . ILE A 1 61 ? 7.170 -15.414 7.479 1.00 0.00 61 ILE A O 11
ATOM 12280 N N . LYS A 1 62 ? 9.352 -16.037 7.468 1.00 0.00 62 LYS A N 11
ATOM 12281 C CA . LYS A 1 62 ? 9.234 -17.102 6.497 1.00 0.00 62 LYS A CA 11
ATOM 12282 C C . LYS A 1 62 ? 8.738 -18.350 7.176 1.00 0.00 62 LYS A C 11
ATOM 12283 O O . LYS A 1 62 ? 7.972 -19.119 6.598 1.00 0.00 62 LYS A O 11
ATOM 12302 N N . LYS A 1 63 ? 9.162 -18.550 8.444 1.00 0.00 63 LYS A N 11
ATOM 12303 C CA . LYS A 1 63 ? 8.790 -19.650 9.289 1.00 0.00 63 LYS A CA 11
ATOM 12304 C C . LYS A 1 63 ? 7.659 -19.177 10.165 1.00 0.00 63 LYS A C 11
ATOM 12305 O O . LYS A 1 63 ? 7.032 -18.155 9.888 1.00 0.00 63 LYS A O 11
ATOM 12324 N N . ALA A 1 64 ? 7.357 -19.936 11.245 1.00 0.00 64 ALA A N 11
ATOM 12325 C CA . ALA A 1 64 ? 6.294 -19.628 12.169 1.00 0.00 64 ALA A CA 11
ATOM 12326 C C . ALA A 1 64 ? 6.808 -18.611 13.151 1.00 0.00 64 ALA A C 11
ATOM 12327 O O . ALA A 1 64 ? 6.560 -17.416 12.995 1.00 0.00 64 ALA A O 11
ATOM 12334 N N . THR A 1 65 ? 7.558 -19.078 14.175 1.00 0.00 65 THR A N 11
ATOM 12335 C CA . THR A 1 65 ? 8.150 -18.236 15.186 1.00 0.00 65 THR A CA 11
ATOM 12336 C C . THR A 1 65 ? 9.591 -18.064 14.787 1.00 0.00 65 THR A C 11
ATOM 12337 O O . THR A 1 65 ? 10.219 -18.990 14.277 1.00 0.00 65 THR A O 11
ATOM 12348 N N . GLN A 1 66 ? 10.136 -16.844 15.006 1.00 0.00 66 GLN A N 11
ATOM 12349 C CA . GLN A 1 66 ? 11.491 -16.501 14.660 1.00 0.00 66 GLN A CA 11
ATOM 12350 C C . GLN A 1 66 ? 12.397 -16.866 15.804 1.00 0.00 66 GLN A C 11
ATOM 12351 O O . GLN A 1 66 ? 11.941 -17.279 16.871 1.00 0.00 66 GLN A O 11
ATOM 12365 N N . ALA A 1 67 ? 13.724 -16.720 15.588 1.00 0.00 67 ALA A N 11
ATOM 12366 C CA . ALA A 1 67 ? 14.728 -16.994 16.585 1.00 0.00 67 ALA A CA 11
ATOM 12367 C C . ALA A 1 67 ? 14.843 -15.772 17.506 1.00 0.00 67 ALA A C 11
ATOM 12368 O O . ALA A 1 67 ? 14.603 -15.932 18.732 1.00 0.00 67 ALA A O 11
ATOM 12376 N N . GLY A 1 1 ? -7.300 -11.613 -12.554 1.00 0.00 1 GLY A N 12
ATOM 12377 C CA . GLY A 1 1 ? -7.277 -10.405 -11.697 1.00 0.00 1 GLY A CA 12
ATOM 12378 C C . GLY A 1 1 ? -6.211 -10.544 -10.651 1.00 0.00 1 GLY A C 12
ATOM 12379 O O . GLY A 1 1 ? -5.110 -10.037 -10.865 1.00 0.00 1 GLY A O 12
ATOM 12385 N N . PRO A 1 2 ? -6.449 -11.210 -9.516 1.00 0.00 2 PRO A N 12
ATOM 12386 C CA . PRO A 1 2 ? -5.436 -11.448 -8.498 1.00 0.00 2 PRO A CA 12
ATOM 12387 C C . PRO A 1 2 ? -4.500 -12.548 -8.939 1.00 0.00 2 PRO A C 12
ATOM 12388 O O . PRO A 1 2 ? -3.442 -12.702 -8.328 1.00 0.00 2 PRO A O 12
ATOM 12399 N N . MET A 1 3 ? -4.887 -13.320 -9.980 1.00 0.00 3 MET A N 12
ATOM 12400 C CA . MET A 1 3 ? -4.087 -14.341 -10.602 1.00 0.00 3 MET A CA 12
ATOM 12401 C C . MET A 1 3 ? -3.648 -13.769 -11.917 1.00 0.00 3 MET A C 12
ATOM 12402 O O . MET A 1 3 ? -4.074 -12.681 -12.300 1.00 0.00 3 MET A O 12
ATOM 12416 N N . ALA A 1 4 ? -2.769 -14.497 -12.644 1.00 0.00 4 ALA A N 12
ATOM 12417 C CA . ALA A 1 4 ? -2.251 -14.054 -13.914 1.00 0.00 4 ALA A CA 12
ATOM 12418 C C . ALA A 1 4 ? -3.222 -14.436 -14.994 1.00 0.00 4 ALA A C 12
ATOM 12419 O O . ALA A 1 4 ? -3.387 -15.617 -15.298 1.00 0.00 4 ALA A O 12
ATOM 12426 N N . SER A 1 5 ? -3.891 -13.416 -15.586 1.00 0.00 5 SER A N 12
ATOM 12427 C CA . SER A 1 5 ? -4.779 -13.572 -16.718 1.00 0.00 5 SER A CA 12
ATOM 12428 C C . SER A 1 5 ? -4.132 -12.936 -17.917 1.00 0.00 5 SER A C 12
ATOM 12429 O O . SER A 1 5 ? -4.613 -13.027 -19.046 1.00 0.00 5 SER A O 12
ATOM 12437 N N . ASP A 1 6 ? -2.983 -12.306 -17.649 1.00 0.00 6 ASP A N 12
ATOM 12438 C CA . ASP A 1 6 ? -2.114 -11.680 -18.606 1.00 0.00 6 ASP A CA 12
ATOM 12439 C C . ASP A 1 6 ? -0.850 -11.465 -17.812 1.00 0.00 6 ASP A C 12
ATOM 12440 O O . ASP A 1 6 ? -0.653 -12.096 -16.772 1.00 0.00 6 ASP A O 12
ATOM 12449 N N . LYS A 1 7 ? 0.045 -10.567 -18.280 1.00 0.00 7 LYS A N 12
ATOM 12450 C CA . LYS A 1 7 ? 1.250 -10.205 -17.578 1.00 0.00 7 LYS A CA 12
ATOM 12451 C C . LYS A 1 7 ? 0.929 -9.001 -16.743 1.00 0.00 7 LYS A C 12
ATOM 12452 O O . LYS A 1 7 ? 0.248 -8.083 -17.199 1.00 0.00 7 LYS A O 12
ATOM 12471 N N . ARG A 1 8 ? 1.414 -9.004 -15.480 1.00 0.00 8 ARG A N 12
ATOM 12472 C CA . ARG A 1 8 ? 1.238 -7.921 -14.546 1.00 0.00 8 ARG A CA 12
ATOM 12473 C C . ARG A 1 8 ? 2.618 -7.344 -14.344 1.00 0.00 8 ARG A C 12
ATOM 12474 O O . ARG A 1 8 ? 3.594 -8.074 -14.517 1.00 0.00 8 ARG A O 12
ATOM 12495 N N . PRO A 1 9 ? 2.780 -6.071 -13.973 1.00 0.00 9 PRO A N 12
ATOM 12496 C CA . PRO A 1 9 ? 4.061 -5.528 -13.552 1.00 0.00 9 PRO A CA 12
ATOM 12497 C C . PRO A 1 9 ? 4.383 -6.047 -12.173 1.00 0.00 9 PRO A C 12
ATOM 12498 O O . PRO A 1 9 ? 3.474 -6.483 -11.467 1.00 0.00 9 PRO A O 12
ATOM 12509 N N . ARG A 1 10 ? 5.681 -6.030 -11.787 1.00 0.00 10 ARG A N 12
ATOM 12510 C CA . ARG A 1 10 ? 6.114 -6.541 -10.512 1.00 0.00 10 ARG A CA 12
ATOM 12511 C C . ARG A 1 10 ? 6.102 -5.431 -9.510 1.00 0.00 10 ARG A C 12
ATOM 12512 O O . ARG A 1 10 ? 6.017 -4.254 -9.852 1.00 0.00 10 ARG A O 12
ATOM 12533 N N . THR A 1 11 ? 6.160 -5.838 -8.222 1.00 0.00 11 THR A N 12
ATOM 12534 C CA . THR A 1 11 ? 5.984 -4.993 -7.070 1.00 0.00 11 THR A CA 12
ATOM 12535 C C . THR A 1 11 ? 7.364 -4.576 -6.620 1.00 0.00 11 THR A C 12
ATOM 12536 O O . THR A 1 11 ? 7.847 -4.971 -5.560 1.00 0.00 11 THR A O 12
ATOM 12547 N N . ALA A 1 12 ? 8.033 -3.755 -7.463 1.00 0.00 12 ALA A N 12
ATOM 12548 C CA . ALA A 1 12 ? 9.321 -3.171 -7.186 1.00 0.00 12 ALA A CA 12
ATOM 12549 C C . ALA A 1 12 ? 9.068 -1.704 -7.022 1.00 0.00 12 ALA A C 12
ATOM 12550 O O . ALA A 1 12 ? 8.729 -1.012 -7.981 1.00 0.00 12 ALA A O 12
ATOM 12557 N N . PHE A 1 13 ? 9.198 -1.210 -5.770 1.00 0.00 13 PHE A N 12
ATOM 12558 C CA . PHE A 1 13 ? 8.865 0.147 -5.404 1.00 0.00 13 PHE A CA 12
ATOM 12559 C C . PHE A 1 13 ? 10.155 0.888 -5.199 1.00 0.00 13 PHE A C 12
ATOM 12560 O O . PHE A 1 13 ? 11.233 0.294 -5.217 1.00 0.00 13 PHE A O 12
ATOM 12577 N N . THR A 1 14 ? 10.055 2.225 -4.999 1.00 0.00 14 THR A N 12
ATOM 12578 C CA . THR A 1 14 ? 11.181 3.079 -4.694 1.00 0.00 14 THR A CA 12
ATOM 12579 C C . THR A 1 14 ? 11.083 3.385 -3.223 1.00 0.00 14 THR A C 12
ATOM 12580 O O . THR A 1 14 ? 10.186 2.897 -2.542 1.00 0.00 14 THR A O 12
ATOM 12591 N N . ALA A 1 15 ? 12.022 4.206 -2.701 1.00 0.00 15 ALA A N 12
ATOM 12592 C CA . ALA A 1 15 ? 12.119 4.538 -1.299 1.00 0.00 15 ALA A CA 12
ATOM 12593 C C . ALA A 1 15 ? 10.993 5.435 -0.863 1.00 0.00 15 ALA A C 12
ATOM 12594 O O . ALA A 1 15 ? 10.554 5.369 0.283 1.00 0.00 15 ALA A O 12
ATOM 12601 N N . GLU A 1 16 ? 10.499 6.289 -1.789 1.00 0.00 16 GLU A N 12
ATOM 12602 C CA . GLU A 1 16 ? 9.472 7.267 -1.544 1.00 0.00 16 GLU A CA 12
ATOM 12603 C C . GLU A 1 16 ? 8.116 6.620 -1.517 1.00 0.00 16 GLU A C 12
ATOM 12604 O O . GLU A 1 16 ? 7.211 7.087 -0.826 1.00 0.00 16 GLU A O 12
ATOM 12616 N N . GLN A 1 17 ? 7.960 5.514 -2.278 1.00 0.00 17 GLN A N 12
ATOM 12617 C CA . GLN A 1 17 ? 6.719 4.791 -2.401 1.00 0.00 17 GLN A CA 12
ATOM 12618 C C . GLN A 1 17 ? 6.516 3.926 -1.191 1.00 0.00 17 GLN A C 12
ATOM 12619 O O . GLN A 1 17 ? 5.433 3.916 -0.611 1.00 0.00 17 GLN A O 12
ATOM 12633 N N . LEU A 1 18 ? 7.588 3.221 -0.754 1.00 0.00 18 LEU A N 12
ATOM 12634 C CA . LEU A 1 18 ? 7.631 2.412 0.439 1.00 0.00 18 LEU A CA 12
ATOM 12635 C C . LEU A 1 18 ? 7.301 3.214 1.670 1.00 0.00 18 LEU A C 12
ATOM 12636 O O . LEU A 1 18 ? 6.495 2.769 2.479 1.00 0.00 18 LEU A O 12
ATOM 12652 N N . GLN A 1 19 ? 7.899 4.424 1.814 1.00 0.00 19 GLN A N 12
ATOM 12653 C CA . GLN A 1 19 ? 7.774 5.323 2.948 1.00 0.00 19 GLN A CA 12
ATOM 12654 C C . GLN A 1 19 ? 6.344 5.606 3.323 1.00 0.00 19 GLN A C 12
ATOM 12655 O O . GLN A 1 19 ? 5.952 5.455 4.479 1.00 0.00 19 GLN A O 12
ATOM 12669 N N . ARG A 1 20 ? 5.542 6.006 2.315 1.00 0.00 20 ARG A N 12
ATOM 12670 C CA . ARG A 1 20 ? 4.145 6.367 2.414 1.00 0.00 20 ARG A CA 12
ATOM 12671 C C . ARG A 1 20 ? 3.310 5.208 2.896 1.00 0.00 20 ARG A C 12
ATOM 12672 O O . ARG A 1 20 ? 2.473 5.369 3.783 1.00 0.00 20 ARG A O 12
ATOM 12693 N N . LEU A 1 21 ? 3.537 4.007 2.316 1.00 0.00 21 LEU A N 12
ATOM 12694 C CA . LEU A 1 21 ? 2.733 2.837 2.574 1.00 0.00 21 LEU A CA 12
ATOM 12695 C C . LEU A 1 21 ? 3.021 2.214 3.906 1.00 0.00 21 LEU A C 12
ATOM 12696 O O . LEU A 1 21 ? 2.141 1.588 4.481 1.00 0.00 21 LEU A O 12
ATOM 12712 N N . LYS A 1 22 ? 4.257 2.360 4.432 1.00 0.00 22 LYS A N 12
ATOM 12713 C CA . LYS A 1 22 ? 4.679 1.767 5.681 1.00 0.00 22 LYS A CA 12
ATOM 12714 C C . LYS A 1 22 ? 4.223 2.621 6.827 1.00 0.00 22 LYS A C 12
ATOM 12715 O O . LYS A 1 22 ? 4.067 2.134 7.947 1.00 0.00 22 LYS A O 12
ATOM 12734 N N . ALA A 1 23 ? 3.962 3.919 6.549 1.00 0.00 23 ALA A N 12
ATOM 12735 C CA . ALA A 1 23 ? 3.434 4.857 7.503 1.00 0.00 23 ALA A CA 12
ATOM 12736 C C . ALA A 1 23 ? 1.975 4.585 7.740 1.00 0.00 23 ALA A C 12
ATOM 12737 O O . ALA A 1 23 ? 1.505 4.717 8.868 1.00 0.00 23 ALA A O 12
ATOM 12744 N N . GLU A 1 24 ? 1.226 4.190 6.676 1.00 0.00 24 GLU A N 12
ATOM 12745 C CA . GLU A 1 24 ? -0.182 3.888 6.802 1.00 0.00 24 GLU A CA 12
ATOM 12746 C C . GLU A 1 24 ? -0.394 2.422 7.092 1.00 0.00 24 GLU A C 12
ATOM 12747 O O . GLU A 1 24 ? -1.506 2.037 7.448 1.00 0.00 24 GLU A O 12
ATOM 12759 N N . PHE A 1 25 ? 0.672 1.573 7.008 1.00 0.00 25 PHE A N 12
ATOM 12760 C CA . PHE A 1 25 ? 0.625 0.182 7.422 1.00 0.00 25 PHE A CA 12
ATOM 12761 C C . PHE A 1 25 ? 1.029 0.068 8.878 1.00 0.00 25 PHE A C 12
ATOM 12762 O O . PHE A 1 25 ? 1.431 -0.982 9.377 1.00 0.00 25 PHE A O 12
ATOM 12779 N N . GLN A 1 26 ? 0.878 1.182 9.601 1.00 0.00 26 GLN A N 12
ATOM 12780 C CA . GLN A 1 26 ? 1.063 1.284 11.019 1.00 0.00 26 GLN A CA 12
ATOM 12781 C C . GLN A 1 26 ? -0.267 0.985 11.643 1.00 0.00 26 GLN A C 12
ATOM 12782 O O . GLN A 1 26 ? -0.392 0.068 12.455 1.00 0.00 26 GLN A O 12
ATOM 12796 N N . THR A 1 27 ? -1.300 1.767 11.249 1.00 0.00 27 THR A N 12
ATOM 12797 C CA . THR A 1 27 ? -2.632 1.680 11.790 1.00 0.00 27 THR A CA 12
ATOM 12798 C C . THR A 1 27 ? -3.411 0.711 10.954 1.00 0.00 27 THR A C 12
ATOM 12799 O O . THR A 1 27 ? -3.858 -0.331 11.432 1.00 0.00 27 THR A O 12
ATOM 12810 N N . ASN A 1 28 ? -3.597 1.072 9.673 1.00 0.00 28 ASN A N 12
ATOM 12811 C CA . ASN A 1 28 ? -4.540 0.467 8.781 1.00 0.00 28 ASN A CA 12
ATOM 12812 C C . ASN A 1 28 ? -3.935 -0.725 8.101 1.00 0.00 28 ASN A C 12
ATOM 12813 O O . ASN A 1 28 ? -3.004 -0.602 7.308 1.00 0.00 28 ASN A O 12
ATOM 12824 N N . ARG A 1 29 ? -4.497 -1.918 8.401 1.00 0.00 29 ARG A N 12
ATOM 12825 C CA . ARG A 1 29 ? -4.205 -3.145 7.709 1.00 0.00 29 ARG A CA 12
ATOM 12826 C C . ARG A 1 29 ? -5.265 -3.314 6.669 1.00 0.00 29 ARG A C 12
ATOM 12827 O O . ARG A 1 29 ? -4.971 -3.584 5.505 1.00 0.00 29 ARG A O 12
ATOM 12848 N N . TYR A 1 30 ? -6.538 -3.193 7.109 1.00 0.00 30 TYR A N 12
ATOM 12849 C CA . TYR A 1 30 ? -7.697 -3.558 6.354 1.00 0.00 30 TYR A CA 12
ATOM 12850 C C . TYR A 1 30 ? -8.046 -2.438 5.426 1.00 0.00 30 TYR A C 12
ATOM 12851 O O . TYR A 1 30 ? -8.787 -1.518 5.770 1.00 0.00 30 TYR A O 12
ATOM 12869 N N . LEU A 1 31 ? -7.492 -2.526 4.199 1.00 0.00 31 LEU A N 12
ATOM 12870 C CA . LEU A 1 31 ? -7.783 -1.611 3.127 1.00 0.00 31 LEU A CA 12
ATOM 12871 C C . LEU A 1 31 ? -9.021 -2.087 2.432 1.00 0.00 31 LEU A C 12
ATOM 12872 O O . LEU A 1 31 ? -9.383 -3.263 2.481 1.00 0.00 31 LEU A O 12
ATOM 12888 N N . THR A 1 32 ? -9.690 -1.129 1.764 1.00 0.00 32 THR A N 12
ATOM 12889 C CA . THR A 1 32 ? -10.871 -1.342 0.971 1.00 0.00 32 THR A CA 12
ATOM 12890 C C . THR A 1 32 ? -10.444 -1.224 -0.461 1.00 0.00 32 THR A C 12
ATOM 12891 O O . THR A 1 32 ? -9.263 -1.056 -0.758 1.00 0.00 32 THR A O 12
ATOM 12902 N N . GLU A 1 33 ? -11.420 -1.310 -1.391 1.00 0.00 33 GLU A N 12
ATOM 12903 C CA . GLU A 1 33 ? -11.209 -1.079 -2.800 1.00 0.00 33 GLU A CA 12
ATOM 12904 C C . GLU A 1 33 ? -11.036 0.394 -3.070 1.00 0.00 33 GLU A C 12
ATOM 12905 O O . GLU A 1 33 ? -10.543 0.772 -4.129 1.00 0.00 33 GLU A O 12
ATOM 12917 N N . GLN A 1 34 ? -11.455 1.253 -2.107 1.00 0.00 34 GLN A N 12
ATOM 12918 C CA . GLN A 1 34 ? -11.443 2.686 -2.232 1.00 0.00 34 GLN A CA 12
ATOM 12919 C C . GLN A 1 34 ? -10.170 3.242 -1.670 1.00 0.00 34 GLN A C 12
ATOM 12920 O O . GLN A 1 34 ? -9.511 4.052 -2.317 1.00 0.00 34 GLN A O 12
ATOM 12934 N N . ARG A 1 35 ? -9.794 2.806 -0.443 1.00 0.00 35 ARG A N 12
ATOM 12935 C CA . ARG A 1 35 ? -8.620 3.242 0.279 1.00 0.00 35 ARG A CA 12
ATOM 12936 C C . ARG A 1 35 ? -7.371 2.889 -0.457 1.00 0.00 35 ARG A C 12
ATOM 12937 O O . ARG A 1 35 ? -6.458 3.701 -0.549 1.00 0.00 35 ARG A O 12
ATOM 12958 N N . ARG A 1 36 ? -7.319 1.645 -0.977 1.00 0.00 36 ARG A N 12
ATOM 12959 C CA . ARG A 1 36 ? -6.161 1.093 -1.646 1.00 0.00 36 ARG A CA 12
ATOM 12960 C C . ARG A 1 36 ? -5.881 1.834 -2.923 1.00 0.00 36 ARG A C 12
ATOM 12961 O O . ARG A 1 36 ? -4.734 2.129 -3.251 1.00 0.00 36 ARG A O 12
ATOM 12982 N N . GLN A 1 37 ? -6.971 2.182 -3.640 1.00 0.00 37 GLN A N 12
ATOM 12983 C CA . GLN A 1 37 ? -6.982 2.954 -4.847 1.00 0.00 37 GLN A CA 12
ATOM 12984 C C . GLN A 1 37 ? -6.542 4.381 -4.637 1.00 0.00 37 GLN A C 12
ATOM 12985 O O . GLN A 1 37 ? -6.084 5.038 -5.569 1.00 0.00 37 GLN A O 12
ATOM 12999 N N . SER A 1 38 ? -6.665 4.886 -3.389 1.00 0.00 38 SER A N 12
ATOM 13000 C CA . SER A 1 38 ? -6.280 6.238 -3.041 1.00 0.00 38 SER A CA 12
ATOM 13001 C C . SER A 1 38 ? -4.789 6.315 -2.874 1.00 0.00 38 SER A C 12
ATOM 13002 O O . SER A 1 38 ? -4.174 7.278 -3.325 1.00 0.00 38 SER A O 12
ATOM 13010 N N . LEU A 1 39 ? -4.167 5.283 -2.248 1.00 0.00 39 LEU A N 12
ATOM 13011 C CA . LEU A 1 39 ? -2.733 5.219 -2.021 1.00 0.00 39 LEU A CA 12
ATOM 13012 C C . LEU A 1 39 ? -2.034 5.065 -3.351 1.00 0.00 39 LEU A C 12
ATOM 13013 O O . LEU A 1 39 ? -0.931 5.569 -3.563 1.00 0.00 39 LEU A O 12
ATOM 13029 N N . ALA A 1 40 ? -2.724 4.355 -4.273 1.00 0.00 40 ALA A N 12
ATOM 13030 C CA . ALA A 1 40 ? -2.318 4.075 -5.623 1.00 0.00 40 ALA A CA 12
ATOM 13031 C C . ALA A 1 40 ? -2.397 5.296 -6.491 1.00 0.00 40 ALA A C 12
ATOM 13032 O O . ALA A 1 40 ? -1.661 5.418 -7.465 1.00 0.00 40 ALA A O 12
ATOM 13039 N N . GLN A 1 41 ? -3.295 6.251 -6.156 1.00 0.00 41 GLN A N 12
ATOM 13040 C CA . GLN A 1 41 ? -3.463 7.469 -6.904 1.00 0.00 41 GLN A CA 12
ATOM 13041 C C . GLN A 1 41 ? -2.288 8.377 -6.656 1.00 0.00 41 GLN A C 12
ATOM 13042 O O . GLN A 1 41 ? -1.863 9.103 -7.556 1.00 0.00 41 GLN A O 12
ATOM 13056 N N . GLU A 1 42 ? -1.727 8.339 -5.420 1.00 0.00 42 GLU A N 12
ATOM 13057 C CA . GLU A 1 42 ? -0.697 9.275 -5.012 1.00 0.00 42 GLU A CA 12
ATOM 13058 C C . GLU A 1 42 ? 0.637 8.978 -5.607 1.00 0.00 42 GLU A C 12
ATOM 13059 O O . GLU A 1 42 ? 1.229 9.813 -6.289 1.00 0.00 42 GLU A O 12
ATOM 13071 N N . LEU A 1 43 ? 1.135 7.759 -5.333 1.00 0.00 43 LEU A N 12
ATOM 13072 C CA . LEU A 1 43 ? 2.454 7.302 -5.680 1.00 0.00 43 LEU A CA 12
ATOM 13073 C C . LEU A 1 43 ? 2.522 7.052 -7.148 1.00 0.00 43 LEU A C 12
ATOM 13074 O O . LEU A 1 43 ? 3.561 7.218 -7.784 1.00 0.00 43 LEU A O 12
ATOM 13090 N N . GLY A 1 44 ? 1.360 6.653 -7.700 1.00 0.00 44 GLY A N 12
ATOM 13091 C CA . GLY A 1 44 ? 1.197 6.365 -9.100 1.00 0.00 44 GLY A CA 12
ATOM 13092 C C . GLY A 1 44 ? 1.351 4.891 -9.257 1.00 0.00 44 GLY A C 12
ATOM 13093 O O . GLY A 1 44 ? 1.860 4.408 -10.267 1.00 0.00 44 GLY A O 12
ATOM 13097 N N . LEU A 1 45 ? 0.883 4.148 -8.227 1.00 0.00 45 LEU A N 12
ATOM 13098 C CA . LEU A 1 45 ? 0.859 2.699 -8.244 1.00 0.00 45 LEU A CA 12
ATOM 13099 C C . LEU A 1 45 ? -0.473 2.270 -8.805 1.00 0.00 45 LEU A C 12
ATOM 13100 O O . LEU A 1 45 ? -1.280 3.096 -9.227 1.00 0.00 45 LEU A O 12
ATOM 13116 N N . ASN A 1 46 ? -0.713 0.941 -8.838 1.00 0.00 46 ASN A N 12
ATOM 13117 C CA . ASN A 1 46 ? -1.973 0.361 -9.228 1.00 0.00 46 ASN A CA 12
ATOM 13118 C C . ASN A 1 46 ? -2.574 -0.184 -7.965 1.00 0.00 46 ASN A C 12
ATOM 13119 O O . ASN A 1 46 ? -1.986 -0.094 -6.889 1.00 0.00 46 ASN A O 12
ATOM 13130 N N . GLU A 1 47 ? -3.781 -0.782 -8.082 1.00 0.00 47 GLU A N 12
ATOM 13131 C CA . GLU A 1 47 ? -4.447 -1.492 -7.015 1.00 0.00 47 GLU A CA 12
ATOM 13132 C C . GLU A 1 47 ? -3.753 -2.797 -6.785 1.00 0.00 47 GLU A C 12
ATOM 13133 O O . GLU A 1 47 ? -3.616 -3.263 -5.659 1.00 0.00 47 GLU A O 12
ATOM 13145 N N . SER A 1 48 ? -3.305 -3.387 -7.910 1.00 0.00 48 SER A N 12
ATOM 13146 C CA . SER A 1 48 ? -2.721 -4.705 -8.022 1.00 0.00 48 SER A CA 12
ATOM 13147 C C . SER A 1 48 ? -1.330 -4.756 -7.444 1.00 0.00 48 SER A C 12
ATOM 13148 O O . SER A 1 48 ? -0.864 -5.817 -7.031 1.00 0.00 48 SER A O 12
ATOM 13156 N N . GLN A 1 49 ? -0.640 -3.595 -7.391 1.00 0.00 49 GLN A N 12
ATOM 13157 C CA . GLN A 1 49 ? 0.690 -3.456 -6.856 1.00 0.00 49 GLN A CA 12
ATOM 13158 C C . GLN A 1 49 ? 0.652 -3.535 -5.357 1.00 0.00 49 GLN A C 12
ATOM 13159 O O . GLN A 1 49 ? 1.439 -4.259 -4.750 1.00 0.00 49 GLN A O 12
ATOM 13173 N N . ILE A 1 50 ? -0.284 -2.783 -4.735 1.00 0.00 50 ILE A N 12
ATOM 13174 C CA . ILE A 1 50 ? -0.403 -2.635 -3.305 1.00 0.00 50 ILE A CA 12
ATOM 13175 C C . ILE A 1 50 ? -1.124 -3.838 -2.729 1.00 0.00 50 ILE A C 12
ATOM 13176 O O . ILE A 1 50 ? -1.007 -4.133 -1.544 1.00 0.00 50 ILE A O 12
ATOM 13192 N N . LYS A 1 51 ? -1.846 -4.609 -3.581 1.00 0.00 51 LYS A N 12
ATOM 13193 C CA . LYS A 1 51 ? -2.513 -5.851 -3.237 1.00 0.00 51 LYS A CA 12
ATOM 13194 C C . LYS A 1 51 ? -1.503 -6.860 -2.774 1.00 0.00 51 LYS A C 12
ATOM 13195 O O . LYS A 1 51 ? -1.597 -7.407 -1.677 1.00 0.00 51 LYS A O 12
ATOM 13214 N N . ILE A 1 52 ? -0.492 -7.086 -3.638 1.00 0.00 52 ILE A N 12
ATOM 13215 C CA . ILE A 1 52 ? 0.603 -7.999 -3.482 1.00 0.00 52 ILE A CA 12
ATOM 13216 C C . ILE A 1 52 ? 1.479 -7.570 -2.339 1.00 0.00 52 ILE A C 12
ATOM 13217 O O . ILE A 1 52 ? 1.860 -8.394 -1.512 1.00 0.00 52 ILE A O 12
ATOM 13233 N N . TRP A 1 53 ? 1.794 -6.260 -2.277 1.00 0.00 53 TRP A N 12
ATOM 13234 C CA . TRP A 1 53 ? 2.644 -5.649 -1.277 1.00 0.00 53 TRP A CA 12
ATOM 13235 C C . TRP A 1 53 ? 2.130 -5.848 0.129 1.00 0.00 53 TRP A C 12
ATOM 13236 O O . TRP A 1 53 ? 2.921 -6.099 1.030 1.00 0.00 53 TRP A O 12
ATOM 13257 N N . PHE A 1 54 ? 0.797 -5.757 0.358 1.00 0.00 54 PHE A N 12
ATOM 13258 C CA . PHE A 1 54 ? 0.210 -5.930 1.673 1.00 0.00 54 PHE A CA 12
ATOM 13259 C C . PHE A 1 54 ? 0.360 -7.350 2.136 1.00 0.00 54 PHE A C 12
ATOM 13260 O O . PHE A 1 54 ? 0.644 -7.574 3.306 1.00 0.00 54 PHE A O 12
ATOM 13277 N N . GLN A 1 55 ? 0.203 -8.337 1.223 1.00 0.00 55 GLN A N 12
ATOM 13278 C CA . GLN A 1 55 ? 0.287 -9.743 1.523 1.00 0.00 55 GLN A CA 12
ATOM 13279 C C . GLN A 1 55 ? 1.708 -10.188 1.773 1.00 0.00 55 GLN A C 12
ATOM 13280 O O . GLN A 1 55 ? 1.930 -11.194 2.443 1.00 0.00 55 GLN A O 12
ATOM 13294 N N . ASN A 1 56 ? 2.701 -9.425 1.255 1.00 0.00 56 ASN A N 12
ATOM 13295 C CA . ASN A 1 56 ? 4.115 -9.638 1.455 1.00 0.00 56 ASN A CA 12
ATOM 13296 C C . ASN A 1 56 ? 4.521 -9.182 2.835 1.00 0.00 56 ASN A C 12
ATOM 13297 O O . ASN A 1 56 ? 5.307 -9.843 3.512 1.00 0.00 56 ASN A O 12
ATOM 13308 N N . LYS A 1 57 ? 3.984 -8.022 3.277 1.00 0.00 57 LYS A N 12
ATOM 13309 C CA . LYS A 1 57 ? 4.243 -7.427 4.571 1.00 0.00 57 LYS A CA 12
ATOM 13310 C C . LYS A 1 57 ? 3.522 -8.156 5.669 1.00 0.00 57 LYS A C 12
ATOM 13311 O O . LYS A 1 57 ? 3.922 -8.105 6.831 1.00 0.00 57 LYS A O 12
ATOM 13330 N N . ARG A 1 58 ? 2.445 -8.865 5.294 1.00 0.00 58 ARG A N 12
ATOM 13331 C CA . ARG A 1 58 ? 1.636 -9.675 6.176 1.00 0.00 58 ARG A CA 12
ATOM 13332 C C . ARG A 1 58 ? 2.208 -11.063 6.266 1.00 0.00 58 ARG A C 12
ATOM 13333 O O . ARG A 1 58 ? 1.866 -11.802 7.185 1.00 0.00 58 ARG A O 12
ATOM 13354 N N . ALA A 1 59 ? 3.111 -11.446 5.330 1.00 0.00 59 ALA A N 12
ATOM 13355 C CA . ALA A 1 59 ? 3.790 -12.728 5.323 1.00 0.00 59 ALA A CA 12
ATOM 13356 C C . ALA A 1 59 ? 4.841 -12.790 6.397 1.00 0.00 59 ALA A C 12
ATOM 13357 O O . ALA A 1 59 ? 5.233 -13.874 6.826 1.00 0.00 59 ALA A O 12
ATOM 13364 N N . LYS A 1 60 ? 5.286 -11.606 6.882 1.00 0.00 60 LYS A N 12
ATOM 13365 C CA . LYS A 1 60 ? 6.170 -11.446 8.009 1.00 0.00 60 LYS A CA 12
ATOM 13366 C C . LYS A 1 60 ? 5.423 -11.799 9.273 1.00 0.00 60 LYS A C 12
ATOM 13367 O O . LYS A 1 60 ? 5.980 -12.403 10.190 1.00 0.00 60 LYS A O 12
ATOM 13386 N N . ILE A 1 61 ? 4.117 -11.439 9.308 1.00 0.00 61 ILE A N 12
ATOM 13387 C CA . ILE A 1 61 ? 3.188 -11.716 10.377 1.00 0.00 61 ILE A CA 12
ATOM 13388 C C . ILE A 1 61 ? 2.495 -13.015 10.037 1.00 0.00 61 ILE A C 12
ATOM 13389 O O . ILE A 1 61 ? 2.956 -13.766 9.176 1.00 0.00 61 ILE A O 12
ATOM 13405 N N . LYS A 1 62 ? 1.363 -13.316 10.718 1.00 0.00 62 LYS A N 12
ATOM 13406 C CA . LYS A 1 62 ? 0.551 -14.468 10.448 1.00 0.00 62 LYS A CA 12
ATOM 13407 C C . LYS A 1 62 ? -0.538 -14.014 9.518 1.00 0.00 62 LYS A C 12
ATOM 13408 O O . LYS A 1 62 ? -1.630 -13.634 9.941 1.00 0.00 62 LYS A O 12
ATOM 13427 N N . LYS A 1 63 ? -0.236 -14.053 8.201 1.00 0.00 63 LYS A N 12
ATOM 13428 C CA . LYS A 1 63 ? -1.203 -13.814 7.149 1.00 0.00 63 LYS A CA 12
ATOM 13429 C C . LYS A 1 63 ? -2.215 -14.931 7.069 1.00 0.00 63 LYS A C 12
ATOM 13430 O O . LYS A 1 63 ? -1.965 -16.056 7.504 1.00 0.00 63 LYS A O 12
ATOM 13449 N N . ALA A 1 64 ? -3.397 -14.606 6.499 1.00 0.00 64 ALA A N 12
ATOM 13450 C CA . ALA A 1 64 ? -4.477 -15.526 6.265 1.00 0.00 64 ALA A CA 12
ATOM 13451 C C . ALA A 1 64 ? -4.379 -15.936 4.826 1.00 0.00 64 ALA A C 12
ATOM 13452 O O . ALA A 1 64 ? -4.056 -17.086 4.525 1.00 0.00 64 ALA A O 12
ATOM 13459 N N . THR A 1 65 ? -4.633 -14.977 3.901 1.00 0.00 65 THR A N 12
ATOM 13460 C CA . THR A 1 65 ? -4.546 -15.186 2.474 1.00 0.00 65 THR A CA 12
ATOM 13461 C C . THR A 1 65 ? -3.093 -15.051 2.088 1.00 0.00 65 THR A C 12
ATOM 13462 O O . THR A 1 65 ? -2.357 -14.254 2.667 1.00 0.00 65 THR A O 12
ATOM 13473 N N . GLN A 1 66 ? -2.657 -15.872 1.103 1.00 0.00 66 GLN A N 12
ATOM 13474 C CA . GLN A 1 66 ? -1.281 -15.984 0.691 1.00 0.00 66 GLN A CA 12
ATOM 13475 C C . GLN A 1 66 ? -0.937 -14.885 -0.277 1.00 0.00 66 GLN A C 12
ATOM 13476 O O . GLN A 1 66 ? -1.816 -14.195 -0.791 1.00 0.00 66 GLN A O 12
ATOM 13490 N N . ALA A 1 67 ? 0.379 -14.699 -0.527 1.00 0.00 67 ALA A N 12
ATOM 13491 C CA . ALA A 1 67 ? 0.885 -13.688 -1.420 1.00 0.00 67 ALA A CA 12
ATOM 13492 C C . ALA A 1 67 ? 0.903 -14.256 -2.844 1.00 0.00 67 ALA A C 12
ATOM 13493 O O . ALA A 1 67 ? 0.155 -13.719 -3.703 1.00 0.00 67 ALA A O 12
ATOM 13501 N N . GLY A 1 1 ? 3.769 1.145 -26.514 1.00 0.00 1 GLY A N 13
ATOM 13502 C CA . GLY A 1 1 ? 2.359 0.716 -26.666 1.00 0.00 1 GLY A CA 13
ATOM 13503 C C . GLY A 1 1 ? 2.288 -0.423 -27.636 1.00 0.00 1 GLY A C 13
ATOM 13504 O O . GLY A 1 1 ? 2.229 -1.568 -27.191 1.00 0.00 1 GLY A O 13
ATOM 13510 N N . PRO A 1 2 ? 2.297 -0.199 -28.955 1.00 0.00 2 PRO A N 13
ATOM 13511 C CA . PRO A 1 2 ? 2.346 -1.264 -29.945 1.00 0.00 2 PRO A CA 13
ATOM 13512 C C . PRO A 1 2 ? 3.753 -1.799 -30.081 1.00 0.00 2 PRO A C 13
ATOM 13513 O O . PRO A 1 2 ? 3.932 -2.791 -30.789 1.00 0.00 2 PRO A O 13
ATOM 13524 N N . MET A 1 3 ? 4.751 -1.155 -29.429 1.00 0.00 3 MET A N 13
ATOM 13525 C CA . MET A 1 3 ? 6.134 -1.567 -29.441 1.00 0.00 3 MET A CA 13
ATOM 13526 C C . MET A 1 3 ? 6.491 -2.007 -28.047 1.00 0.00 3 MET A C 13
ATOM 13527 O O . MET A 1 3 ? 7.661 -2.006 -27.663 1.00 0.00 3 MET A O 13
ATOM 13541 N N . ALA A 1 4 ? 5.468 -2.409 -27.264 1.00 0.00 4 ALA A N 13
ATOM 13542 C CA . ALA A 1 4 ? 5.625 -2.894 -25.921 1.00 0.00 4 ALA A CA 13
ATOM 13543 C C . ALA A 1 4 ? 4.583 -3.957 -25.743 1.00 0.00 4 ALA A C 13
ATOM 13544 O O . ALA A 1 4 ? 3.797 -4.231 -26.650 1.00 0.00 4 ALA A O 13
ATOM 13551 N N . SER A 1 5 ? 4.573 -4.588 -24.550 1.00 0.00 5 SER A N 13
ATOM 13552 C CA . SER A 1 5 ? 3.603 -5.583 -24.168 1.00 0.00 5 SER A CA 13
ATOM 13553 C C . SER A 1 5 ? 2.987 -5.092 -22.885 1.00 0.00 5 SER A C 13
ATOM 13554 O O . SER A 1 5 ? 3.280 -3.990 -22.424 1.00 0.00 5 SER A O 13
ATOM 13562 N N . ASP A 1 6 ? 2.109 -5.923 -22.275 1.00 0.00 6 ASP A N 13
ATOM 13563 C CA . ASP A 1 6 ? 1.525 -5.646 -20.986 1.00 0.00 6 ASP A CA 13
ATOM 13564 C C . ASP A 1 6 ? 2.449 -6.252 -19.970 1.00 0.00 6 ASP A C 13
ATOM 13565 O O . ASP A 1 6 ? 2.813 -7.423 -20.074 1.00 0.00 6 ASP A O 13
ATOM 13574 N N . LYS A 1 7 ? 2.869 -5.435 -18.977 1.00 0.00 7 LYS A N 13
ATOM 13575 C CA . LYS A 1 7 ? 3.805 -5.840 -17.955 1.00 0.00 7 LYS A CA 13
ATOM 13576 C C . LYS A 1 7 ? 3.010 -6.165 -16.724 1.00 0.00 7 LYS A C 13
ATOM 13577 O O . LYS A 1 7 ? 1.859 -5.749 -16.596 1.00 0.00 7 LYS A O 13
ATOM 13596 N N . ARG A 1 8 ? 3.622 -6.933 -15.791 1.00 0.00 8 ARG A N 13
ATOM 13597 C CA . ARG A 1 8 ? 3.003 -7.297 -14.542 1.00 0.00 8 ARG A CA 13
ATOM 13598 C C . ARG A 1 8 ? 3.510 -6.325 -13.501 1.00 0.00 8 ARG A C 13
ATOM 13599 O O . ARG A 1 8 ? 4.721 -6.284 -13.287 1.00 0.00 8 ARG A O 13
ATOM 13620 N N . PRO A 1 9 ? 2.676 -5.530 -12.827 1.00 0.00 9 PRO A N 13
ATOM 13621 C CA . PRO A 1 9 ? 3.077 -4.751 -11.667 1.00 0.00 9 PRO A CA 13
ATOM 13622 C C . PRO A 1 9 ? 3.236 -5.670 -10.477 1.00 0.00 9 PRO A C 13
ATOM 13623 O O . PRO A 1 9 ? 2.232 -6.133 -9.935 1.00 0.00 9 PRO A O 13
ATOM 13634 N N . ARG A 1 10 ? 4.497 -5.948 -10.066 1.00 0.00 10 ARG A N 13
ATOM 13635 C CA . ARG A 1 10 ? 4.804 -6.877 -9.007 1.00 0.00 10 ARG A CA 13
ATOM 13636 C C . ARG A 1 10 ? 5.016 -6.080 -7.748 1.00 0.00 10 ARG A C 13
ATOM 13637 O O . ARG A 1 10 ? 4.067 -5.513 -7.206 1.00 0.00 10 ARG A O 13
ATOM 13658 N N . THR A 1 11 ? 6.277 -6.025 -7.259 1.00 0.00 11 THR A N 13
ATOM 13659 C CA . THR A 1 11 ? 6.668 -5.271 -6.095 1.00 0.00 11 THR A CA 13
ATOM 13660 C C . THR A 1 11 ? 7.658 -4.262 -6.622 1.00 0.00 11 THR A C 13
ATOM 13661 O O . THR A 1 11 ? 8.814 -4.214 -6.207 1.00 0.00 11 THR A O 13
ATOM 13672 N N . ALA A 1 12 ? 7.200 -3.430 -7.589 1.00 0.00 12 ALA A N 13
ATOM 13673 C CA . ALA A 1 12 ? 8.009 -2.418 -8.222 1.00 0.00 12 ALA A CA 13
ATOM 13674 C C . ALA A 1 12 ? 7.677 -1.108 -7.575 1.00 0.00 12 ALA A C 13
ATOM 13675 O O . ALA A 1 12 ? 6.576 -0.581 -7.739 1.00 0.00 12 ALA A O 13
ATOM 13682 N N . PHE A 1 13 ? 8.640 -0.575 -6.792 1.00 0.00 13 PHE A N 13
ATOM 13683 C CA . PHE A 1 13 ? 8.478 0.650 -6.051 1.00 0.00 13 PHE A CA 13
ATOM 13684 C C . PHE A 1 13 ? 9.814 1.330 -6.088 1.00 0.00 13 PHE A C 13
ATOM 13685 O O . PHE A 1 13 ? 10.812 0.746 -6.509 1.00 0.00 13 PHE A O 13
ATOM 13702 N N . THR A 1 14 ? 9.850 2.598 -5.615 1.00 0.00 14 THR A N 13
ATOM 13703 C CA . THR A 1 14 ? 11.068 3.330 -5.359 1.00 0.00 14 THR A CA 13
ATOM 13704 C C . THR A 1 14 ? 11.143 3.451 -3.860 1.00 0.00 14 THR A C 13
ATOM 13705 O O . THR A 1 14 ? 10.283 2.941 -3.147 1.00 0.00 14 THR A O 13
ATOM 13716 N N . ALA A 1 15 ? 12.189 4.133 -3.341 1.00 0.00 15 ALA A N 13
ATOM 13717 C CA . ALA A 1 15 ? 12.439 4.277 -1.925 1.00 0.00 15 ALA A CA 13
ATOM 13718 C C . ALA A 1 15 ? 11.423 5.186 -1.278 1.00 0.00 15 ALA A C 13
ATOM 13719 O O . ALA A 1 15 ? 11.065 4.996 -0.118 1.00 0.00 15 ALA A O 13
ATOM 13726 N N . GLU A 1 16 ? 10.931 6.186 -2.047 1.00 0.00 16 GLU A N 13
ATOM 13727 C CA . GLU A 1 16 ? 10.004 7.196 -1.610 1.00 0.00 16 GLU A CA 13
ATOM 13728 C C . GLU A 1 16 ? 8.605 6.656 -1.499 1.00 0.00 16 GLU A C 13
ATOM 13729 O O . GLU A 1 16 ? 7.789 7.179 -0.742 1.00 0.00 16 GLU A O 13
ATOM 13741 N N . GLN A 1 17 ? 8.299 5.587 -2.266 1.00 0.00 17 GLN A N 13
ATOM 13742 C CA . GLN A 1 17 ? 6.983 5.007 -2.329 1.00 0.00 17 GLN A CA 13
ATOM 13743 C C . GLN A 1 17 ? 6.824 4.005 -1.222 1.00 0.00 17 GLN A C 13
ATOM 13744 O O . GLN A 1 17 ? 5.792 3.991 -0.556 1.00 0.00 17 GLN A O 13
ATOM 13758 N N . LEU A 1 18 ? 7.865 3.170 -0.974 1.00 0.00 18 LEU A N 13
ATOM 13759 C CA . LEU A 1 18 ? 7.893 2.151 0.053 1.00 0.00 18 LEU A CA 13
ATOM 13760 C C . LEU A 1 18 ? 7.673 2.716 1.431 1.00 0.00 18 LEU A C 13
ATOM 13761 O O . LEU A 1 18 ? 6.833 2.207 2.168 1.00 0.00 18 LEU A O 13
ATOM 13777 N N . GLN A 1 19 ? 8.428 3.783 1.792 1.00 0.00 19 GLN A N 13
ATOM 13778 C CA . GLN A 1 19 ? 8.489 4.342 3.127 1.00 0.00 19 GLN A CA 13
ATOM 13779 C C . GLN A 1 19 ? 7.185 4.928 3.587 1.00 0.00 19 GLN A C 13
ATOM 13780 O O . GLN A 1 19 ? 6.850 4.870 4.770 1.00 0.00 19 GLN A O 13
ATOM 13794 N N . ARG A 1 20 ? 6.418 5.497 2.637 1.00 0.00 20 ARG A N 13
ATOM 13795 C CA . ARG A 1 20 ? 5.152 6.138 2.895 1.00 0.00 20 ARG A CA 13
ATOM 13796 C C . ARG A 1 20 ? 4.075 5.112 3.135 1.00 0.00 20 ARG A C 13
ATOM 13797 O O . ARG A 1 20 ? 3.177 5.331 3.944 1.00 0.00 20 ARG A O 13
ATOM 13818 N N . LEU A 1 21 ? 4.169 3.943 2.455 1.00 0.00 21 LEU A N 13
ATOM 13819 C CA . LEU A 1 21 ? 3.246 2.842 2.618 1.00 0.00 21 LEU A CA 13
ATOM 13820 C C . LEU A 1 21 ? 3.458 2.122 3.917 1.00 0.00 21 LEU A C 13
ATOM 13821 O O . LEU A 1 21 ? 2.544 1.442 4.372 1.00 0.00 21 LEU A O 13
ATOM 13837 N N . LYS A 1 22 ? 4.652 2.253 4.551 1.00 0.00 22 LYS A N 13
ATOM 13838 C CA . LYS A 1 22 ? 4.928 1.659 5.847 1.00 0.00 22 LYS A CA 13
ATOM 13839 C C . LYS A 1 22 ? 4.139 2.363 6.920 1.00 0.00 22 LYS A C 13
ATOM 13840 O O . LYS A 1 22 ? 3.769 1.765 7.928 1.00 0.00 22 LYS A O 13
ATOM 13859 N N . ALA A 1 23 ? 3.862 3.670 6.694 1.00 0.00 23 ALA A N 13
ATOM 13860 C CA . ALA A 1 23 ? 3.135 4.517 7.610 1.00 0.00 23 ALA A CA 13
ATOM 13861 C C . ALA A 1 23 ? 1.654 4.292 7.453 1.00 0.00 23 ALA A C 13
ATOM 13862 O O . ALA A 1 23 ? 0.895 4.416 8.412 1.00 0.00 23 ALA A O 13
ATOM 13869 N N . GLU A 1 24 ? 1.220 3.944 6.218 1.00 0.00 24 GLU A N 13
ATOM 13870 C CA . GLU A 1 24 ? -0.164 3.713 5.882 1.00 0.00 24 GLU A CA 13
ATOM 13871 C C . GLU A 1 24 ? -0.521 2.263 6.090 1.00 0.00 24 GLU A C 13
ATOM 13872 O O . GLU A 1 24 ? -1.691 1.902 5.984 1.00 0.00 24 GLU A O 13
ATOM 13884 N N . PHE A 1 25 ? 0.478 1.407 6.423 1.00 0.00 25 PHE A N 13
ATOM 13885 C CA . PHE A 1 25 ? 0.293 0.022 6.794 1.00 0.00 25 PHE A CA 13
ATOM 13886 C C . PHE A 1 25 ? 0.020 0.017 8.273 1.00 0.00 25 PHE A C 13
ATOM 13887 O O . PHE A 1 25 ? -0.828 -0.733 8.751 1.00 0.00 25 PHE A O 13
ATOM 13904 N N . GLN A 1 26 ? 0.744 0.883 9.021 1.00 0.00 26 GLN A N 13
ATOM 13905 C CA . GLN A 1 26 ? 0.674 1.027 10.457 1.00 0.00 26 GLN A CA 13
ATOM 13906 C C . GLN A 1 26 ? -0.705 1.453 10.888 1.00 0.00 26 GLN A C 13
ATOM 13907 O O . GLN A 1 26 ? -1.241 0.943 11.871 1.00 0.00 26 GLN A O 13
ATOM 13921 N N . THR A 1 27 ? -1.315 2.384 10.116 1.00 0.00 27 THR A N 13
ATOM 13922 C CA . THR A 1 27 ? -2.648 2.883 10.344 1.00 0.00 27 THR A CA 13
ATOM 13923 C C . THR A 1 27 ? -3.625 1.825 9.914 1.00 0.00 27 THR A C 13
ATOM 13924 O O . THR A 1 27 ? -4.306 1.215 10.737 1.00 0.00 27 THR A O 13
ATOM 13935 N N . ASN A 1 28 ? -3.688 1.596 8.591 1.00 0.00 28 ASN A N 13
ATOM 13936 C CA . ASN A 1 28 ? -4.623 0.723 7.952 1.00 0.00 28 ASN A CA 13
ATOM 13937 C C . ASN A 1 28 ? -3.885 -0.511 7.525 1.00 0.00 28 ASN A C 13
ATOM 13938 O O . ASN A 1 28 ? -3.141 -0.485 6.549 1.00 0.00 28 ASN A O 13
ATOM 13949 N N . ARG A 1 29 ? -4.099 -1.638 8.242 1.00 0.00 29 ARG A N 13
ATOM 13950 C CA . ARG A 1 29 ? -3.603 -2.935 7.840 1.00 0.00 29 ARG A CA 13
ATOM 13951 C C . ARG A 1 29 ? -4.690 -3.604 7.067 1.00 0.00 29 ARG A C 13
ATOM 13952 O O . ARG A 1 29 ? -4.439 -4.190 6.013 1.00 0.00 29 ARG A O 13
ATOM 13973 N N . TYR A 1 30 ? -5.928 -3.528 7.611 1.00 0.00 30 TYR A N 13
ATOM 13974 C CA . TYR A 1 30 ? -7.120 -4.116 7.073 1.00 0.00 30 TYR A CA 13
ATOM 13975 C C . TYR A 1 30 ? -7.647 -3.151 6.052 1.00 0.00 30 TYR A C 13
ATOM 13976 O O . TYR A 1 30 ? -8.566 -2.372 6.299 1.00 0.00 30 TYR A O 13
ATOM 13994 N N . LEU A 1 31 ? -7.002 -3.191 4.870 1.00 0.00 31 LEU A N 13
ATOM 13995 C CA . LEU A 1 31 ? -7.166 -2.256 3.798 1.00 0.00 31 LEU A CA 13
ATOM 13996 C C . LEU A 1 31 ? -8.335 -2.691 2.965 1.00 0.00 31 LEU A C 13
ATOM 13997 O O . LEU A 1 31 ? -8.599 -3.883 2.818 1.00 0.00 31 LEU A O 13
ATOM 14013 N N . THR A 1 32 ? -9.064 -1.701 2.412 1.00 0.00 32 THR A N 13
ATOM 14014 C CA . THR A 1 32 ? -10.211 -1.924 1.562 1.00 0.00 32 THR A CA 13
ATOM 14015 C C . THR A 1 32 ? -9.732 -1.794 0.154 1.00 0.00 32 THR A C 13
ATOM 14016 O O . THR A 1 32 ? -8.588 -1.418 -0.084 1.00 0.00 32 THR A O 13
ATOM 14027 N N . GLU A 1 33 ? -10.612 -2.116 -0.819 1.00 0.00 33 GLU A N 13
ATOM 14028 C CA . GLU A 1 33 ? -10.330 -1.970 -2.223 1.00 0.00 33 GLU A CA 13
ATOM 14029 C C . GLU A 1 33 ? -10.357 -0.517 -2.617 1.00 0.00 33 GLU A C 13
ATOM 14030 O O . GLU A 1 33 ? -9.767 -0.149 -3.627 1.00 0.00 33 GLU A O 13
ATOM 14042 N N . GLN A 1 34 ? -11.052 0.333 -1.817 1.00 0.00 34 GLN A N 13
ATOM 14043 C CA . GLN A 1 34 ? -11.267 1.730 -2.093 1.00 0.00 34 GLN A CA 13
ATOM 14044 C C . GLN A 1 34 ? -10.213 2.588 -1.451 1.00 0.00 34 GLN A C 13
ATOM 14045 O O . GLN A 1 34 ? -9.954 3.699 -1.909 1.00 0.00 34 GLN A O 13
ATOM 14059 N N . ARG A 1 35 ? -9.575 2.090 -0.372 1.00 0.00 35 ARG A N 13
ATOM 14060 C CA . ARG A 1 35 ? -8.521 2.771 0.347 1.00 0.00 35 ARG A CA 13
ATOM 14061 C C . ARG A 1 35 ? -7.249 2.494 -0.396 1.00 0.00 35 ARG A C 13
ATOM 14062 O O . ARG A 1 35 ? -6.404 3.366 -0.550 1.00 0.00 35 ARG A O 13
ATOM 14083 N N . ARG A 1 36 ? -7.122 1.242 -0.896 1.00 0.00 36 ARG A N 13
ATOM 14084 C CA . ARG A 1 36 ? -6.076 0.778 -1.785 1.00 0.00 36 ARG A CA 13
ATOM 14085 C C . ARG A 1 36 ? -6.059 1.552 -3.073 1.00 0.00 36 ARG A C 13
ATOM 14086 O O . ARG A 1 36 ? -4.996 1.846 -3.616 1.00 0.00 36 ARG A O 13
ATOM 14107 N N . GLN A 1 37 ? -7.264 1.923 -3.566 1.00 0.00 37 GLN A N 13
ATOM 14108 C CA . GLN A 1 37 ? -7.477 2.743 -4.722 1.00 0.00 37 GLN A CA 13
ATOM 14109 C C . GLN A 1 37 ? -6.976 4.138 -4.495 1.00 0.00 37 GLN A C 13
ATOM 14110 O O . GLN A 1 37 ? -6.586 4.825 -5.432 1.00 0.00 37 GLN A O 13
ATOM 14124 N N . SER A 1 38 ? -6.967 4.577 -3.215 1.00 0.00 38 SER A N 13
ATOM 14125 C CA . SER A 1 38 ? -6.548 5.916 -2.863 1.00 0.00 38 SER A CA 13
ATOM 14126 C C . SER A 1 38 ? -5.051 5.978 -2.755 1.00 0.00 38 SER A C 13
ATOM 14127 O O . SER A 1 38 ? -4.458 7.020 -3.022 1.00 0.00 38 SER A O 13
ATOM 14135 N N . LEU A 1 39 ? -4.405 4.845 -2.374 1.00 0.00 39 LEU A N 13
ATOM 14136 C CA . LEU A 1 39 ? -2.966 4.743 -2.248 1.00 0.00 39 LEU A CA 13
ATOM 14137 C C . LEU A 1 39 ? -2.366 4.671 -3.634 1.00 0.00 39 LEU A C 13
ATOM 14138 O O . LEU A 1 39 ? -1.220 5.061 -3.854 1.00 0.00 39 LEU A O 13
ATOM 14154 N N . ALA A 1 40 ? -3.172 4.161 -4.597 1.00 0.00 40 ALA A N 13
ATOM 14155 C CA . ALA A 1 40 ? -2.839 4.045 -5.997 1.00 0.00 40 ALA A CA 13
ATOM 14156 C C . ALA A 1 40 ? -2.897 5.385 -6.682 1.00 0.00 40 ALA A C 13
ATOM 14157 O O . ALA A 1 40 ? -2.198 5.615 -7.664 1.00 0.00 40 ALA A O 13
ATOM 14164 N N . GLN A 1 41 ? -3.732 6.319 -6.172 1.00 0.00 41 GLN A N 13
ATOM 14165 C CA . GLN A 1 41 ? -3.837 7.654 -6.717 1.00 0.00 41 GLN A CA 13
ATOM 14166 C C . GLN A 1 41 ? -2.757 8.529 -6.135 1.00 0.00 41 GLN A C 13
ATOM 14167 O O . GLN A 1 41 ? -2.414 9.559 -6.712 1.00 0.00 41 GLN A O 13
ATOM 14181 N N . GLU A 1 42 ? -2.209 8.133 -4.961 1.00 0.00 42 GLU A N 13
ATOM 14182 C CA . GLU A 1 42 ? -1.370 8.969 -4.141 1.00 0.00 42 GLU A CA 13
ATOM 14183 C C . GLU A 1 42 ? 0.026 9.077 -4.663 1.00 0.00 42 GLU A C 13
ATOM 14184 O O . GLU A 1 42 ? 0.452 10.134 -5.127 1.00 0.00 42 GLU A O 13
ATOM 14196 N N . LEU A 1 43 ? 0.764 7.952 -4.597 1.00 0.00 43 LEU A N 13
ATOM 14197 C CA . LEU A 1 43 ? 2.135 7.820 -5.023 1.00 0.00 43 LEU A CA 13
ATOM 14198 C C . LEU A 1 43 ? 2.150 7.736 -6.515 1.00 0.00 43 LEU A C 13
ATOM 14199 O O . LEU A 1 43 ? 3.112 8.125 -7.175 1.00 0.00 43 LEU A O 13
ATOM 14215 N N . GLY A 1 44 ? 1.021 7.234 -7.053 1.00 0.00 44 GLY A N 13
ATOM 14216 C CA . GLY A 1 44 ? 0.761 7.170 -8.468 1.00 0.00 44 GLY A CA 13
ATOM 14217 C C . GLY A 1 44 ? 1.070 5.784 -8.914 1.00 0.00 44 GLY A C 13
ATOM 14218 O O . GLY A 1 44 ? 1.691 5.572 -9.955 1.00 0.00 44 GLY A O 13
ATOM 14222 N N . LEU A 1 45 ? 0.626 4.803 -8.100 1.00 0.00 45 LEU A N 13
ATOM 14223 C CA . LEU A 1 45 ? 0.846 3.396 -8.351 1.00 0.00 45 LEU A CA 13
ATOM 14224 C C . LEU A 1 45 ? -0.389 2.827 -8.999 1.00 0.00 45 LEU A C 13
ATOM 14225 O O . LEU A 1 45 ? -1.274 3.559 -9.439 1.00 0.00 45 LEU A O 13
ATOM 14241 N N . ASN A 1 46 ? -0.459 1.478 -9.066 1.00 0.00 46 ASN A N 13
ATOM 14242 C CA . ASN A 1 46 ? -1.642 0.745 -9.432 1.00 0.00 46 ASN A CA 13
ATOM 14243 C C . ASN A 1 46 ? -2.147 0.170 -8.141 1.00 0.00 46 ASN A C 13
ATOM 14244 O O . ASN A 1 46 ? -1.493 0.272 -7.105 1.00 0.00 46 ASN A O 13
ATOM 14255 N N . GLU A 1 47 ? -3.344 -0.456 -8.175 1.00 0.00 47 GLU A N 13
ATOM 14256 C CA . GLU A 1 47 ? -3.899 -1.173 -7.050 1.00 0.00 47 GLU A CA 13
ATOM 14257 C C . GLU A 1 47 ? -3.183 -2.478 -6.885 1.00 0.00 47 GLU A C 13
ATOM 14258 O O . GLU A 1 47 ? -3.000 -2.969 -5.778 1.00 0.00 47 GLU A O 13
ATOM 14270 N N . SER A 1 48 ? -2.771 -3.041 -8.039 1.00 0.00 48 SER A N 13
ATOM 14271 C CA . SER A 1 48 ? -2.163 -4.342 -8.192 1.00 0.00 48 SER A CA 13
ATOM 14272 C C . SER A 1 48 ? -0.738 -4.376 -7.671 1.00 0.00 48 SER A C 13
ATOM 14273 O O . SER A 1 48 ? -0.249 -5.440 -7.293 1.00 0.00 48 SER A O 13
ATOM 14281 N N . GLN A 1 49 ? -0.051 -3.207 -7.605 1.00 0.00 49 GLN A N 13
ATOM 14282 C CA . GLN A 1 49 ? 1.263 -3.060 -7.018 1.00 0.00 49 GLN A CA 13
ATOM 14283 C C . GLN A 1 49 ? 1.175 -3.279 -5.530 1.00 0.00 49 GLN A C 13
ATOM 14284 O O . GLN A 1 49 ? 1.968 -4.013 -4.941 1.00 0.00 49 GLN A O 13
ATOM 14298 N N . ILE A 1 50 ? 0.179 -2.605 -4.912 1.00 0.00 50 ILE A N 13
ATOM 14299 C CA . ILE A 1 50 ? 0.011 -2.450 -3.491 1.00 0.00 50 ILE A CA 13
ATOM 14300 C C . ILE A 1 50 ? -0.705 -3.660 -2.939 1.00 0.00 50 ILE A C 13
ATOM 14301 O O . ILE A 1 50 ? -0.660 -3.924 -1.741 1.00 0.00 50 ILE A O 13
ATOM 14317 N N . LYS A 1 51 ? -1.353 -4.466 -3.816 1.00 0.00 51 LYS A N 13
ATOM 14318 C CA . LYS A 1 51 ? -2.066 -5.673 -3.463 1.00 0.00 51 LYS A CA 13
ATOM 14319 C C . LYS A 1 51 ? -1.102 -6.699 -2.957 1.00 0.00 51 LYS A C 13
ATOM 14320 O O . LYS A 1 51 ? -1.264 -7.258 -1.875 1.00 0.00 51 LYS A O 13
ATOM 14339 N N . ILE A 1 52 ? -0.048 -6.916 -3.767 1.00 0.00 52 ILE A N 13
ATOM 14340 C CA . ILE A 1 52 ? 1.057 -7.801 -3.552 1.00 0.00 52 ILE A CA 13
ATOM 14341 C C . ILE A 1 52 ? 1.832 -7.368 -2.336 1.00 0.00 52 ILE A C 13
ATOM 14342 O O . ILE A 1 52 ? 2.158 -8.192 -1.485 1.00 0.00 52 ILE A O 13
ATOM 14358 N N . TRP A 1 53 ? 2.101 -6.050 -2.235 1.00 0.00 53 TRP A N 13
ATOM 14359 C CA . TRP A 1 53 ? 2.847 -5.426 -1.163 1.00 0.00 53 TRP A CA 13
ATOM 14360 C C . TRP A 1 53 ? 2.200 -5.622 0.190 1.00 0.00 53 TRP A C 13
ATOM 14361 O O . TRP A 1 53 ? 2.897 -5.868 1.169 1.00 0.00 53 TRP A O 13
ATOM 14382 N N . PHE A 1 54 ? 0.850 -5.525 0.283 1.00 0.00 54 PHE A N 13
ATOM 14383 C CA . PHE A 1 54 ? 0.127 -5.643 1.533 1.00 0.00 54 PHE A CA 13
ATOM 14384 C C . PHE A 1 54 ? 0.099 -7.070 1.991 1.00 0.00 54 PHE A C 13
ATOM 14385 O O . PHE A 1 54 ? 0.187 -7.309 3.189 1.00 0.00 54 PHE A O 13
ATOM 14402 N N . GLN A 1 55 ? -0.008 -8.052 1.063 1.00 0.00 55 GLN A N 13
ATOM 14403 C CA . GLN A 1 55 ? -0.068 -9.454 1.396 1.00 0.00 55 GLN A CA 13
ATOM 14404 C C . GLN A 1 55 ? 1.271 -9.979 1.850 1.00 0.00 55 GLN A C 13
ATOM 14405 O O . GLN A 1 55 ? 1.329 -10.980 2.560 1.00 0.00 55 GLN A O 13
ATOM 14419 N N . ASN A 1 56 ? 2.375 -9.286 1.482 1.00 0.00 56 ASN A N 13
ATOM 14420 C CA . ASN A 1 56 ? 3.712 -9.563 1.949 1.00 0.00 56 ASN A CA 13
ATOM 14421 C C . ASN A 1 56 ? 3.848 -9.143 3.392 1.00 0.00 56 ASN A C 13
ATOM 14422 O O . ASN A 1 56 ? 4.402 -9.877 4.207 1.00 0.00 56 ASN A O 13
ATOM 14433 N N . LYS A 1 57 ? 3.333 -7.938 3.728 1.00 0.00 57 LYS A N 13
ATOM 14434 C CA . LYS A 1 57 ? 3.412 -7.350 5.052 1.00 0.00 57 LYS A CA 13
ATOM 14435 C C . LYS A 1 57 ? 2.432 -7.955 6.023 1.00 0.00 57 LYS A C 13
ATOM 14436 O O . LYS A 1 57 ? 2.595 -7.830 7.236 1.00 0.00 57 LYS A O 13
ATOM 14455 N N . ARG A 1 58 ? 1.405 -8.648 5.496 1.00 0.00 58 ARG A N 13
ATOM 14456 C CA . ARG A 1 58 ? 0.396 -9.343 6.266 1.00 0.00 58 ARG A CA 13
ATOM 14457 C C . ARG A 1 58 ? 0.805 -10.779 6.468 1.00 0.00 58 ARG A C 13
ATOM 14458 O O . ARG A 1 58 ? 0.169 -11.507 7.227 1.00 0.00 58 ARG A O 13
ATOM 14479 N N . ALA A 1 59 ? 1.892 -11.211 5.796 1.00 0.00 59 ALA A N 13
ATOM 14480 C CA . ALA A 1 59 ? 2.477 -12.522 5.947 1.00 0.00 59 ALA A CA 13
ATOM 14481 C C . ALA A 1 59 ? 3.519 -12.524 7.040 1.00 0.00 59 ALA A C 13
ATOM 14482 O O . ALA A 1 59 ? 4.168 -13.543 7.269 1.00 0.00 59 ALA A O 13
ATOM 14489 N N . LYS A 1 60 ? 3.692 -11.382 7.754 1.00 0.00 60 LYS A N 13
ATOM 14490 C CA . LYS A 1 60 ? 4.686 -11.214 8.791 1.00 0.00 60 LYS A CA 13
ATOM 14491 C C . LYS A 1 60 ? 4.108 -11.539 10.151 1.00 0.00 60 LYS A C 13
ATOM 14492 O O . LYS A 1 60 ? 4.554 -10.994 11.160 1.00 0.00 60 LYS A O 13
ATOM 14511 N N . ILE A 1 61 ? 3.114 -12.461 10.213 1.00 0.00 61 ILE A N 13
ATOM 14512 C CA . ILE A 1 61 ? 2.515 -12.928 11.444 1.00 0.00 61 ILE A CA 13
ATOM 14513 C C . ILE A 1 61 ? 3.115 -14.312 11.629 1.00 0.00 61 ILE A C 13
ATOM 14514 O O . ILE A 1 61 ? 4.293 -14.513 11.336 1.00 0.00 61 ILE A O 13
ATOM 14530 N N . LYS A 1 62 ? 2.326 -15.303 12.107 1.00 0.00 62 LYS A N 13
ATOM 14531 C CA . LYS A 1 62 ? 2.728 -16.685 12.220 1.00 0.00 62 LYS A CA 13
ATOM 14532 C C . LYS A 1 62 ? 2.304 -17.379 10.956 1.00 0.00 62 LYS A C 13
ATOM 14533 O O . LYS A 1 62 ? 2.979 -18.297 10.488 1.00 0.00 62 LYS A O 13
ATOM 14552 N N . LYS A 1 63 ? 1.177 -16.917 10.360 1.00 0.00 63 LYS A N 13
ATOM 14553 C CA . LYS A 1 63 ? 0.663 -17.396 9.105 1.00 0.00 63 LYS A CA 13
ATOM 14554 C C . LYS A 1 63 ? 1.246 -16.547 8.013 1.00 0.00 63 LYS A C 13
ATOM 14555 O O . LYS A 1 63 ? 1.722 -15.439 8.259 1.00 0.00 63 LYS A O 13
ATOM 14574 N N . ALA A 1 64 ? 1.229 -17.084 6.772 1.00 0.00 64 ALA A N 13
ATOM 14575 C CA . ALA A 1 64 ? 1.750 -16.422 5.606 1.00 0.00 64 ALA A CA 13
ATOM 14576 C C . ALA A 1 64 ? 0.579 -16.052 4.747 1.00 0.00 64 ALA A C 13
ATOM 14577 O O . ALA A 1 64 ? 0.233 -14.878 4.626 1.00 0.00 64 ALA A O 13
ATOM 14584 N N . THR A 1 65 ? -0.065 -17.071 4.130 1.00 0.00 65 THR A N 13
ATOM 14585 C CA . THR A 1 65 ? -1.124 -16.890 3.166 1.00 0.00 65 THR A CA 13
ATOM 14586 C C . THR A 1 65 ? -2.409 -16.728 3.928 1.00 0.00 65 THR A C 13
ATOM 14587 O O . THR A 1 65 ? -2.722 -17.526 4.811 1.00 0.00 65 THR A O 13
ATOM 14598 N N . GLN A 1 66 ? -3.168 -15.660 3.595 1.00 0.00 66 GLN A N 13
ATOM 14599 C CA . GLN A 1 66 ? -4.420 -15.342 4.227 1.00 0.00 66 GLN A CA 13
ATOM 14600 C C . GLN A 1 66 ? -5.518 -15.901 3.370 1.00 0.00 66 GLN A C 13
ATOM 14601 O O . GLN A 1 66 ? -6.150 -16.888 3.744 1.00 0.00 66 GLN A O 13
ATOM 14615 N N . ALA A 1 67 ? -5.750 -15.268 2.194 1.00 0.00 67 ALA A N 13
ATOM 14616 C CA . ALA A 1 67 ? -6.767 -15.630 1.232 1.00 0.00 67 ALA A CA 13
ATOM 14617 C C . ALA A 1 67 ? -8.174 -15.486 1.839 1.00 0.00 67 ALA A C 13
ATOM 14618 O O . ALA A 1 67 ? -8.925 -16.498 1.876 1.00 0.00 67 ALA A O 13
ATOM 14626 N N . GLY A 1 1 ? 23.731 -6.457 -4.475 1.00 0.00 1 GLY A N 14
ATOM 14627 C CA . GLY A 1 1 ? 22.671 -6.536 -3.443 1.00 0.00 1 GLY A CA 14
ATOM 14628 C C . GLY A 1 1 ? 23.110 -5.832 -2.194 1.00 0.00 1 GLY A C 14
ATOM 14629 O O . GLY A 1 1 ? 23.634 -6.500 -1.303 1.00 0.00 1 GLY A O 14
ATOM 14635 N N . PRO A 1 2 ? 22.935 -4.513 -2.050 1.00 0.00 2 PRO A N 14
ATOM 14636 C CA . PRO A 1 2 ? 23.373 -3.773 -0.875 1.00 0.00 2 PRO A CA 14
ATOM 14637 C C . PRO A 1 2 ? 22.426 -3.979 0.285 1.00 0.00 2 PRO A C 14
ATOM 14638 O O . PRO A 1 2 ? 22.757 -3.545 1.388 1.00 0.00 2 PRO A O 14
ATOM 14649 N N . MET A 1 3 ? 21.256 -4.621 0.057 1.00 0.00 3 MET A N 14
ATOM 14650 C CA . MET A 1 3 ? 20.298 -4.945 1.081 1.00 0.00 3 MET A CA 14
ATOM 14651 C C . MET A 1 3 ? 20.446 -6.420 1.344 1.00 0.00 3 MET A C 14
ATOM 14652 O O . MET A 1 3 ? 21.455 -7.028 0.985 1.00 0.00 3 MET A O 14
ATOM 14666 N N . ALA A 1 4 ? 19.415 -7.035 1.972 1.00 0.00 4 ALA A N 14
ATOM 14667 C CA . ALA A 1 4 ? 19.292 -8.464 2.115 1.00 0.00 4 ALA A CA 14
ATOM 14668 C C . ALA A 1 4 ? 18.693 -8.951 0.831 1.00 0.00 4 ALA A C 14
ATOM 14669 O O . ALA A 1 4 ? 19.364 -9.579 0.014 1.00 0.00 4 ALA A O 14
ATOM 14676 N N . SER A 1 5 ? 17.409 -8.598 0.626 1.00 0.00 5 SER A N 14
ATOM 14677 C CA . SER A 1 5 ? 16.722 -8.724 -0.633 1.00 0.00 5 SER A CA 14
ATOM 14678 C C . SER A 1 5 ? 16.676 -7.333 -1.205 1.00 0.00 5 SER A C 14
ATOM 14679 O O . SER A 1 5 ? 16.080 -6.432 -0.616 1.00 0.00 5 SER A O 14
ATOM 14687 N N . ASP A 1 6 ? 17.339 -7.137 -2.368 1.00 0.00 6 ASP A N 14
ATOM 14688 C CA . ASP A 1 6 ? 17.362 -5.879 -3.069 1.00 0.00 6 ASP A CA 14
ATOM 14689 C C . ASP A 1 6 ? 16.573 -6.096 -4.325 1.00 0.00 6 ASP A C 14
ATOM 14690 O O . ASP A 1 6 ? 16.558 -7.189 -4.892 1.00 0.00 6 ASP A O 14
ATOM 14699 N N . LYS A 1 7 ? 15.890 -5.023 -4.767 1.00 0.00 7 LYS A N 14
ATOM 14700 C CA . LYS A 1 7 ? 15.127 -4.992 -5.983 1.00 0.00 7 LYS A CA 14
ATOM 14701 C C . LYS A 1 7 ? 15.521 -3.720 -6.668 1.00 0.00 7 LYS A C 14
ATOM 14702 O O . LYS A 1 7 ? 15.903 -2.745 -6.020 1.00 0.00 7 LYS A O 14
ATOM 14721 N N . ARG A 1 8 ? 15.405 -3.709 -8.015 1.00 0.00 8 ARG A N 14
ATOM 14722 C CA . ARG A 1 8 ? 15.474 -2.506 -8.806 1.00 0.00 8 ARG A CA 14
ATOM 14723 C C . ARG A 1 8 ? 14.035 -2.108 -9.020 1.00 0.00 8 ARG A C 14
ATOM 14724 O O . ARG A 1 8 ? 13.197 -3.008 -9.071 1.00 0.00 8 ARG A O 14
ATOM 14745 N N . PRO A 1 9 ? 13.671 -0.834 -9.145 1.00 0.00 9 PRO A N 14
ATOM 14746 C CA . PRO A 1 9 ? 12.304 -0.422 -9.415 1.00 0.00 9 PRO A CA 14
ATOM 14747 C C . PRO A 1 9 ? 11.969 -0.657 -10.873 1.00 0.00 9 PRO A C 14
ATOM 14748 O O . PRO A 1 9 ? 12.164 0.236 -11.696 1.00 0.00 9 PRO A O 14
ATOM 14759 N N . ARG A 1 10 ? 11.461 -1.869 -11.193 1.00 0.00 10 ARG A N 14
ATOM 14760 C CA . ARG A 1 10 ? 11.068 -2.267 -12.520 1.00 0.00 10 ARG A CA 14
ATOM 14761 C C . ARG A 1 10 ? 9.578 -2.388 -12.420 1.00 0.00 10 ARG A C 14
ATOM 14762 O O . ARG A 1 10 ? 8.839 -1.548 -12.930 1.00 0.00 10 ARG A O 14
ATOM 14783 N N . THR A 1 11 ? 9.121 -3.429 -11.684 1.00 0.00 11 THR A N 14
ATOM 14784 C CA . THR A 1 11 ? 7.766 -3.580 -11.215 1.00 0.00 11 THR A CA 14
ATOM 14785 C C . THR A 1 11 ? 7.747 -3.051 -9.800 1.00 0.00 11 THR A C 14
ATOM 14786 O O . THR A 1 11 ? 6.706 -2.631 -9.297 1.00 0.00 11 THR A O 14
ATOM 14797 N N . ALA A 1 12 ? 8.927 -3.087 -9.128 1.00 0.00 12 ALA A N 14
ATOM 14798 C CA . ALA A 1 12 ? 9.051 -2.893 -7.712 1.00 0.00 12 ALA A CA 14
ATOM 14799 C C . ALA A 1 12 ? 9.056 -1.433 -7.379 1.00 0.00 12 ALA A C 14
ATOM 14800 O O . ALA A 1 12 ? 9.004 -0.562 -8.247 1.00 0.00 12 ALA A O 14
ATOM 14807 N N . PHE A 1 13 ? 9.070 -1.165 -6.061 1.00 0.00 13 PHE A N 14
ATOM 14808 C CA . PHE A 1 13 ? 8.844 0.141 -5.497 1.00 0.00 13 PHE A CA 14
ATOM 14809 C C . PHE A 1 13 ? 10.173 0.785 -5.233 1.00 0.00 13 PHE A C 14
ATOM 14810 O O . PHE A 1 13 ? 11.223 0.147 -5.321 1.00 0.00 13 PHE A O 14
ATOM 14827 N N . THR A 1 14 ? 10.126 2.094 -4.901 1.00 0.00 14 THR A N 14
ATOM 14828 C CA . THR A 1 14 ? 11.273 2.886 -4.518 1.00 0.00 14 THR A CA 14
ATOM 14829 C C . THR A 1 14 ? 11.168 3.069 -3.027 1.00 0.00 14 THR A C 14
ATOM 14830 O O . THR A 1 14 ? 10.275 2.519 -2.388 1.00 0.00 14 THR A O 14
ATOM 14841 N N . ALA A 1 15 ? 12.094 3.861 -2.438 1.00 0.00 15 ALA A N 14
ATOM 14842 C CA . ALA A 1 15 ? 12.158 4.121 -1.018 1.00 0.00 15 ALA A CA 14
ATOM 14843 C C . ALA A 1 15 ? 11.023 5.003 -0.572 1.00 0.00 15 ALA A C 14
ATOM 14844 O O . ALA A 1 15 ? 10.543 4.878 0.554 1.00 0.00 15 ALA A O 14
ATOM 14851 N N . GLU A 1 16 ? 10.570 5.914 -1.465 1.00 0.00 16 GLU A N 14
ATOM 14852 C CA . GLU A 1 16 ? 9.555 6.896 -1.200 1.00 0.00 16 GLU A CA 14
ATOM 14853 C C . GLU A 1 16 ? 8.181 6.289 -1.274 1.00 0.00 16 GLU A C 14
ATOM 14854 O O . GLU A 1 16 ? 7.250 6.767 -0.628 1.00 0.00 16 GLU A O 14
ATOM 14866 N N . GLN A 1 17 ? 8.035 5.203 -2.067 1.00 0.00 17 GLN A N 14
ATOM 14867 C CA . GLN A 1 17 ? 6.784 4.512 -2.251 1.00 0.00 17 GLN A CA 14
ATOM 14868 C C . GLN A 1 17 ? 6.532 3.607 -1.082 1.00 0.00 17 GLN A C 14
ATOM 14869 O O . GLN A 1 17 ? 5.420 3.572 -0.562 1.00 0.00 17 GLN A O 14
ATOM 14883 N N . LEU A 1 18 ? 7.578 2.888 -0.612 1.00 0.00 18 LEU A N 14
ATOM 14884 C CA . LEU A 1 18 ? 7.556 2.061 0.570 1.00 0.00 18 LEU A CA 14
ATOM 14885 C C . LEU A 1 18 ? 7.215 2.858 1.805 1.00 0.00 18 LEU A C 14
ATOM 14886 O O . LEU A 1 18 ? 6.422 2.401 2.618 1.00 0.00 18 LEU A O 14
ATOM 14902 N N . GLN A 1 19 ? 7.785 4.083 1.945 1.00 0.00 19 GLN A N 14
ATOM 14903 C CA . GLN A 1 19 ? 7.630 4.983 3.074 1.00 0.00 19 GLN A CA 14
ATOM 14904 C C . GLN A 1 19 ? 6.185 5.273 3.386 1.00 0.00 19 GLN A C 14
ATOM 14905 O O . GLN A 1 19 ? 5.741 5.122 4.524 1.00 0.00 19 GLN A O 14
ATOM 14919 N N . ARG A 1 20 ? 5.434 5.673 2.340 1.00 0.00 20 ARG A N 14
ATOM 14920 C CA . ARG A 1 20 ? 4.021 5.988 2.357 1.00 0.00 20 ARG A CA 14
ATOM 14921 C C . ARG A 1 20 ? 3.199 4.824 2.843 1.00 0.00 20 ARG A C 14
ATOM 14922 O O . ARG A 1 20 ? 2.351 4.985 3.718 1.00 0.00 20 ARG A O 14
ATOM 14943 N N . LEU A 1 21 ? 3.436 3.621 2.279 1.00 0.00 21 LEU A N 14
ATOM 14944 C CA . LEU A 1 21 ? 2.585 2.473 2.475 1.00 0.00 21 LEU A CA 14
ATOM 14945 C C . LEU A 1 21 ? 2.824 1.791 3.787 1.00 0.00 21 LEU A C 14
ATOM 14946 O O . LEU A 1 21 ? 1.945 1.073 4.249 1.00 0.00 21 LEU A O 14
ATOM 14962 N N . LYS A 1 22 ? 4.004 1.996 4.424 1.00 0.00 22 LYS A N 14
ATOM 14963 C CA . LYS A 1 22 ? 4.308 1.431 5.723 1.00 0.00 22 LYS A CA 14
ATOM 14964 C C . LYS A 1 22 ? 3.641 2.239 6.802 1.00 0.00 22 LYS A C 14
ATOM 14965 O O . LYS A 1 22 ? 3.425 1.738 7.905 1.00 0.00 22 LYS A O 14
ATOM 14984 N N . ALA A 1 23 ? 3.267 3.502 6.491 1.00 0.00 23 ALA A N 14
ATOM 14985 C CA . ALA A 1 23 ? 2.529 4.362 7.386 1.00 0.00 23 ALA A CA 14
ATOM 14986 C C . ALA A 1 23 ? 1.069 3.990 7.333 1.00 0.00 23 ALA A C 14
ATOM 14987 O O . ALA A 1 23 ? 0.364 4.072 8.339 1.00 0.00 23 ALA A O 14
ATOM 14994 N N . GLU A 1 24 ? 0.598 3.540 6.144 1.00 0.00 24 GLU A N 14
ATOM 14995 C CA . GLU A 1 24 ? -0.756 3.101 5.912 1.00 0.00 24 GLU A CA 14
ATOM 14996 C C . GLU A 1 24 ? -0.974 1.739 6.510 1.00 0.00 24 GLU A C 14
ATOM 14997 O O . GLU A 1 24 ? -2.044 1.480 7.048 1.00 0.00 24 GLU A O 14
ATOM 15009 N N . PHE A 1 25 ? 0.051 0.852 6.445 1.00 0.00 25 PHE A N 14
ATOM 15010 C CA . PHE A 1 25 ? 0.033 -0.520 6.908 1.00 0.00 25 PHE A CA 14
ATOM 15011 C C . PHE A 1 25 ? -0.081 -0.552 8.411 1.00 0.00 25 PHE A C 14
ATOM 15012 O O . PHE A 1 25 ? -0.803 -1.378 8.968 1.00 0.00 25 PHE A O 14
ATOM 15029 N N . GLN A 1 26 ? 0.644 0.374 9.084 1.00 0.00 26 GLN A N 14
ATOM 15030 C CA . GLN A 1 26 ? 0.748 0.485 10.519 1.00 0.00 26 GLN A CA 14
ATOM 15031 C C . GLN A 1 26 ? -0.584 0.802 11.140 1.00 0.00 26 GLN A C 14
ATOM 15032 O O . GLN A 1 26 ? -0.980 0.177 12.123 1.00 0.00 26 GLN A O 14
ATOM 15046 N N . THR A 1 27 ? -1.310 1.781 10.550 1.00 0.00 27 THR A N 14
ATOM 15047 C CA . THR A 1 27 ? -2.588 2.241 11.036 1.00 0.00 27 THR A CA 14
ATOM 15048 C C . THR A 1 27 ? -3.632 1.221 10.670 1.00 0.00 27 THR A C 14
ATOM 15049 O O . THR A 1 27 ? -4.162 0.516 11.527 1.00 0.00 27 THR A O 14
ATOM 15060 N N . ASN A 1 28 ? -3.926 1.140 9.364 1.00 0.00 28 ASN A N 14
ATOM 15061 C CA . ASN A 1 28 ? -4.941 0.312 8.789 1.00 0.00 28 ASN A CA 14
ATOM 15062 C C . ASN A 1 28 ? -4.263 -0.785 8.030 1.00 0.00 28 ASN A C 14
ATOM 15063 O O . ASN A 1 28 ? -3.843 -0.609 6.887 1.00 0.00 28 ASN A O 14
ATOM 15074 N N . ARG A 1 29 ? -4.183 -1.980 8.650 1.00 0.00 29 ARG A N 14
ATOM 15075 C CA . ARG A 1 29 ? -3.692 -3.170 8.002 1.00 0.00 29 ARG A CA 14
ATOM 15076 C C . ARG A 1 29 ? -4.778 -3.675 7.098 1.00 0.00 29 ARG A C 14
ATOM 15077 O O . ARG A 1 29 ? -4.516 -4.124 5.983 1.00 0.00 29 ARG A O 14
ATOM 15098 N N . TYR A 1 30 ? -6.040 -3.560 7.591 1.00 0.00 30 TYR A N 14
ATOM 15099 C CA . TYR A 1 30 ? -7.259 -3.851 6.898 1.00 0.00 30 TYR A CA 14
ATOM 15100 C C . TYR A 1 30 ? -7.594 -2.635 6.079 1.00 0.00 30 TYR A C 14
ATOM 15101 O O . TYR A 1 30 ? -8.487 -1.847 6.387 1.00 0.00 30 TYR A O 14
ATOM 15119 N N . LEU A 1 31 ? -6.808 -2.493 4.997 1.00 0.00 31 LEU A N 14
ATOM 15120 C CA . LEU A 1 31 ? -6.789 -1.447 4.023 1.00 0.00 31 LEU A CA 14
ATOM 15121 C C . LEU A 1 31 ? -7.854 -1.840 3.038 1.00 0.00 31 LEU A C 14
ATOM 15122 O O . LEU A 1 31 ? -7.933 -3.006 2.650 1.00 0.00 31 LEU A O 14
ATOM 15138 N N . THR A 1 32 ? -8.732 -0.887 2.639 1.00 0.00 32 THR A N 14
ATOM 15139 C CA . THR A 1 32 ? -9.871 -1.179 1.804 1.00 0.00 32 THR A CA 14
ATOM 15140 C C . THR A 1 32 ? -9.385 -1.032 0.408 1.00 0.00 32 THR A C 14
ATOM 15141 O O . THR A 1 32 ? -8.475 -0.253 0.165 1.00 0.00 32 THR A O 14
ATOM 15152 N N . GLU A 1 33 ? -9.982 -1.778 -0.538 1.00 0.00 33 GLU A N 14
ATOM 15153 C CA . GLU A 1 33 ? -9.554 -1.795 -1.917 1.00 0.00 33 GLU A CA 14
ATOM 15154 C C . GLU A 1 33 ? -9.937 -0.518 -2.640 1.00 0.00 33 GLU A C 14
ATOM 15155 O O . GLU A 1 33 ? -9.521 -0.300 -3.775 1.00 0.00 33 GLU A O 14
ATOM 15167 N N . GLN A 1 34 ? -10.730 0.365 -1.983 1.00 0.00 34 GLN A N 14
ATOM 15168 C CA . GLN A 1 34 ? -11.223 1.599 -2.541 1.00 0.00 34 GLN A CA 14
ATOM 15169 C C . GLN A 1 34 ? -10.294 2.731 -2.183 1.00 0.00 34 GLN A C 14
ATOM 15170 O O . GLN A 1 34 ? -10.024 3.613 -2.995 1.00 0.00 34 GLN A O 14
ATOM 15184 N N . ARG A 1 35 ? -9.781 2.727 -0.936 1.00 0.00 35 ARG A N 14
ATOM 15185 C CA . ARG A 1 35 ? -8.901 3.729 -0.388 1.00 0.00 35 ARG A CA 14
ATOM 15186 C C . ARG A 1 35 ? -7.491 3.357 -0.719 1.00 0.00 35 ARG A C 14
ATOM 15187 O O . ARG A 1 35 ? -6.598 4.200 -0.727 1.00 0.00 35 ARG A O 14
ATOM 15208 N N . ARG A 1 36 ? -7.281 2.070 -1.072 1.00 0.00 36 ARG A N 14
ATOM 15209 C CA . ARG A 1 36 ? -6.116 1.590 -1.777 1.00 0.00 36 ARG A CA 14
ATOM 15210 C C . ARG A 1 36 ? -5.916 2.295 -3.098 1.00 0.00 36 ARG A C 14
ATOM 15211 O O . ARG A 1 36 ? -4.787 2.480 -3.547 1.00 0.00 36 ARG A O 14
ATOM 15232 N N . GLN A 1 37 ? -7.035 2.727 -3.741 1.00 0.00 37 GLN A N 14
ATOM 15233 C CA . GLN A 1 37 ? -7.002 3.450 -4.994 1.00 0.00 37 GLN A CA 14
ATOM 15234 C C . GLN A 1 37 ? -6.600 4.873 -4.773 1.00 0.00 37 GLN A C 14
ATOM 15235 O O . GLN A 1 37 ? -6.231 5.558 -5.721 1.00 0.00 37 GLN A O 14
ATOM 15249 N N . SER A 1 38 ? -6.647 5.351 -3.507 1.00 0.00 38 SER A N 14
ATOM 15250 C CA . SER A 1 38 ? -6.196 6.686 -3.190 1.00 0.00 38 SER A CA 14
ATOM 15251 C C . SER A 1 38 ? -4.700 6.676 -3.053 1.00 0.00 38 SER A C 14
ATOM 15252 O O . SER A 1 38 ? -4.047 7.641 -3.431 1.00 0.00 38 SER A O 14
ATOM 15260 N N . LEU A 1 39 ? -4.130 5.558 -2.533 1.00 0.00 39 LEU A N 14
ATOM 15261 C CA . LEU A 1 39 ? -2.702 5.374 -2.372 1.00 0.00 39 LEU A CA 14
ATOM 15262 C C . LEU A 1 39 ? -2.082 5.202 -3.734 1.00 0.00 39 LEU A C 14
ATOM 15263 O O . LEU A 1 39 ? -0.933 5.572 -3.967 1.00 0.00 39 LEU A O 14
ATOM 15279 N N . ALA A 1 40 ? -2.890 4.640 -4.668 1.00 0.00 40 ALA A N 14
ATOM 15280 C CA . ALA A 1 40 ? -2.570 4.460 -6.055 1.00 0.00 40 ALA A CA 14
ATOM 15281 C C . ALA A 1 40 ? -2.582 5.776 -6.784 1.00 0.00 40 ALA A C 14
ATOM 15282 O O . ALA A 1 40 ? -1.895 5.922 -7.791 1.00 0.00 40 ALA A O 14
ATOM 15289 N N . GLN A 1 41 ? -3.348 6.785 -6.286 1.00 0.00 41 GLN A N 14
ATOM 15290 C CA . GLN A 1 41 ? -3.337 8.102 -6.891 1.00 0.00 41 GLN A CA 14
ATOM 15291 C C . GLN A 1 41 ? -2.099 8.860 -6.479 1.00 0.00 41 GLN A C 14
ATOM 15292 O O . GLN A 1 41 ? -1.651 9.733 -7.222 1.00 0.00 41 GLN A O 14
ATOM 15306 N N . GLU A 1 42 ? -1.516 8.550 -5.290 1.00 0.00 42 GLU A N 14
ATOM 15307 C CA . GLU A 1 42 ? -0.424 9.339 -4.751 1.00 0.00 42 GLU A CA 14
ATOM 15308 C C . GLU A 1 42 ? 0.879 9.050 -5.419 1.00 0.00 42 GLU A C 14
ATOM 15309 O O . GLU A 1 42 ? 1.475 9.917 -6.058 1.00 0.00 42 GLU A O 14
ATOM 15321 N N . LEU A 1 43 ? 1.340 7.800 -5.257 1.00 0.00 43 LEU A N 14
ATOM 15322 C CA . LEU A 1 43 ? 2.631 7.325 -5.671 1.00 0.00 43 LEU A CA 14
ATOM 15323 C C . LEU A 1 43 ? 2.626 7.139 -7.151 1.00 0.00 43 LEU A C 14
ATOM 15324 O O . LEU A 1 43 ? 3.650 7.274 -7.821 1.00 0.00 43 LEU A O 14
ATOM 15340 N N . GLY A 1 44 ? 1.422 6.836 -7.672 1.00 0.00 44 GLY A N 14
ATOM 15341 C CA . GLY A 1 44 ? 1.186 6.622 -9.074 1.00 0.00 44 GLY A CA 14
ATOM 15342 C C . GLY A 1 44 ? 1.245 5.151 -9.292 1.00 0.00 44 GLY A C 14
ATOM 15343 O O . GLY A 1 44 ? 1.688 4.683 -10.340 1.00 0.00 44 GLY A O 14
ATOM 15347 N N . LEU A 1 45 ? 0.779 4.390 -8.273 1.00 0.00 45 LEU A N 14
ATOM 15348 C CA . LEU A 1 45 ? 0.723 2.942 -8.340 1.00 0.00 45 LEU A CA 14
ATOM 15349 C C . LEU A 1 45 ? -0.616 2.557 -8.910 1.00 0.00 45 LEU A C 14
ATOM 15350 O O . LEU A 1 45 ? -1.384 3.408 -9.357 1.00 0.00 45 LEU A O 14
ATOM 15366 N N . ASN A 1 46 ? -0.905 1.238 -8.928 1.00 0.00 46 ASN A N 14
ATOM 15367 C CA . ASN A 1 46 ? -2.178 0.694 -9.325 1.00 0.00 46 ASN A CA 14
ATOM 15368 C C . ASN A 1 46 ? -2.777 0.138 -8.068 1.00 0.00 46 ASN A C 14
ATOM 15369 O O . ASN A 1 46 ? -2.233 0.305 -6.977 1.00 0.00 46 ASN A O 14
ATOM 15380 N N . GLU A 1 47 ? -3.929 -0.556 -8.202 1.00 0.00 47 GLU A N 14
ATOM 15381 C CA . GLU A 1 47 ? -4.562 -1.282 -7.128 1.00 0.00 47 GLU A CA 14
ATOM 15382 C C . GLU A 1 47 ? -3.777 -2.525 -6.862 1.00 0.00 47 GLU A C 14
ATOM 15383 O O . GLU A 1 47 ? -3.499 -2.880 -5.720 1.00 0.00 47 GLU A O 14
ATOM 15395 N N . SER A 1 48 ? -3.416 -3.199 -7.973 1.00 0.00 48 SER A N 14
ATOM 15396 C CA . SER A 1 48 ? -2.920 -4.556 -8.039 1.00 0.00 48 SER A CA 14
ATOM 15397 C C . SER A 1 48 ? -1.545 -4.687 -7.452 1.00 0.00 48 SER A C 14
ATOM 15398 O O . SER A 1 48 ? -1.202 -5.732 -6.903 1.00 0.00 48 SER A O 14
ATOM 15406 N N . GLN A 1 49 ? -0.733 -3.609 -7.540 1.00 0.00 49 GLN A N 14
ATOM 15407 C CA . GLN A 1 49 ? 0.611 -3.549 -7.030 1.00 0.00 49 GLN A CA 14
ATOM 15408 C C . GLN A 1 49 ? 0.604 -3.581 -5.525 1.00 0.00 49 GLN A C 14
ATOM 15409 O O . GLN A 1 49 ? 1.413 -4.268 -4.906 1.00 0.00 49 GLN A O 14
ATOM 15423 N N . ILE A 1 50 ? -0.336 -2.822 -4.920 1.00 0.00 50 ILE A N 14
ATOM 15424 C CA . ILE A 1 50 ? -0.434 -2.603 -3.502 1.00 0.00 50 ILE A CA 14
ATOM 15425 C C . ILE A 1 50 ? -1.123 -3.784 -2.847 1.00 0.00 50 ILE A C 14
ATOM 15426 O O . ILE A 1 50 ? -0.830 -4.101 -1.699 1.00 0.00 50 ILE A O 14
ATOM 15442 N N . LYS A 1 51 ? -2.026 -4.502 -3.570 1.00 0.00 51 LYS A N 14
ATOM 15443 C CA . LYS A 1 51 ? -2.735 -5.669 -3.081 1.00 0.00 51 LYS A CA 14
ATOM 15444 C C . LYS A 1 51 ? -1.784 -6.787 -2.748 1.00 0.00 51 LYS A C 14
ATOM 15445 O O . LYS A 1 51 ? -1.900 -7.410 -1.693 1.00 0.00 51 LYS A O 14
ATOM 15464 N N . ILE A 1 52 ? -0.803 -7.040 -3.645 1.00 0.00 52 ILE A N 14
ATOM 15465 C CA . ILE A 1 52 ? 0.215 -8.047 -3.534 1.00 0.00 52 ILE A CA 14
ATOM 15466 C C . ILE A 1 52 ? 1.139 -7.702 -2.404 1.00 0.00 52 ILE A C 14
ATOM 15467 O O . ILE A 1 52 ? 1.442 -8.547 -1.565 1.00 0.00 52 ILE A O 14
ATOM 15483 N N . TRP A 1 53 ? 1.575 -6.426 -2.366 1.00 0.00 53 TRP A N 14
ATOM 15484 C CA . TRP A 1 53 ? 2.498 -5.879 -1.400 1.00 0.00 53 TRP A CA 14
ATOM 15485 C C . TRP A 1 53 ? 1.988 -5.981 0.023 1.00 0.00 53 TRP A C 14
ATOM 15486 O O . TRP A 1 53 ? 2.781 -6.214 0.927 1.00 0.00 53 TRP A O 14
ATOM 15507 N N . PHE A 1 54 ? 0.664 -5.821 0.271 1.00 0.00 54 PHE A N 14
ATOM 15508 C CA . PHE A 1 54 ? 0.099 -5.856 1.607 1.00 0.00 54 PHE A CA 14
ATOM 15509 C C . PHE A 1 54 ? 0.182 -7.245 2.171 1.00 0.00 54 PHE A C 14
ATOM 15510 O O . PHE A 1 54 ? 0.559 -7.408 3.326 1.00 0.00 54 PHE A O 14
ATOM 15527 N N . GLN A 1 55 ? -0.142 -8.284 1.363 1.00 0.00 55 GLN A N 14
ATOM 15528 C CA . GLN A 1 55 ? -0.155 -9.660 1.789 1.00 0.00 55 GLN A CA 14
ATOM 15529 C C . GLN A 1 55 ? 1.238 -10.207 1.973 1.00 0.00 55 GLN A C 14
ATOM 15530 O O . GLN A 1 55 ? 1.444 -11.138 2.752 1.00 0.00 55 GLN A O 14
ATOM 15544 N N . ASN A 1 56 ? 2.233 -9.605 1.282 1.00 0.00 56 ASN A N 14
ATOM 15545 C CA . ASN A 1 56 ? 3.636 -9.903 1.429 1.00 0.00 56 ASN A CA 14
ATOM 15546 C C . ASN A 1 56 ? 4.138 -9.390 2.756 1.00 0.00 56 ASN A C 14
ATOM 15547 O O . ASN A 1 56 ? 4.877 -10.081 3.450 1.00 0.00 56 ASN A O 14
ATOM 15558 N N . LYS A 1 57 ? 3.725 -8.155 3.129 1.00 0.00 57 LYS A N 14
ATOM 15559 C CA . LYS A 1 57 ? 4.138 -7.474 4.337 1.00 0.00 57 LYS A CA 14
ATOM 15560 C C . LYS A 1 57 ? 3.368 -7.919 5.550 1.00 0.00 57 LYS A C 14
ATOM 15561 O O . LYS A 1 57 ? 3.675 -7.499 6.664 1.00 0.00 57 LYS A O 14
ATOM 15580 N N . ARG A 1 58 ? 2.385 -8.824 5.358 1.00 0.00 58 ARG A N 14
ATOM 15581 C CA . ARG A 1 58 ? 1.657 -9.472 6.429 1.00 0.00 58 ARG A CA 14
ATOM 15582 C C . ARG A 1 58 ? 2.445 -10.653 6.928 1.00 0.00 58 ARG A C 14
ATOM 15583 O O . ARG A 1 58 ? 2.227 -11.121 8.045 1.00 0.00 58 ARG A O 14
ATOM 15604 N N . ALA A 1 59 ? 3.416 -11.136 6.119 1.00 0.00 59 ALA A N 14
ATOM 15605 C CA . ALA A 1 59 ? 4.356 -12.148 6.526 1.00 0.00 59 ALA A CA 14
ATOM 15606 C C . ALA A 1 59 ? 5.493 -11.485 7.260 1.00 0.00 59 ALA A C 14
ATOM 15607 O O . ALA A 1 59 ? 6.029 -12.049 8.211 1.00 0.00 59 ALA A O 14
ATOM 15614 N N . LYS A 1 60 ? 5.874 -10.257 6.828 1.00 0.00 60 LYS A N 14
ATOM 15615 C CA . LYS A 1 60 ? 7.001 -9.508 7.337 1.00 0.00 60 LYS A CA 14
ATOM 15616 C C . LYS A 1 60 ? 6.647 -8.681 8.554 1.00 0.00 60 LYS A C 14
ATOM 15617 O O . LYS A 1 60 ? 7.221 -7.610 8.759 1.00 0.00 60 LYS A O 14
ATOM 15636 N N . ILE A 1 61 ? 5.708 -9.155 9.411 1.00 0.00 61 ILE A N 14
ATOM 15637 C CA . ILE A 1 61 ? 5.345 -8.479 10.637 1.00 0.00 61 ILE A CA 14
ATOM 15638 C C . ILE A 1 61 ? 6.285 -8.971 11.701 1.00 0.00 61 ILE A C 14
ATOM 15639 O O . ILE A 1 61 ? 7.264 -8.306 12.039 1.00 0.00 61 ILE A O 14
ATOM 15655 N N . LYS A 1 62 ? 5.987 -10.167 12.245 1.00 0.00 62 LYS A N 14
ATOM 15656 C CA . LYS A 1 62 ? 6.697 -10.766 13.345 1.00 0.00 62 LYS A CA 14
ATOM 15657 C C . LYS A 1 62 ? 7.837 -11.569 12.794 1.00 0.00 62 LYS A C 14
ATOM 15658 O O . LYS A 1 62 ? 8.949 -11.520 13.313 1.00 0.00 62 LYS A O 14
ATOM 15677 N N . LYS A 1 63 ? 7.549 -12.340 11.721 1.00 0.00 63 LYS A N 14
ATOM 15678 C CA . LYS A 1 63 ? 8.451 -13.317 11.163 1.00 0.00 63 LYS A CA 14
ATOM 15679 C C . LYS A 1 63 ? 8.926 -12.812 9.831 1.00 0.00 63 LYS A C 14
ATOM 15680 O O . LYS A 1 63 ? 8.703 -11.655 9.482 1.00 0.00 63 LYS A O 14
ATOM 15699 N N . ALA A 1 64 ? 9.620 -13.686 9.062 1.00 0.00 64 ALA A N 14
ATOM 15700 C CA . ALA A 1 64 ? 10.063 -13.414 7.719 1.00 0.00 64 ALA A CA 14
ATOM 15701 C C . ALA A 1 64 ? 9.003 -13.963 6.810 1.00 0.00 64 ALA A C 14
ATOM 15702 O O . ALA A 1 64 ? 8.125 -13.228 6.363 1.00 0.00 64 ALA A O 14
ATOM 15709 N N . THR A 1 65 ? 9.049 -15.286 6.539 1.00 0.00 65 THR A N 14
ATOM 15710 C CA . THR A 1 65 ? 8.045 -15.988 5.780 1.00 0.00 65 THR A CA 14
ATOM 15711 C C . THR A 1 65 ? 7.431 -16.969 6.748 1.00 0.00 65 THR A C 14
ATOM 15712 O O . THR A 1 65 ? 6.212 -17.124 6.786 1.00 0.00 65 THR A O 14
ATOM 15723 N N . GLN A 1 66 ? 8.277 -17.625 7.577 1.00 0.00 66 GLN A N 14
ATOM 15724 C CA . GLN A 1 66 ? 7.848 -18.511 8.625 1.00 0.00 66 GLN A CA 14
ATOM 15725 C C . GLN A 1 66 ? 8.732 -18.212 9.797 1.00 0.00 66 GLN A C 14
ATOM 15726 O O . GLN A 1 66 ? 9.752 -17.535 9.666 1.00 0.00 66 GLN A O 14
ATOM 15740 N N . ALA A 1 67 ? 8.337 -18.713 10.990 1.00 0.00 67 ALA A N 14
ATOM 15741 C CA . ALA A 1 67 ? 9.073 -18.518 12.212 1.00 0.00 67 ALA A CA 14
ATOM 15742 C C . ALA A 1 67 ? 10.207 -19.552 12.269 1.00 0.00 67 ALA A C 14
ATOM 15743 O O . ALA A 1 67 ? 11.392 -19.125 12.325 1.00 0.00 67 ALA A O 14
ATOM 15751 N N . GLY A 1 1 ? 13.607 15.230 -12.603 1.00 0.00 1 GLY A N 15
ATOM 15752 C CA . GLY A 1 1 ? 13.193 16.501 -11.961 1.00 0.00 1 GLY A CA 15
ATOM 15753 C C . GLY A 1 1 ? 14.192 17.597 -12.206 1.00 0.00 1 GLY A C 15
ATOM 15754 O O . GLY A 1 1 ? 15.026 17.483 -13.106 1.00 0.00 1 GLY A O 15
ATOM 15760 N N . PRO A 1 2 ? 14.153 18.686 -11.436 1.00 0.00 2 PRO A N 15
ATOM 15761 C CA . PRO A 1 2 ? 15.091 19.794 -11.558 1.00 0.00 2 PRO A CA 15
ATOM 15762 C C . PRO A 1 2 ? 16.408 19.441 -10.908 1.00 0.00 2 PRO A C 15
ATOM 15763 O O . PRO A 1 2 ? 17.363 20.205 -11.048 1.00 0.00 2 PRO A O 15
ATOM 15774 N N . MET A 1 3 ? 16.455 18.302 -10.181 1.00 0.00 3 MET A N 15
ATOM 15775 C CA . MET A 1 3 ? 17.601 17.811 -9.472 1.00 0.00 3 MET A CA 15
ATOM 15776 C C . MET A 1 3 ? 18.062 16.581 -10.206 1.00 0.00 3 MET A C 15
ATOM 15777 O O . MET A 1 3 ? 17.634 16.321 -11.331 1.00 0.00 3 MET A O 15
ATOM 15791 N N . ALA A 1 4 ? 18.974 15.802 -9.581 1.00 0.00 4 ALA A N 15
ATOM 15792 C CA . ALA A 1 4 ? 19.596 14.642 -10.172 1.00 0.00 4 ALA A CA 15
ATOM 15793 C C . ALA A 1 4 ? 18.676 13.454 -10.127 1.00 0.00 4 ALA A C 15
ATOM 15794 O O . ALA A 1 4 ? 18.739 12.582 -10.993 1.00 0.00 4 ALA A O 15
ATOM 15801 N N . SER A 1 5 ? 17.785 13.412 -9.109 1.00 0.00 5 SER A N 15
ATOM 15802 C CA . SER A 1 5 ? 16.844 12.337 -8.904 1.00 0.00 5 SER A CA 15
ATOM 15803 C C . SER A 1 5 ? 15.712 12.488 -9.887 1.00 0.00 5 SER A C 15
ATOM 15804 O O . SER A 1 5 ? 15.173 13.581 -10.069 1.00 0.00 5 SER A O 15
ATOM 15812 N N . ASP A 1 6 ? 15.351 11.364 -10.545 1.00 0.00 6 ASP A N 15
ATOM 15813 C CA . ASP A 1 6 ? 14.267 11.296 -11.493 1.00 0.00 6 ASP A CA 15
ATOM 15814 C C . ASP A 1 6 ? 13.106 10.691 -10.768 1.00 0.00 6 ASP A C 15
ATOM 15815 O O . ASP A 1 6 ? 13.281 9.873 -9.867 1.00 0.00 6 ASP A O 15
ATOM 15824 N N . LYS A 1 7 ? 11.880 11.113 -11.152 1.00 0.00 7 LYS A N 15
ATOM 15825 C CA . LYS A 1 7 ? 10.656 10.673 -10.535 1.00 0.00 7 LYS A CA 15
ATOM 15826 C C . LYS A 1 7 ? 9.970 9.855 -11.583 1.00 0.00 7 LYS A C 15
ATOM 15827 O O . LYS A 1 7 ? 9.833 10.288 -12.728 1.00 0.00 7 LYS A O 15
ATOM 15846 N N . ARG A 1 8 ? 9.543 8.630 -11.207 1.00 0.00 8 ARG A N 15
ATOM 15847 C CA . ARG A 1 8 ? 8.905 7.726 -12.122 1.00 0.00 8 ARG A CA 15
ATOM 15848 C C . ARG A 1 8 ? 8.128 6.767 -11.254 1.00 0.00 8 ARG A C 15
ATOM 15849 O O . ARG A 1 8 ? 8.684 6.317 -10.252 1.00 0.00 8 ARG A O 15
ATOM 15870 N N . PRO A 1 9 ? 6.880 6.396 -11.552 1.00 0.00 9 PRO A N 15
ATOM 15871 C CA . PRO A 1 9 ? 6.218 5.262 -10.930 1.00 0.00 9 PRO A CA 15
ATOM 15872 C C . PRO A 1 9 ? 6.841 3.988 -11.450 1.00 0.00 9 PRO A C 15
ATOM 15873 O O . PRO A 1 9 ? 6.762 3.717 -12.648 1.00 0.00 9 PRO A O 15
ATOM 15884 N N . ARG A 1 10 ? 7.487 3.203 -10.558 1.00 0.00 10 ARG A N 15
ATOM 15885 C CA . ARG A 1 10 ? 8.291 2.073 -10.943 1.00 0.00 10 ARG A CA 15
ATOM 15886 C C . ARG A 1 10 ? 7.420 0.854 -11.070 1.00 0.00 10 ARG A C 15
ATOM 15887 O O . ARG A 1 10 ? 6.224 0.886 -10.782 1.00 0.00 10 ARG A O 15
ATOM 15908 N N . THR A 1 11 ? 8.043 -0.267 -11.505 1.00 0.00 11 THR A N 15
ATOM 15909 C CA . THR A 1 11 ? 7.435 -1.576 -11.590 1.00 0.00 11 THR A CA 15
ATOM 15910 C C . THR A 1 11 ? 7.413 -2.153 -10.193 1.00 0.00 11 THR A C 15
ATOM 15911 O O . THR A 1 11 ? 6.471 -2.837 -9.799 1.00 0.00 11 THR A O 15
ATOM 15922 N N . ALA A 1 12 ? 8.470 -1.827 -9.415 1.00 0.00 12 ALA A N 15
ATOM 15923 C CA . ALA A 1 12 ? 8.626 -2.162 -8.033 1.00 0.00 12 ALA A CA 15
ATOM 15924 C C . ALA A 1 12 ? 8.246 -0.920 -7.289 1.00 0.00 12 ALA A C 15
ATOM 15925 O O . ALA A 1 12 ? 7.260 -0.258 -7.614 1.00 0.00 12 ALA A O 15
ATOM 15932 N N . PHE A 1 13 ? 9.025 -0.601 -6.247 1.00 0.00 13 PHE A N 15
ATOM 15933 C CA . PHE A 1 13 ? 8.795 0.529 -5.386 1.00 0.00 13 PHE A CA 15
ATOM 15934 C C . PHE A 1 13 ? 10.118 1.220 -5.243 1.00 0.00 13 PHE A C 15
ATOM 15935 O O . PHE A 1 13 ? 11.160 0.671 -5.602 1.00 0.00 13 PHE A O 15
ATOM 15952 N N . THR A 1 14 ? 10.087 2.459 -4.700 1.00 0.00 14 THR A N 15
ATOM 15953 C CA . THR A 1 14 ? 11.266 3.208 -4.326 1.00 0.00 14 THR A CA 15
ATOM 15954 C C . THR A 1 14 ? 11.222 3.271 -2.824 1.00 0.00 14 THR A C 15
ATOM 15955 O O . THR A 1 14 ? 10.359 2.662 -2.199 1.00 0.00 14 THR A O 15
ATOM 15966 N N . ALA A 1 15 ? 12.155 4.029 -2.206 1.00 0.00 15 ALA A N 15
ATOM 15967 C CA . ALA A 1 15 ? 12.221 4.213 -0.774 1.00 0.00 15 ALA A CA 15
ATOM 15968 C C . ALA A 1 15 ? 11.079 5.068 -0.294 1.00 0.00 15 ALA A C 15
ATOM 15969 O O . ALA A 1 15 ? 10.588 4.887 0.818 1.00 0.00 15 ALA A O 15
ATOM 15976 N N . GLU A 1 16 ? 10.630 6.015 -1.152 1.00 0.00 16 GLU A N 15
ATOM 15977 C CA . GLU A 1 16 ? 9.601 6.976 -0.870 1.00 0.00 16 GLU A CA 15
ATOM 15978 C C . GLU A 1 16 ? 8.232 6.359 -0.944 1.00 0.00 16 GLU A C 15
ATOM 15979 O O . GLU A 1 16 ? 7.305 6.823 -0.282 1.00 0.00 16 GLU A O 15
ATOM 15991 N N . GLN A 1 17 ? 8.079 5.290 -1.760 1.00 0.00 17 GLN A N 15
ATOM 15992 C CA . GLN A 1 17 ? 6.809 4.640 -1.974 1.00 0.00 17 GLN A CA 15
ATOM 15993 C C . GLN A 1 17 ? 6.557 3.669 -0.857 1.00 0.00 17 GLN A C 15
ATOM 15994 O O . GLN A 1 17 ? 5.453 3.627 -0.316 1.00 0.00 17 GLN A O 15
ATOM 16008 N N . LEU A 1 18 ? 7.601 2.901 -0.457 1.00 0.00 18 LEU A N 15
ATOM 16009 C CA . LEU A 1 18 ? 7.584 1.979 0.655 1.00 0.00 18 LEU A CA 15
ATOM 16010 C C . LEU A 1 18 ? 7.198 2.677 1.933 1.00 0.00 18 LEU A C 15
ATOM 16011 O O . LEU A 1 18 ? 6.291 2.218 2.619 1.00 0.00 18 LEU A O 15
ATOM 16027 N N . GLN A 1 19 ? 7.864 3.819 2.243 1.00 0.00 19 GLN A N 15
ATOM 16028 C CA . GLN A 1 19 ? 7.695 4.664 3.412 1.00 0.00 19 GLN A CA 15
ATOM 16029 C C . GLN A 1 19 ? 6.253 4.963 3.736 1.00 0.00 19 GLN A C 15
ATOM 16030 O O . GLN A 1 19 ? 5.788 4.707 4.845 1.00 0.00 19 GLN A O 15
ATOM 16044 N N . ARG A 1 20 ? 5.534 5.512 2.733 1.00 0.00 20 ARG A N 15
ATOM 16045 C CA . ARG A 1 20 ? 4.136 5.887 2.748 1.00 0.00 20 ARG A CA 15
ATOM 16046 C C . ARG A 1 20 ? 3.246 4.739 3.166 1.00 0.00 20 ARG A C 15
ATOM 16047 O O . ARG A 1 20 ? 2.396 4.884 4.044 1.00 0.00 20 ARG A O 15
ATOM 16068 N N . LEU A 1 21 ? 3.447 3.556 2.544 1.00 0.00 21 LEU A N 15
ATOM 16069 C CA . LEU A 1 21 ? 2.616 2.389 2.737 1.00 0.00 21 LEU A CA 15
ATOM 16070 C C . LEU A 1 21 ? 2.880 1.678 4.038 1.00 0.00 21 LEU A C 15
ATOM 16071 O O . LEU A 1 21 ? 2.026 0.927 4.494 1.00 0.00 21 LEU A O 15
ATOM 16087 N N . LYS A 1 22 ? 4.070 1.888 4.652 1.00 0.00 22 LYS A N 15
ATOM 16088 C CA . LYS A 1 22 ? 4.488 1.254 5.888 1.00 0.00 22 LYS A CA 15
ATOM 16089 C C . LYS A 1 22 ? 3.947 2.021 7.056 1.00 0.00 22 LYS A C 15
ATOM 16090 O O . LYS A 1 22 ? 3.789 1.471 8.146 1.00 0.00 22 LYS A O 15
ATOM 16109 N N . ALA A 1 23 ? 3.618 3.313 6.832 1.00 0.00 23 ALA A N 15
ATOM 16110 C CA . ALA A 1 23 ? 2.972 4.160 7.807 1.00 0.00 23 ALA A CA 15
ATOM 16111 C C . ALA A 1 23 ? 1.528 3.750 7.906 1.00 0.00 23 ALA A C 15
ATOM 16112 O O . ALA A 1 23 ? 0.955 3.716 8.993 1.00 0.00 23 ALA A O 15
ATOM 16119 N N . GLU A 1 24 ? 0.928 3.390 6.744 1.00 0.00 24 GLU A N 15
ATOM 16120 C CA . GLU A 1 24 ? -0.427 2.910 6.662 1.00 0.00 24 GLU A CA 15
ATOM 16121 C C . GLU A 1 24 ? -0.531 1.466 7.066 1.00 0.00 24 GLU A C 15
ATOM 16122 O O . GLU A 1 24 ? -1.597 1.049 7.501 1.00 0.00 24 GLU A O 15
ATOM 16134 N N . PHE A 1 25 ? 0.551 0.654 6.963 1.00 0.00 25 PHE A N 15
ATOM 16135 C CA . PHE A 1 25 ? 0.523 -0.751 7.325 1.00 0.00 25 PHE A CA 15
ATOM 16136 C C . PHE A 1 25 ? 0.342 -0.889 8.818 1.00 0.00 25 PHE A C 15
ATOM 16137 O O . PHE A 1 25 ? -0.347 -1.794 9.289 1.00 0.00 25 PHE A O 15
ATOM 16154 N N . GLN A 1 26 ? 0.955 0.042 9.582 1.00 0.00 26 GLN A N 15
ATOM 16155 C CA . GLN A 1 26 ? 0.941 0.057 11.020 1.00 0.00 26 GLN A CA 15
ATOM 16156 C C . GLN A 1 26 ? -0.414 0.445 11.544 1.00 0.00 26 GLN A C 15
ATOM 16157 O O . GLN A 1 26 ? -0.972 -0.243 12.396 1.00 0.00 26 GLN A O 15
ATOM 16171 N N . THR A 1 27 ? -0.967 1.570 11.034 1.00 0.00 27 THR A N 15
ATOM 16172 C CA . THR A 1 27 ? -2.174 2.164 11.560 1.00 0.00 27 THR A CA 15
ATOM 16173 C C . THR A 1 27 ? -3.374 1.443 11.010 1.00 0.00 27 THR A C 15
ATOM 16174 O O . THR A 1 27 ? -4.110 0.782 11.741 1.00 0.00 27 THR A O 15
ATOM 16185 N N . ASN A 1 28 ? -3.582 1.587 9.692 1.00 0.00 28 ASN A N 15
ATOM 16186 C CA . ASN A 1 28 ? -4.761 1.189 8.983 1.00 0.00 28 ASN A CA 15
ATOM 16187 C C . ASN A 1 28 ? -4.387 0.076 8.051 1.00 0.00 28 ASN A C 15
ATOM 16188 O O . ASN A 1 28 ? -4.204 0.286 6.851 1.00 0.00 28 ASN A O 15
ATOM 16199 N N . ARG A 1 29 ? -4.276 -1.155 8.598 1.00 0.00 29 ARG A N 15
ATOM 16200 C CA . ARG A 1 29 ? -3.873 -2.351 7.886 1.00 0.00 29 ARG A CA 15
ATOM 16201 C C . ARG A 1 29 ? -4.884 -2.667 6.821 1.00 0.00 29 ARG A C 15
ATOM 16202 O O . ARG A 1 29 ? -4.541 -2.902 5.663 1.00 0.00 29 ARG A O 15
ATOM 16223 N N . TYR A 1 30 ? -6.171 -2.682 7.243 1.00 0.00 30 TYR A N 15
ATOM 16224 C CA . TYR A 1 30 ? -7.291 -3.150 6.490 1.00 0.00 30 TYR A CA 15
ATOM 16225 C C . TYR A 1 30 ? -7.693 -2.082 5.524 1.00 0.00 30 TYR A C 15
ATOM 16226 O O . TYR A 1 30 ? -8.477 -1.185 5.833 1.00 0.00 30 TYR A O 15
ATOM 16244 N N . LEU A 1 31 ? -7.129 -2.190 4.304 1.00 0.00 31 LEU A N 15
ATOM 16245 C CA . LEU A 1 31 ? -7.452 -1.340 3.190 1.00 0.00 31 LEU A CA 15
ATOM 16246 C C . LEU A 1 31 ? -8.744 -1.808 2.596 1.00 0.00 31 LEU A C 15
ATOM 16247 O O . LEU A 1 31 ? -9.117 -2.977 2.689 1.00 0.00 31 LEU A O 15
ATOM 16263 N N . THR A 1 32 ? -9.434 -0.854 1.944 1.00 0.00 32 THR A N 15
ATOM 16264 C CA . THR A 1 32 ? -10.589 -1.094 1.117 1.00 0.00 32 THR A CA 15
ATOM 16265 C C . THR A 1 32 ? -10.076 -0.961 -0.282 1.00 0.00 32 THR A C 15
ATOM 16266 O O . THR A 1 32 ? -8.924 -0.594 -0.476 1.00 0.00 32 THR A O 15
ATOM 16277 N N . GLU A 1 33 ? -10.917 -1.244 -1.299 1.00 0.00 33 GLU A N 15
ATOM 16278 C CA . GLU A 1 33 ? -10.557 -1.020 -2.681 1.00 0.00 33 GLU A CA 15
ATOM 16279 C C . GLU A 1 33 ? -10.586 0.459 -2.984 1.00 0.00 33 GLU A C 15
ATOM 16280 O O . GLU A 1 33 ? -9.924 0.916 -3.913 1.00 0.00 33 GLU A O 15
ATOM 16292 N N . GLN A 1 34 ? -11.357 1.232 -2.177 1.00 0.00 34 GLN A N 15
ATOM 16293 C CA . GLN A 1 34 ? -11.588 2.647 -2.348 1.00 0.00 34 GLN A CA 15
ATOM 16294 C C . GLN A 1 34 ? -10.392 3.414 -1.858 1.00 0.00 34 GLN A C 15
ATOM 16295 O O . GLN A 1 34 ? -9.904 4.315 -2.538 1.00 0.00 34 GLN A O 15
ATOM 16309 N N . ARG A 1 35 ? -9.868 3.038 -0.667 1.00 0.00 35 ARG A N 15
ATOM 16310 C CA . ARG A 1 35 ? -8.666 3.586 -0.085 1.00 0.00 35 ARG A CA 15
ATOM 16311 C C . ARG A 1 35 ? -7.495 3.267 -0.955 1.00 0.00 35 ARG A C 15
ATOM 16312 O O . ARG A 1 35 ? -6.678 4.136 -1.232 1.00 0.00 35 ARG A O 15
ATOM 16333 N N . ARG A 1 36 ? -7.404 1.986 -1.369 1.00 0.00 36 ARG A N 15
ATOM 16334 C CA . ARG A 1 36 ? -6.288 1.418 -2.093 1.00 0.00 36 ARG A CA 15
ATOM 16335 C C . ARG A 1 36 ? -6.053 2.056 -3.436 1.00 0.00 36 ARG A C 15
ATOM 16336 O O . ARG A 1 36 ? -4.907 2.195 -3.864 1.00 0.00 36 ARG A O 15
ATOM 16357 N N . GLN A 1 37 ? -7.138 2.482 -4.122 1.00 0.00 37 GLN A N 15
ATOM 16358 C CA . GLN A 1 37 ? -7.032 3.104 -5.425 1.00 0.00 37 GLN A CA 15
ATOM 16359 C C . GLN A 1 37 ? -6.824 4.589 -5.291 1.00 0.00 37 GLN A C 15
ATOM 16360 O O . GLN A 1 37 ? -6.599 5.278 -6.285 1.00 0.00 37 GLN A O 15
ATOM 16374 N N . SER A 1 38 ? -6.870 5.116 -4.044 1.00 0.00 38 SER A N 15
ATOM 16375 C CA . SER A 1 38 ? -6.513 6.490 -3.780 1.00 0.00 38 SER A CA 15
ATOM 16376 C C . SER A 1 38 ? -5.027 6.527 -3.591 1.00 0.00 38 SER A C 15
ATOM 16377 O O . SER A 1 38 ? -4.391 7.519 -3.933 1.00 0.00 38 SER A O 15
ATOM 16385 N N . LEU A 1 39 ? -4.441 5.409 -3.084 1.00 0.00 39 LEU A N 15
ATOM 16386 C CA . LEU A 1 39 ? -3.013 5.246 -2.905 1.00 0.00 39 LEU A CA 15
ATOM 16387 C C . LEU A 1 39 ? -2.386 5.014 -4.255 1.00 0.00 39 LEU A C 15
ATOM 16388 O O . LEU A 1 39 ? -1.206 5.298 -4.463 1.00 0.00 39 LEU A O 15
ATOM 16404 N N . ALA A 1 40 ? -3.204 4.498 -5.210 1.00 0.00 40 ALA A N 15
ATOM 16405 C CA . ALA A 1 40 ? -2.816 4.267 -6.578 1.00 0.00 40 ALA A CA 15
ATOM 16406 C C . ALA A 1 40 ? -2.690 5.563 -7.326 1.00 0.00 40 ALA A C 15
ATOM 16407 O O . ALA A 1 40 ? -1.953 5.658 -8.303 1.00 0.00 40 ALA A O 15
ATOM 16414 N N . GLN A 1 41 ? -3.413 6.610 -6.863 1.00 0.00 41 GLN A N 15
ATOM 16415 C CA . GLN A 1 41 ? -3.366 7.929 -7.438 1.00 0.00 41 GLN A CA 15
ATOM 16416 C C . GLN A 1 41 ? -2.085 8.591 -6.997 1.00 0.00 41 GLN A C 15
ATOM 16417 O O . GLN A 1 41 ? -1.448 9.294 -7.780 1.00 0.00 41 GLN A O 15
ATOM 16431 N N . GLU A 1 42 ? -1.673 8.360 -5.721 1.00 0.00 42 GLU A N 15
ATOM 16432 C CA . GLU A 1 42 ? -0.603 9.117 -5.100 1.00 0.00 42 GLU A CA 15
ATOM 16433 C C . GLU A 1 42 ? 0.751 8.810 -5.654 1.00 0.00 42 GLU A C 15
ATOM 16434 O O . GLU A 1 42 ? 1.369 9.641 -6.318 1.00 0.00 42 GLU A O 15
ATOM 16446 N N . LEU A 1 43 ? 1.234 7.586 -5.368 1.00 0.00 43 LEU A N 15
ATOM 16447 C CA . LEU A 1 43 ? 2.555 7.118 -5.686 1.00 0.00 43 LEU A CA 15
ATOM 16448 C C . LEU A 1 43 ? 2.628 6.856 -7.159 1.00 0.00 43 LEU A C 15
ATOM 16449 O O . LEU A 1 43 ? 3.678 6.998 -7.785 1.00 0.00 43 LEU A O 15
ATOM 16465 N N . GLY A 1 44 ? 1.458 6.503 -7.726 1.00 0.00 44 GLY A N 15
ATOM 16466 C CA . GLY A 1 44 ? 1.264 6.343 -9.145 1.00 0.00 44 GLY A CA 15
ATOM 16467 C C . GLY A 1 44 ? 1.229 4.880 -9.419 1.00 0.00 44 GLY A C 15
ATOM 16468 O O . GLY A 1 44 ? 1.661 4.424 -10.476 1.00 0.00 44 GLY A O 15
ATOM 16472 N N . LEU A 1 45 ? 0.694 4.114 -8.442 1.00 0.00 45 LEU A N 15
ATOM 16473 C CA . LEU A 1 45 ? 0.623 2.668 -8.533 1.00 0.00 45 LEU A CA 15
ATOM 16474 C C . LEU A 1 45 ? -0.715 2.299 -9.118 1.00 0.00 45 LEU A C 15
ATOM 16475 O O . LEU A 1 45 ? -1.383 3.121 -9.740 1.00 0.00 45 LEU A O 15
ATOM 16491 N N . ASN A 1 46 ? -1.120 1.023 -8.941 1.00 0.00 46 ASN A N 15
ATOM 16492 C CA . ASN A 1 46 ? -2.418 0.521 -9.306 1.00 0.00 46 ASN A CA 15
ATOM 16493 C C . ASN A 1 46 ? -2.996 0.023 -8.014 1.00 0.00 46 ASN A C 15
ATOM 16494 O O . ASN A 1 46 ? -2.441 0.260 -6.941 1.00 0.00 46 ASN A O 15
ATOM 16505 N N . GLU A 1 47 ? -4.137 -0.700 -8.087 1.00 0.00 47 GLU A N 15
ATOM 16506 C CA . GLU A 1 47 ? -4.696 -1.422 -6.969 1.00 0.00 47 GLU A CA 15
ATOM 16507 C C . GLU A 1 47 ? -3.863 -2.642 -6.735 1.00 0.00 47 GLU A C 15
ATOM 16508 O O . GLU A 1 47 ? -3.515 -2.973 -5.606 1.00 0.00 47 GLU A O 15
ATOM 16520 N N . SER A 1 48 ? -3.540 -3.310 -7.861 1.00 0.00 48 SER A N 15
ATOM 16521 C CA . SER A 1 48 ? -2.932 -4.619 -7.972 1.00 0.00 48 SER A CA 15
ATOM 16522 C C . SER A 1 48 ? -1.582 -4.720 -7.307 1.00 0.00 48 SER A C 15
ATOM 16523 O O . SER A 1 48 ? -1.258 -5.747 -6.716 1.00 0.00 48 SER A O 15
ATOM 16531 N N . GLN A 1 49 ? -0.777 -3.639 -7.387 1.00 0.00 49 GLN A N 15
ATOM 16532 C CA . GLN A 1 49 ? 0.548 -3.548 -6.830 1.00 0.00 49 GLN A CA 15
ATOM 16533 C C . GLN A 1 49 ? 0.507 -3.584 -5.325 1.00 0.00 49 GLN A C 15
ATOM 16534 O O . GLN A 1 49 ? 1.362 -4.194 -4.686 1.00 0.00 49 GLN A O 15
ATOM 16548 N N . ILE A 1 50 ? -0.508 -2.909 -4.742 1.00 0.00 50 ILE A N 15
ATOM 16549 C CA . ILE A 1 50 ? -0.646 -2.670 -3.330 1.00 0.00 50 ILE A CA 15
ATOM 16550 C C . ILE A 1 50 ? -1.388 -3.822 -2.683 1.00 0.00 50 ILE A C 15
ATOM 16551 O O . ILE A 1 50 ? -1.262 -4.040 -1.482 1.00 0.00 50 ILE A O 15
ATOM 16567 N N . LYS A 1 51 ? -2.142 -4.638 -3.467 1.00 0.00 51 LYS A N 15
ATOM 16568 C CA . LYS A 1 51 ? -2.787 -5.844 -2.995 1.00 0.00 51 LYS A CA 15
ATOM 16569 C C . LYS A 1 51 ? -1.735 -6.848 -2.604 1.00 0.00 51 LYS A C 15
ATOM 16570 O O . LYS A 1 51 ? -1.807 -7.446 -1.534 1.00 0.00 51 LYS A O 15
ATOM 16589 N N . ILE A 1 52 ? -0.712 -7.008 -3.476 1.00 0.00 52 ILE A N 15
ATOM 16590 C CA . ILE A 1 52 ? 0.415 -7.883 -3.335 1.00 0.00 52 ILE A CA 15
ATOM 16591 C C . ILE A 1 52 ? 1.251 -7.449 -2.164 1.00 0.00 52 ILE A C 15
ATOM 16592 O O . ILE A 1 52 ? 1.634 -8.272 -1.338 1.00 0.00 52 ILE A O 15
ATOM 16608 N N . TRP A 1 53 ? 1.526 -6.132 -2.079 1.00 0.00 53 TRP A N 15
ATOM 16609 C CA . TRP A 1 53 ? 2.389 -5.519 -1.095 1.00 0.00 53 TRP A CA 15
ATOM 16610 C C . TRP A 1 53 ? 1.887 -5.698 0.322 1.00 0.00 53 TRP A C 15
ATOM 16611 O O . TRP A 1 53 ? 2.680 -5.966 1.218 1.00 0.00 53 TRP A O 15
ATOM 16632 N N . PHE A 1 54 ? 0.559 -5.558 0.564 1.00 0.00 54 PHE A N 15
ATOM 16633 C CA . PHE A 1 54 ? -0.019 -5.654 1.891 1.00 0.00 54 PHE A CA 15
ATOM 16634 C C . PHE A 1 54 ? -0.059 -7.090 2.359 1.00 0.00 54 PHE A C 15
ATOM 16635 O O . PHE A 1 54 ? -0.023 -7.331 3.563 1.00 0.00 54 PHE A O 15
ATOM 16652 N N . GLN A 1 55 ? -0.104 -8.071 1.423 1.00 0.00 55 GLN A N 15
ATOM 16653 C CA . GLN A 1 55 ? -0.099 -9.484 1.720 1.00 0.00 55 GLN A CA 15
ATOM 16654 C C . GLN A 1 55 ? 1.291 -9.971 2.042 1.00 0.00 55 GLN A C 15
ATOM 16655 O O . GLN A 1 55 ? 1.458 -10.927 2.797 1.00 0.00 55 GLN A O 15
ATOM 16669 N N . ASN A 1 56 ? 2.321 -9.307 1.471 1.00 0.00 56 ASN A N 15
ATOM 16670 C CA . ASN A 1 56 ? 3.720 -9.629 1.636 1.00 0.00 56 ASN A CA 15
ATOM 16671 C C . ASN A 1 56 ? 4.189 -9.262 3.022 1.00 0.00 56 ASN A C 15
ATOM 16672 O O . ASN A 1 56 ? 4.954 -9.996 3.644 1.00 0.00 56 ASN A O 15
ATOM 16683 N N . LYS A 1 57 ? 3.715 -8.100 3.524 1.00 0.00 57 LYS A N 15
ATOM 16684 C CA . LYS A 1 57 ? 4.096 -7.503 4.786 1.00 0.00 57 LYS A CA 15
ATOM 16685 C C . LYS A 1 57 ? 3.516 -8.192 5.988 1.00 0.00 57 LYS A C 15
ATOM 16686 O O . LYS A 1 57 ? 3.842 -7.856 7.125 1.00 0.00 57 LYS A O 15
ATOM 16705 N N . ARG A 1 58 ? 2.669 -9.203 5.742 1.00 0.00 58 ARG A N 15
ATOM 16706 C CA . ARG A 1 58 ? 2.071 -10.041 6.759 1.00 0.00 58 ARG A CA 15
ATOM 16707 C C . ARG A 1 58 ? 3.084 -11.038 7.238 1.00 0.00 58 ARG A C 15
ATOM 16708 O O . ARG A 1 58 ? 3.145 -11.353 8.426 1.00 0.00 58 ARG A O 15
ATOM 16729 N N . ALA A 1 59 ? 3.922 -11.536 6.300 1.00 0.00 59 ALA A N 15
ATOM 16730 C CA . ALA A 1 59 ? 4.986 -12.466 6.581 1.00 0.00 59 ALA A CA 15
ATOM 16731 C C . ALA A 1 59 ? 6.197 -11.679 7.012 1.00 0.00 59 ALA A C 15
ATOM 16732 O O . ALA A 1 59 ? 6.312 -11.329 8.185 1.00 0.00 59 ALA A O 15
ATOM 16739 N N . LYS A 1 60 ? 7.118 -11.366 6.066 1.00 0.00 60 LYS A N 15
ATOM 16740 C CA . LYS A 1 60 ? 8.316 -10.613 6.344 1.00 0.00 60 LYS A CA 15
ATOM 16741 C C . LYS A 1 60 ? 8.134 -9.269 5.694 1.00 0.00 60 LYS A C 15
ATOM 16742 O O . LYS A 1 60 ? 7.442 -8.405 6.231 1.00 0.00 60 LYS A O 15
ATOM 16761 N N . ILE A 1 61 ? 8.734 -9.082 4.492 1.00 0.00 61 ILE A N 15
ATOM 16762 C CA . ILE A 1 61 ? 8.573 -7.929 3.650 1.00 0.00 61 ILE A CA 15
ATOM 16763 C C . ILE A 1 61 ? 8.227 -8.585 2.333 1.00 0.00 61 ILE A C 15
ATOM 16764 O O . ILE A 1 61 ? 7.576 -9.630 2.317 1.00 0.00 61 ILE A O 15
ATOM 16780 N N . LYS A 1 62 ? 8.681 -8.016 1.193 1.00 0.00 62 LYS A N 15
ATOM 16781 C CA . LYS A 1 62 ? 8.535 -8.582 -0.127 1.00 0.00 62 LYS A CA 15
ATOM 16782 C C . LYS A 1 62 ? 9.641 -9.573 -0.391 1.00 0.00 62 LYS A C 15
ATOM 16783 O O . LYS A 1 62 ? 9.661 -10.221 -1.436 1.00 0.00 62 LYS A O 15
ATOM 16802 N N . LYS A 1 63 ? 10.576 -9.729 0.579 1.00 0.00 63 LYS A N 15
ATOM 16803 C CA . LYS A 1 63 ? 11.676 -10.657 0.518 1.00 0.00 63 LYS A CA 15
ATOM 16804 C C . LYS A 1 63 ? 11.180 -12.054 0.774 1.00 0.00 63 LYS A C 15
ATOM 16805 O O . LYS A 1 63 ? 10.200 -12.265 1.487 1.00 0.00 63 LYS A O 15
ATOM 16824 N N . ALA A 1 64 ? 11.867 -13.038 0.161 1.00 0.00 64 ALA A N 15
ATOM 16825 C CA . ALA A 1 64 ? 11.573 -14.431 0.345 1.00 0.00 64 ALA A CA 15
ATOM 16826 C C . ALA A 1 64 ? 12.835 -15.122 -0.065 1.00 0.00 64 ALA A C 15
ATOM 16827 O O . ALA A 1 64 ? 12.909 -15.742 -1.124 1.00 0.00 64 ALA A O 15
ATOM 16834 N N . THR A 1 65 ? 13.880 -15.000 0.786 1.00 0.00 65 THR A N 15
ATOM 16835 C CA . THR A 1 65 ? 15.205 -15.476 0.505 1.00 0.00 65 THR A CA 15
ATOM 16836 C C . THR A 1 65 ? 15.310 -16.930 0.881 1.00 0.00 65 THR A C 15
ATOM 16837 O O . THR A 1 65 ? 14.595 -17.412 1.759 1.00 0.00 65 THR A O 15
ATOM 16848 N N . GLN A 1 66 ? 16.218 -17.650 0.184 1.00 0.00 66 GLN A N 15
ATOM 16849 C CA . GLN A 1 66 ? 16.498 -19.045 0.402 1.00 0.00 66 GLN A CA 15
ATOM 16850 C C . GLN A 1 66 ? 17.901 -19.132 0.931 1.00 0.00 66 GLN A C 15
ATOM 16851 O O . GLN A 1 66 ? 18.614 -18.131 1.002 1.00 0.00 66 GLN A O 15
ATOM 16865 N N . ALA A 1 67 ? 18.318 -20.351 1.341 1.00 0.00 67 ALA A N 15
ATOM 16866 C CA . ALA A 1 67 ? 19.631 -20.602 1.880 1.00 0.00 67 ALA A CA 15
ATOM 16867 C C . ALA A 1 67 ? 20.566 -20.947 0.711 1.00 0.00 67 ALA A C 15
ATOM 16868 O O . ALA A 1 67 ? 20.340 -22.000 0.058 1.00 0.00 67 ALA A O 15
ATOM 16876 N N . GLY A 1 1 ? 20.266 14.371 -25.131 1.00 0.00 1 GLY A N 16
ATOM 16877 C CA . GLY A 1 1 ? 20.408 15.779 -25.571 1.00 0.00 1 GLY A CA 16
ATOM 16878 C C . GLY A 1 1 ? 19.820 16.689 -24.535 1.00 0.00 1 GLY A C 16
ATOM 16879 O O . GLY A 1 1 ? 20.578 17.215 -23.720 1.00 0.00 1 GLY A O 16
ATOM 16885 N N . PRO A 1 2 ? 18.503 16.910 -24.487 1.00 0.00 2 PRO A N 16
ATOM 16886 C CA . PRO A 1 2 ? 17.854 17.673 -23.429 1.00 0.00 2 PRO A CA 16
ATOM 16887 C C . PRO A 1 2 ? 17.736 16.838 -22.174 1.00 0.00 2 PRO A C 16
ATOM 16888 O O . PRO A 1 2 ? 17.365 17.382 -21.135 1.00 0.00 2 PRO A O 16
ATOM 16899 N N . MET A 1 3 ? 18.028 15.523 -22.274 1.00 0.00 3 MET A N 16
ATOM 16900 C CA . MET A 1 3 ? 17.975 14.567 -21.204 1.00 0.00 3 MET A CA 16
ATOM 16901 C C . MET A 1 3 ? 19.396 14.159 -20.940 1.00 0.00 3 MET A C 16
ATOM 16902 O O . MET A 1 3 ? 20.331 14.711 -21.521 1.00 0.00 3 MET A O 16
ATOM 16916 N N . ALA A 1 4 ? 19.586 13.158 -20.048 1.00 0.00 4 ALA A N 16
ATOM 16917 C CA . ALA A 1 4 ? 20.861 12.533 -19.802 1.00 0.00 4 ALA A CA 16
ATOM 16918 C C . ALA A 1 4 ? 20.949 11.393 -20.779 1.00 0.00 4 ALA A C 16
ATOM 16919 O O . ALA A 1 4 ? 21.329 11.588 -21.933 1.00 0.00 4 ALA A O 16
ATOM 16926 N N . SER A 1 5 ? 20.560 10.179 -20.332 1.00 0.00 5 SER A N 16
ATOM 16927 C CA . SER A 1 5 ? 20.403 9.014 -21.165 1.00 0.00 5 SER A CA 16
ATOM 16928 C C . SER A 1 5 ? 18.910 8.796 -21.228 1.00 0.00 5 SER A C 16
ATOM 16929 O O . SER A 1 5 ? 18.134 9.673 -20.848 1.00 0.00 5 SER A O 16
ATOM 16937 N N . ASP A 1 6 ? 18.463 7.611 -21.710 1.00 0.00 6 ASP A N 16
ATOM 16938 C CA . ASP A 1 6 ? 17.068 7.250 -21.755 1.00 0.00 6 ASP A CA 16
ATOM 16939 C C . ASP A 1 6 ? 16.684 6.752 -20.391 1.00 0.00 6 ASP A C 16
ATOM 16940 O O . ASP A 1 6 ? 17.459 6.059 -19.733 1.00 0.00 6 ASP A O 16
ATOM 16949 N N . LYS A 1 7 ? 15.467 7.130 -19.940 1.00 0.00 7 LYS A N 16
ATOM 16950 C CA . LYS A 1 7 ? 14.971 6.807 -18.626 1.00 0.00 7 LYS A CA 16
ATOM 16951 C C . LYS A 1 7 ? 14.123 5.574 -18.741 1.00 0.00 7 LYS A C 16
ATOM 16952 O O . LYS A 1 7 ? 13.726 5.182 -19.838 1.00 0.00 7 LYS A O 16
ATOM 16971 N N . ARG A 1 8 ? 13.854 4.926 -17.584 1.00 0.00 8 ARG A N 16
ATOM 16972 C CA . ARG A 1 8 ? 13.085 3.710 -17.508 1.00 0.00 8 ARG A CA 16
ATOM 16973 C C . ARG A 1 8 ? 11.797 4.053 -16.801 1.00 0.00 8 ARG A C 16
ATOM 16974 O O . ARG A 1 8 ? 11.842 4.257 -15.587 1.00 0.00 8 ARG A O 16
ATOM 16995 N N . PRO A 1 9 ? 10.641 4.148 -17.458 1.00 0.00 9 PRO A N 16
ATOM 16996 C CA . PRO A 1 9 ? 9.360 4.334 -16.794 1.00 0.00 9 PRO A CA 16
ATOM 16997 C C . PRO A 1 9 ? 8.911 3.020 -16.195 1.00 0.00 9 PRO A C 16
ATOM 16998 O O . PRO A 1 9 ? 8.336 2.193 -16.904 1.00 0.00 9 PRO A O 16
ATOM 17009 N N . ARG A 1 10 ? 9.171 2.816 -14.883 1.00 0.00 10 ARG A N 16
ATOM 17010 C CA . ARG A 1 10 ? 8.848 1.599 -14.187 1.00 0.00 10 ARG A CA 16
ATOM 17011 C C . ARG A 1 10 ? 7.566 1.808 -13.439 1.00 0.00 10 ARG A C 16
ATOM 17012 O O . ARG A 1 10 ? 7.134 2.936 -13.205 1.00 0.00 10 ARG A O 16
ATOM 17033 N N . THR A 1 11 ? 6.930 0.676 -13.057 1.00 0.00 11 THR A N 16
ATOM 17034 C CA . THR A 1 11 ? 5.697 0.634 -12.309 1.00 0.00 11 THR A CA 16
ATOM 17035 C C . THR A 1 11 ? 6.041 0.546 -10.841 1.00 0.00 11 THR A C 16
ATOM 17036 O O . THR A 1 11 ? 5.220 0.871 -9.984 1.00 0.00 11 THR A O 16
ATOM 17047 N N . ALA A 1 12 ? 7.279 0.075 -10.536 1.00 0.00 12 ALA A N 16
ATOM 17048 C CA . ALA A 1 12 ? 7.694 -0.368 -9.232 1.00 0.00 12 ALA A CA 16
ATOM 17049 C C . ALA A 1 12 ? 7.907 0.782 -8.292 1.00 0.00 12 ALA A C 16
ATOM 17050 O O . ALA A 1 12 ? 7.840 1.951 -8.669 1.00 0.00 12 ALA A O 16
ATOM 17057 N N . PHE A 1 13 ? 8.144 0.434 -7.008 1.00 0.00 13 PHE A N 16
ATOM 17058 C CA . PHE A 1 13 ? 8.204 1.366 -5.917 1.00 0.00 13 PHE A CA 16
ATOM 17059 C C . PHE A 1 13 ? 9.563 1.989 -5.874 1.00 0.00 13 PHE A C 16
ATOM 17060 O O . PHE A 1 13 ? 10.544 1.436 -6.370 1.00 0.00 13 PHE A O 16
ATOM 17077 N N . THR A 1 14 ? 9.613 3.178 -5.247 1.00 0.00 14 THR A N 16
ATOM 17078 C CA . THR A 1 14 ? 10.825 3.885 -4.923 1.00 0.00 14 THR A CA 16
ATOM 17079 C C . THR A 1 14 ? 10.845 3.919 -3.419 1.00 0.00 14 THR A C 16
ATOM 17080 O O . THR A 1 14 ? 9.977 3.341 -2.769 1.00 0.00 14 THR A O 16
ATOM 17091 N N . ALA A 1 15 ? 11.839 4.615 -2.824 1.00 0.00 15 ALA A N 16
ATOM 17092 C CA . ALA A 1 15 ? 11.977 4.761 -1.393 1.00 0.00 15 ALA A CA 16
ATOM 17093 C C . ALA A 1 15 ? 10.907 5.669 -0.848 1.00 0.00 15 ALA A C 16
ATOM 17094 O O . ALA A 1 15 ? 10.497 5.534 0.303 1.00 0.00 15 ALA A O 16
ATOM 17101 N N . GLU A 1 16 ? 10.425 6.607 -1.699 1.00 0.00 16 GLU A N 16
ATOM 17102 C CA . GLU A 1 16 ? 9.428 7.593 -1.388 1.00 0.00 16 GLU A CA 16
ATOM 17103 C C . GLU A 1 16 ? 8.055 6.987 -1.302 1.00 0.00 16 GLU A C 16
ATOM 17104 O O . GLU A 1 16 ? 7.184 7.519 -0.613 1.00 0.00 16 GLU A O 16
ATOM 17116 N N . GLN A 1 17 ? 7.833 5.848 -1.998 1.00 0.00 17 GLN A N 16
ATOM 17117 C CA . GLN A 1 17 ? 6.559 5.177 -1.994 1.00 0.00 17 GLN A CA 16
ATOM 17118 C C . GLN A 1 17 ? 6.479 4.291 -0.792 1.00 0.00 17 GLN A C 16
ATOM 17119 O O . GLN A 1 17 ? 5.505 4.348 -0.049 1.00 0.00 17 GLN A O 16
ATOM 17133 N N . LEU A 1 18 ? 7.530 3.464 -0.579 1.00 0.00 18 LEU A N 16
ATOM 17134 C CA . LEU A 1 18 ? 7.620 2.462 0.453 1.00 0.00 18 LEU A CA 16
ATOM 17135 C C . LEU A 1 18 ? 7.438 3.019 1.842 1.00 0.00 18 LEU A C 16
ATOM 17136 O O . LEU A 1 18 ? 6.723 2.419 2.641 1.00 0.00 18 LEU A O 16
ATOM 17152 N N . GLN A 1 19 ? 8.057 4.189 2.147 1.00 0.00 19 GLN A N 16
ATOM 17153 C CA . GLN A 1 19 ? 8.063 4.796 3.464 1.00 0.00 19 GLN A CA 16
ATOM 17154 C C . GLN A 1 19 ? 6.697 5.235 3.921 1.00 0.00 19 GLN A C 16
ATOM 17155 O O . GLN A 1 19 ? 6.382 5.176 5.110 1.00 0.00 19 GLN A O 16
ATOM 17169 N N . ARG A 1 20 ? 5.852 5.662 2.958 1.00 0.00 20 ARG A N 16
ATOM 17170 C CA . ARG A 1 20 ? 4.488 6.090 3.173 1.00 0.00 20 ARG A CA 16
ATOM 17171 C C . ARG A 1 20 ? 3.639 4.914 3.585 1.00 0.00 20 ARG A C 16
ATOM 17172 O O . ARG A 1 20 ? 2.841 5.016 4.512 1.00 0.00 20 ARG A O 16
ATOM 17193 N N . LEU A 1 21 ? 3.815 3.765 2.896 1.00 0.00 21 LEU A N 16
ATOM 17194 C CA . LEU A 1 21 ? 3.027 2.564 3.060 1.00 0.00 21 LEU A CA 16
ATOM 17195 C C . LEU A 1 21 ? 3.328 1.865 4.357 1.00 0.00 21 LEU A C 16
ATOM 17196 O O . LEU A 1 21 ? 2.487 1.129 4.865 1.00 0.00 21 LEU A O 16
ATOM 17212 N N . LYS A 1 22 ? 4.540 2.093 4.913 1.00 0.00 22 LYS A N 16
ATOM 17213 C CA . LYS A 1 22 ? 5.010 1.528 6.156 1.00 0.00 22 LYS A CA 16
ATOM 17214 C C . LYS A 1 22 ? 4.470 2.313 7.322 1.00 0.00 22 LYS A C 16
ATOM 17215 O O . LYS A 1 22 ? 4.373 1.791 8.431 1.00 0.00 22 LYS A O 16
ATOM 17234 N N . ALA A 1 23 ? 4.079 3.588 7.087 1.00 0.00 23 ALA A N 16
ATOM 17235 C CA . ALA A 1 23 ? 3.445 4.424 8.080 1.00 0.00 23 ALA A CA 16
ATOM 17236 C C . ALA A 1 23 ? 1.981 4.080 8.158 1.00 0.00 23 ALA A C 16
ATOM 17237 O O . ALA A 1 23 ? 1.393 4.096 9.238 1.00 0.00 23 ALA A O 16
ATOM 17244 N N . GLU A 1 24 ? 1.374 3.735 6.995 1.00 0.00 24 GLU A N 16
ATOM 17245 C CA . GLU A 1 24 ? -0.012 3.351 6.879 1.00 0.00 24 GLU A CA 16
ATOM 17246 C C . GLU A 1 24 ? -0.227 1.987 7.468 1.00 0.00 24 GLU A C 16
ATOM 17247 O O . GLU A 1 24 ? -1.274 1.747 8.059 1.00 0.00 24 GLU A O 16
ATOM 17259 N N . PHE A 1 25 ? 0.780 1.082 7.337 1.00 0.00 25 PHE A N 16
ATOM 17260 C CA . PHE A 1 25 ? 0.798 -0.306 7.760 1.00 0.00 25 PHE A CA 16
ATOM 17261 C C . PHE A 1 25 ? 0.339 -0.518 9.187 1.00 0.00 25 PHE A C 16
ATOM 17262 O O . PHE A 1 25 ? -0.254 -1.550 9.496 1.00 0.00 25 PHE A O 16
ATOM 17279 N N . GLN A 1 26 ? 0.593 0.470 10.080 1.00 0.00 26 GLN A N 16
ATOM 17280 C CA . GLN A 1 26 ? 0.232 0.417 11.472 1.00 0.00 26 GLN A CA 16
ATOM 17281 C C . GLN A 1 26 ? -1.264 0.411 11.664 1.00 0.00 26 GLN A C 16
ATOM 17282 O O . GLN A 1 26 ? -1.808 -0.535 12.234 1.00 0.00 26 GLN A O 16
ATOM 17296 N N . THR A 1 27 ? -1.958 1.466 11.184 1.00 0.00 27 THR A N 16
ATOM 17297 C CA . THR A 1 27 ? -3.374 1.652 11.402 1.00 0.00 27 THR A CA 16
ATOM 17298 C C . THR A 1 27 ? -4.135 0.875 10.364 1.00 0.00 27 THR A C 16
ATOM 17299 O O . THR A 1 27 ? -4.846 -0.080 10.673 1.00 0.00 27 THR A O 16
ATOM 17310 N N . ASN A 1 28 ? -3.987 1.306 9.100 1.00 0.00 28 ASN A N 16
ATOM 17311 C CA . ASN A 1 28 ? -4.737 0.862 7.965 1.00 0.00 28 ASN A CA 16
ATOM 17312 C C . ASN A 1 28 ? -3.853 -0.034 7.156 1.00 0.00 28 ASN A C 16
ATOM 17313 O O . ASN A 1 28 ? -3.041 0.416 6.348 1.00 0.00 28 ASN A O 16
ATOM 17324 N N . ARG A 1 29 ? -4.008 -1.353 7.370 1.00 0.00 29 ARG A N 16
ATOM 17325 C CA . ARG A 1 29 ? -3.218 -2.369 6.733 1.00 0.00 29 ARG A CA 16
ATOM 17326 C C . ARG A 1 29 ? -3.948 -2.783 5.495 1.00 0.00 29 ARG A C 16
ATOM 17327 O O . ARG A 1 29 ? -3.549 -2.447 4.383 1.00 0.00 29 ARG A O 16
ATOM 17348 N N . TYR A 1 30 ? -5.076 -3.505 5.680 1.00 0.00 30 TYR A N 16
ATOM 17349 C CA . TYR A 1 30 ? -5.979 -3.874 4.641 1.00 0.00 30 TYR A CA 16
ATOM 17350 C C . TYR A 1 30 ? -7.000 -2.783 4.596 1.00 0.00 30 TYR A C 16
ATOM 17351 O O . TYR A 1 30 ? -8.079 -2.873 5.180 1.00 0.00 30 TYR A O 16
ATOM 17369 N N . LEU A 1 31 ? -6.631 -1.720 3.848 1.00 0.00 31 LEU A N 16
ATOM 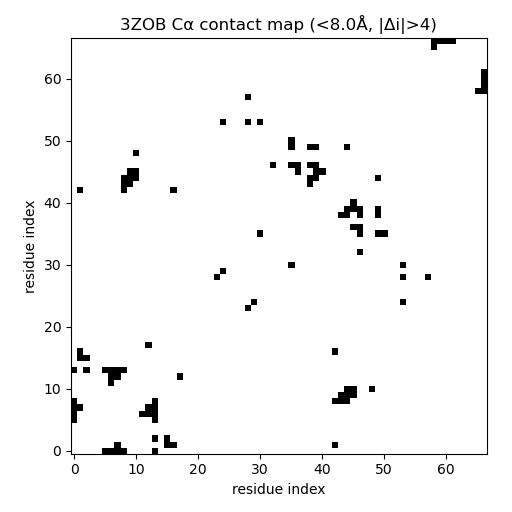17370 C CA . LEU A 1 31 ? -7.460 -0.605 3.438 1.00 0.00 31 LEU A CA 16
ATOM 17371 C C . LEU A 1 31 ? -8.651 -1.083 2.630 1.00 0.00 31 LEU A C 16
ATOM 17372 O O . LEU A 1 31 ? -8.830 -2.266 2.343 1.00 0.00 31 LEU A O 16
ATOM 17388 N N . THR A 1 32 ? -9.499 -0.111 2.233 1.00 0.00 32 THR A N 16
ATOM 17389 C CA . THR A 1 32 ? -10.703 -0.320 1.470 1.00 0.00 32 THR A CA 16
ATOM 17390 C C . THR A 1 32 ? -10.321 -0.409 0.024 1.00 0.00 32 THR A C 16
ATOM 17391 O O . THR A 1 32 ? -9.162 -0.224 -0.337 1.00 0.00 32 THR A O 16
ATOM 17402 N N . GLU A 1 33 ? -11.308 -0.700 -0.844 1.00 0.00 33 GLU A N 16
ATOM 17403 C CA . GLU A 1 33 ? -11.122 -0.760 -2.273 1.00 0.00 33 GLU A CA 16
ATOM 17404 C C . GLU A 1 33 ? -10.977 0.625 -2.845 1.00 0.00 33 GLU A C 16
ATOM 17405 O O . GLU A 1 33 ? -10.505 0.775 -3.967 1.00 0.00 33 GLU A O 16
ATOM 17417 N N . GLN A 1 34 ? -11.400 1.660 -2.080 1.00 0.00 34 GLN A N 16
ATOM 17418 C CA . GLN A 1 34 ? -11.406 3.038 -2.500 1.00 0.00 34 GLN A CA 16
ATOM 17419 C C . GLN A 1 34 ? -10.152 3.746 -2.056 1.00 0.00 34 GLN A C 16
ATOM 17420 O O . GLN A 1 34 ? -9.633 4.613 -2.756 1.00 0.00 34 GLN A O 16
ATOM 17434 N N . ARG A 1 35 ? -9.641 3.398 -0.858 1.00 0.00 35 ARG A N 16
ATOM 17435 C CA . ARG A 1 35 ? -8.516 4.054 -0.237 1.00 0.00 35 ARG A CA 16
ATOM 17436 C C . ARG A 1 35 ? -7.243 3.480 -0.762 1.00 0.00 35 ARG A C 16
ATOM 17437 O O . ARG A 1 35 ? -6.255 4.191 -0.911 1.00 0.00 35 ARG A O 16
ATOM 17458 N N . ARG A 1 36 ? -7.260 2.162 -1.071 1.00 0.00 36 ARG A N 16
ATOM 17459 C CA . ARG A 1 36 ? -6.165 1.453 -1.698 1.00 0.00 36 ARG A CA 16
ATOM 17460 C C . ARG A 1 36 ? -5.936 2.016 -3.075 1.00 0.00 36 ARG A C 16
ATOM 17461 O O . ARG A 1 36 ? -4.804 2.195 -3.519 1.00 0.00 36 ARG A O 16
ATOM 17482 N N . GLN A 1 37 ? -7.061 2.340 -3.753 1.00 0.00 37 GLN A N 16
ATOM 17483 C CA . GLN A 1 37 ? -7.124 2.962 -5.042 1.00 0.00 37 GLN A CA 16
ATOM 17484 C C . GLN A 1 37 ? -6.600 4.367 -5.008 1.00 0.00 37 GLN A C 16
ATOM 17485 O O . GLN A 1 37 ? -6.138 4.887 -6.016 1.00 0.00 37 GLN A O 16
ATOM 17499 N N . SER A 1 38 ? -6.659 5.017 -3.828 1.00 0.00 38 SER A N 16
ATOM 17500 C CA . SER A 1 38 ? -6.211 6.381 -3.670 1.00 0.00 38 SER A CA 16
ATOM 17501 C C . SER A 1 38 ? -4.715 6.432 -3.519 1.00 0.00 38 SER A C 16
ATOM 17502 O O . SER A 1 38 ? -4.096 7.415 -3.913 1.00 0.00 38 SER A O 16
ATOM 17510 N N . LEU A 1 39 ? -4.086 5.363 -2.968 1.00 0.00 39 LEU A N 16
ATOM 17511 C CA . LEU A 1 39 ? -2.642 5.280 -2.849 1.00 0.00 39 LEU A CA 16
ATOM 17512 C C . LEU A 1 39 ? -2.084 5.021 -4.224 1.00 0.00 39 LEU A C 16
ATOM 17513 O O . LEU A 1 39 ? -0.973 5.427 -4.556 1.00 0.00 39 LEU A O 16
ATOM 17529 N N . ALA A 1 40 ? -2.905 4.332 -5.051 1.00 0.00 40 ALA A N 16
ATOM 17530 C CA . ALA A 1 40 ? -2.640 4.020 -6.427 1.00 0.00 40 ALA A CA 16
ATOM 17531 C C . ALA A 1 40 ? -2.785 5.227 -7.311 1.00 0.00 40 ALA A C 16
ATOM 17532 O O . ALA A 1 40 ? -2.176 5.283 -8.376 1.00 0.00 40 ALA A O 16
ATOM 17539 N N . GLN A 1 41 ? -3.589 6.238 -6.896 1.00 0.00 41 GLN A N 16
ATOM 17540 C CA . GLN A 1 41 ? -3.748 7.446 -7.675 1.00 0.00 41 GLN A CA 16
ATOM 17541 C C . GLN A 1 41 ? -2.571 8.358 -7.450 1.00 0.00 41 GLN A C 16
ATOM 17542 O O . GLN A 1 41 ? -2.190 9.108 -8.347 1.00 0.00 41 GLN A O 16
ATOM 17556 N N . GLU A 1 42 ? -1.985 8.321 -6.229 1.00 0.00 42 GLU A N 16
ATOM 17557 C CA . GLU A 1 42 ? -1.067 9.344 -5.777 1.00 0.00 42 GLU A CA 16
ATOM 17558 C C . GLU A 1 42 ? 0.350 9.012 -6.069 1.00 0.00 42 GLU A C 16
ATOM 17559 O O . GLU A 1 42 ? 1.036 9.759 -6.766 1.00 0.00 42 GLU A O 16
ATOM 17571 N N . LEU A 1 43 ? 0.817 7.860 -5.545 1.00 0.00 43 LEU A N 16
ATOM 17572 C CA . LEU A 1 43 ? 2.148 7.351 -5.761 1.00 0.00 43 LEU A CA 16
ATOM 17573 C C . LEU A 1 43 ? 2.273 6.939 -7.196 1.00 0.00 43 LEU A C 16
ATOM 17574 O O . LEU A 1 43 ? 3.335 7.051 -7.807 1.00 0.00 43 LEU A O 16
ATOM 17590 N N . GLY A 1 44 ? 1.133 6.481 -7.754 1.00 0.00 44 GLY A N 16
ATOM 17591 C CA . GLY A 1 44 ? 1.027 6.098 -9.138 1.00 0.00 44 GLY A CA 16
ATOM 17592 C C . GLY A 1 44 ? 1.232 4.623 -9.212 1.00 0.00 44 GLY A C 16
ATOM 17593 O O . GLY A 1 44 ? 1.897 4.116 -10.113 1.00 0.00 44 GLY A O 16
ATOM 17597 N N . LEU A 1 45 ? 0.635 3.907 -8.234 1.00 0.00 45 LEU A N 16
ATOM 17598 C CA . LEU A 1 45 ? 0.671 2.458 -8.174 1.00 0.00 45 LEU A CA 16
ATOM 17599 C C . LEU A 1 45 ? -0.566 1.938 -8.861 1.00 0.00 45 LEU A C 16
ATOM 17600 O O . LEU A 1 45 ? -1.297 2.686 -9.506 1.00 0.00 45 LEU A O 16
ATOM 17616 N N . ASN A 1 46 ? -0.809 0.616 -8.738 1.00 0.00 46 ASN A N 16
ATOM 17617 C CA . ASN A 1 46 ? -2.045 -0.020 -9.112 1.00 0.00 46 ASN A CA 16
ATOM 17618 C C . ASN A 1 46 ? -2.554 -0.604 -7.829 1.00 0.00 46 ASN A C 16
ATOM 17619 O O . ASN A 1 46 ? -1.839 -0.645 -6.831 1.00 0.00 46 ASN A O 16
ATOM 17630 N N . GLU A 1 47 ? -3.817 -1.084 -7.829 1.00 0.00 47 GLU A N 16
ATOM 17631 C CA . GLU A 1 47 ? -4.437 -1.723 -6.688 1.00 0.00 47 GLU A CA 16
ATOM 17632 C C . GLU A 1 47 ? -3.846 -3.082 -6.471 1.00 0.00 47 GLU A C 16
ATOM 17633 O O . GLU A 1 47 ? -3.754 -3.566 -5.346 1.00 0.00 47 GLU A O 16
ATOM 17645 N N . SER A 1 48 ? -3.431 -3.694 -7.596 1.00 0.00 48 SER A N 16
ATOM 17646 C CA . SER A 1 48 ? -2.845 -5.008 -7.699 1.00 0.00 48 SER A CA 16
ATOM 17647 C C . SER A 1 48 ? -1.498 -5.069 -7.014 1.00 0.00 48 SER A C 16
ATOM 17648 O O . SER A 1 48 ? -1.184 -6.063 -6.363 1.00 0.00 48 SER A O 16
ATOM 17656 N N . GLN A 1 49 ? -0.674 -4.000 -7.137 1.00 0.00 49 GLN A N 16
ATOM 17657 C CA . GLN A 1 49 ? 0.654 -3.934 -6.580 1.00 0.00 49 GLN A CA 16
ATOM 17658 C C . GLN A 1 49 ? 0.623 -3.783 -5.084 1.00 0.00 49 GLN A C 16
ATOM 17659 O O . GLN A 1 49 ? 1.512 -4.268 -4.388 1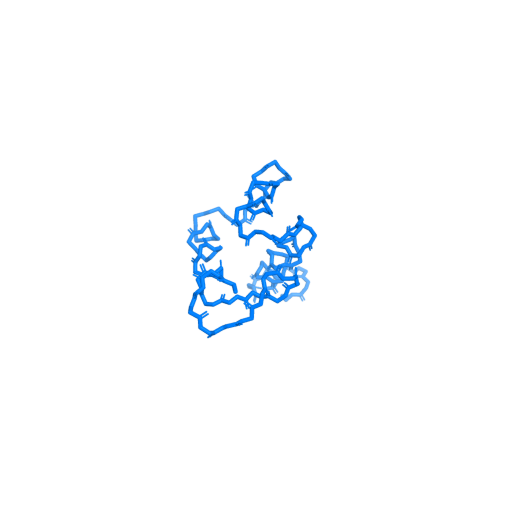.00 0.00 49 GLN A O 16
ATOM 17673 N N . ILE A 1 50 ? -0.415 -3.089 -4.566 1.00 0.00 50 ILE A N 16
ATOM 17674 C CA . ILE A 1 50 ? -0.553 -2.753 -3.170 1.00 0.00 50 ILE A CA 16
ATOM 17675 C C . ILE A 1 50 ? -1.167 -3.922 -2.437 1.00 0.00 50 ILE A C 16
ATOM 17676 O O . ILE A 1 50 ? -0.891 -4.139 -1.258 1.00 0.00 50 ILE A O 16
ATOM 17692 N N . LYS A 1 51 ? -1.989 -4.735 -3.144 1.00 0.00 51 LYS A N 16
ATOM 17693 C CA . LYS A 1 51 ? -2.614 -5.943 -2.645 1.00 0.00 51 LYS A CA 16
ATOM 17694 C C . LYS A 1 51 ? -1.559 -6.919 -2.215 1.00 0.00 51 LYS A C 16
ATOM 17695 O O . LYS A 1 51 ? -1.592 -7.456 -1.112 1.00 0.00 51 LYS A O 16
ATOM 17714 N N . ILE A 1 52 ? -0.569 -7.098 -3.113 1.00 0.00 52 ILE A N 16
ATOM 17715 C CA . ILE A 1 52 ? 0.612 -7.897 -2.979 1.00 0.00 52 ILE A CA 16
ATOM 17716 C C . ILE A 1 52 ? 1.456 -7.414 -1.826 1.00 0.00 52 ILE A C 16
ATOM 17717 O O . ILE A 1 52 ? 1.903 -8.220 -1.018 1.00 0.00 52 ILE A O 16
ATOM 17733 N N . TRP A 1 53 ? 1.666 -6.084 -1.731 1.00 0.00 53 TRP A N 16
ATOM 17734 C CA . TRP A 1 53 ? 2.515 -5.411 -0.762 1.00 0.00 53 TRP A CA 16
ATOM 17735 C C . TRP A 1 53 ? 2.120 -5.694 0.668 1.00 0.00 53 TRP A C 16
ATOM 17736 O O . TRP A 1 53 ? 2.976 -5.987 1.500 1.00 0.00 53 TRP A O 16
ATOM 17757 N N . PHE A 1 54 ? 0.807 -5.611 0.982 1.00 0.00 54 PHE A N 16
ATOM 17758 C CA . PHE A 1 54 ? 0.291 -5.774 2.319 1.00 0.00 54 PHE A CA 16
ATOM 17759 C C . PHE A 1 54 ? 0.265 -7.233 2.708 1.00 0.00 54 PHE A C 16
ATOM 17760 O O . PHE A 1 54 ? 0.351 -7.551 3.892 1.00 0.00 54 PHE A O 16
ATOM 17777 N N . GLN A 1 55 ? 0.184 -8.151 1.716 1.00 0.00 55 GLN A N 16
ATOM 17778 C CA . GLN A 1 55 ? 0.174 -9.579 1.917 1.00 0.00 55 GLN A CA 16
ATOM 17779 C C . GLN A 1 55 ? 1.572 -10.133 2.057 1.00 0.00 55 GLN A C 16
ATOM 17780 O O . GLN A 1 55 ? 1.746 -11.228 2.589 1.00 0.00 55 GLN A O 16
ATOM 17794 N N . ASN A 1 56 ? 2.603 -9.380 1.601 1.00 0.00 56 ASN A N 16
ATOM 17795 C CA . ASN A 1 56 ? 3.996 -9.749 1.686 1.00 0.00 56 ASN A CA 16
ATOM 17796 C C . ASN A 1 56 ? 4.460 -9.515 3.090 1.00 0.00 56 ASN A C 16
ATOM 17797 O O . ASN A 1 56 ? 5.188 -10.330 3.650 1.00 0.00 56 ASN A O 16
ATOM 17808 N N . LYS A 1 57 ? 4.018 -8.389 3.694 1.00 0.00 57 LYS A N 16
ATOM 17809 C CA . LYS A 1 57 ? 4.301 -8.033 5.066 1.00 0.00 57 LYS A CA 16
ATOM 17810 C C . LYS A 1 57 ? 3.662 -8.988 6.041 1.00 0.00 57 LYS A C 16
ATOM 17811 O O . LYS A 1 57 ? 4.245 -9.290 7.079 1.00 0.00 57 LYS A O 16
ATOM 17830 N N . ARG A 1 58 ? 2.452 -9.494 5.716 1.00 0.00 58 ARG A N 16
ATOM 17831 C CA . ARG A 1 58 ? 1.722 -10.431 6.537 1.00 0.00 58 ARG A CA 16
ATOM 17832 C C . ARG A 1 58 ? 2.301 -11.821 6.455 1.00 0.00 58 ARG A C 16
ATOM 17833 O O . ARG A 1 58 ? 2.068 -12.637 7.346 1.00 0.00 58 ARG A O 16
ATOM 17854 N N . ALA A 1 59 ? 3.091 -12.112 5.394 1.00 0.00 59 ALA A N 16
ATOM 17855 C CA . ALA A 1 59 ? 3.753 -13.382 5.206 1.00 0.00 59 ALA A CA 16
ATOM 17856 C C . ALA A 1 59 ? 4.973 -13.476 6.089 1.00 0.00 59 ALA A C 16
ATOM 17857 O O . ALA A 1 59 ? 5.331 -14.566 6.535 1.00 0.00 59 ALA A O 16
ATOM 17864 N N . LYS A 1 60 ? 5.623 -12.318 6.382 1.00 0.00 60 LYS A N 16
ATOM 17865 C CA . LYS A 1 60 ? 6.781 -12.220 7.243 1.00 0.00 60 LYS A CA 16
ATOM 17866 C C . LYS A 1 60 ? 6.387 -12.458 8.677 1.00 0.00 60 LYS A C 16
ATOM 17867 O O . LYS A 1 60 ? 7.140 -13.063 9.438 1.00 0.00 60 LYS A O 16
ATOM 17886 N N . ILE A 1 61 ? 5.170 -11.995 9.061 1.00 0.00 61 ILE A N 16
ATOM 17887 C CA . ILE A 1 61 ? 4.608 -12.174 10.378 1.00 0.00 61 ILE A CA 16
ATOM 17888 C C . ILE A 1 61 ? 4.171 -13.605 10.479 1.00 0.00 61 ILE A C 16
ATOM 17889 O O . ILE A 1 61 ? 3.567 -14.152 9.559 1.00 0.00 61 ILE A O 16
ATOM 17905 N N . LYS A 1 62 ? 4.501 -14.228 11.627 1.00 0.00 62 LYS A N 16
ATOM 17906 C CA . LYS A 1 62 ? 4.144 -15.585 11.935 1.00 0.00 62 LYS A CA 16
ATOM 17907 C C . LYS A 1 62 ? 2.900 -15.521 12.769 1.00 0.00 62 LYS A C 16
ATOM 17908 O O . LYS A 1 62 ? 2.950 -15.561 13.998 1.00 0.00 62 LYS A O 16
ATOM 17927 N N . LYS A 1 63 ? 1.736 -15.417 12.083 1.00 0.00 63 LYS A N 16
ATOM 17928 C CA . LYS A 1 63 ? 0.424 -15.391 12.679 1.00 0.00 63 LYS A CA 16
ATOM 17929 C C . LYS A 1 63 ? 0.001 -16.795 13.052 1.00 0.00 63 LYS A C 16
ATOM 17930 O O . LYS A 1 63 ? 0.809 -17.724 13.054 1.00 0.00 63 LYS A O 16
ATOM 17949 N N . ALA A 1 64 ? -1.299 -16.974 13.394 1.00 0.00 64 ALA A N 16
ATOM 17950 C CA . ALA A 1 64 ? -1.859 -18.241 13.798 1.00 0.00 64 ALA A CA 16
ATOM 17951 C C . ALA A 1 64 ? -2.043 -19.115 12.586 1.00 0.00 64 ALA A C 16
ATOM 17952 O O . ALA A 1 64 ? -1.242 -20.018 12.348 1.00 0.00 64 ALA A O 16
ATOM 17959 N N . THR A 1 65 ? -3.102 -18.850 11.786 1.00 0.00 65 THR A N 16
ATOM 17960 C CA . THR A 1 65 ? -3.399 -19.592 10.585 1.00 0.00 65 THR A CA 16
ATOM 17961 C C . THR A 1 65 ? -3.082 -18.666 9.451 1.00 0.00 65 THR A C 16
ATOM 17962 O O . THR A 1 65 ? -3.709 -17.616 9.304 1.00 0.00 65 THR A O 16
ATOM 17973 N N . GLN A 1 66 ? -2.080 -19.048 8.625 1.00 0.00 66 GLN A N 16
ATOM 17974 C CA . GLN A 1 66 ? -1.668 -18.307 7.461 1.00 0.00 66 GLN A CA 16
ATOM 17975 C C . GLN A 1 66 ? -2.092 -19.125 6.280 1.00 0.00 66 GLN A C 16
ATOM 17976 O O . GLN A 1 66 ? -2.944 -18.702 5.500 1.00 0.00 66 GLN A O 16
ATOM 17990 N N . ALA A 1 67 ? -1.512 -20.340 6.144 1.00 0.00 67 ALA A N 16
ATOM 17991 C CA . ALA A 1 67 ? -1.845 -21.268 5.095 1.00 0.00 67 ALA A CA 16
ATOM 17992 C C . ALA A 1 67 ? -3.123 -22.019 5.498 1.00 0.00 67 ALA A C 16
ATOM 17993 O O . ALA A 1 67 ? -3.107 -22.696 6.560 1.00 0.00 67 ALA A O 16
ATOM 18001 N N . GLY A 1 1 ? 21.026 -4.748 -0.021 1.00 0.00 1 GLY A N 17
ATOM 18002 C CA . GLY A 1 1 ? 20.616 -5.389 -1.292 1.00 0.00 1 GLY A CA 17
ATOM 18003 C C . GLY A 1 1 ? 21.815 -5.954 -1.993 1.00 0.00 1 GLY A C 17
ATOM 18004 O O . GLY A 1 1 ? 22.362 -5.270 -2.859 1.00 0.00 1 GLY A O 17
ATOM 18010 N N . PRO A 1 2 ? 22.278 -7.167 -1.686 1.00 0.00 2 PRO A N 17
ATOM 18011 C CA . PRO A 1 2 ? 23.449 -7.758 -2.319 1.00 0.00 2 PRO A CA 17
ATOM 18012 C C . PRO A 1 2 ? 23.105 -8.305 -3.684 1.00 0.00 2 PRO A C 17
ATOM 18013 O O . PRO A 1 2 ? 24.017 -8.733 -4.389 1.00 0.00 2 PRO A O 17
ATOM 18024 N N . MET A 1 3 ? 21.803 -8.310 -4.062 1.00 0.00 3 MET A N 17
ATOM 18025 C CA . MET A 1 3 ? 21.331 -8.800 -5.330 1.00 0.00 3 MET A CA 17
ATOM 18026 C C . MET A 1 3 ? 21.169 -7.617 -6.240 1.00 0.00 3 MET A C 17
ATOM 18027 O O . MET A 1 3 ? 21.143 -6.472 -5.790 1.00 0.00 3 MET A O 17
ATOM 18041 N N . ALA A 1 4 ? 21.059 -7.887 -7.561 1.00 0.00 4 ALA A N 17
ATOM 18042 C CA . ALA A 1 4 ? 20.856 -6.872 -8.564 1.00 0.00 4 ALA A CA 17
ATOM 18043 C C . ALA A 1 4 ? 19.377 -6.708 -8.758 1.00 0.00 4 ALA A C 17
ATOM 18044 O O . ALA A 1 4 ? 18.621 -7.675 -8.673 1.00 0.00 4 ALA A O 17
ATOM 18051 N N . SER A 1 5 ? 18.945 -5.452 -9.011 1.00 0.00 5 SER A N 17
ATOM 18052 C CA . SER A 1 5 ? 17.563 -5.112 -9.245 1.00 0.00 5 SER A CA 17
ATOM 18053 C C . SER A 1 5 ? 17.458 -4.685 -10.677 1.00 0.00 5 SER A C 17
ATOM 18054 O O . SER A 1 5 ? 18.459 -4.376 -11.323 1.00 0.00 5 SER A O 17
ATOM 18062 N N . ASP A 1 6 ? 16.210 -4.664 -11.202 1.00 0.00 6 ASP A N 17
ATOM 18063 C CA . ASP A 1 6 ? 15.911 -4.214 -12.540 1.00 0.00 6 ASP A CA 17
ATOM 18064 C C . ASP A 1 6 ? 15.561 -2.753 -12.470 1.00 0.00 6 ASP A C 17
ATOM 18065 O O . ASP A 1 6 ? 15.329 -2.207 -11.391 1.00 0.00 6 ASP A O 17
ATOM 18074 N N . LYS A 1 7 ? 15.527 -2.093 -13.650 1.00 0.00 7 LYS A N 17
ATOM 18075 C CA . LYS A 1 7 ? 15.173 -0.701 -13.783 1.00 0.00 7 LYS A CA 17
ATOM 18076 C C . LYS A 1 7 ? 13.909 -0.635 -14.596 1.00 0.00 7 LYS A C 17
ATOM 18077 O O . LYS A 1 7 ? 13.615 0.375 -15.233 1.00 0.00 7 LYS A O 17
ATOM 18096 N N . ARG A 1 8 ? 13.117 -1.734 -14.567 1.00 0.00 8 ARG A N 17
ATOM 18097 C CA . ARG A 1 8 ? 11.874 -1.867 -15.280 1.00 0.00 8 ARG A CA 17
ATOM 18098 C C . ARG A 1 8 ? 10.772 -1.469 -14.329 1.00 0.00 8 ARG A C 17
ATOM 18099 O O . ARG A 1 8 ? 10.979 -1.567 -13.119 1.00 0.00 8 ARG A O 17
ATOM 18120 N N . PRO A 1 9 ? 9.605 -1.019 -14.790 1.00 0.00 9 PRO A N 17
ATOM 18121 C CA . PRO A 1 9 ? 8.466 -0.732 -13.933 1.00 0.00 9 PRO A CA 17
ATOM 18122 C C . PRO A 1 9 ? 7.763 -2.020 -13.562 1.00 0.00 9 PRO A C 17
ATOM 18123 O O . PRO A 1 9 ? 6.803 -2.404 -14.232 1.00 0.00 9 PRO A O 17
ATOM 18134 N N . ARG A 1 10 ? 8.226 -2.693 -12.482 1.00 0.00 10 ARG A N 17
ATOM 18135 C CA . ARG A 1 10 ? 7.629 -3.901 -11.969 1.00 0.00 10 ARG A CA 17
ATOM 18136 C C . ARG A 1 10 ? 6.836 -3.461 -10.766 1.00 0.00 10 ARG A C 17
ATOM 18137 O O . ARG A 1 10 ? 6.254 -2.379 -10.772 1.00 0.00 10 ARG A O 17
ATOM 18158 N N . THR A 1 11 ? 6.826 -4.285 -9.687 1.00 0.00 11 THR A N 17
ATOM 18159 C CA . THR A 1 11 ? 6.281 -3.932 -8.395 1.00 0.00 11 THR A CA 17
ATOM 18160 C C . THR A 1 11 ? 7.413 -3.375 -7.549 1.00 0.00 11 THR A C 17
ATOM 18161 O O . THR A 1 11 ? 7.303 -3.261 -6.328 1.00 0.00 11 THR A O 17
ATOM 18172 N N . ALA A 1 12 ? 8.531 -2.983 -8.209 1.00 0.00 12 ALA A N 17
ATOM 18173 C CA . ALA A 1 12 ? 9.675 -2.365 -7.596 1.00 0.00 12 ALA A CA 17
ATOM 18174 C C . ALA A 1 12 ? 9.353 -0.915 -7.381 1.00 0.00 12 ALA A C 17
ATOM 18175 O O . ALA A 1 12 ? 9.136 -0.162 -8.330 1.00 0.00 12 ALA A O 17
ATOM 18182 N N . PHE A 1 13 ? 9.285 -0.518 -6.093 1.00 0.00 13 PHE A N 17
ATOM 18183 C CA . PHE A 1 13 ? 8.878 0.798 -5.661 1.00 0.00 13 PHE A CA 17
ATOM 18184 C C . PHE A 1 13 ? 10.141 1.558 -5.349 1.00 0.00 13 PHE A C 17
ATOM 18185 O O . PHE A 1 13 ? 11.235 0.995 -5.390 1.00 0.00 13 PHE A O 17
ATOM 18202 N N . THR A 1 14 ? 10.012 2.870 -5.027 1.00 0.00 14 THR A N 17
ATOM 18203 C CA . THR A 1 14 ? 11.128 3.698 -4.620 1.00 0.00 14 THR A CA 17
ATOM 18204 C C . THR A 1 14 ? 11.072 3.788 -3.120 1.00 0.00 14 THR A C 17
ATOM 18205 O O . THR A 1 14 ? 10.185 3.215 -2.491 1.00 0.00 14 THR A O 17
ATOM 18216 N N . ALA A 1 15 ? 12.033 4.518 -2.508 1.00 0.00 15 ALA A N 17
ATOM 18217 C CA . ALA A 1 15 ? 12.162 4.644 -1.074 1.00 0.00 15 ALA A CA 17
ATOM 18218 C C . ALA A 1 15 ? 11.050 5.477 -0.497 1.00 0.00 15 ALA A C 17
ATOM 18219 O O . ALA A 1 15 ? 10.606 5.227 0.621 1.00 0.00 15 ALA A O 17
ATOM 18226 N N . GLU A 1 16 ? 10.570 6.480 -1.273 1.00 0.00 16 GLU A N 17
ATOM 18227 C CA . GLU A 1 16 ? 9.549 7.417 -0.881 1.00 0.00 16 GLU A CA 17
ATOM 18228 C C . GLU A 1 16 ? 8.180 6.794 -0.939 1.00 0.00 16 GLU A C 17
ATOM 18229 O O . GLU A 1 16 ? 7.263 7.232 -0.248 1.00 0.00 16 GLU A O 17
ATOM 18241 N N . GLN A 1 17 ? 8.024 5.742 -1.773 1.00 0.00 17 GLN A N 17
ATOM 18242 C CA . GLN A 1 17 ? 6.785 5.032 -1.952 1.00 0.00 17 GLN A CA 17
ATOM 18243 C C . GLN A 1 17 ? 6.597 4.054 -0.824 1.00 0.00 17 GLN A C 17
ATOM 18244 O O . GLN A 1 17 ? 5.554 4.050 -0.171 1.00 0.00 17 GLN A O 17
ATOM 18258 N N . LEU A 1 18 ? 7.635 3.221 -0.567 1.00 0.00 18 LEU A N 17
ATOM 18259 C CA . LEU A 1 18 ? 7.696 2.214 0.465 1.00 0.00 18 LEU A CA 17
ATOM 18260 C C . LEU A 1 18 ? 7.407 2.760 1.838 1.00 0.00 18 LEU A C 17
ATOM 18261 O O . LEU A 1 18 ? 6.562 2.207 2.534 1.00 0.00 18 LEU A O 17
ATOM 18277 N N . GLN A 1 19 ? 8.090 3.862 2.245 1.00 0.00 19 GLN A N 17
ATOM 18278 C CA . GLN A 1 19 ? 8.035 4.417 3.584 1.00 0.00 19 GLN A CA 17
ATOM 18279 C C . GLN A 1 19 ? 6.686 4.978 3.937 1.00 0.00 19 GLN A C 17
ATOM 18280 O O . GLN A 1 19 ? 6.289 4.991 5.100 1.00 0.00 19 GLN A O 17
ATOM 18294 N N . ARG A 1 20 ? 5.958 5.447 2.905 1.00 0.00 20 ARG A N 17
ATOM 18295 C CA . ARG A 1 20 ? 4.642 6.029 3.008 1.00 0.00 20 ARG A CA 17
ATOM 18296 C C . ARG A 1 20 ? 3.621 4.964 3.317 1.00 0.00 20 ARG A C 17
ATOM 18297 O O . ARG A 1 20 ? 2.682 5.192 4.079 1.00 0.00 20 ARG A O 17
ATOM 18318 N N . LEU A 1 21 ? 3.818 3.750 2.744 1.00 0.00 21 LEU A N 17
ATOM 18319 C CA . LEU A 1 21 ? 2.986 2.596 2.994 1.00 0.00 21 LEU A CA 17
ATOM 18320 C C . LEU A 1 21 ? 3.281 1.986 4.337 1.00 0.00 21 LEU A C 17
ATOM 18321 O O . LEU A 1 21 ? 2.392 1.382 4.928 1.00 0.00 21 LEU A O 17
ATOM 18337 N N . LYS A 1 22 ? 4.532 2.128 4.851 1.00 0.00 22 LYS A N 17
ATOM 18338 C CA . LYS A 1 22 ? 4.936 1.606 6.142 1.00 0.00 22 LYS A CA 17
ATOM 18339 C C . LYS A 1 22 ? 4.326 2.426 7.245 1.00 0.00 22 LYS A C 17
ATOM 18340 O O . LYS A 1 22 ? 4.065 1.905 8.326 1.00 0.00 22 LYS A O 17
ATOM 18359 N N . ALA A 1 23 ? 4.079 3.727 6.972 1.00 0.00 23 ALA A N 17
ATOM 18360 C CA . ALA A 1 23 ? 3.507 4.670 7.904 1.00 0.00 23 ALA A CA 17
ATOM 18361 C C . ALA A 1 23 ? 2.023 4.443 8.026 1.00 0.00 23 ALA A C 17
ATOM 18362 O O . ALA A 1 23 ? 1.446 4.620 9.097 1.00 0.00 23 ALA A O 17
ATOM 18369 N N . GLU A 1 24 ? 1.382 4.020 6.909 1.00 0.00 24 GLU A N 17
ATOM 18370 C CA . GLU A 1 24 ? -0.027 3.721 6.825 1.00 0.00 24 GLU A CA 17
ATOM 18371 C C . GLU A 1 24 ? -0.314 2.415 7.522 1.00 0.00 24 GLU A C 17
ATOM 18372 O O . GLU A 1 24 ? -1.302 2.307 8.244 1.00 0.00 24 GLU A O 17
ATOM 18384 N N . PHE A 1 25 ? 0.583 1.413 7.332 1.00 0.00 25 PHE A N 17
ATOM 18385 C CA . PHE A 1 25 ? 0.519 0.052 7.827 1.00 0.00 25 PHE A CA 17
ATOM 18386 C C . PHE A 1 25 ? 0.443 -0.012 9.340 1.00 0.00 25 PHE A C 17
ATOM 18387 O O . PHE A 1 25 ? -0.116 -0.964 9.887 1.00 0.00 25 PHE A O 17
ATOM 18404 N N . GLN A 1 26 ? 0.976 1.016 10.049 1.00 0.00 26 GLN A N 17
ATOM 18405 C CA . GLN A 1 26 ? 0.989 1.109 11.494 1.00 0.00 26 GLN A CA 17
ATOM 18406 C C . GLN A 1 26 ? -0.396 1.066 12.080 1.00 0.00 26 GLN A C 17
ATOM 18407 O O . GLN A 1 26 ? -0.671 0.266 12.974 1.00 0.00 26 GLN A O 17
ATOM 18421 N N . THR A 1 27 ? -1.301 1.928 11.565 1.00 0.00 27 THR A N 17
ATOM 18422 C CA . THR A 1 27 ? -2.658 2.031 12.037 1.00 0.00 27 THR A CA 17
ATOM 18423 C C . THR A 1 27 ? -3.479 1.011 11.304 1.00 0.00 27 THR A C 17
ATOM 18424 O O . THR A 1 27 ? -3.967 0.043 11.886 1.00 0.00 27 THR A O 17
ATOM 18435 N N . ASN A 1 28 ? -3.642 1.246 9.991 1.00 0.00 28 ASN A N 17
ATOM 18436 C CA . ASN A 1 28 ? -4.566 0.570 9.140 1.00 0.00 28 ASN A CA 17
ATOM 18437 C C . ASN A 1 28 ? -3.793 -0.202 8.117 1.00 0.00 28 ASN A C 17
ATOM 18438 O O . ASN A 1 28 ? -3.123 0.367 7.256 1.00 0.00 28 ASN A O 17
ATOM 18449 N N . ARG A 1 29 ? -3.919 -1.543 8.170 1.00 0.00 29 ARG A N 17
ATOM 18450 C CA . ARG A 1 29 ? -3.436 -2.427 7.140 1.00 0.00 29 ARG A CA 17
ATOM 18451 C C . ARG A 1 29 ? -4.510 -2.536 6.108 1.00 0.00 29 ARG A C 17
ATOM 18452 O O . ARG A 1 29 ? -4.245 -2.476 4.908 1.00 0.00 29 ARG A O 17
ATOM 18473 N N . TYR A 1 30 ? -5.751 -2.739 6.611 1.00 0.00 30 TYR A N 17
ATOM 18474 C CA . TYR A 1 30 ? -6.885 -3.227 5.887 1.00 0.00 30 TYR A CA 17
ATOM 18475 C C . TYR A 1 30 ? -7.401 -2.159 4.979 1.00 0.00 30 TYR A C 17
ATOM 18476 O O . TYR A 1 30 ? -8.141 -1.264 5.383 1.00 0.00 30 TYR A O 17
ATOM 18494 N N . LEU A 1 31 ? -6.978 -2.264 3.703 1.00 0.00 31 LEU A N 17
ATOM 18495 C CA . LEU A 1 31 ? -7.393 -1.389 2.644 1.00 0.00 31 LEU A CA 17
ATOM 18496 C C . LEU A 1 31 ? -8.782 -1.752 2.226 1.00 0.00 31 LEU A C 17
ATOM 18497 O O . LEU A 1 31 ? -9.200 -2.908 2.299 1.00 0.00 31 LEU A O 17
ATOM 18513 N N . THR A 1 32 ? -9.513 -0.721 1.772 1.00 0.00 32 THR A N 17
ATOM 18514 C CA . THR A 1 32 ? -10.849 -0.831 1.248 1.00 0.00 32 THR A CA 17
ATOM 18515 C C . THR A 1 32 ? -10.718 -0.776 -0.242 1.00 0.00 32 THR A C 17
ATOM 18516 O O . THR A 1 32 ? -9.612 -0.701 -0.775 1.00 0.00 32 THR A O 17
ATOM 18527 N N . GLU A 1 33 ? -11.864 -0.808 -0.952 1.00 0.00 33 GLU A N 17
ATOM 18528 C CA . GLU A 1 33 ? -11.920 -0.652 -2.384 1.00 0.00 33 GLU A CA 17
ATOM 18529 C C . GLU A 1 33 ? -11.643 0.789 -2.740 1.00 0.00 33 GLU A C 17
ATOM 18530 O O . GLU A 1 33 ? -11.222 1.089 -3.853 1.00 0.00 33 GLU A O 17
ATOM 18542 N N . GLN A 1 34 ? -11.863 1.709 -1.769 1.00 0.00 34 GLN A N 17
ATOM 18543 C CA . GLN A 1 34 ? -11.756 3.130 -1.967 1.00 0.00 34 GLN A CA 17
ATOM 18544 C C . GLN A 1 34 ? -10.366 3.603 -1.659 1.00 0.00 34 GLN A C 17
ATOM 18545 O O . GLN A 1 34 ? -9.776 4.329 -2.454 1.00 0.00 34 GLN A O 17
ATOM 18559 N N . ARG A 1 35 ? -9.811 3.188 -0.496 1.00 0.00 35 ARG A N 17
ATOM 18560 C CA . ARG A 1 35 ? -8.497 3.558 -0.015 1.00 0.00 35 ARG A CA 17
ATOM 18561 C C . ARG A 1 35 ? -7.430 3.101 -0.955 1.00 0.00 35 ARG A C 17
ATOM 18562 O O . ARG A 1 35 ? -6.522 3.859 -1.266 1.00 0.00 35 ARG A O 17
ATOM 18583 N N . ARG A 1 36 ? -7.540 1.831 -1.400 1.00 0.00 36 ARG A N 17
ATOM 18584 C CA . ARG A 1 36 ? -6.567 1.149 -2.226 1.00 0.00 36 ARG A CA 17
ATOM 18585 C C . ARG A 1 36 ? -6.457 1.799 -3.576 1.00 0.00 36 ARG A C 17
ATOM 18586 O O . ARG A 1 36 ? -5.367 1.978 -4.123 1.00 0.00 36 ARG A O 17
ATOM 18607 N N . GLN A 1 37 ? -7.625 2.205 -4.114 1.00 0.00 37 GLN A N 17
ATOM 18608 C CA . GLN A 1 37 ? -7.778 2.911 -5.349 1.00 0.00 37 GLN A CA 17
ATOM 18609 C C . GLN A 1 37 ? -7.188 4.291 -5.284 1.00 0.00 37 GLN A C 17
ATOM 18610 O O . GLN A 1 37 ? -6.762 4.838 -6.295 1.00 0.00 37 GLN A O 17
ATOM 18624 N N . SER A 1 38 ? -7.127 4.877 -4.068 1.00 0.00 38 SER A N 17
ATOM 18625 C CA . SER A 1 38 ? -6.591 6.205 -3.867 1.00 0.00 38 SER A CA 17
ATOM 18626 C C . SER A 1 38 ? -5.094 6.147 -3.765 1.00 0.00 38 SER A C 17
ATOM 18627 O O . SER A 1 38 ? -4.425 7.127 -4.086 1.00 0.00 38 SER A O 17
ATOM 18635 N N . LEU A 1 39 ? -4.534 4.985 -3.336 1.00 0.00 39 LEU A N 17
ATOM 18636 C CA . LEU A 1 39 ? -3.106 4.766 -3.250 1.00 0.00 39 LEU A CA 17
ATOM 18637 C C . LEU A 1 39 ? -2.555 4.562 -4.640 1.00 0.00 39 LEU A C 17
ATOM 18638 O O . LEU A 1 39 ? -1.367 4.764 -4.888 1.00 0.00 39 LEU A O 17
ATOM 18654 N N . ALA A 1 40 ? -3.445 4.159 -5.580 1.00 0.00 40 ALA A N 17
ATOM 18655 C CA . ALA A 1 40 ? -3.133 3.983 -6.978 1.00 0.00 40 ALA A CA 17
ATOM 18656 C C . ALA A 1 40 ? -2.926 5.311 -7.667 1.00 0.00 40 ALA A C 17
ATOM 18657 O O . ALA A 1 40 ? -2.144 5.403 -8.607 1.00 0.00 40 ALA A O 17
ATOM 18664 N N . GLN A 1 41 ? -3.607 6.390 -7.203 1.00 0.00 41 GLN A N 17
ATOM 18665 C CA . GLN A 1 41 ? -3.397 7.720 -7.738 1.00 0.00 41 GLN A CA 17
ATOM 18666 C C . GLN A 1 41 ? -2.239 8.374 -7.023 1.00 0.00 41 GLN A C 17
ATOM 18667 O O . GLN A 1 41 ? -1.660 9.332 -7.534 1.00 0.00 41 GLN A O 17
ATOM 18681 N N . GLU A 1 42 ? -1.889 7.878 -5.811 1.00 0.00 42 GLU A N 17
ATOM 18682 C CA . GLU A 1 42 ? -0.998 8.543 -4.895 1.00 0.00 42 GLU A CA 17
ATOM 18683 C C . GLU A 1 42 ? 0.431 8.425 -5.310 1.00 0.00 42 GLU A C 17
ATOM 18684 O O . GLU A 1 42 ? 1.067 9.401 -5.703 1.00 0.00 42 GLU A O 17
ATOM 18696 N N . LEU A 1 43 ? 0.952 7.188 -5.224 1.00 0.00 43 LEU A N 17
ATOM 18697 C CA . LEU A 1 43 ? 2.308 6.833 -5.530 1.00 0.00 43 LEU A CA 17
ATOM 18698 C C . LEU A 1 43 ? 2.423 6.732 -7.018 1.00 0.00 43 LEU A C 17
ATOM 18699 O O . LEU A 1 43 ? 3.483 6.971 -7.598 1.00 0.00 43 LEU A O 17
ATOM 18715 N N . GLY A 1 44 ? 1.279 6.397 -7.648 1.00 0.00 44 GLY A N 17
ATOM 18716 C CA . GLY A 1 44 ? 1.123 6.355 -9.079 1.00 0.00 44 GLY A CA 17
ATOM 18717 C C . GLY A 1 44 ? 1.210 4.925 -9.483 1.00 0.00 44 GLY A C 17
ATOM 18718 O O . GLY A 1 44 ? 1.784 4.592 -10.518 1.00 0.00 44 GLY A O 17
ATOM 18722 N N . LEU A 1 45 ? 0.628 4.048 -8.636 1.00 0.00 45 LEU A N 17
ATOM 18723 C CA . LEU A 1 45 ? 0.668 2.615 -8.830 1.00 0.00 45 LEU A CA 17
ATOM 18724 C C . LEU A 1 45 ? -0.685 2.184 -9.330 1.00 0.00 45 LEU A C 17
ATOM 18725 O O . LEU A 1 45 ? -1.421 2.974 -9.918 1.00 0.00 45 LEU A O 17
ATOM 18741 N N . ASN A 1 46 ? -1.030 0.894 -9.123 1.00 0.00 46 ASN A N 17
ATOM 18742 C CA . ASN A 1 46 ? -2.340 0.354 -9.368 1.00 0.00 46 ASN A CA 17
ATOM 18743 C C . ASN A 1 46 ? -2.808 -0.100 -8.016 1.00 0.00 46 ASN A C 17
ATOM 18744 O O . ASN A 1 46 ? -2.172 0.165 -6.998 1.00 0.00 46 ASN A O 17
ATOM 18755 N N . GLU A 1 47 ? -3.959 -0.804 -7.985 1.00 0.00 47 GLU A N 17
ATOM 18756 C CA . GLU A 1 47 ? -4.491 -1.442 -6.808 1.00 0.00 47 GLU A CA 17
ATOM 18757 C C . GLU A 1 47 ? -3.694 -2.669 -6.498 1.00 0.00 47 GLU A C 17
ATOM 18758 O O . GLU A 1 47 ? -3.357 -2.948 -5.349 1.00 0.00 47 GLU A O 17
ATOM 18770 N N . SER A 1 48 ? -3.410 -3.415 -7.580 1.00 0.00 48 SER A N 17
ATOM 18771 C CA . SER A 1 48 ? -2.901 -4.766 -7.597 1.00 0.00 48 SER A CA 17
ATOM 18772 C C . SER A 1 48 ? -1.490 -4.864 -7.071 1.00 0.00 48 SER A C 17
ATOM 18773 O O . SER A 1 48 ? -1.131 -5.861 -6.452 1.00 0.00 48 SER A O 17
ATOM 18781 N N . GLN A 1 49 ? -0.653 -3.826 -7.308 1.00 0.00 49 GLN A N 17
ATOM 18782 C CA . GLN A 1 49 ? 0.743 -3.816 -6.953 1.00 0.00 49 GLN A CA 17
ATOM 18783 C C . GLN A 1 49 ? 0.929 -3.688 -5.464 1.00 0.00 49 GLN A C 17
ATOM 18784 O O . GLN A 1 49 ? 1.857 -4.261 -4.894 1.00 0.00 49 GLN A O 17
ATOM 18798 N N . ILE A 1 50 ? 0.028 -2.924 -4.808 1.00 0.00 50 ILE A N 17
ATOM 18799 C CA . ILE A 1 50 ? 0.076 -2.613 -3.403 1.00 0.00 50 ILE A CA 17
ATOM 18800 C C . ILE A 1 50 ? -0.648 -3.700 -2.641 1.00 0.00 50 ILE A C 17
ATOM 18801 O O . ILE A 1 50 ? -0.422 -3.894 -1.450 1.00 0.00 50 ILE A O 17
ATOM 18817 N N . LYS A 1 51 ? -1.524 -4.469 -3.331 1.00 0.00 51 LYS A N 17
ATOM 18818 C CA . LYS A 1 51 ? -2.277 -5.570 -2.771 1.00 0.00 51 LYS A CA 17
ATOM 18819 C C . LYS A 1 51 ? -1.338 -6.680 -2.396 1.00 0.00 51 LYS A C 17
ATOM 18820 O O . LYS A 1 51 ? -1.420 -7.253 -1.311 1.00 0.00 51 LYS A O 17
ATOM 18839 N N . ILE A 1 52 ? -0.385 -6.946 -3.315 1.00 0.00 52 ILE A N 17
ATOM 18840 C CA . ILE A 1 52 ? 0.720 -7.858 -3.213 1.00 0.00 52 ILE A CA 17
ATOM 18841 C C . ILE A 1 52 ? 1.625 -7.456 -2.081 1.00 0.00 52 ILE A C 17
ATOM 18842 O O . ILE A 1 52 ? 2.032 -8.300 -1.286 1.00 0.00 52 ILE A O 17
ATOM 18858 N N . TRP A 1 53 ? 1.933 -6.146 -1.988 1.00 0.00 53 TRP A N 17
ATOM 18859 C CA . TRP A 1 53 ? 2.794 -5.544 -0.989 1.00 0.00 53 TRP A CA 17
ATOM 18860 C C . TRP A 1 53 ? 2.277 -5.760 0.420 1.00 0.00 53 TRP A C 17
ATOM 18861 O O . TRP A 1 53 ? 3.060 -6.018 1.328 1.00 0.00 53 TRP A O 17
ATOM 18882 N N . PHE A 1 54 ? 0.944 -5.661 0.636 1.00 0.00 54 PHE A N 17
ATOM 18883 C CA . PHE A 1 54 ? 0.339 -5.781 1.945 1.00 0.00 54 PHE A CA 17
ATOM 18884 C C . PHE A 1 54 ? 0.257 -7.224 2.377 1.00 0.00 54 PHE A C 17
ATOM 18885 O O . PHE A 1 54 ? 0.251 -7.503 3.575 1.00 0.00 54 PHE A O 17
ATOM 18902 N N . GLN A 1 55 ? 0.224 -8.178 1.414 1.00 0.00 55 GLN A N 17
ATOM 18903 C CA . GLN A 1 55 ? 0.201 -9.596 1.676 1.00 0.00 55 GLN A CA 17
ATOM 18904 C C . GLN A 1 55 ? 1.594 -10.128 1.902 1.00 0.00 55 GLN A C 17
ATOM 18905 O O . GLN A 1 55 ? 1.756 -11.202 2.479 1.00 0.00 55 GLN A O 17
ATOM 18919 N N . ASN A 1 56 ? 2.636 -9.374 1.477 1.00 0.00 56 ASN A N 17
ATOM 18920 C CA . ASN A 1 56 ? 4.028 -9.679 1.717 1.00 0.00 56 ASN A CA 17
ATOM 18921 C C . ASN A 1 56 ? 4.374 -9.292 3.128 1.00 0.00 56 ASN A C 17
ATOM 18922 O O . ASN A 1 56 ? 5.135 -9.978 3.807 1.00 0.00 56 ASN A O 17
ATOM 18933 N N . LYS A 1 57 ? 3.788 -8.165 3.590 1.00 0.00 57 LYS A N 17
ATOM 18934 C CA . LYS A 1 57 ? 3.925 -7.632 4.926 1.00 0.00 57 LYS A CA 17
ATOM 18935 C C . LYS A 1 57 ? 3.104 -8.419 5.929 1.00 0.00 57 LYS A C 17
ATOM 18936 O O . LYS A 1 57 ? 3.298 -8.268 7.135 1.00 0.00 57 LYS A O 17
ATOM 18955 N N . ARG A 1 58 ? 2.200 -9.314 5.460 1.00 0.00 58 ARG A N 17
ATOM 18956 C CA . ARG A 1 58 ? 1.534 -10.290 6.296 1.00 0.00 58 ARG A CA 17
ATOM 18957 C C . ARG A 1 58 ? 2.410 -11.505 6.403 1.00 0.00 58 ARG A C 17
ATOM 18958 O O . ARG A 1 58 ? 2.496 -12.131 7.459 1.00 0.00 58 ARG A O 17
ATOM 18979 N N . ALA A 1 59 ? 3.073 -11.860 5.281 1.00 0.00 59 ALA A N 17
ATOM 18980 C CA . ALA A 1 59 ? 3.840 -13.070 5.122 1.00 0.00 59 ALA A CA 17
ATOM 18981 C C . ALA A 1 59 ? 5.283 -12.879 5.514 1.00 0.00 59 ALA A C 17
ATOM 18982 O O . ALA A 1 59 ? 6.172 -13.513 4.945 1.00 0.00 59 ALA A O 17
ATOM 18989 N N . LYS A 1 60 ? 5.558 -12.021 6.529 1.00 0.00 60 LYS A N 17
ATOM 18990 C CA . LYS A 1 60 ? 6.861 -11.890 7.137 1.00 0.00 60 LYS A CA 17
ATOM 18991 C C . LYS A 1 60 ? 7.140 -13.139 7.931 1.00 0.00 60 LYS A C 17
ATOM 18992 O O . LYS A 1 60 ? 8.155 -13.805 7.736 1.00 0.00 60 LYS A O 17
ATOM 19011 N N . ILE A 1 61 ? 6.198 -13.472 8.845 1.00 0.00 61 ILE A N 17
ATOM 19012 C CA . ILE A 1 61 ? 6.276 -14.569 9.757 1.00 0.00 61 ILE A CA 17
ATOM 19013 C C . ILE A 1 61 ? 5.803 -15.818 9.069 1.00 0.00 61 ILE A C 17
ATOM 19014 O O . ILE A 1 61 ? 5.092 -15.758 8.065 1.00 0.00 61 ILE A O 17
ATOM 19030 N N . LYS A 1 62 ? 6.234 -16.981 9.598 1.00 0.00 62 LYS A N 17
ATOM 19031 C CA . LYS A 1 62 ? 5.962 -18.277 9.037 1.00 0.00 62 LYS A CA 17
ATOM 19032 C C . LYS A 1 62 ? 5.189 -19.064 10.060 1.00 0.00 62 LYS A C 17
ATOM 19033 O O . LYS A 1 62 ? 4.019 -19.369 9.829 1.00 0.00 62 LYS A O 17
ATOM 19052 N N . LYS A 1 63 ? 5.804 -19.398 11.223 1.00 0.00 63 LYS A N 17
ATOM 19053 C CA . LYS A 1 63 ? 5.155 -20.147 12.279 1.00 0.00 63 LYS A CA 17
ATOM 19054 C C . LYS A 1 63 ? 4.627 -19.132 13.271 1.00 0.00 63 LYS A C 17
ATOM 19055 O O . LYS A 1 63 ? 4.072 -18.105 12.880 1.00 0.00 63 LYS A O 17
ATOM 19074 N N . ALA A 1 64 ? 4.779 -19.407 14.590 1.00 0.00 64 ALA A N 17
ATOM 19075 C CA . ALA A 1 64 ? 4.376 -18.533 15.663 1.00 0.00 64 ALA A CA 17
ATOM 19076 C C . ALA A 1 64 ? 5.517 -17.598 15.936 1.00 0.00 64 ALA A C 17
ATOM 19077 O O . ALA A 1 64 ? 5.316 -16.400 16.129 1.00 0.00 64 ALA A O 17
ATOM 19084 N N . THR A 1 65 ? 6.751 -18.154 15.934 1.00 0.00 65 THR A N 17
ATOM 19085 C CA . THR A 1 65 ? 7.987 -17.416 16.020 1.00 0.00 65 THR A CA 17
ATOM 19086 C C . THR A 1 65 ? 8.501 -17.388 14.606 1.00 0.00 65 THR A C 17
ATOM 19087 O O . THR A 1 65 ? 8.302 -18.340 13.851 1.00 0.00 65 THR A O 17
ATOM 19098 N N . GLN A 1 66 ? 9.171 -16.276 14.211 1.00 0.00 66 GLN A N 17
ATOM 19099 C CA . GLN A 1 66 ? 9.771 -16.134 12.908 1.00 0.00 66 GLN A CA 17
ATOM 19100 C C . GLN A 1 66 ? 11.115 -16.818 12.957 1.00 0.00 66 GLN A C 17
ATOM 19101 O O . GLN A 1 66 ? 11.200 -18.015 12.688 1.00 0.00 66 GLN A O 17
ATOM 19115 N N . ALA A 1 67 ? 12.184 -16.069 13.324 1.00 0.00 67 ALA A N 17
ATOM 19116 C CA . ALA A 1 67 ? 13.545 -16.546 13.416 1.00 0.00 67 ALA A CA 17
ATOM 19117 C C . ALA A 1 67 ? 14.051 -17.032 12.046 1.00 0.00 67 ALA A C 17
ATOM 19118 O O . ALA A 1 67 ? 14.427 -18.229 11.925 1.00 0.00 67 ALA A O 17
ATOM 19126 N N . GLY A 1 1 ? 22.687 7.659 -2.251 1.00 0.00 1 GLY A N 18
ATOM 19127 C CA . GLY A 1 1 ? 21.890 8.754 -2.855 1.00 0.00 1 GLY A CA 18
ATOM 19128 C C . GLY A 1 1 ? 22.294 10.094 -2.308 1.00 0.00 1 GLY A C 18
ATOM 19129 O O . GLY A 1 1 ? 23.435 10.253 -1.874 1.00 0.00 1 GLY A O 18
ATOM 19135 N N . PRO A 1 2 ? 21.410 11.097 -2.295 1.00 0.00 2 PRO A N 18
ATOM 19136 C CA . PRO A 1 2 ? 21.677 12.392 -1.685 1.00 0.00 2 PRO A CA 18
ATOM 19137 C C . PRO A 1 2 ? 21.567 12.292 -0.180 1.00 0.00 2 PRO A C 18
ATOM 19138 O O . PRO A 1 2 ? 21.944 13.243 0.505 1.00 0.00 2 PRO A O 18
ATOM 19149 N N . MET A 1 3 ? 21.047 11.158 0.334 1.00 0.00 3 MET A N 18
ATOM 19150 C CA . MET A 1 3 ? 20.985 10.848 1.734 1.00 0.00 3 MET A CA 18
ATOM 19151 C C . MET A 1 3 ? 21.295 9.381 1.783 1.00 0.00 3 MET A C 18
ATOM 19152 O O . MET A 1 3 ? 22.103 8.889 0.996 1.00 0.00 3 MET A O 18
ATOM 19166 N N . ALA A 1 4 ? 20.660 8.645 2.722 1.00 0.00 4 ALA A N 18
ATOM 19167 C CA . ALA A 1 4 ? 20.801 7.216 2.876 1.00 0.00 4 ALA A CA 18
ATOM 19168 C C . ALA A 1 4 ? 20.193 6.501 1.703 1.00 0.00 4 ALA A C 18
ATOM 19169 O O . ALA A 1 4 ? 20.828 5.655 1.074 1.00 0.00 4 ALA A O 18
ATOM 19176 N N . SER A 1 5 ? 18.937 6.871 1.382 1.00 0.00 5 SER A N 18
ATOM 19177 C CA . SER A 1 5 ? 18.191 6.333 0.273 1.00 0.00 5 SER A CA 18
ATOM 19178 C C . SER A 1 5 ? 18.429 7.197 -0.933 1.00 0.00 5 SER A C 18
ATOM 19179 O O . SER A 1 5 ? 18.794 8.365 -0.812 1.00 0.00 5 SER A O 18
ATOM 19187 N N . ASP A 1 6 ? 18.217 6.607 -2.133 1.00 0.00 6 ASP A N 18
ATOM 19188 C CA . ASP A 1 6 ? 18.302 7.292 -3.398 1.00 0.00 6 ASP A CA 18
ATOM 19189 C C . ASP A 1 6 ? 16.887 7.413 -3.890 1.00 0.00 6 ASP A C 18
ATOM 19190 O O . ASP A 1 6 ? 16.025 6.604 -3.548 1.00 0.00 6 ASP A O 18
ATOM 19199 N N . LYS A 1 7 ? 16.629 8.467 -4.693 1.00 0.00 7 LYS A N 18
ATOM 19200 C CA . LYS A 1 7 ? 15.337 8.752 -5.253 1.00 0.00 7 LYS A CA 18
ATOM 19201 C C . LYS A 1 7 ? 15.558 8.741 -6.734 1.00 0.00 7 LYS A C 18
ATOM 19202 O O . LYS A 1 7 ? 16.293 9.573 -7.267 1.00 0.00 7 LYS A O 18
ATOM 19221 N N . ARG A 1 8 ? 14.933 7.765 -7.426 1.00 0.00 8 ARG A N 18
ATOM 19222 C CA . ARG A 1 8 ? 15.040 7.622 -8.853 1.00 0.00 8 ARG A CA 18
ATOM 19223 C C . ARG A 1 8 ? 13.800 6.875 -9.267 1.00 0.00 8 ARG A C 18
ATOM 19224 O O . ARG A 1 8 ? 13.222 6.193 -8.422 1.00 0.00 8 ARG A O 18
ATOM 19245 N N . PRO A 1 9 ? 13.333 6.943 -10.513 1.00 0.00 9 PRO A N 18
ATOM 19246 C CA . PRO A 1 9 ? 12.241 6.116 -10.999 1.00 0.00 9 PRO A CA 18
ATOM 19247 C C . PRO A 1 9 ? 12.726 4.698 -11.199 1.00 0.00 9 PRO A C 18
ATOM 19248 O O . PRO A 1 9 ? 13.491 4.443 -12.128 1.00 0.00 9 PRO A O 18
ATOM 19259 N N . ARG A 1 10 ? 12.281 3.767 -10.323 1.00 0.00 10 ARG A N 18
ATOM 19260 C CA . ARG A 1 10 ? 12.657 2.375 -10.371 1.00 0.00 10 ARG A CA 18
ATOM 19261 C C . ARG A 1 10 ? 11.595 1.623 -11.127 1.00 0.00 10 ARG A C 18
ATOM 19262 O O . ARG A 1 10 ? 10.595 2.194 -11.562 1.00 0.00 10 ARG A O 18
ATOM 19283 N N . THR A 1 11 ? 11.817 0.298 -11.303 1.00 0.00 11 THR A N 18
ATOM 19284 C CA . THR A 1 11 ? 10.934 -0.606 -12.004 1.00 0.00 11 THR A CA 18
ATOM 19285 C C . THR A 1 11 ? 9.798 -0.987 -11.081 1.00 0.00 11 THR A C 18
ATOM 19286 O O . THR A 1 11 ? 8.659 -1.146 -11.514 1.00 0.00 11 THR A O 18
ATOM 19297 N N . ALA A 1 12 ? 10.115 -1.111 -9.775 1.00 0.00 12 ALA A N 18
ATOM 19298 C CA . ALA A 1 12 ? 9.200 -1.460 -8.726 1.00 0.00 12 ALA A CA 18
ATOM 19299 C C . ALA A 1 12 ? 8.823 -0.173 -8.066 1.00 0.00 12 ALA A C 18
ATOM 19300 O O . ALA A 1 12 ? 8.542 0.827 -8.726 1.00 0.00 12 ALA A O 18
ATOM 19307 N N . PHE A 1 13 ? 8.820 -0.183 -6.723 1.00 0.00 13 PHE A N 18
ATOM 19308 C CA . PHE A 1 13 ? 8.566 0.970 -5.902 1.00 0.00 13 PHE A CA 18
ATOM 19309 C C . PHE A 1 13 ? 9.852 1.724 -5.791 1.00 0.00 13 PHE A C 18
ATOM 19310 O O . PHE A 1 13 ? 10.930 1.182 -6.032 1.00 0.00 13 PHE A O 18
ATOM 19327 N N . THR A 1 14 ? 9.735 3.007 -5.403 1.00 0.00 14 THR A N 18
ATOM 19328 C CA . THR A 1 14 ? 10.857 3.875 -5.144 1.00 0.00 14 THR A CA 18
ATOM 19329 C C . THR A 1 14 ? 10.998 3.919 -3.646 1.00 0.00 14 THR A C 18
ATOM 19330 O O . THR A 1 14 ? 10.238 3.271 -2.931 1.00 0.00 14 THR A O 18
ATOM 19341 N N . ALA A 1 15 ? 11.978 4.691 -3.132 1.00 0.00 15 ALA A N 18
ATOM 19342 C CA . ALA A 1 15 ? 12.252 4.787 -1.717 1.00 0.00 15 ALA A CA 18
ATOM 19343 C C . ALA A 1 15 ? 11.164 5.542 -1.003 1.00 0.00 15 ALA A C 18
ATOM 19344 O O . ALA A 1 15 ? 10.846 5.248 0.145 1.00 0.00 15 ALA A O 18
ATOM 19351 N N . GLU A 1 16 ? 10.566 6.534 -1.704 1.00 0.00 16 GLU A N 18
ATOM 19352 C CA . GLU A 1 16 ? 9.565 7.425 -1.188 1.00 0.00 16 GLU A CA 18
ATOM 19353 C C . GLU A 1 16 ? 8.210 6.777 -1.150 1.00 0.00 16 GLU A C 18
ATOM 19354 O O . GLU A 1 16 ? 7.360 7.160 -0.347 1.00 0.00 16 GLU A O 18
ATOM 19366 N N . GLN A 1 17 ? 7.981 5.767 -2.017 1.00 0.00 17 GLN A N 18
ATOM 19367 C CA . GLN A 1 17 ? 6.723 5.072 -2.102 1.00 0.00 17 GLN A CA 18
ATOM 19368 C C . GLN A 1 17 ? 6.652 4.035 -1.016 1.00 0.00 17 GLN A C 18
ATOM 19369 O O . GLN A 1 17 ? 5.630 3.928 -0.341 1.00 0.00 17 GLN A O 18
ATOM 19383 N N . LEU A 1 18 ? 7.753 3.272 -0.804 1.00 0.00 18 LEU A N 18
ATOM 19384 C CA . LEU A 1 18 ? 7.886 2.247 0.204 1.00 0.00 18 LEU A CA 18
ATOM 19385 C C . LEU A 1 18 ? 7.594 2.757 1.593 1.00 0.00 18 LEU A C 18
ATOM 19386 O O . LEU A 1 18 ? 6.754 2.183 2.279 1.00 0.00 18 LEU A O 18
ATOM 19402 N N . GLN A 1 19 ? 8.280 3.846 2.024 1.00 0.00 19 GLN A N 18
ATOM 19403 C CA . GLN A 1 19 ? 8.254 4.369 3.377 1.00 0.00 19 GLN A CA 18
ATOM 19404 C C . GLN A 1 19 ? 6.915 4.927 3.774 1.00 0.00 19 GLN A C 18
ATOM 19405 O O . GLN A 1 19 ? 6.536 4.892 4.945 1.00 0.00 19 GLN A O 18
ATOM 19419 N N . ARG A 1 20 ? 6.169 5.437 2.775 1.00 0.00 20 ARG A N 18
ATOM 19420 C CA . ARG A 1 20 ? 4.836 5.981 2.898 1.00 0.00 20 ARG A CA 18
ATOM 19421 C C . ARG A 1 20 ? 3.864 4.891 3.281 1.00 0.00 20 ARG A C 18
ATOM 19422 O O . ARG A 1 20 ? 2.999 5.097 4.132 1.00 0.00 20 ARG A O 18
ATOM 19443 N N . LEU A 1 21 ? 4.012 3.692 2.669 1.00 0.00 21 LEU A N 18
ATOM 19444 C CA . LEU A 1 21 ? 3.154 2.554 2.904 1.00 0.00 21 LEU A CA 18
ATOM 19445 C C . LEU A 1 21 ? 3.465 1.859 4.201 1.00 0.00 21 LEU A C 18
ATOM 19446 O O . LEU A 1 21 ? 2.613 1.145 4.722 1.00 0.00 21 LEU A O 18
ATOM 19462 N N . LYS A 1 22 ? 4.690 2.043 4.756 1.00 0.00 22 LYS A N 18
ATOM 19463 C CA . LYS A 1 22 ? 5.077 1.477 6.034 1.00 0.00 22 LYS A CA 18
ATOM 19464 C C . LYS A 1 22 ? 4.342 2.197 7.133 1.00 0.00 22 LYS A C 18
ATOM 19465 O O . LYS A 1 22 ? 3.994 1.602 8.151 1.00 0.00 22 LYS A O 18
ATOM 19484 N N . ALA A 1 23 ? 4.083 3.508 6.911 1.00 0.00 23 ALA A N 18
ATOM 19485 C CA . ALA A 1 23 ? 3.403 4.380 7.836 1.00 0.00 23 ALA A CA 18
ATOM 19486 C C . ALA A 1 23 ? 1.912 4.194 7.742 1.00 0.00 23 ALA A C 18
ATOM 19487 O O . ALA A 1 23 ? 1.192 4.457 8.704 1.00 0.00 23 ALA A O 18
ATOM 19494 N N . GLU A 1 24 ? 1.416 3.724 6.570 1.00 0.00 24 GLU A N 18
ATOM 19495 C CA . GLU A 1 24 ? 0.012 3.490 6.332 1.00 0.00 24 GLU A CA 18
ATOM 19496 C C . GLU A 1 24 ? -0.377 2.178 6.964 1.00 0.00 24 GLU A C 18
ATOM 19497 O O . GLU A 1 24 ? -1.411 2.088 7.625 1.00 0.00 24 GLU A O 18
ATOM 19509 N N . PHE A 1 25 ? 0.475 1.136 6.781 1.00 0.00 25 PHE A N 18
ATOM 19510 C CA . PHE A 1 25 ? 0.240 -0.209 7.254 1.00 0.00 25 PHE A CA 18
ATOM 19511 C C . PHE A 1 25 ? 0.850 -0.414 8.616 1.00 0.00 25 PHE A C 18
ATOM 19512 O O . PHE A 1 25 ? 1.276 -1.505 8.992 1.00 0.00 25 PHE A O 18
ATOM 19529 N N . GLN A 1 26 ? 0.878 0.680 9.380 1.00 0.00 26 GLN A N 18
ATOM 19530 C CA . GLN A 1 26 ? 1.357 0.760 10.731 1.00 0.00 26 GLN A CA 18
ATOM 19531 C C . GLN A 1 26 ? 0.169 0.544 11.619 1.00 0.00 26 GLN A C 18
ATOM 19532 O O . GLN A 1 26 ? 0.112 -0.416 12.385 1.00 0.00 26 GLN A O 18
ATOM 19546 N N . THR A 1 27 ? -0.819 1.462 11.511 1.00 0.00 27 THR A N 18
ATOM 19547 C CA . THR A 1 27 ? -2.006 1.482 12.325 1.00 0.00 27 THR A CA 18
ATOM 19548 C C . THR A 1 27 ? -3.013 0.588 11.674 1.00 0.00 27 THR A C 18
ATOM 19549 O O . THR A 1 27 ? -3.477 -0.390 12.259 1.00 0.00 27 THR A O 18
ATOM 19560 N N . ASN A 1 28 ? -3.363 0.936 10.423 1.00 0.00 28 ASN A N 18
ATOM 19561 C CA . ASN A 1 28 ? -4.430 0.345 9.674 1.00 0.00 28 ASN A CA 18
ATOM 19562 C C . ASN A 1 28 ? -3.957 -0.919 9.022 1.00 0.00 28 ASN A C 18
ATOM 19563 O O . ASN A 1 28 ? -3.171 -0.888 8.078 1.00 0.00 28 ASN A O 18
ATOM 19574 N N . ARG A 1 29 ? -4.471 -2.066 9.519 1.00 0.00 29 ARG A N 18
ATOM 19575 C CA . ARG A 1 29 ? -4.339 -3.357 8.887 1.00 0.00 29 ARG A CA 18
ATOM 19576 C C . ARG A 1 29 ? -5.593 -3.589 8.110 1.00 0.00 29 ARG A C 18
ATOM 19577 O O . ARG A 1 29 ? -5.616 -4.357 7.149 1.00 0.00 29 ARG A O 18
ATOM 19598 N N . TYR A 1 30 ? -6.663 -2.883 8.540 1.00 0.00 30 TYR A N 18
ATOM 19599 C CA . TYR A 1 30 ? -7.973 -2.868 7.955 1.00 0.00 30 TYR A CA 18
ATOM 19600 C C . TYR A 1 30 ? -7.971 -1.849 6.845 1.00 0.00 30 TYR A C 18
ATOM 19601 O O . TYR A 1 30 ? -8.649 -0.824 6.905 1.00 0.00 30 TYR A O 18
ATOM 19619 N N . LEU A 1 31 ? -7.170 -2.143 5.798 1.00 0.00 31 LEU A N 18
ATOM 19620 C CA . LEU A 1 31 ? -6.962 -1.320 4.641 1.00 0.00 31 LEU A CA 18
ATOM 19621 C C . LEU A 1 31 ? -7.834 -1.909 3.575 1.00 0.00 31 LEU A C 18
ATOM 19622 O O . LEU A 1 31 ? -7.810 -3.121 3.360 1.00 0.00 31 LEU A O 18
ATOM 19638 N N . THR A 1 32 ? -8.660 -1.063 2.908 1.00 0.00 32 THR A N 18
ATOM 19639 C CA . THR A 1 32 ? -9.684 -1.535 2.012 1.00 0.00 32 THR A CA 18
ATOM 19640 C C . THR A 1 32 ? -9.111 -1.528 0.641 1.00 0.00 32 THR A C 18
ATOM 19641 O O . THR A 1 32 ? -8.191 -0.769 0.371 1.00 0.00 32 THR A O 18
ATOM 19652 N N . GLU A 1 33 ? -9.679 -2.370 -0.250 1.00 0.00 33 GLU A N 18
ATOM 19653 C CA . GLU A 1 33 ? -9.350 -2.427 -1.655 1.00 0.00 33 GLU A CA 18
ATOM 19654 C C . GLU A 1 33 ? -9.919 -1.240 -2.395 1.00 0.00 33 GLU A C 18
ATOM 19655 O O . GLU A 1 33 ? -9.565 -0.992 -3.547 1.00 0.00 33 GLU A O 18
ATOM 19667 N N . GLN A 1 34 ? -10.809 -0.469 -1.724 1.00 0.00 34 GLN A N 18
ATOM 19668 C CA . GLN A 1 34 ? -11.468 0.686 -2.268 1.00 0.00 34 GLN A CA 18
ATOM 19669 C C . GLN A 1 34 ? -10.530 1.848 -2.115 1.00 0.00 34 GLN A C 18
ATOM 19670 O O . GLN A 1 34 ? -10.299 2.589 -3.063 1.00 0.00 34 GLN A O 18
ATOM 19684 N N . ARG A 1 35 ? -9.949 2.030 -0.906 1.00 0.00 35 ARG A N 18
ATOM 19685 C CA . ARG A 1 35 ? -9.093 3.155 -0.614 1.00 0.00 35 ARG A CA 18
ATOM 19686 C C . ARG A 1 35 ? -7.702 2.901 -1.088 1.00 0.00 35 ARG A C 18
ATOM 19687 O O . ARG A 1 35 ? -6.962 3.845 -1.347 1.00 0.00 35 ARG A O 18
ATOM 19708 N N . ARG A 1 36 ? -7.347 1.604 -1.252 1.00 0.00 36 ARG A N 18
ATOM 19709 C CA . ARG A 1 36 ? -6.150 1.144 -1.940 1.00 0.00 36 ARG A CA 18
ATOM 19710 C C . ARG A 1 36 ? -5.994 1.702 -3.341 1.00 0.00 36 ARG A C 18
ATOM 19711 O O . ARG A 1 36 ? -4.885 1.782 -3.869 1.00 0.00 36 ARG A O 18
ATOM 19732 N N . GLN A 1 37 ? -7.121 2.125 -3.972 1.00 0.00 37 GLN A N 18
ATOM 19733 C CA . GLN A 1 37 ? -7.113 2.570 -5.353 1.00 0.00 37 GLN A CA 18
ATOM 19734 C C . GLN A 1 37 ? -6.812 4.041 -5.415 1.00 0.00 37 GLN A C 18
ATOM 19735 O O . GLN A 1 37 ? -6.579 4.593 -6.488 1.00 0.00 37 GLN A O 18
ATOM 19749 N N . SER A 1 38 ? -6.808 4.701 -4.238 1.00 0.00 38 SER A N 18
ATOM 19750 C CA . SER A 1 38 ? -6.528 6.106 -4.085 1.00 0.00 38 SER A CA 18
ATOM 19751 C C . SER A 1 38 ? -5.085 6.218 -3.697 1.00 0.00 38 SER A C 18
ATOM 19752 O O . SER A 1 38 ? -4.449 7.237 -3.944 1.00 0.00 38 SER A O 18
ATOM 19760 N N . LEU A 1 39 ? -4.520 5.128 -3.120 1.00 0.00 39 LEU A N 18
ATOM 19761 C CA . LEU A 1 39 ? -3.102 5.004 -2.863 1.00 0.00 39 LEU A CA 18
ATOM 19762 C C . LEU A 1 39 ? -2.411 4.809 -4.187 1.00 0.00 39 LEU A C 18
ATOM 19763 O O . LEU A 1 39 ? -1.259 5.200 -4.369 1.00 0.00 39 LEU A O 18
ATOM 19779 N N . ALA A 1 40 ? -3.158 4.216 -5.149 1.00 0.00 40 ALA A N 18
ATOM 19780 C CA . ALA A 1 40 ? -2.735 4.029 -6.513 1.00 0.00 40 ALA A CA 18
ATOM 19781 C C . ALA A 1 40 ? -2.732 5.327 -7.276 1.00 0.00 40 ALA A C 18
ATOM 19782 O O . ALA A 1 40 ? -1.950 5.487 -8.206 1.00 0.00 40 ALA A O 18
ATOM 19789 N N . GLN A 1 41 ? -3.598 6.303 -6.907 1.00 0.00 41 GLN A N 18
ATOM 19790 C CA . GLN A 1 41 ? -3.625 7.584 -7.583 1.00 0.00 41 GLN A CA 18
ATOM 19791 C C . GLN A 1 41 ? -2.444 8.425 -7.175 1.00 0.00 41 GLN A C 18
ATOM 19792 O O . GLN A 1 41 ? -1.942 9.216 -7.972 1.00 0.00 41 GLN A O 18
ATOM 19806 N N . GLU A 1 42 ? -1.991 8.278 -5.908 1.00 0.00 42 GLU A N 18
ATOM 19807 C CA . GLU A 1 42 ? -1.094 9.231 -5.289 1.00 0.00 42 GLU A CA 18
ATOM 19808 C C . GLU A 1 42 ? 0.336 8.964 -5.595 1.00 0.00 42 GLU A C 18
ATOM 19809 O O . GLU A 1 42 ? 1.061 9.861 -6.022 1.00 0.00 42 GLU A O 18
ATOM 19821 N N . LEU A 1 43 ? 0.770 7.705 -5.400 1.00 0.00 43 LEU A N 18
ATOM 19822 C CA . LEU A 1 43 ? 2.105 7.265 -5.715 1.00 0.00 43 LEU A CA 18
ATOM 19823 C C . LEU A 1 43 ? 2.229 7.172 -7.207 1.00 0.00 43 LEU A C 18
ATOM 19824 O O . LEU A 1 43 ? 3.300 7.372 -7.776 1.00 0.00 43 LEU A O 18
ATOM 19840 N N . GLY A 1 44 ? 1.077 6.892 -7.855 1.00 0.00 44 GLY A N 18
ATOM 19841 C CA . GLY A 1 44 ? 0.954 6.862 -9.291 1.00 0.00 44 GLY A CA 18
ATOM 19842 C C . GLY A 1 44 ? 1.193 5.463 -9.747 1.00 0.00 44 GLY A C 18
ATOM 19843 O O . GLY A 1 44 ? 1.774 5.228 -10.806 1.00 0.00 44 GLY A O 18
ATOM 19847 N N . LEU A 1 45 ? 0.733 4.500 -8.920 1.00 0.00 45 LEU A N 18
ATOM 19848 C CA . LEU A 1 45 ? 0.862 3.083 -9.182 1.00 0.00 45 LEU A CA 18
ATOM 19849 C C . LEU A 1 45 ? -0.467 2.588 -9.681 1.00 0.00 45 LEU A C 18
ATOM 19850 O O . LEU A 1 45 ? -1.331 3.373 -10.074 1.00 0.00 45 LEU A O 18
ATOM 19866 N N . ASN A 1 46 ? -0.650 1.248 -9.686 1.00 0.00 46 ASN A N 18
ATOM 19867 C CA . ASN A 1 46 ? -1.917 0.607 -9.939 1.00 0.00 46 ASN A CA 18
ATOM 19868 C C . ASN A 1 46 ? -2.366 0.113 -8.596 1.00 0.00 46 ASN A C 18
ATOM 19869 O O . ASN A 1 46 ? -1.691 0.320 -7.590 1.00 0.00 46 ASN A O 18
ATOM 19880 N N . GLU A 1 47 ? -3.536 -0.562 -8.553 1.00 0.00 47 GLU A N 18
ATOM 19881 C CA . GLU A 1 47 ? -4.064 -1.182 -7.360 1.00 0.00 47 GLU A CA 18
ATOM 19882 C C . GLU A 1 47 ? -3.259 -2.404 -7.047 1.00 0.00 47 GLU A C 18
ATOM 19883 O O . GLU A 1 47 ? -2.958 -2.692 -5.892 1.00 0.00 47 GLU A O 18
ATOM 19895 N N . SER A 1 48 ? -2.914 -3.121 -8.137 1.00 0.00 48 SER A N 18
ATOM 19896 C CA . SER A 1 48 ? -2.305 -4.427 -8.182 1.00 0.00 48 SER A CA 18
ATOM 19897 C C . SER A 1 48 ? -0.907 -4.443 -7.605 1.00 0.00 48 SER A C 18
ATOM 19898 O O . SER A 1 48 ? -0.500 -5.443 -7.018 1.00 0.00 48 SER A O 18
ATOM 19906 N N . GLN A 1 49 ? -0.143 -3.333 -7.755 1.00 0.00 49 GLN A N 18
ATOM 19907 C CA . GLN A 1 49 ? 1.222 -3.223 -7.306 1.00 0.00 49 GLN A CA 18
ATOM 19908 C C . GLN A 1 49 ? 1.278 -3.221 -5.805 1.00 0.00 49 GLN A C 18
ATOM 19909 O O . GLN A 1 49 ? 2.081 -3.928 -5.200 1.00 0.00 49 GLN A O 18
ATOM 19923 N N . ILE A 1 50 ? 0.390 -2.410 -5.187 1.00 0.00 50 ILE A N 18
ATOM 19924 C CA . ILE A 1 50 ? 0.338 -2.175 -3.767 1.00 0.00 50 ILE A CA 18
ATOM 19925 C C . ILE A 1 50 ? -0.403 -3.308 -3.099 1.00 0.00 50 ILE A C 18
ATOM 19926 O O . ILE A 1 50 ? -0.268 -3.516 -1.898 1.00 0.00 50 ILE A O 18
ATOM 19942 N N . LYS A 1 51 ? -1.188 -4.095 -3.879 1.00 0.00 51 LYS A N 18
ATOM 19943 C CA . LYS A 1 51 ? -1.974 -5.209 -3.396 1.00 0.00 51 LYS A CA 18
ATOM 19944 C C . LYS A 1 51 ? -1.070 -6.291 -2.901 1.00 0.00 51 LYS A C 18
ATOM 19945 O O . LYS A 1 51 ? -1.233 -6.802 -1.798 1.00 0.00 51 LYS A O 18
ATOM 19964 N N . ILE A 1 52 ? -0.060 -6.607 -3.740 1.00 0.00 52 ILE A N 18
ATOM 19965 C CA . ILE A 1 52 ? 1.009 -7.541 -3.527 1.00 0.00 52 ILE A CA 18
ATOM 19966 C C . ILE A 1 52 ? 1.814 -7.136 -2.322 1.00 0.00 52 ILE A C 18
ATOM 19967 O O . ILE A 1 52 ? 2.123 -7.969 -1.473 1.00 0.00 52 ILE A O 18
ATOM 19983 N N . TRP A 1 53 ? 2.135 -5.829 -2.227 1.00 0.00 53 TRP A N 18
ATOM 19984 C CA . TRP A 1 53 ? 2.895 -5.223 -1.154 1.00 0.00 53 TRP A CA 18
ATOM 19985 C C . TRP A 1 53 ? 2.234 -5.397 0.192 1.00 0.00 53 TRP A C 18
ATOM 19986 O O . TRP A 1 53 ? 2.917 -5.694 1.166 1.00 0.00 53 TRP A O 18
ATOM 20007 N N . PHE A 1 54 ? 0.891 -5.231 0.285 1.00 0.00 54 PHE A N 18
ATOM 20008 C CA . PHE A 1 54 ? 0.162 -5.333 1.524 1.00 0.00 54 PHE A CA 18
ATOM 20009 C C . PHE A 1 54 ? -0.001 -6.771 1.931 1.00 0.00 54 PHE A C 18
ATOM 20010 O O . PHE A 1 54 ? -0.045 -7.057 3.122 1.00 0.00 54 PHE A O 18
ATOM 20027 N N . GLN A 1 55 ? -0.065 -7.713 0.960 1.00 0.00 55 GLN A N 18
ATOM 20028 C CA . GLN A 1 55 ? -0.191 -9.128 1.214 1.00 0.00 55 GLN A CA 18
ATOM 20029 C C . GLN A 1 55 ? 1.110 -9.722 1.689 1.00 0.00 55 GLN A C 18
ATOM 20030 O O . GLN A 1 55 ? 1.109 -10.773 2.329 1.00 0.00 55 GLN A O 18
ATOM 20044 N N . ASN A 1 56 ? 2.249 -9.041 1.414 1.00 0.00 56 ASN A N 18
ATOM 20045 C CA . ASN A 1 56 ? 3.560 -9.410 1.888 1.00 0.00 56 ASN A CA 18
ATOM 20046 C C . ASN A 1 56 ? 3.665 -9.080 3.351 1.00 0.00 56 ASN A C 18
ATOM 20047 O O . ASN A 1 56 ? 4.161 -9.888 4.131 1.00 0.00 56 ASN A O 18
ATOM 20058 N N . LYS A 1 57 ? 3.169 -7.884 3.755 1.00 0.00 57 LYS A N 18
ATOM 20059 C CA . LYS A 1 57 ? 3.122 -7.432 5.138 1.00 0.00 57 LYS A CA 18
ATOM 20060 C C . LYS A 1 57 ? 2.259 -8.305 6.006 1.00 0.00 57 LYS A C 18
ATOM 20061 O O . LYS A 1 57 ? 2.574 -8.554 7.168 1.00 0.00 57 LYS A O 18
ATOM 20080 N N . ARG A 1 58 ? 1.141 -8.783 5.425 1.00 0.00 58 ARG A N 18
ATOM 20081 C CA . ARG A 1 58 ? 0.147 -9.613 6.073 1.00 0.00 58 ARG A CA 18
ATOM 20082 C C . ARG A 1 58 ? 0.647 -11.023 6.258 1.00 0.00 58 ARG A C 18
ATOM 20083 O O . ARG A 1 58 ? 0.135 -11.751 7.108 1.00 0.00 58 ARG A O 18
ATOM 20104 N N . ALA A 1 59 ? 1.674 -11.432 5.478 1.00 0.00 59 ALA A N 18
ATOM 20105 C CA . ALA A 1 59 ? 2.292 -12.732 5.574 1.00 0.00 59 ALA A CA 18
ATOM 20106 C C . ALA A 1 59 ? 3.250 -12.778 6.738 1.00 0.00 59 ALA A C 18
ATOM 20107 O O . ALA A 1 59 ? 3.447 -13.838 7.332 1.00 0.00 59 ALA A O 18
ATOM 20114 N N . LYS A 1 60 ? 3.861 -11.618 7.095 1.00 0.00 60 LYS A N 18
ATOM 20115 C CA . LYS A 1 60 ? 4.819 -11.509 8.174 1.00 0.00 60 LYS A CA 18
ATOM 20116 C C . LYS A 1 60 ? 4.108 -11.628 9.493 1.00 0.00 60 LYS A C 18
ATOM 20117 O O . LYS A 1 60 ? 4.430 -12.499 10.299 1.00 0.00 60 LYS A O 18
ATOM 20136 N N . ILE A 1 61 ? 3.097 -10.754 9.723 1.00 0.00 61 ILE A N 18
ATOM 20137 C CA . ILE A 1 61 ? 2.309 -10.704 10.917 1.00 0.00 61 ILE A CA 18
ATOM 20138 C C . ILE A 1 61 ? 1.344 -11.861 10.928 1.00 0.00 61 ILE A C 18
ATOM 20139 O O . ILE A 1 61 ? 0.981 -12.400 9.883 1.00 0.00 61 ILE A O 18
ATOM 20155 N N . LYS A 1 62 ? 0.951 -12.287 12.141 1.00 0.00 62 LYS A N 18
ATOM 20156 C CA . LYS A 1 62 ? 0.059 -13.398 12.350 1.00 0.00 62 LYS A CA 18
ATOM 20157 C C . LYS A 1 62 ? -0.950 -12.985 13.384 1.00 0.00 62 LYS A C 18
ATOM 20158 O O . LYS A 1 62 ? -2.101 -13.417 13.321 1.00 0.00 62 LYS A O 18
ATOM 20177 N N . LYS A 1 63 ? -0.551 -12.121 14.349 1.00 0.00 63 LYS A N 18
ATOM 20178 C CA . LYS A 1 63 ? -1.428 -11.626 15.384 1.00 0.00 63 LYS A CA 18
ATOM 20179 C C . LYS A 1 63 ? -2.007 -10.317 14.904 1.00 0.00 63 LYS A C 18
ATOM 20180 O O . LYS A 1 63 ? -2.033 -10.034 13.707 1.00 0.00 63 LYS A O 18
ATOM 20199 N N . ALA A 1 64 ? -2.485 -9.486 15.854 1.00 0.00 64 ALA A N 18
ATOM 20200 C CA . ALA A 1 64 ? -2.947 -8.145 15.602 1.00 0.00 64 ALA A CA 18
ATOM 20201 C C . ALA A 1 64 ? -1.802 -7.220 15.905 1.00 0.00 64 ALA A C 18
ATOM 20202 O O . ALA A 1 64 ? -1.561 -6.259 15.176 1.00 0.00 64 ALA A O 18
ATOM 20209 N N . THR A 1 65 ? -1.074 -7.517 17.010 1.00 0.00 65 THR A N 18
ATOM 20210 C CA . THR A 1 65 ? -0.005 -6.711 17.542 1.00 0.00 65 THR A CA 18
ATOM 20211 C C . THR A 1 65 ? 1.273 -7.006 16.773 1.00 0.00 65 THR A C 18
ATOM 20212 O O . THR A 1 65 ? 1.566 -6.318 15.798 1.00 0.00 65 THR A O 18
ATOM 20223 N N . GLN A 1 66 ? 2.066 -8.019 17.197 1.00 0.00 66 GLN A N 18
ATOM 20224 C CA . GLN A 1 66 ? 3.362 -8.319 16.644 1.00 0.00 66 GLN A CA 18
ATOM 20225 C C . GLN A 1 66 ? 3.243 -9.543 15.779 1.00 0.00 66 GLN A C 18
ATOM 20226 O O . GLN A 1 66 ? 2.167 -10.120 15.640 1.00 0.00 66 GLN A O 18
ATOM 20240 N N . ALA A 1 67 ? 4.379 -9.965 15.179 1.00 0.00 67 ALA A N 18
ATOM 20241 C CA . ALA A 1 67 ? 4.486 -11.219 14.483 1.00 0.00 67 ALA A CA 18
ATOM 20242 C C . ALA A 1 67 ? 4.949 -12.251 15.520 1.00 0.00 67 ALA A C 18
ATOM 20243 O O . ALA A 1 67 ? 6.099 -12.119 16.020 1.00 0.00 67 ALA A O 18
ATOM 20251 N N . GLY A 1 1 ? -0.125 9.983 -11.115 1.00 0.00 1 GLY A N 19
ATOM 20252 C CA . GLY A 1 1 ? -0.307 8.643 -11.719 1.00 0.00 1 GLY A CA 19
ATOM 20253 C C . GLY A 1 1 ? 1.002 7.923 -11.889 1.00 0.00 1 GLY A C 19
ATOM 20254 O O . GLY A 1 1 ? 2.060 8.464 -11.564 1.00 0.00 1 GLY A O 19
ATOM 20260 N N . PRO A 1 2 ? 0.975 6.689 -12.389 1.00 0.00 2 PRO A N 19
ATOM 20261 C CA . PRO A 1 2 ? 2.141 5.822 -12.435 1.00 0.00 2 PRO A CA 19
ATOM 20262 C C . PRO A 1 2 ? 3.086 6.214 -13.540 1.00 0.00 2 PRO A C 19
ATOM 20263 O O . PRO A 1 2 ? 4.242 5.801 -13.484 1.00 0.00 2 PRO A O 19
ATOM 20274 N N . MET A 1 3 ? 2.620 6.989 -14.546 1.00 0.00 3 MET A N 19
ATOM 20275 C CA . MET A 1 3 ? 3.448 7.450 -15.631 1.00 0.00 3 MET A CA 19
ATOM 20276 C C . MET A 1 3 ? 3.685 8.910 -15.403 1.00 0.00 3 MET A C 19
ATOM 20277 O O . MET A 1 3 ? 2.820 9.620 -14.889 1.00 0.00 3 MET A O 19
ATOM 20291 N N . ALA A 1 4 ? 4.895 9.378 -15.774 1.00 0.00 4 ALA A N 19
ATOM 20292 C CA . ALA A 1 4 ? 5.282 10.755 -15.633 1.00 0.00 4 ALA A CA 19
ATOM 20293 C C . ALA A 1 4 ? 6.326 10.950 -16.695 1.00 0.00 4 ALA A C 19
ATOM 20294 O O . ALA A 1 4 ? 6.052 10.734 -17.874 1.00 0.00 4 ALA A O 19
ATOM 20301 N N . SER A 1 5 ? 7.561 11.338 -16.291 1.00 0.00 5 SER A N 19
ATOM 20302 C CA . SER A 1 5 ? 8.717 11.416 -17.155 1.00 0.00 5 SER A CA 19
ATOM 20303 C C . SER A 1 5 ? 9.565 10.192 -16.883 1.00 0.00 5 SER A C 19
ATOM 20304 O O . SER A 1 5 ? 10.761 10.160 -17.171 1.00 0.00 5 SER A O 19
ATOM 20312 N N . ASP A 1 6 ? 8.927 9.142 -16.322 1.00 0.00 6 ASP A N 19
ATOM 20313 C CA . ASP A 1 6 ? 9.545 7.893 -15.979 1.00 0.00 6 ASP A CA 19
ATOM 20314 C C . ASP A 1 6 ? 8.486 6.866 -16.282 1.00 0.00 6 ASP A C 19
ATOM 20315 O O . ASP A 1 6 ? 7.357 7.206 -16.640 1.00 0.00 6 ASP A O 19
ATOM 20324 N N . LYS A 1 7 ? 8.838 5.566 -16.146 1.00 0.00 7 LYS A N 19
ATOM 20325 C CA . LYS A 1 7 ? 7.936 4.463 -16.361 1.00 0.00 7 LYS A CA 19
ATOM 20326 C C . LYS A 1 7 ? 7.229 4.183 -15.064 1.00 0.00 7 LYS A C 19
ATOM 20327 O O . LYS A 1 7 ? 7.401 4.896 -14.076 1.00 0.00 7 LYS A O 19
ATOM 20346 N N . ARG A 1 8 ? 6.396 3.119 -15.054 1.00 0.00 8 ARG A N 19
ATOM 20347 C CA . ARG A 1 8 ? 5.641 2.715 -13.895 1.00 0.00 8 ARG A CA 19
ATOM 20348 C C . ARG A 1 8 ? 6.500 1.786 -13.074 1.00 0.00 8 ARG A C 19
ATOM 20349 O O . ARG A 1 8 ? 7.382 1.138 -13.635 1.00 0.00 8 ARG A O 19
ATOM 20370 N N . PRO A 1 9 ? 6.306 1.667 -11.762 1.00 0.00 9 PRO A N 19
ATOM 20371 C CA . PRO A 1 9 ? 6.900 0.607 -10.964 1.00 0.00 9 PRO A CA 19
ATOM 20372 C C . PRO A 1 9 ? 6.138 -0.670 -11.221 1.00 0.00 9 PRO A C 19
ATOM 20373 O O . PRO A 1 9 ? 5.035 -0.610 -11.765 1.00 0.00 9 PRO A O 19
ATOM 20384 N N . ARG A 1 10 ? 6.728 -1.831 -10.866 1.00 0.00 10 ARG A N 19
ATOM 20385 C CA . ARG A 1 10 ? 6.105 -3.116 -11.058 1.00 0.00 10 ARG A CA 19
ATOM 20386 C C . ARG A 1 10 ? 6.273 -3.819 -9.746 1.00 0.00 10 ARG A C 19
ATOM 20387 O O . ARG A 1 10 ? 5.362 -3.832 -8.920 1.00 0.00 10 ARG A O 19
ATOM 20408 N N . THR A 1 11 ? 7.468 -4.414 -9.521 1.00 0.00 11 THR A N 19
ATOM 20409 C CA . THR A 1 11 ? 7.804 -5.118 -8.308 1.00 0.00 11 THR A CA 19
ATOM 20410 C C . THR A 1 11 ? 8.438 -4.119 -7.391 1.00 0.00 11 THR A C 19
ATOM 20411 O O . THR A 1 11 ? 7.979 -3.901 -6.269 1.00 0.00 11 THR A O 19
ATOM 20422 N N . ALA A 1 12 ? 9.520 -3.485 -7.885 1.00 0.00 12 ALA A N 19
ATOM 20423 C CA . ALA A 1 12 ? 10.326 -2.552 -7.143 1.00 0.00 12 ALA A CA 19
ATOM 20424 C C . ALA A 1 12 ? 9.640 -1.219 -7.101 1.00 0.00 12 ALA A C 19
ATOM 20425 O O . ALA A 1 12 ? 9.274 -0.658 -8.133 1.00 0.00 12 ALA A O 19
ATOM 20432 N N . PHE A 1 13 ? 9.452 -0.703 -5.866 1.00 0.00 13 PHE A N 19
ATOM 20433 C CA . PHE A 1 13 ? 8.844 0.577 -5.588 1.00 0.00 13 PHE A CA 19
ATOM 20434 C C . PHE A 1 13 ? 10.000 1.516 -5.346 1.00 0.00 13 PHE A C 19
ATOM 20435 O O . PHE A 1 13 ? 11.156 1.106 -5.454 1.00 0.00 13 PHE A O 19
ATOM 20452 N N . THR A 1 14 ? 9.723 2.804 -5.015 1.00 0.00 14 THR A N 19
ATOM 20453 C CA . THR A 1 14 ? 10.761 3.744 -4.648 1.00 0.00 14 THR A CA 19
ATOM 20454 C C . THR A 1 14 ? 10.554 4.047 -3.190 1.00 0.00 14 THR A C 19
ATOM 20455 O O . THR A 1 14 ? 9.618 3.549 -2.571 1.00 0.00 14 THR A O 19
ATOM 20466 N N . ALA A 1 15 ? 11.454 4.872 -2.607 1.00 0.00 15 ALA A N 19
ATOM 20467 C CA . ALA A 1 15 ? 11.452 5.225 -1.207 1.00 0.00 15 ALA A CA 19
ATOM 20468 C C . ALA A 1 15 ? 10.323 6.165 -0.873 1.00 0.00 15 ALA A C 19
ATOM 20469 O O . ALA A 1 15 ? 9.882 6.221 0.272 1.00 0.00 15 ALA A O 19
ATOM 20476 N N . GLU A 1 16 ? 9.828 6.915 -1.888 1.00 0.00 16 GLU A N 19
ATOM 20477 C CA . GLU A 1 16 ? 8.770 7.883 -1.774 1.00 0.00 16 GLU A CA 19
ATOM 20478 C C . GLU A 1 16 ? 7.438 7.183 -1.712 1.00 0.00 16 GLU A C 19
ATOM 20479 O O . GLU A 1 16 ? 6.478 7.716 -1.156 1.00 0.00 16 GLU A O 19
ATOM 20491 N N . GLN A 1 17 ? 7.363 5.959 -2.283 1.00 0.00 17 GLN A N 19
ATOM 20492 C CA . GLN A 1 17 ? 6.165 5.157 -2.309 1.00 0.00 17 GLN A CA 19
ATOM 20493 C C . GLN A 1 17 ? 6.036 4.444 -0.994 1.00 0.00 17 GLN A C 19
ATOM 20494 O O . GLN A 1 17 ? 5.018 4.566 -0.316 1.00 0.00 17 GLN A O 19
ATOM 20508 N N . LEU A 1 18 ? 7.114 3.729 -0.590 1.00 0.00 18 LEU A N 19
ATOM 20509 C CA . LEU A 1 18 ? 7.257 3.003 0.651 1.00 0.00 18 LEU A CA 19
ATOM 20510 C C . LEU A 1 18 ? 7.168 3.874 1.884 1.00 0.00 18 LEU A C 19
ATOM 20511 O O . LEU A 1 18 ? 6.934 3.362 2.975 1.00 0.00 18 LEU A O 19
ATOM 20527 N N . GLN A 1 19 ? 7.322 5.213 1.748 1.00 0.00 19 GLN A N 19
ATOM 20528 C CA . GLN A 1 19 ? 7.172 6.192 2.805 1.00 0.00 19 GLN A CA 19
ATOM 20529 C C . GLN A 1 19 ? 5.786 6.124 3.391 1.00 0.00 19 GLN A C 19
ATOM 20530 O O . GLN A 1 19 ? 5.604 5.860 4.579 1.00 0.00 19 GLN A O 19
ATOM 20544 N N . ARG A 1 20 ? 4.787 6.349 2.515 1.00 0.00 20 ARG A N 19
ATOM 20545 C CA . ARG A 1 20 ? 3.375 6.370 2.801 1.00 0.00 20 ARG A CA 19
ATOM 20546 C C . ARG A 1 20 ? 2.861 5.043 3.287 1.00 0.00 20 ARG A C 19
ATOM 20547 O O . ARG A 1 20 ? 2.072 4.993 4.226 1.00 0.00 20 ARG A O 19
ATOM 20568 N N . LEU A 1 21 ? 3.294 3.938 2.631 1.00 0.00 21 LEU A N 19
ATOM 20569 C CA . LEU A 1 21 ? 2.743 2.614 2.821 1.00 0.00 21 LEU A CA 19
ATOM 20570 C C . LEU A 1 21 ? 3.090 2.041 4.158 1.00 0.00 21 LEU A C 19
ATOM 20571 O O . LEU A 1 21 ? 2.269 1.358 4.761 1.00 0.00 21 LEU A O 19
ATOM 20587 N N . LYS A 1 22 ? 4.318 2.311 4.651 1.00 0.00 22 LYS A N 19
ATOM 20588 C CA . LYS A 1 22 ? 4.793 1.808 5.920 1.00 0.00 22 LYS A CA 19
ATOM 20589 C C . LYS A 1 22 ? 4.201 2.608 7.047 1.00 0.00 22 LYS A C 19
ATOM 20590 O O . LYS A 1 22 ? 3.996 2.090 8.143 1.00 0.00 22 LYS A O 19
ATOM 20609 N N . ALA A 1 23 ? 3.897 3.895 6.774 1.00 0.00 23 ALA A N 19
ATOM 20610 C CA . ALA A 1 23 ? 3.366 4.823 7.740 1.00 0.00 23 ALA A CA 19
ATOM 20611 C C . ALA A 1 23 ? 1.890 4.629 7.956 1.00 0.00 23 ALA A C 19
ATOM 20612 O O . ALA A 1 23 ? 1.368 5.041 8.990 1.00 0.00 23 ALA A O 19
ATOM 20619 N N . GLU A 1 24 ? 1.176 3.995 6.993 1.00 0.00 24 GLU A N 19
ATOM 20620 C CA . GLU A 1 24 ? -0.231 3.706 7.152 1.00 0.00 24 GLU A CA 19
ATOM 20621 C C . GLU A 1 24 ? -0.380 2.321 7.713 1.00 0.00 24 GLU A C 19
ATOM 20622 O O . GLU A 1 24 ? -1.291 2.093 8.501 1.00 0.00 24 GLU A O 19
ATOM 20634 N N . PHE A 1 25 ? 0.535 1.381 7.347 1.00 0.00 25 PHE A N 19
ATOM 20635 C CA . PHE A 1 25 ? 0.490 -0.028 7.687 1.00 0.00 25 PHE A CA 19
ATOM 20636 C C . PHE A 1 25 ? 0.596 -0.251 9.175 1.00 0.00 25 PHE A C 19
ATOM 20637 O O . PHE A 1 25 ? 0.026 -1.211 9.690 1.00 0.00 25 PHE A O 19
ATOM 20654 N N . GLN A 1 26 ? 1.328 0.633 9.897 1.00 0.00 26 GLN A N 19
ATOM 20655 C CA . GLN A 1 26 ? 1.625 0.465 11.302 1.00 0.00 26 GLN A CA 19
ATOM 20656 C C . GLN A 1 26 ? 0.394 0.406 12.173 1.00 0.00 26 GLN A C 19
ATOM 20657 O O . GLN A 1 26 ? 0.235 -0.532 12.954 1.00 0.00 26 GLN A O 19
ATOM 20671 N N . THR A 1 27 ? -0.510 1.401 12.040 1.00 0.00 27 THR A N 19
ATOM 20672 C CA . THR A 1 27 ? -1.712 1.496 12.833 1.00 0.00 27 THR A CA 19
ATOM 20673 C C . THR A 1 27 ? -2.762 0.669 12.152 1.00 0.00 27 THR A C 19
ATOM 20674 O O . THR A 1 27 ? -3.433 -0.153 12.773 1.00 0.00 27 THR A O 19
ATOM 20685 N N . ASN A 1 28 ? -2.907 0.908 10.838 1.00 0.00 28 ASN A N 19
ATOM 20686 C CA . ASN A 1 28 ? -3.985 0.424 10.032 1.00 0.00 28 ASN A CA 19
ATOM 20687 C C . ASN A 1 28 ? -3.416 -0.480 8.983 1.00 0.00 28 ASN A C 19
ATOM 20688 O O . ASN A 1 28 ? -2.979 -0.036 7.924 1.00 0.00 28 ASN A O 19
ATOM 20699 N N . ARG A 1 29 ? -3.434 -1.801 9.253 1.00 0.00 29 ARG A N 19
ATOM 20700 C CA . ARG A 1 29 ? -2.919 -2.795 8.343 1.00 0.00 29 ARG A CA 19
ATOM 20701 C C . ARG A 1 29 ? -3.870 -3.002 7.213 1.00 0.00 29 ARG A C 19
ATOM 20702 O O . ARG A 1 29 ? -3.483 -2.877 6.053 1.00 0.00 29 ARG A O 19
ATOM 20723 N N . TYR A 1 30 ? -5.135 -3.348 7.548 1.00 0.00 30 TYR A N 19
ATOM 20724 C CA . TYR A 1 30 ? -6.121 -3.812 6.615 1.00 0.00 30 TYR A CA 19
ATOM 20725 C C . TYR A 1 30 ? -6.600 -2.682 5.757 1.00 0.00 30 TYR A C 19
ATOM 20726 O O . TYR A 1 30 ? -7.411 -1.847 6.157 1.00 0.00 30 TYR A O 19
ATOM 20744 N N . LEU A 1 31 ? -6.042 -2.668 4.529 1.00 0.00 31 LEU A N 19
ATOM 20745 C CA . LEU A 1 31 ? -6.267 -1.720 3.482 1.00 0.00 31 LEU A CA 19
ATOM 20746 C C . LEU A 1 31 ? -7.608 -1.998 2.871 1.00 0.00 31 LEU A C 19
ATOM 20747 O O . LEU A 1 31 ? -8.042 -3.147 2.803 1.00 0.00 31 LEU A O 19
ATOM 20763 N N . THR A 1 32 ? -8.293 -0.927 2.415 1.00 0.00 32 THR A N 19
ATOM 20764 C CA . THR A 1 32 ? -9.570 -1.027 1.753 1.00 0.00 32 THR A CA 19
ATOM 20765 C C . THR A 1 32 ? -9.294 -0.975 0.290 1.00 0.00 32 THR A C 19
ATOM 20766 O O . THR A 1 32 ? -8.282 -0.423 -0.121 1.00 0.00 32 THR A O 19
ATOM 20777 N N . GLU A 1 33 ? -10.210 -1.538 -0.527 1.00 0.00 33 GLU A N 19
ATOM 20778 C CA . GLU A 1 33 ? -10.148 -1.498 -1.972 1.00 0.00 33 GLU A CA 19
ATOM 20779 C C . GLU A 1 33 ? -10.485 -0.118 -2.486 1.00 0.00 33 GLU A C 19
ATOM 20780 O O . GLU A 1 33 ? -10.265 0.182 -3.658 1.00 0.00 33 GLU A O 19
ATOM 20792 N N . GLN A 1 34 ? -11.021 0.754 -1.595 1.00 0.00 34 GLN A N 19
ATOM 20793 C CA . GLN A 1 34 ? -11.448 2.086 -1.916 1.00 0.00 34 GLN A CA 19
ATOM 20794 C C . GLN A 1 34 ? -10.253 2.981 -1.815 1.00 0.00 34 GLN A C 19
ATOM 20795 O O . GLN A 1 34 ? -10.007 3.791 -2.704 1.00 0.00 34 GLN A O 19
ATOM 20809 N N . ARG A 1 35 ? -9.467 2.862 -0.722 1.00 0.00 35 ARG A N 19
ATOM 20810 C CA . ARG A 1 35 ? -8.350 3.742 -0.495 1.00 0.00 35 ARG A CA 19
ATOM 20811 C C . ARG A 1 35 ? -7.152 3.298 -1.241 1.00 0.00 35 ARG A C 19
ATOM 20812 O O . ARG A 1 35 ? -6.321 4.123 -1.602 1.00 0.00 35 ARG A O 19
ATOM 20833 N N . ARG A 1 36 ? -7.067 1.972 -1.500 1.00 0.00 36 ARG A N 19
ATOM 20834 C CA . ARG A 1 36 ? -6.068 1.337 -2.337 1.00 0.00 36 ARG A CA 19
ATOM 20835 C C . ARG A 1 36 ? -5.942 1.981 -3.691 1.00 0.00 36 ARG A C 19
ATOM 20836 O O . ARG A 1 36 ? -4.862 2.044 -4.278 1.00 0.00 36 ARG A O 19
ATOM 20857 N N . GLN A 1 37 ? -7.083 2.487 -4.198 1.00 0.00 37 GLN A N 19
ATOM 20858 C CA . GLN A 1 37 ? -7.177 2.959 -5.564 1.00 0.00 37 GLN A CA 19
ATOM 20859 C C . GLN A 1 37 ? -6.714 4.386 -5.633 1.00 0.00 37 GLN A C 19
ATOM 20860 O O . GLN A 1 37 ? -6.348 4.885 -6.694 1.00 0.00 37 GLN A O 19
ATOM 20874 N N . SER A 1 38 ? -6.720 5.063 -4.464 1.00 0.00 38 SER A N 19
ATOM 20875 C CA . SER A 1 38 ? -6.315 6.431 -4.305 1.00 0.00 38 SER A CA 19
ATOM 20876 C C . SER A 1 38 ? -4.841 6.473 -4.040 1.00 0.00 38 SER A C 19
ATOM 20877 O O . SER A 1 38 ? -4.206 7.485 -4.315 1.00 0.00 38 SER A O 19
ATOM 20885 N N . LEU A 1 39 ? -4.257 5.357 -3.522 1.00 0.00 39 LEU A N 19
ATOM 20886 C CA . LEU A 1 39 ? -2.828 5.234 -3.320 1.00 0.00 39 LEU A CA 19
ATOM 20887 C C . LEU A 1 39 ? -2.196 4.977 -4.663 1.00 0.00 39 LEU A C 19
ATOM 20888 O O . LEU A 1 39 ? -1.032 5.303 -4.889 1.00 0.00 39 LEU A O 19
ATOM 20904 N N . ALA A 1 40 ? -2.991 4.378 -5.586 1.00 0.00 40 ALA A N 19
ATOM 20905 C CA . ALA A 1 40 ? -2.577 4.087 -6.938 1.00 0.00 40 ALA A CA 19
ATOM 20906 C C . ALA A 1 40 ? -2.483 5.348 -7.758 1.00 0.00 40 ALA A C 19
ATOM 20907 O O . ALA A 1 40 ? -1.668 5.445 -8.674 1.00 0.00 40 ALA A O 19
ATOM 20914 N N . GLN A 1 41 ? -3.306 6.369 -7.428 1.00 0.00 41 GLN A N 19
ATOM 20915 C CA . GLN A 1 41 ? -3.277 7.651 -8.094 1.00 0.00 41 GLN A CA 19
ATOM 20916 C C . GLN A 1 41 ? -2.170 8.501 -7.521 1.00 0.00 41 GLN A C 19
ATOM 20917 O O . GLN A 1 41 ? -1.634 9.370 -8.207 1.00 0.00 41 GLN A O 19
ATOM 20931 N N . GLU A 1 42 ? -1.826 8.272 -6.232 1.00 0.00 42 GLU A N 19
ATOM 20932 C CA . GLU A 1 42 ? -1.028 9.174 -5.441 1.00 0.00 42 GLU A CA 19
ATOM 20933 C C . GLU A 1 42 ? 0.430 8.966 -5.642 1.00 0.00 42 GLU A C 19
ATOM 20934 O O . GLU A 1 42 ? 1.127 9.812 -6.200 1.00 0.00 42 GLU A O 19
ATOM 20946 N N . LEU A 1 43 ? 0.911 7.802 -5.164 1.00 0.00 43 LEU A N 19
ATOM 20947 C CA . LEU A 1 43 ? 2.286 7.392 -5.152 1.00 0.00 43 LEU A CA 19
ATOM 20948 C C . LEU A 1 43 ? 2.675 7.073 -6.558 1.00 0.00 43 LEU A C 19
ATOM 20949 O O . LEU A 1 43 ? 3.825 7.235 -6.963 1.00 0.00 43 LEU A O 19
ATOM 20965 N N . GLY A 1 44 ? 1.657 6.641 -7.331 1.00 0.00 44 GLY A N 19
ATOM 20966 C CA . GLY A 1 44 ? 1.795 6.318 -8.722 1.00 0.00 44 GLY A CA 19
ATOM 20967 C C . GLY A 1 44 ? 2.005 4.849 -8.799 1.00 0.00 44 GLY A C 19
ATOM 20968 O O . GLY A 1 44 ? 2.917 4.370 -9.470 1.00 0.00 44 GLY A O 19
ATOM 20972 N N . LEU A 1 45 ? 1.135 4.104 -8.087 1.00 0.00 45 LEU A N 19
ATOM 20973 C CA . LEU A 1 45 ? 1.138 2.658 -8.114 1.00 0.00 45 LEU A CA 19
ATOM 20974 C C . LEU A 1 45 ? -0.002 2.235 -9.003 1.00 0.00 45 LEU A C 19
ATOM 20975 O O . LEU A 1 45 ? -0.596 3.049 -9.706 1.00 0.00 45 LEU A O 19
ATOM 20991 N N . ASN A 1 46 ? -0.315 0.923 -9.001 1.00 0.00 46 ASN A N 19
ATOM 20992 C CA . ASN A 1 46 ? -1.505 0.376 -9.598 1.00 0.00 46 ASN A CA 19
ATOM 20993 C C . ASN A 1 46 ? -2.168 -0.324 -8.455 1.00 0.00 46 ASN A C 19
ATOM 20994 O O . ASN A 1 46 ? -1.626 -0.391 -7.355 1.00 0.00 46 ASN A O 19
ATOM 21005 N N . GLU A 1 47 ? -3.378 -0.875 -8.691 1.00 0.00 47 GLU A N 19
ATOM 21006 C CA . GLU A 1 47 ? -4.142 -1.599 -7.702 1.00 0.00 47 GLU A CA 19
ATOM 21007 C C . GLU A 1 47 ? -3.500 -2.928 -7.436 1.00 0.00 47 GLU A C 19
ATOM 21008 O O . GLU A 1 47 ? -3.476 -3.418 -6.310 1.00 0.00 47 GLU A O 19
ATOM 21020 N N . SER A 1 48 ? -2.952 -3.505 -8.522 1.00 0.00 48 SER A N 19
ATOM 21021 C CA . SER A 1 48 ? -2.385 -4.831 -8.603 1.00 0.00 48 SER A CA 19
ATOM 21022 C C . SER A 1 48 ? -1.101 -4.940 -7.812 1.00 0.00 48 SER A C 19
ATOM 21023 O O . SER A 1 48 ? -0.801 -5.994 -7.256 1.00 0.00 48 SER A O 19
ATOM 21031 N N . GLN A 1 49 ? -0.316 -3.840 -7.742 1.00 0.00 49 GLN A N 19
ATOM 21032 C CA . GLN A 1 49 ? 0.955 -3.791 -7.067 1.00 0.00 49 GLN A CA 19
ATOM 21033 C C . GLN A 1 49 ? 0.771 -3.759 -5.573 1.00 0.00 49 GLN A C 19
ATOM 21034 O O . GLN A 1 49 ? 1.559 -4.341 -4.830 1.00 0.00 49 GLN A O 19
ATOM 21048 N N . ILE A 1 50 ? -0.291 -3.061 -5.114 1.00 0.00 50 ILE A N 19
ATOM 21049 C CA . ILE A 1 50 ? -0.578 -2.816 -3.722 1.00 0.00 50 ILE A CA 19
ATOM 21050 C C . ILE A 1 50 ? -1.244 -4.039 -3.136 1.00 0.00 50 ILE A C 19
ATOM 21051 O O . ILE A 1 50 ? -1.097 -4.326 -1.948 1.00 0.00 50 ILE A O 19
ATOM 21067 N N . LYS A 1 51 ? -1.962 -4.818 -3.986 1.00 0.00 51 LYS A N 19
ATOM 21068 C CA . LYS A 1 51 ? -2.645 -6.053 -3.659 1.00 0.00 51 LYS A CA 19
ATOM 21069 C C . LYS A 1 51 ? -1.685 -7.036 -3.047 1.00 0.00 51 LYS A C 19
ATOM 21070 O O . LYS A 1 51 ? -1.944 -7.615 -1.995 1.00 0.00 51 LYS A O 19
ATOM 21089 N N . ILE A 1 52 ? -0.524 -7.181 -3.716 1.00 0.00 52 ILE A N 19
ATOM 21090 C CA . ILE A 1 52 ? 0.582 -8.023 -3.375 1.00 0.00 52 ILE A CA 19
ATOM 21091 C C . ILE A 1 52 ? 1.217 -7.570 -2.085 1.00 0.00 52 ILE A C 19
ATOM 21092 O O . ILE A 1 52 ? 1.417 -8.378 -1.179 1.00 0.00 52 ILE A O 19
ATOM 21108 N N . TRP A 1 53 ? 1.544 -6.262 -1.997 1.00 0.00 53 TRP A N 19
ATOM 21109 C CA . TRP A 1 53 ? 2.336 -5.644 -0.950 1.00 0.00 53 TRP A CA 19
ATOM 21110 C C . TRP A 1 53 ? 1.787 -5.882 0.438 1.00 0.00 53 TRP A C 19
ATOM 21111 O O . TRP A 1 53 ? 2.532 -6.280 1.330 1.00 0.00 53 TRP A O 19
ATOM 21132 N N . PHE A 1 54 ? 0.470 -5.645 0.651 1.00 0.00 54 PHE A N 19
ATOM 21133 C CA . PHE A 1 54 ? -0.147 -5.655 1.961 1.00 0.00 54 PHE A CA 19
ATOM 21134 C C . PHE A 1 54 ? -0.310 -7.054 2.494 1.00 0.00 54 PHE A C 19
ATOM 21135 O O . PHE A 1 54 ? -0.238 -7.259 3.704 1.00 0.00 54 PHE A O 19
ATOM 21152 N N . GLN A 1 55 ? -0.505 -8.055 1.602 1.00 0.00 55 GLN A N 19
ATOM 21153 C CA . GLN A 1 55 ? -0.662 -9.438 1.971 1.00 0.00 55 GLN A CA 19
ATOM 21154 C C . GLN A 1 55 ? 0.640 -10.036 2.417 1.00 0.00 55 GLN A C 19
ATOM 21155 O O . GLN A 1 55 ? 0.666 -10.860 3.327 1.00 0.00 55 GLN A O 19
ATOM 21169 N N . ASN A 1 56 ? 1.748 -9.617 1.772 1.00 0.00 56 ASN A N 19
ATOM 21170 C CA . ASN A 1 56 ? 3.086 -10.108 2.001 1.00 0.00 56 ASN A CA 19
ATOM 21171 C C . ASN A 1 56 ? 3.592 -9.679 3.350 1.00 0.00 56 ASN A C 19
ATOM 21172 O O . ASN A 1 56 ? 4.234 -10.462 4.045 1.00 0.00 56 ASN A O 19
ATOM 21183 N N . LYS A 1 57 ? 3.304 -8.417 3.735 1.00 0.00 57 LYS A N 19
ATOM 21184 C CA . LYS A 1 57 ? 3.748 -7.784 4.957 1.00 0.00 57 LYS A CA 19
ATOM 21185 C C . LYS A 1 57 ? 3.181 -8.421 6.190 1.00 0.00 57 LYS A C 19
ATOM 21186 O O . LYS A 1 57 ? 3.876 -8.608 7.187 1.00 0.00 57 LYS A O 19
ATOM 21205 N N . ARG A 1 58 ? 1.887 -8.765 6.132 1.00 0.00 58 ARG A N 19
ATOM 21206 C CA . ARG A 1 58 ? 1.190 -9.477 7.178 1.00 0.00 58 ARG A CA 19
ATOM 21207 C C . ARG A 1 58 ? 1.662 -10.905 7.270 1.00 0.00 58 ARG A C 19
ATOM 21208 O O . ARG A 1 58 ? 2.099 -11.362 8.326 1.00 0.00 58 ARG A O 19
ATOM 21229 N N . ALA A 1 59 ? 1.565 -11.629 6.138 1.00 0.00 59 ALA A N 19
ATOM 21230 C CA . ALA A 1 59 ? 1.783 -13.052 6.026 1.00 0.00 59 ALA A CA 19
ATOM 21231 C C . ALA A 1 59 ? 3.206 -13.399 5.660 1.00 0.00 59 ALA A C 19
ATOM 21232 O O . ALA A 1 59 ? 3.421 -14.297 4.844 1.00 0.00 59 ALA A O 19
ATOM 21239 N N . LYS A 1 60 ? 4.216 -12.702 6.244 1.00 0.00 60 LYS A N 19
ATOM 21240 C CA . LYS A 1 60 ? 5.630 -12.968 6.040 1.00 0.00 60 LYS A CA 19
ATOM 21241 C C . LYS A 1 60 ? 5.981 -14.393 6.377 1.00 0.00 60 LYS A C 19
ATOM 21242 O O . LYS A 1 60 ? 6.445 -15.141 5.516 1.00 0.00 60 LYS A O 19
ATOM 21261 N N . ILE A 1 61 ? 5.745 -14.801 7.646 1.00 0.00 61 ILE A N 19
ATOM 21262 C CA . ILE A 1 61 ? 6.033 -16.111 8.137 1.00 0.00 61 ILE A CA 19
ATOM 21263 C C . ILE A 1 61 ? 4.943 -17.063 7.717 1.00 0.00 61 ILE A C 19
ATOM 21264 O O . ILE A 1 61 ? 3.802 -16.670 7.469 1.00 0.00 61 ILE A O 19
ATOM 21280 N N . LYS A 1 62 ? 5.316 -18.349 7.597 1.00 0.00 62 LYS A N 19
ATOM 21281 C CA . LYS A 1 62 ? 4.451 -19.419 7.183 1.00 0.00 62 LYS A CA 19
ATOM 21282 C C . LYS A 1 62 ? 4.875 -20.638 7.956 1.00 0.00 62 LYS A C 19
ATOM 21283 O O . LYS A 1 62 ? 4.077 -21.540 8.198 1.00 0.00 62 LYS A O 19
ATOM 21302 N N . LYS A 1 63 ? 6.164 -20.665 8.370 1.00 0.00 63 LYS A N 19
ATOM 21303 C CA . LYS A 1 63 ? 6.798 -21.753 9.066 1.00 0.00 63 LYS A CA 19
ATOM 21304 C C . LYS A 1 63 ? 6.664 -21.527 10.552 1.00 0.00 63 LYS A C 19
ATOM 21305 O O . LYS A 1 63 ? 6.023 -20.575 10.994 1.00 0.00 63 LYS A O 19
ATOM 21324 N N . ALA A 1 64 ? 7.251 -22.442 11.359 1.00 0.00 64 ALA A N 19
ATOM 21325 C CA . ALA A 1 64 ? 7.111 -22.457 12.795 1.00 0.00 64 ALA A CA 19
ATOM 21326 C C . ALA A 1 64 ? 8.127 -21.540 13.413 1.00 0.00 64 ALA A C 19
ATOM 21327 O O . ALA A 1 64 ? 7.771 -20.538 14.032 1.00 0.00 64 ALA A O 19
ATOM 21334 N N . THR A 1 65 ? 9.431 -21.872 13.247 1.00 0.00 65 THR A N 19
ATOM 21335 C CA . THR A 1 65 ? 10.541 -21.166 13.844 1.00 0.00 65 THR A CA 19
ATOM 21336 C C . THR A 1 65 ? 10.842 -19.942 13.000 1.00 0.00 65 THR A C 19
ATOM 21337 O O . THR A 1 65 ? 10.229 -19.731 11.956 1.00 0.00 65 THR A O 19
ATOM 21348 N N . GLN A 1 66 ? 11.790 -19.091 13.454 1.00 0.00 66 GLN A N 19
ATOM 21349 C CA . GLN A 1 66 ? 12.189 -17.897 12.753 1.00 0.00 66 GLN A CA 19
ATOM 21350 C C . GLN A 1 66 ? 13.252 -18.296 11.766 1.00 0.00 66 GLN A C 19
ATOM 21351 O O . GLN A 1 66 ? 12.983 -18.423 10.572 1.00 0.00 66 GLN A O 19
ATOM 21365 N N . ALA A 1 67 ? 14.488 -18.529 12.266 1.00 0.00 67 ALA A N 19
ATOM 21366 C CA . ALA A 1 67 ? 15.606 -18.970 11.472 1.00 0.00 67 ALA A CA 19
ATOM 21367 C C . ALA A 1 67 ? 15.575 -20.501 11.414 1.00 0.00 67 ALA A C 19
ATOM 21368 O O . ALA A 1 67 ? 15.623 -21.141 12.499 1.00 0.00 67 ALA A O 19
ATOM 21376 N N . GLY A 1 1 ? 3.333 0.541 -11.284 1.00 0.00 1 GLY A N 20
ATOM 21377 C CA . GLY A 1 1 ? 3.566 1.652 -10.335 1.00 0.00 1 GLY A CA 20
ATOM 21378 C C . GLY A 1 1 ? 5.033 1.836 -10.094 1.00 0.00 1 GLY A C 20
ATOM 21379 O O . GLY A 1 1 ? 5.533 1.328 -9.089 1.00 0.00 1 GLY A O 20
ATOM 21385 N N . PRO A 1 2 ? 5.774 2.520 -10.961 1.00 0.00 2 PRO A N 20
ATOM 21386 C CA . PRO A 1 2 ? 7.222 2.565 -10.897 1.00 0.00 2 PRO A CA 20
ATOM 21387 C C . PRO A 1 2 ? 7.701 3.484 -9.797 1.00 0.00 2 PRO A C 20
ATOM 21388 O O . PRO A 1 2 ? 8.495 3.038 -8.971 1.00 0.00 2 PRO A O 20
ATOM 21399 N N . MET A 1 3 ? 7.255 4.761 -9.795 1.00 0.00 3 MET A N 20
ATOM 21400 C CA . MET A 1 3 ? 7.758 5.768 -8.901 1.00 0.00 3 MET A CA 20
ATOM 21401 C C . MET A 1 3 ? 6.660 6.783 -8.748 1.00 0.00 3 MET A C 20
ATOM 21402 O O . MET A 1 3 ? 5.492 6.478 -8.992 1.00 0.00 3 MET A O 20
ATOM 21416 N N . ALA A 1 4 ? 7.020 8.027 -8.332 1.00 0.00 4 ALA A N 20
ATOM 21417 C CA . ALA A 1 4 ? 6.121 9.129 -8.068 1.00 0.00 4 ALA A CA 20
ATOM 21418 C C . ALA A 1 4 ? 5.306 9.486 -9.277 1.00 0.00 4 ALA A C 20
ATOM 21419 O O . ALA A 1 4 ? 4.078 9.550 -9.218 1.00 0.00 4 ALA A O 20
ATOM 21426 N N . SER A 1 5 ? 6.005 9.679 -10.414 1.00 0.00 5 SER A N 20
ATOM 21427 C CA . SER A 1 5 ? 5.403 9.895 -11.705 1.00 0.00 5 SER A CA 20
ATOM 21428 C C . SER A 1 5 ? 5.097 8.535 -12.275 1.00 0.00 5 SER A C 20
ATOM 21429 O O . SER A 1 5 ? 5.885 7.600 -12.132 1.00 0.00 5 SER A O 20
ATOM 21437 N N . ASP A 1 6 ? 3.919 8.404 -12.927 1.00 0.00 6 ASP A N 20
ATOM 21438 C CA . ASP A 1 6 ? 3.464 7.156 -13.489 1.00 0.00 6 ASP A CA 20
ATOM 21439 C C . ASP A 1 6 ? 4.012 7.072 -14.882 1.00 0.00 6 ASP A C 20
ATOM 21440 O O . ASP A 1 6 ? 3.713 7.906 -15.736 1.00 0.00 6 ASP A O 20
ATOM 21449 N N . LYS A 1 7 ? 4.847 6.037 -15.117 1.00 0.00 7 LYS A N 20
ATOM 21450 C CA . LYS A 1 7 ? 5.438 5.730 -16.391 1.00 0.00 7 LYS A CA 20
ATOM 21451 C C . LYS A 1 7 ? 4.846 4.407 -16.759 1.00 0.00 7 LYS A C 20
ATOM 21452 O O . LYS A 1 7 ? 3.643 4.190 -16.613 1.00 0.00 7 LYS A O 20
ATOM 21471 N N . ARG A 1 8 ? 5.699 3.483 -17.243 1.00 0.00 8 ARG A N 20
ATOM 21472 C CA . ARG A 1 8 ? 5.337 2.122 -17.558 1.00 0.00 8 ARG A CA 20
ATOM 21473 C C . ARG A 1 8 ? 5.091 1.388 -16.257 1.00 0.00 8 ARG A C 20
ATOM 21474 O O . ARG A 1 8 ? 5.834 1.642 -15.312 1.00 0.00 8 ARG A O 20
ATOM 21495 N N . PRO A 1 9 ? 4.092 0.516 -16.119 1.00 0.00 9 PRO A N 20
ATOM 21496 C CA . PRO A 1 9 ? 3.752 -0.114 -14.854 1.00 0.00 9 PRO A CA 20
ATOM 21497 C C . PRO A 1 9 ? 4.762 -1.185 -14.516 1.00 0.00 9 PRO A C 20
ATOM 21498 O O . PRO A 1 9 ? 4.691 -2.282 -15.070 1.00 0.00 9 PRO A O 20
ATOM 21509 N N . ARG A 1 10 ? 5.707 -0.871 -13.601 1.00 0.00 10 ARG A N 20
ATOM 21510 C CA . ARG A 1 10 ? 6.750 -1.770 -13.186 1.00 0.00 10 ARG A CA 20
ATOM 21511 C C . ARG A 1 10 ? 6.352 -2.308 -11.847 1.00 0.00 10 ARG A C 20
ATOM 21512 O O . ARG A 1 10 ? 5.511 -1.731 -11.161 1.00 0.00 10 ARG A O 20
ATOM 21533 N N . THR A 1 11 ? 6.962 -3.450 -11.453 1.00 0.00 11 THR A N 20
ATOM 21534 C CA . THR A 1 11 ? 6.688 -4.127 -10.207 1.00 0.00 11 THR A CA 20
ATOM 21535 C C . THR A 1 11 ? 7.458 -3.452 -9.097 1.00 0.00 11 THR A C 20
ATOM 21536 O O . THR A 1 11 ? 7.081 -3.541 -7.930 1.00 0.00 11 THR A O 20
ATOM 21547 N N . ALA A 1 12 ? 8.567 -2.756 -9.457 1.00 0.00 12 ALA A N 20
ATOM 21548 C CA . ALA A 1 12 ? 9.477 -2.163 -8.519 1.00 0.00 12 ALA A CA 20
ATOM 21549 C C . ALA A 1 12 ? 8.900 -0.888 -7.988 1.00 0.00 12 ALA A C 20
ATOM 21550 O O . ALA A 1 12 ? 8.289 -0.109 -8.719 1.00 0.00 12 ALA A O 20
ATOM 21557 N N . PHE A 1 13 ? 9.097 -0.678 -6.670 1.00 0.00 13 PHE A N 20
ATOM 21558 C CA . PHE A 1 13 ? 8.694 0.510 -5.961 1.00 0.00 13 PHE A CA 20
ATOM 21559 C C . PHE A 1 13 ? 9.945 1.338 -5.841 1.00 0.00 13 PHE A C 20
ATOM 21560 O O . PHE A 1 13 ? 11.038 0.870 -6.157 1.00 0.00 13 PHE A O 20
ATOM 21577 N N . THR A 1 14 ? 9.808 2.599 -5.366 1.00 0.00 14 THR A N 20
ATOM 21578 C CA . THR A 1 14 ? 10.936 3.433 -5.017 1.00 0.00 14 THR A CA 20
ATOM 21579 C C . THR A 1 14 ? 10.834 3.639 -3.533 1.00 0.00 14 THR A C 20
ATOM 21580 O O . THR A 1 14 ? 9.911 3.147 -2.892 1.00 0.00 14 THR A O 20
ATOM 21591 N N . ALA A 1 15 ? 11.802 4.386 -2.952 1.00 0.00 15 ALA A N 20
ATOM 21592 C CA . ALA A 1 15 ? 11.888 4.655 -1.536 1.00 0.00 15 ALA A CA 20
ATOM 21593 C C . ALA A 1 15 ? 10.795 5.586 -1.091 1.00 0.00 15 ALA A C 20
ATOM 21594 O O . ALA A 1 15 ? 10.399 5.575 0.072 1.00 0.00 15 ALA A O 20
ATOM 21601 N N . GLU A 1 16 ? 10.272 6.401 -2.039 1.00 0.00 16 GLU A N 20
ATOM 21602 C CA . GLU A 1 16 ? 9.206 7.344 -1.844 1.00 0.00 16 GLU A CA 20
ATOM 21603 C C . GLU A 1 16 ? 7.904 6.640 -1.595 1.00 0.00 16 GLU A C 20
ATOM 21604 O O . GLU A 1 16 ? 7.065 7.111 -0.828 1.00 0.00 16 GLU A O 20
ATOM 21616 N N . GLN A 1 17 ? 7.722 5.482 -2.267 1.00 0.00 17 GLN A N 20
ATOM 21617 C CA . GLN A 1 17 ? 6.475 4.766 -2.299 1.00 0.00 17 GLN A CA 20
ATOM 21618 C C . GLN A 1 17 ? 6.397 3.867 -1.100 1.00 0.00 17 GLN A C 20
ATOM 21619 O O . GLN A 1 17 ? 5.399 3.879 -0.382 1.00 0.00 17 GLN A O 20
ATOM 21633 N N . LEU A 1 18 ? 7.485 3.101 -0.836 1.00 0.00 18 LEU A N 20
ATOM 21634 C CA . LEU A 1 18 ? 7.610 2.156 0.247 1.00 0.00 18 LEU A CA 20
ATOM 21635 C C . LEU A 1 18 ? 7.396 2.794 1.594 1.00 0.00 18 LEU A C 20
ATOM 21636 O O . LEU A 1 18 ? 6.693 2.230 2.427 1.00 0.00 18 LEU A O 20
ATOM 21652 N N . GLN A 1 19 ? 7.986 3.999 1.809 1.00 0.00 19 GLN A N 20
ATOM 21653 C CA . GLN A 1 19 ? 8.011 4.738 3.056 1.00 0.00 19 GLN A CA 20
ATOM 21654 C C . GLN A 1 19 ? 6.640 4.971 3.622 1.00 0.00 19 GLN A C 20
ATOM 21655 O O . GLN A 1 19 ? 6.371 4.672 4.784 1.00 0.00 19 GLN A O 20
ATOM 21669 N N . ARG A 1 20 ? 5.750 5.523 2.778 1.00 0.00 20 ARG A N 20
ATOM 21670 C CA . ARG A 1 20 ? 4.432 5.960 3.163 1.00 0.00 20 ARG A CA 20
ATOM 21671 C C . ARG A 1 20 ? 3.488 4.798 3.330 1.00 0.00 20 ARG A C 20
ATOM 21672 O O . ARG A 1 20 ? 2.542 4.876 4.109 1.00 0.00 20 ARG A O 20
ATOM 21693 N N . LEU A 1 21 ? 3.744 3.672 2.620 1.00 0.00 21 LEU A N 20
ATOM 21694 C CA . LEU A 1 21 ? 2.960 2.463 2.750 1.00 0.00 21 LEU A CA 20
ATOM 21695 C C . LEU A 1 21 ? 3.234 1.764 4.050 1.00 0.00 21 LEU A C 20
ATOM 21696 O O . LEU A 1 21 ? 2.395 0.992 4.504 1.00 0.00 21 LEU A O 20
ATOM 21712 N N . LYS A 1 22 ? 4.404 2.024 4.687 1.00 0.00 22 LYS A N 20
ATOM 21713 C CA . LYS A 1 22 ? 4.739 1.448 5.976 1.00 0.00 22 LYS A CA 20
ATOM 21714 C C . LYS A 1 22 ? 3.969 2.143 7.070 1.00 0.00 22 LYS A C 20
ATOM 21715 O O . LYS A 1 22 ? 3.754 1.571 8.138 1.00 0.00 22 LYS A O 20
ATOM 21734 N N . ALA A 1 23 ? 3.509 3.390 6.809 1.00 0.00 23 ALA A N 20
ATOM 21735 C CA . ALA A 1 23 ? 2.666 4.145 7.709 1.00 0.00 23 ALA A CA 20
ATOM 21736 C C . ALA A 1 23 ? 1.239 3.678 7.565 1.00 0.00 23 ALA A C 20
ATOM 21737 O O . ALA A 1 23 ? 0.477 3.688 8.529 1.00 0.00 23 ALA A O 20
ATOM 21744 N N . GLU A 1 24 ? 0.867 3.228 6.340 1.00 0.00 24 GLU A N 20
ATOM 21745 C CA . GLU A 1 24 ? -0.432 2.676 6.033 1.00 0.00 24 GLU A CA 20
ATOM 21746 C C . GLU A 1 24 ? -0.472 1.206 6.373 1.00 0.00 24 GLU A C 20
ATOM 21747 O O . GLU A 1 24 ? -1.521 0.585 6.256 1.00 0.00 24 GLU A O 20
ATOM 21759 N N . PHE A 1 25 ? 0.661 0.602 6.803 1.00 0.00 25 PHE A N 20
ATOM 21760 C CA . PHE A 1 25 ? 0.708 -0.765 7.262 1.00 0.00 25 PHE A CA 20
ATOM 21761 C C . PHE A 1 25 ? 0.514 -0.747 8.755 1.00 0.00 25 PHE A C 20
ATOM 21762 O O . PHE A 1 25 ? -0.114 -1.642 9.318 1.00 0.00 25 PHE A O 20
ATOM 21779 N N . GLN A 1 26 ? 1.062 0.291 9.427 1.00 0.00 26 GLN A N 20
ATOM 21780 C CA . GLN A 1 26 ? 1.071 0.409 10.861 1.00 0.00 26 GLN A CA 20
ATOM 21781 C C . GLN A 1 26 ? -0.300 0.778 11.360 1.00 0.00 26 GLN A C 20
ATOM 21782 O O . GLN A 1 26 ? -0.911 0.028 12.120 1.00 0.00 26 GLN A O 20
ATOM 21796 N N . THR A 1 27 ? -0.804 1.958 10.935 1.00 0.00 27 THR A N 20
ATOM 21797 C CA . THR A 1 27 ? -2.016 2.542 11.453 1.00 0.00 27 THR A CA 20
ATOM 21798 C C . THR A 1 27 ? -3.182 2.028 10.661 1.00 0.00 27 THR A C 20
ATOM 21799 O O . THR A 1 27 ? -4.088 1.392 11.197 1.00 0.00 27 THR A O 20
ATOM 21810 N N . ASN A 1 28 ? -3.168 2.333 9.352 1.00 0.00 28 ASN A N 20
ATOM 21811 C CA . ASN A 1 28 ? -4.299 2.233 8.468 1.00 0.00 28 ASN A CA 20
ATOM 21812 C C . ASN A 1 28 ? -4.198 0.976 7.649 1.00 0.00 28 ASN A C 20
ATOM 21813 O O . ASN A 1 28 ? -4.270 1.019 6.420 1.00 0.00 28 ASN A O 20
ATOM 21824 N N . ARG A 1 29 ? -4.038 -0.188 8.327 1.00 0.00 29 ARG A N 20
ATOM 21825 C CA . ARG A 1 29 ? -3.744 -1.465 7.717 1.00 0.00 29 ARG A CA 20
ATOM 21826 C C . ARG A 1 29 ? -4.906 -1.996 6.933 1.00 0.00 29 ARG A C 20
ATOM 21827 O O . ARG A 1 29 ? -4.717 -2.648 5.907 1.00 0.00 29 ARG A O 20
ATOM 21848 N N . TYR A 1 30 ? -6.132 -1.741 7.448 1.00 0.00 30 TYR A N 20
ATOM 21849 C CA . TYR A 1 30 ? -7.359 -2.355 7.026 1.00 0.00 30 TYR A CA 20
ATOM 21850 C C . TYR A 1 30 ? -7.842 -1.687 5.774 1.00 0.00 30 TYR A C 20
ATOM 21851 O O . TYR A 1 30 ? -8.632 -0.744 5.794 1.00 0.00 30 TYR A O 20
ATOM 21869 N N . LEU A 1 31 ? -7.324 -2.202 4.642 1.00 0.00 31 LEU A N 20
ATOM 21870 C CA . LEU A 1 31 ? -7.524 -1.686 3.317 1.00 0.00 31 LEU A CA 20
ATOM 21871 C C . LEU A 1 31 ? -8.854 -2.114 2.779 1.00 0.00 31 LEU A C 20
ATOM 21872 O O . LEU A 1 31 ? -9.432 -3.119 3.189 1.00 0.00 31 LEU A O 20
ATOM 21888 N N . THR A 1 32 ? -9.338 -1.305 1.817 1.00 0.00 32 THR A N 20
ATOM 21889 C CA . THR A 1 32 ? -10.508 -1.571 1.020 1.00 0.00 32 THR A CA 20
ATOM 21890 C C . THR A 1 32 ? -10.011 -1.575 -0.391 1.00 0.00 32 THR A C 20
ATOM 21891 O O . THR A 1 32 ? -8.826 -1.377 -0.634 1.00 0.00 32 THR A O 20
ATOM 21902 N N . GLU A 1 33 ? -10.920 -1.799 -1.365 1.00 0.00 33 GLU A N 20
ATOM 21903 C CA . GLU A 1 33 ? -10.632 -1.686 -2.776 1.00 0.00 33 GLU A CA 20
ATOM 21904 C C . GLU A 1 33 ? -10.476 -0.227 -3.117 1.00 0.00 33 GLU A C 20
ATOM 21905 O O . GLU A 1 33 ? -9.712 0.143 -4.006 1.00 0.00 33 GLU A O 20
ATOM 21917 N N . GLN A 1 34 ? -11.220 0.625 -2.374 1.00 0.00 34 GLN A N 20
ATOM 21918 C CA . GLN A 1 34 ? -11.436 2.015 -2.683 1.00 0.00 34 GLN A CA 20
ATOM 21919 C C . GLN A 1 34 ? -10.288 2.845 -2.190 1.00 0.00 34 GLN A C 20
ATOM 21920 O O . GLN A 1 34 ? -9.846 3.772 -2.867 1.00 0.00 34 GLN A O 20
ATOM 21934 N N . ARG A 1 35 ? -9.777 2.541 -0.983 1.00 0.00 35 ARG A N 20
ATOM 21935 C CA . ARG A 1 35 ? -8.791 3.372 -0.347 1.00 0.00 35 ARG A CA 20
ATOM 21936 C C . ARG A 1 35 ? -7.419 2.903 -0.652 1.00 0.00 35 ARG A C 20
ATOM 21937 O O . ARG A 1 35 ? -6.477 3.688 -0.594 1.00 0.00 35 ARG A O 20
ATOM 21958 N N . ARG A 1 36 ? -7.293 1.613 -1.043 1.00 0.00 36 ARG A N 20
ATOM 21959 C CA . ARG A 1 36 ? -6.099 1.057 -1.635 1.00 0.00 36 ARG A CA 20
ATOM 21960 C C . ARG A 1 36 ? -5.772 1.792 -2.902 1.00 0.00 36 ARG A C 20
ATOM 21961 O O . ARG A 1 36 ? -4.607 2.012 -3.222 1.00 0.00 36 ARG A O 20
ATOM 21982 N N . GLN A 1 37 ? -6.831 2.194 -3.639 1.00 0.00 37 GLN A N 20
ATOM 21983 C CA . GLN A 1 37 ? -6.655 2.797 -4.948 1.00 0.00 37 GLN A CA 20
ATOM 21984 C C . GLN A 1 37 ? -6.599 4.296 -4.847 1.00 0.00 37 GLN A C 20
ATOM 21985 O O . GLN A 1 37 ? -6.395 4.986 -5.844 1.00 0.00 37 GLN A O 20
ATOM 21999 N N . SER A 1 38 ? -6.732 4.829 -3.611 1.00 0.00 38 SER A N 20
ATOM 22000 C CA . SER A 1 38 ? -6.455 6.209 -3.304 1.00 0.00 38 SER A CA 20
ATOM 22001 C C . SER A 1 38 ? -4.987 6.329 -3.005 1.00 0.00 38 SER A C 20
ATOM 22002 O O . SER A 1 38 ? -4.408 7.394 -3.204 1.00 0.00 38 SER A O 20
ATOM 22010 N N . LEU A 1 39 ? -4.342 5.218 -2.553 1.00 0.00 39 LEU A N 20
ATOM 22011 C CA . LEU A 1 39 ? -2.906 5.151 -2.391 1.00 0.00 39 LEU A CA 20
ATOM 22012 C C . LEU A 1 39 ? -2.297 4.935 -3.759 1.00 0.00 39 LEU A C 20
ATOM 22013 O O . LEU A 1 39 ? -1.141 5.288 -3.990 1.00 0.00 39 LEU A O 20
ATOM 22029 N N . ALA A 1 40 ? -3.087 4.348 -4.703 1.00 0.00 40 ALA A N 20
ATOM 22030 C CA . ALA A 1 40 ? -2.679 4.132 -6.075 1.00 0.00 40 ALA A CA 20
ATOM 22031 C C . ALA A 1 40 ? -2.699 5.418 -6.855 1.00 0.00 40 ALA A C 20
ATOM 22032 O O . ALA A 1 40 ? -1.975 5.573 -7.835 1.00 0.00 40 ALA A O 20
ATOM 22039 N N . GLN A 1 41 ? -3.532 6.389 -6.420 1.00 0.00 41 GLN A N 20
ATOM 22040 C CA . GLN A 1 41 ? -3.613 7.698 -7.019 1.00 0.00 41 GLN A CA 20
ATOM 22041 C C . GLN A 1 41 ? -2.430 8.503 -6.539 1.00 0.00 41 GLN A C 20
ATOM 22042 O O . GLN A 1 41 ? -1.862 9.302 -7.280 1.00 0.00 41 GLN A O 20
ATOM 22056 N N . GLU A 1 42 ? -2.047 8.284 -5.261 1.00 0.00 42 GLU A N 20
ATOM 22057 C CA . GLU A 1 42 ? -1.182 9.145 -4.502 1.00 0.00 42 GLU A CA 20
ATOM 22058 C C . GLU A 1 42 ? 0.260 9.003 -4.862 1.00 0.00 42 GLU A C 20
ATOM 22059 O O . GLU A 1 42 ? 0.866 9.905 -5.437 1.00 0.00 42 GLU A O 20
ATOM 22071 N N . LEU A 1 43 ? 0.831 7.831 -4.514 1.00 0.00 43 LEU A N 20
ATOM 22072 C CA . LEU A 1 43 ? 2.213 7.472 -4.703 1.00 0.00 43 LEU A CA 20
ATOM 22073 C C . LEU A 1 43 ? 2.435 7.206 -6.155 1.00 0.00 43 LEU A C 20
ATOM 22074 O O . LEU A 1 43 ? 3.538 7.359 -6.676 1.00 0.00 43 LEU A O 20
ATOM 22090 N N . GLY A 1 44 ? 1.335 6.823 -6.829 1.00 0.00 44 GLY A N 20
ATOM 22091 C CA . GLY A 1 44 ? 1.303 6.623 -8.252 1.00 0.00 44 GLY A CA 20
ATOM 22092 C C . GLY A 1 44 ? 1.532 5.173 -8.493 1.00 0.00 44 GLY A C 20
ATOM 22093 O O . GLY A 1 44 ? 2.342 4.789 -9.336 1.00 0.00 44 GLY A O 20
ATOM 22097 N N . LEU A 1 45 ? 0.796 4.342 -7.725 1.00 0.00 45 LEU A N 20
ATOM 22098 C CA . LEU A 1 45 ? 0.854 2.899 -7.836 1.00 0.00 45 LEU A CA 20
ATOM 22099 C C . LEU A 1 45 ? -0.342 2.449 -8.632 1.00 0.00 45 LEU A C 20
ATOM 22100 O O . LEU A 1 45 ? -0.997 3.251 -9.295 1.00 0.00 45 LEU A O 20
ATOM 22116 N N . ASN A 1 46 ? -0.635 1.131 -8.594 1.00 0.00 46 ASN A N 20
ATOM 22117 C CA . ASN A 1 46 ? -1.832 0.553 -9.152 1.00 0.00 46 ASN A CA 20
ATOM 22118 C C . ASN A 1 46 ? -2.468 -0.173 -8.005 1.00 0.00 46 ASN A C 20
ATOM 22119 O O . ASN A 1 46 ? -1.933 -0.202 -6.899 1.00 0.00 46 ASN A O 20
ATOM 22130 N N . GLU A 1 47 ? -3.644 -0.796 -8.250 1.00 0.00 47 GLU A N 20
ATOM 22131 C CA . GLU A 1 47 ? -4.326 -1.642 -7.295 1.00 0.00 47 GLU A CA 20
ATOM 22132 C C . GLU A 1 47 ? -3.599 -2.948 -7.173 1.00 0.00 47 GLU A C 20
ATOM 22133 O O . GLU A 1 47 ? -3.558 -3.563 -6.111 1.00 0.00 47 GLU A O 20
ATOM 22145 N N . SER A 1 48 ? -3.003 -3.358 -8.314 1.00 0.00 48 SER A N 20
ATOM 22146 C CA . SER A 1 48 ? -2.301 -4.599 -8.539 1.00 0.00 48 SER A CA 20
ATOM 22147 C C . SER A 1 48 ? -0.992 -4.630 -7.783 1.00 0.00 48 SER A C 20
ATOM 22148 O O . SER A 1 48 ? -0.547 -5.691 -7.351 1.00 0.00 48 SER A O 20
ATOM 22156 N N . GLN A 1 49 ? -0.360 -3.450 -7.602 1.00 0.00 49 GLN A N 20
ATOM 22157 C CA . GLN A 1 49 ? 0.898 -3.287 -6.918 1.00 0.00 49 GLN A CA 20
ATOM 22158 C C . GLN A 1 49 ? 0.730 -3.495 -5.439 1.00 0.00 49 GLN A C 20
ATOM 22159 O O . GLN A 1 49 ? 1.518 -4.197 -4.808 1.00 0.00 49 GLN A O 20
ATOM 22173 N N . ILE A 1 50 ? -0.304 -2.846 -4.860 1.00 0.00 50 ILE A N 20
ATOM 22174 C CA . ILE A 1 50 ? -0.432 -2.635 -3.441 1.00 0.00 50 ILE A CA 20
ATOM 22175 C C . ILE A 1 50 ? -0.997 -3.862 -2.771 1.00 0.00 50 ILE A C 20
ATOM 22176 O O . ILE A 1 50 ? -0.659 -4.141 -1.625 1.00 0.00 50 ILE A O 20
ATOM 22192 N N . LYS A 1 51 ? -1.849 -4.658 -3.461 1.00 0.00 51 LYS A N 20
ATOM 22193 C CA . LYS A 1 51 ? -2.446 -5.847 -2.901 1.00 0.00 51 LYS A CA 20
ATOM 22194 C C . LYS A 1 51 ? -1.414 -6.892 -2.558 1.00 0.00 51 LYS A C 20
ATOM 22195 O O . LYS A 1 51 ? -1.450 -7.478 -1.479 1.00 0.00 51 LYS A O 20
ATOM 22214 N N . ILE A 1 52 ? -0.443 -7.092 -3.473 1.00 0.00 52 ILE A N 20
ATOM 22215 C CA . ILE A 1 52 ? 0.722 -7.926 -3.360 1.00 0.00 52 ILE A CA 20
ATOM 22216 C C . ILE A 1 52 ? 1.591 -7.466 -2.219 1.00 0.00 52 ILE A C 20
ATOM 22217 O O . ILE A 1 52 ? 2.034 -8.279 -1.411 1.00 0.00 52 ILE A O 20
ATOM 22233 N N . TRP A 1 53 ? 1.824 -6.138 -2.135 1.00 0.00 53 TRP A N 20
ATOM 22234 C CA . TRP A 1 53 ? 2.659 -5.484 -1.149 1.00 0.00 53 TRP A CA 20
ATOM 22235 C C . TRP A 1 53 ? 2.172 -5.731 0.265 1.00 0.00 53 TRP A C 20
ATOM 22236 O O . TRP A 1 53 ? 2.980 -5.983 1.155 1.00 0.00 53 TRP A O 20
ATOM 22257 N N . PHE A 1 54 ? 0.838 -5.671 0.507 1.00 0.00 54 PHE A N 20
ATOM 22258 C CA . PHE A 1 54 ? 0.256 -5.828 1.823 1.00 0.00 54 PHE A CA 20
ATOM 22259 C C . PHE A 1 54 ? 0.269 -7.269 2.245 1.00 0.00 54 PHE A C 20
ATOM 22260 O O . PHE A 1 54 ? 0.351 -7.547 3.437 1.00 0.00 54 PHE A O 20
ATOM 22277 N N . GLN A 1 55 ? 0.212 -8.226 1.287 1.00 0.00 55 GLN A N 20
ATOM 22278 C CA . GLN A 1 55 ? 0.234 -9.638 1.568 1.00 0.00 55 GLN A CA 20
ATOM 22279 C C . GLN A 1 55 ? 1.628 -10.119 1.871 1.00 0.00 55 GLN A C 20
ATOM 22280 O O . GLN A 1 55 ? 1.789 -11.139 2.535 1.00 0.00 55 GLN A O 20
ATOM 22294 N N . ASN A 1 56 ? 2.666 -9.379 1.417 1.00 0.00 56 ASN A N 20
ATOM 22295 C CA . ASN A 1 56 ? 4.055 -9.649 1.704 1.00 0.00 56 ASN A CA 20
ATOM 22296 C C . ASN A 1 56 ? 4.358 -9.248 3.122 1.00 0.00 56 ASN A C 20
ATOM 22297 O O . ASN A 1 56 ? 5.023 -9.981 3.850 1.00 0.00 56 ASN A O 20
ATOM 22308 N N . LYS A 1 57 ? 3.841 -8.067 3.532 1.00 0.00 57 LYS A N 20
ATOM 22309 C CA . LYS A 1 57 ? 3.968 -7.490 4.852 1.00 0.00 57 LYS A CA 20
ATOM 22310 C C . LYS A 1 57 ? 3.212 -8.275 5.896 1.00 0.00 57 LYS A C 20
ATOM 22311 O O . LYS A 1 57 ? 3.655 -8.354 7.041 1.00 0.00 57 LYS A O 20
ATOM 22330 N N . ARG A 1 58 ? 2.069 -8.895 5.521 1.00 0.00 58 ARG A N 20
ATOM 22331 C CA . ARG A 1 58 ? 1.294 -9.733 6.412 1.00 0.00 58 ARG A CA 20
ATOM 22332 C C . ARG A 1 58 ? 1.922 -11.094 6.533 1.00 0.00 58 ARG A C 20
ATOM 22333 O O . ARG A 1 58 ? 1.700 -11.782 7.527 1.00 0.00 58 ARG A O 20
ATOM 22354 N N . ALA A 1 59 ? 2.737 -11.505 5.531 1.00 0.00 59 ALA A N 20
ATOM 22355 C CA . ALA A 1 59 ? 3.390 -12.792 5.501 1.00 0.00 59 ALA A CA 20
ATOM 22356 C C . ALA A 1 59 ? 4.718 -12.756 6.212 1.00 0.00 59 ALA A C 20
ATOM 22357 O O . ALA A 1 59 ? 5.442 -13.748 6.213 1.00 0.00 59 ALA A O 20
ATOM 22364 N N . LYS A 1 60 ? 5.062 -11.629 6.887 1.00 0.00 60 LYS A N 20
ATOM 22365 C CA . LYS A 1 60 ? 6.257 -11.532 7.699 1.00 0.00 60 LYS A CA 20
ATOM 22366 C C . LYS A 1 60 ? 6.047 -12.202 9.035 1.00 0.00 60 LYS A C 20
ATOM 22367 O O . LYS A 1 60 ? 7.000 -12.400 9.786 1.00 0.00 60 LYS A O 20
ATOM 22386 N N . ILE A 1 61 ? 4.789 -12.624 9.331 1.00 0.00 61 ILE A N 20
ATOM 22387 C CA . ILE A 1 61 ? 4.430 -13.489 10.415 1.00 0.00 61 ILE A CA 20
ATOM 22388 C C . ILE A 1 61 ? 4.895 -14.880 10.071 1.00 0.00 61 ILE A C 20
ATOM 22389 O O . ILE A 1 61 ? 5.172 -15.186 8.911 1.00 0.00 61 ILE A O 20
ATOM 22405 N N . LYS A 1 62 ? 5.015 -15.749 11.094 1.00 0.00 62 LYS A N 20
ATOM 22406 C CA . LYS A 1 62 ? 5.515 -17.081 10.949 1.00 0.00 62 LYS A CA 20
ATOM 22407 C C . LYS A 1 62 ? 4.323 -17.966 10.701 1.00 0.00 62 LYS A C 20
ATOM 22408 O O . LYS A 1 62 ? 3.779 -18.584 11.616 1.00 0.00 62 LYS A O 20
ATOM 22427 N N . LYS A 1 63 ? 3.897 -18.028 9.419 1.00 0.00 63 LYS A N 20
ATOM 22428 C CA . LYS A 1 63 ? 2.911 -18.962 8.939 1.00 0.00 63 LYS A CA 20
ATOM 22429 C C . LYS A 1 63 ? 3.624 -19.870 7.973 1.00 0.00 63 LYS A C 20
ATOM 22430 O O . LYS A 1 63 ? 4.835 -20.061 8.079 1.00 0.00 63 LYS A O 20
ATOM 22449 N N . ALA A 1 64 ? 2.879 -20.477 7.018 1.00 0.00 64 ALA A N 20
ATOM 22450 C CA . ALA A 1 64 ? 3.403 -21.416 6.057 1.00 0.00 64 ALA A CA 20
ATOM 22451 C C . ALA A 1 64 ? 4.176 -20.679 4.997 1.00 0.00 64 ALA A C 20
ATOM 22452 O O . ALA A 1 64 ? 5.388 -20.855 4.875 1.00 0.00 64 ALA A O 20
ATOM 22459 N N . THR A 1 65 ? 3.477 -19.819 4.216 1.00 0.00 65 THR A N 20
ATOM 22460 C CA . THR A 1 65 ? 4.076 -19.060 3.141 1.00 0.00 65 THR A CA 20
ATOM 22461 C C . THR A 1 65 ? 4.510 -17.756 3.744 1.00 0.00 65 THR A C 20
ATOM 22462 O O . THR A 1 65 ? 3.682 -16.983 4.222 1.00 0.00 65 THR A O 20
ATOM 22473 N N . GLN A 1 66 ? 5.838 -17.503 3.758 1.00 0.00 66 GLN A N 20
ATOM 22474 C CA . GLN A 1 66 ? 6.399 -16.329 4.375 1.00 0.00 66 GLN A CA 20
ATOM 22475 C C . GLN A 1 66 ? 7.055 -15.502 3.311 1.00 0.00 66 GLN A C 20
ATOM 22476 O O . GLN A 1 66 ? 7.469 -16.021 2.275 1.00 0.00 66 GLN A O 20
ATOM 22490 N N . ALA A 1 67 ? 7.137 -14.173 3.569 1.00 0.00 67 ALA A N 20
ATOM 22491 C CA . ALA A 1 67 ? 7.714 -13.172 2.702 1.00 0.00 67 ALA A CA 20
ATOM 22492 C C . ALA A 1 67 ? 7.004 -13.123 1.338 1.00 0.00 67 ALA A C 20
ATOM 22493 O O . ALA A 1 67 ? 7.683 -13.307 0.293 1.00 0.00 67 ALA A O 20
#

Secondary structure (DSSP, 8-state):
--SSS---SSSS--HHHHHHHHHHHHH-----TTTHHHHHHHSS--HHHHHHHHHHHHTSSS-SS--

Solvent-accessible surface area: 4894 Å² total; per-residue (Å²): 52,76,86,103,118,47,100,158,37,110,84,36,33,7,61,88,0,72,105,77,0,81,61,34,35,147,114,75,67,150,20,63,136,124,89,32,94,51,8,11,136,119,24,38,14,88,65,60,33,0,77,91,22,5,104,79,62,66,30,156,87,204,86,100,87,149,68

Nearest PDB structures (foldseek):
  3zob-assembly1_A  TM=7.605E-01  e=1.226E-08  Gallus gallus
  2l9r-assembly1_A  TM=8.665E-01  e=7.687E-03  Homo sapiens
  2da3-assembly1_A  TM=7.476E-01  e=1.232E-02  Homo sapiens
  7xrc-assembly1_C-2  TM=8.482E-01  e=1.828E-01  Mus
  2e19-assembly1_A  TM=7.228E-01  e=8.706E-02  Homo sapiens

InterPro domains:
  IPR000047 Helix-turn-helix motif [PR00031] (229-238)
  IPR000047 Helix-turn-helix motif [PR00031] (238-254)
  IPR000747 Homeodomain engrailed [PR00026] (199-216)
  IPR000747 Homeodomain engrailed [PR00026] (262-279)
  IPR001356 Homeodomain [PF00046] (201-257)
  IPR001356 Homeodomain [PS50071] (198-258)
  IPR001356 Homeodomain [SM00389] (200-262)
  IPR001356 Homeodomain [cd00086] (201-257)
  IPR009057 Homedomain-like superfamily [SSF46689] (191-257)
  IPR017970 Homeobox, conserved site [PS00027] (233-256)
  IPR019549 Homeobox engrailed, C-terminal [PF10525] (258-287)
  IPR019737 Homeobox engrailed-type, conserved site [PS00033] (269-276)
  IPR020479 Homeodomain, metazoa [PR00024] (222-233)
  IPR020479 Homeodomain, metazoa [PR00024] (237-247)
  IPR020479 Homeodomain, metazoa [PR00024] (247-256)
  IPR050720 Engrailed Homeobox Transcription Factors [PTHR24341] (21-289)

Foldseek 3Di:
DDFQDADPQDLDYDPLLVVVVVVCVPPVVDDDLVVCCVSCVGRVHHSVNVVVVSVQVVQCDPDDDHD

GO terms:
  GO:0000978 RNA polymerase II cis-regulatory region sequence-specific DNA binding (F, IDA)
  GO:0001228 DNA-binding transcription activator activity, RNA polymerase II-specific (F, IDA)
  GO:0003714 transcription corepressor activity (F, IDA)
  GO:0045944 positive regulation of transcription by RNA polymerase II (P, IDA)
  GO:0000122 negative regulation of transcription by RNA polymerase II (P, IDA)
  GO:0061629 RNA polymerase II-specific DNA-binding transcription factor binding (F, IPI)
  GO:0005515 protein binding (F, IPI)
  GO:0043005 neuron projection (C, IDA)
  GO:0030027 lamellipodium (C, IDA)
  GO:0030175 filopodium (C, IDA)
  GO:0030426 growth cone (C, IDA)
  GO:0042327 positive regulation of phosphorylation (P, IDA)
  GO:0045727 positive regulation of translation (P, IDA)
  GO:0007411 axon guidance (P, IDA)